Protein 8HWN (pdb70)

Radius of gyration: 41.07 Å; Cα contacts (8 Å, |Δi|>4): 2409; chains: 4; bounding box: 64×104×111 Å

Structure (mmCIF, N/CA/C/O backbone):
data_8HWN
#
_entry.id   8HWN
#
_cell.length_a   83.200
_cell.length_b   98.288
_cell.length_c   174.785
_cell.angle_alpha   90.00
_cell.angle_beta   90.00
_cell.angle_gamma   90.00
#
_symmetry.space_group_name_H-M   'P 21 2 21'
#
loop_
_entity.id
_entity.type
_entity.pdbx_description
1 polymer DepB
2 non-polymer 'SODIUM ION'
3 non-polymer 'CHLORIDE ION'
4 water water
#
loop_
_atom_site.group_PDB
_atom_site.id
_atom_site.type_symbol
_atom_site.label_atom_id
_atom_site.label_alt_id
_atom_site.label_comp_id
_atom_site.label_asym_id
_atom_site.label_entity_id
_atom_site.label_seq_id
_atom_site.pdbx_PDB_ins_code
_atom_site.Cartn_x
_atom_site.Cartn_y
_atom_site.Cartn_z
_atom_site.occupancy
_atom_site.B_iso_or_equiv
_atom_site.auth_seq_id
_atom_site.auth_comp_id
_atom_site.auth_asym_id
_atom_site.auth_atom_id
_atom_site.pdbx_PDB_model_num
ATOM 1 N N . TYR A 1 3 ? 18.527 8.129 -2.209 1.00 31.70 3 TYR B N 1
ATOM 2 C CA . TYR A 1 3 ? 17.465 7.320 -1.605 1.00 47.88 3 TYR B CA 1
ATOM 3 C C . TYR A 1 3 ? 17.690 5.781 -1.772 1.00 54.25 3 TYR B C 1
ATOM 4 O O . TYR A 1 3 ? 18.107 5.294 -2.833 1.00 46.19 3 TYR B O 1
ATOM 13 N N . ARG A 1 4 ? 17.422 5.037 -0.693 1.00 52.60 4 ARG B N 1
ATOM 14 C CA . ARG A 1 4 ? 17.526 3.586 -0.649 1.00 46.04 4 ARG B CA 1
ATOM 15 C C . ARG A 1 4 ? 16.143 2.943 -0.691 1.00 44.95 4 ARG B C 1
ATOM 16 O O . ARG A 1 4 ? 15.200 3.425 -0.060 1.00 42.81 4 ARG B O 1
ATOM 24 N N . LYS A 1 5 ? 16.025 1.868 -1.473 1.00 41.89 5 LYS B N 1
ATOM 25 C CA . LYS A 1 5 ? 14.812 1.074 -1.602 1.00 34.15 5 LYS B CA 1
ATOM 26 C C . LYS A 1 5 ? 15.216 -0.398 -1.510 1.00 41.69 5 LYS B C 1
ATOM 27 O O . LYS A 1 5 ? 16.387 -0.756 -1.668 1.00 40.62 5 LYS B O 1
ATOM 33 N N . LEU A 1 6 ? 14.239 -1.262 -1.270 1.00 39.41 6 LEU B N 1
ATOM 34 C CA . LEU A 1 6 ? 14.439 -2.693 -1.411 1.00 34.16 6 LEU B CA 1
ATOM 35 C C . LEU A 1 6 ? 14.153 -3.121 -2.850 1.00 41.92 6 LEU B C 1
ATOM 36 O O . LEU A 1 6 ? 13.400 -2.455 -3.575 1.00 40.33 6 LEU B O 1
ATOM 41 N N . GLY A 1 7 ? 14.807 -4.212 -3.287 1.00 43.62 7 GLY B N 1
ATOM 42 C CA . GLY A 1 7 ? 14.333 -4.944 -4.459 1.00 27.94 7 GLY B CA 1
ATOM 43 C C . GLY A 1 7 ? 13.418 -6.120 -4.134 1.00 42.47 7 GLY B C 1
ATOM 44 O O . GLY A 1 7 ? 13.861 -7.248 -4.312 1.00 50.04 7 GLY B O 1
ATOM 45 N N . ASN A 1 8 ? 12.172 -5.907 -3.653 1.00 44.28 8 ASN B N 1
ATOM 46 C CA . ASN A 1 8 ? 11.268 -6.971 -3.122 1.00 31.84 8 ASN B CA 1
ATOM 47 C C . ASN A 1 8 ? 11.949 -7.977 -2.171 1.00 42.00 8 ASN B C 1
ATOM 48 O O . ASN A 1 8 ? 11.591 -9.155 -2.082 1.00 29.15 8 ASN B O 1
ATOM 53 N N . SER A 1 9 ? 12.921 -7.540 -1.392 1.00 44.96 9 SER B N 1
ATOM 54 C CA . SER A 1 9 ? 13.534 -8.472 -0.469 1.00 39.30 9 SER B CA 1
ATOM 55 C C . SER A 1 9 ? 14.054 -7.637 0.687 1.00 40.08 9 SER B C 1
ATOM 56 O O . SER A 1 9 ? 13.605 -6.504 0.885 1.00 46.21 9 SER B O 1
ATOM 59 N N . GLY A 1 10 ? 14.964 -8.190 1.473 1.00 36.84 10 GLY B N 1
ATOM 60 C CA . GLY A 1 10 ? 15.521 -7.410 2.562 1.00 40.38 10 GLY B CA 1
ATOM 61 C C . GLY A 1 10 ? 16.702 -6.562 2.154 1.00 34.12 10 GLY B C 1
ATOM 62 O O . GLY A 1 10 ? 17.048 -5.609 2.849 1.00 38.91 10 GLY B O 1
ATOM 63 N N . THR A 1 11 ? 17.336 -6.902 1.035 1.00 38.30 11 THR B N 1
ATOM 64 C CA . THR A 1 11 ? 18.517 -6.171 0.590 1.00 36.26 11 THR B CA 1
ATOM 65 C C . THR A 1 11 ? 18.112 -4.809 0.057 1.00 37.24 11 THR B C 1
ATOM 66 O O . THR A 1 11 ? 17.207 -4.700 -0.776 1.00 42.17 11 THR B O 1
ATOM 70 N N . VAL A 1 12 ? 18.753 -3.762 0.556 1.00 40.58 12 VAL B N 1
ATOM 71 C CA . VAL A 1 12 ? 18.458 -2.421 0.079 1.00 45.49 12 VAL B CA 1
ATOM 72 C C . VAL A 1 12 ? 19.489 -2.024 -0.962 1.00 42.68 12 VAL B C 1
ATOM 73 O O . VAL A 1 12 ? 20.623 -2.518 -1.013 1.00 38.15 12 VAL B O 1
ATOM 77 N N . VAL A 1 13 ? 19.078 -1.090 -1.802 1.00 39.25 13 VAL B N 1
ATOM 78 C CA . VAL A 1 13 ? 19.831 -0.769 -2.988 1.00 34.93 13 VAL B CA 1
ATOM 79 C C . VAL A 1 13 ? 19.569 0.688 -3.314 1.00 42.18 13 VAL B C 1
ATOM 80 O O . VAL A 1 13 ? 18.497 1.224 -3.011 1.00 41.34 13 VAL B O 1
ATOM 84 N N . THR A 1 14 ? 20.579 1.351 -3.872 1.00 44.12 14 THR B N 1
ATOM 85 C CA . THR A 1 14 ? 20.450 2.780 -4.105 1.00 48.76 14 THR B CA 1
ATOM 86 C C . THR A 1 14 ? 19.562 3.045 -5.310 1.00 42.79 14 THR B C 1
ATOM 87 O O . THR A 1 14 ? 19.403 2.206 -6.191 1.00 37.39 14 THR B O 1
ATOM 91 N N . SER A 1 15 ? 18.986 4.251 -5.331 1.00 53.82 15 SER B N 1
ATOM 92 C CA . SER A 1 15 ? 17.930 4.595 -6.280 1.00 49.59 15 SER B CA 1
ATOM 93 C C . SER A 1 15 ? 18.418 4.587 -7.729 1.00 47.94 15 SER B C 1
ATOM 94 O O . SER A 1 15 ? 17.607 4.421 -8.651 1.00 48.47 15 SER B O 1
ATOM 97 N N . TYR A 1 16 ? 19.724 4.720 -7.946 1.00 43.92 16 TYR B N 1
ATOM 98 C CA . TYR A 1 16 ? 20.326 4.625 -9.268 1.00 45.26 16 TYR B CA 1
ATOM 99 C C . TYR A 1 16 ? 21.229 3.403 -9.337 1.00 41.85 16 TYR B C 1
ATOM 100 O O . TYR A 1 16 ? 21.937 3.086 -8.378 1.00 48.42 16 TYR B O 1
ATOM 109 N N . CYS A 1 17 ? 21.186 2.708 -10.468 1.00 46.03 17 CYS B N 1
ATOM 110 C CA . CYS A 1 17 ? 22.021 1.540 -10.718 1.00 48.75 17 CYS B CA 1
ATOM 111 C C . CYS A 1 17 ? 22.966 1.806 -11.879 1.00 48.21 17 CYS B C 1
ATOM 112 O O . CYS A 1 17 ? 22.580 2.425 -12.880 1.00 44.86 17 CYS B O 1
ATOM 115 N N . LEU A 1 18 ? 24.195 1.301 -11.747 1.00 44.52 18 LEU B N 1
ATOM 116 C CA . LEU A 1 18 ? 25.224 1.459 -12.766 1.00 42.84 18 LEU B CA 1
ATOM 117 C C . LEU A 1 18 ? 25.118 0.338 -13.791 1.00 38.60 18 LEU B C 1
ATOM 118 O O . LEU A 1 18 ? 25.442 -0.809 -13.500 1.00 40.75 18 LEU B O 1
ATOM 123 N N . GLY A 1 19 ? 24.693 0.680 -14.999 1.00 50.17 19 GLY B N 1
ATOM 124 C CA . GLY A 1 19 ? 24.805 -0.243 -16.100 1.00 51.44 19 GLY B CA 1
ATOM 125 C C . GLY A 1 19 ? 26.252 -0.461 -16.476 1.00 52.33 19 GLY B C 1
ATOM 126 O O . GLY A 1 19 ? 27.127 0.343 -16.169 1.00 57.06 19 GLY B O 1
ATOM 127 N N . THR A 1 20 ? 26.516 -1.610 -17.090 1.00 49.77 20 THR B N 1
ATOM 128 C CA . THR A 1 20 ? 27.868 -1.913 -17.532 1.00 51.59 20 THR B CA 1
ATOM 129 C C . THR A 1 20 ? 27.858 -2.508 -18.939 1.00 56.14 20 THR B C 1
ATOM 130 O O . THR A 1 20 ? 28.820 -3.176 -19.329 1.00 56.49 20 THR B O 1
ATOM 134 N N . MET A 1 21 ? 26.786 -2.286 -19.700 1.00 49.61 21 MET B N 1
ATOM 135 C CA . MET A 1 21 ? 26.738 -2.731 -21.087 1.00 57.96 21 MET B CA 1
ATOM 136 C C . MET A 1 21 ? 27.913 -2.183 -21.885 1.00 66.25 21 MET B C 1
ATOM 137 O O . MET A 1 21 ? 28.494 -2.881 -22.728 1.00 62.28 21 MET B O 1
ATOM 142 N N . THR A 1 22 ? 28.278 -0.931 -21.613 1.00 71.37 22 THR B N 1
ATOM 143 C CA . THR A 1 22 ? 29.276 -0.208 -22.385 1.00 68.48 22 THR B CA 1
ATOM 144 C C . THR A 1 22 ? 30.697 -0.678 -22.107 1.00 70.89 22 THR B C 1
ATOM 145 O O . THR A 1 22 ? 31.588 -0.427 -22.923 1.00 71.72 22 THR B O 1
ATOM 149 N N . PHE A 1 23 ? 30.922 -1.374 -20.991 1.00 64.37 23 PHE B N 1
ATOM 150 C CA . PHE A 1 23 ? 32.268 -1.576 -20.468 1.00 68.86 23 PHE B CA 1
ATOM 151 C C . PHE A 1 23 ? 33.176 -2.406 -21.372 1.00 82.03 23 PHE B C 1
ATOM 152 O O . PHE A 1 23 ? 34.386 -2.433 -21.129 1.00 88.86 23 PHE B O 1
ATOM 160 N N . GLY A 1 24 ? 32.655 -3.095 -22.378 1.00 80.75 24 GLY B N 1
ATOM 161 C CA . GLY A 1 24 ? 33.556 -3.709 -23.339 1.00 84.73 24 GLY B CA 1
ATOM 162 C C . GLY A 1 24 ? 33.525 -3.072 -24.716 1.00 79.98 24 GLY B C 1
ATOM 163 O O . GLY A 1 24 ? 34.549 -2.929 -25.382 1.00 75.98 24 GLY B O 1
ATOM 164 N N . GLN A 1 25 ? 32.325 -2.679 -25.141 1.00 88.28 25 GLN B N 1
ATOM 165 C CA . GLN A 1 25 ? 32.073 -2.263 -26.513 1.00 87.26 25 GLN B CA 1
ATOM 166 C C . GLN A 1 25 ? 32.738 -0.929 -26.816 1.00 91.67 25 GLN B C 1
ATOM 167 O O . GLN A 1 25 ? 33.422 -0.776 -27.836 1.00 97.30 25 GLN B O 1
ATOM 173 N N . GLU A 1 26 ? 32.490 0.052 -25.950 1.00 87.46 26 GLU B N 1
ATOM 174 C CA . GLU A 1 26 ? 32.870 1.438 -26.160 1.00 86.45 26 GLU B CA 1
ATOM 175 C C . GLU A 1 26 ? 33.890 1.890 -25.125 1.00 82.16 26 GLU B C 1
ATOM 176 O O . GLU A 1 26 ? 34.982 2.351 -25.469 1.00 89.64 26 GLU B O 1
ATOM 182 N N . THR A 1 27 ? 33.543 1.758 -23.855 1.00 79.10 27 THR B N 1
ATOM 183 C CA . THR A 1 27 ? 34.423 2.119 -22.759 1.00 77.67 27 THR B CA 1
ATOM 184 C C . THR A 1 27 ? 35.484 1.045 -22.562 1.00 76.74 27 THR B C 1
ATOM 185 O O . THR A 1 27 ? 35.204 -0.151 -22.672 1.00 76.72 27 THR B O 1
ATOM 189 N N . ASP A 1 28 ? 36.706 1.482 -22.274 1.00 77.24 28 ASP B N 1
ATOM 190 C CA . ASP A 1 28 ? 37.817 0.607 -21.939 1.00 74.68 28 ASP B CA 1
ATOM 191 C C . ASP A 1 28 ? 37.846 0.328 -20.433 1.00 71.84 28 ASP B C 1
ATOM 192 O O . ASP A 1 28 ? 37.172 0.986 -19.638 1.00 71.28 28 ASP B O 1
ATOM 197 N N . GLU A 1 29 ? 38.674 -0.647 -20.041 1.00 69.57 29 GLU B N 1
ATOM 198 C CA . GLU A 1 29 ? 38.643 -1.144 -18.668 1.00 64.91 29 GLU B CA 1
ATOM 199 C C . GLU A 1 29 ? 39.101 -0.099 -17.660 1.00 67.34 29 GLU B C 1
ATOM 200 O O . GLU A 1 29 ? 38.641 -0.106 -16.514 1.00 65.43 29 GLU B O 1
ATOM 206 N N . ALA A 1 30 ? 40.010 0.794 -18.046 1.00 73.77 30 ALA B N 1
ATOM 207 C CA . ALA A 1 30 ? 40.456 1.813 -17.102 1.00 72.97 30 ALA B CA 1
ATOM 208 C C . ALA A 1 30 ? 39.370 2.867 -16.880 1.00 77.30 30 ALA B C 1
ATOM 209 O O . ALA A 1 30 ? 39.076 3.228 -15.731 1.00 67.28 30 ALA B O 1
ATOM 211 N N . THR A 1 31 ? 38.755 3.366 -17.975 1.00 68.28 31 THR B N 1
ATOM 212 C CA . THR A 1 31 ? 37.619 4.282 -17.860 1.00 67.18 31 THR B CA 1
ATOM 213 C C . THR A 1 31 ? 36.435 3.609 -17.186 1.00 72.09 31 THR B C 1
ATOM 214 O O . THR A 1 31 ? 35.642 4.276 -16.511 1.00 71.26 31 THR B O 1
ATOM 218 N N . SER A 1 32 ? 36.294 2.295 -17.369 1.00 73.64 32 SER B N 1
ATOM 219 C CA . SER A 1 32 ? 35.281 1.547 -16.635 1.00 70.34 32 SER B CA 1
ATOM 220 C C . SER A 1 32 ? 35.561 1.582 -15.133 1.00 66.43 32 SER B C 1
ATOM 221 O O . SER A 1 32 ? 34.665 1.866 -14.328 1.00 67.36 32 SER B O 1
ATOM 224 N N . HIS A 1 33 ? 36.806 1.311 -14.732 1.00 63.06 33 HIS B N 1
ATOM 225 C CA . HIS A 1 33 ? 37.111 1.310 -13.307 1.00 66.59 33 HIS B CA 1
ATOM 226 C C . HIS A 1 33 ? 36.851 2.673 -12.692 1.00 66.98 33 HIS B C 1
ATOM 227 O O . HIS A 1 33 ? 36.426 2.766 -11.536 1.00 66.06 33 HIS B O 1
ATOM 234 N N . LEU A 1 34 ? 37.089 3.744 -13.452 1.00 63.77 34 LEU B N 1
ATOM 235 C CA . LEU A 1 34 ? 36.905 5.075 -12.890 1.00 64.41 34 LEU B CA 1
ATOM 236 C C . LEU A 1 34 ? 35.447 5.501 -12.895 1.00 58.31 34 LEU B C 1
ATOM 237 O O . LEU A 1 34 ? 35.018 6.204 -11.977 1.00 59.00 34 LEU B O 1
ATOM 242 N N . ILE A 1 35 ? 34.670 5.093 -13.898 1.00 59.75 35 ILE B N 1
ATOM 243 C CA . ILE A 1 35 ? 33.229 5.321 -13.832 1.00 61.96 35 ILE B CA 1
ATOM 244 C C . ILE A 1 35 ? 32.656 4.639 -12.606 1.00 61.80 35 ILE B C 1
ATOM 245 O O . ILE A 1 35 ? 31.838 5.211 -11.877 1.00 56.94 35 ILE B O 1
ATOM 250 N N . MET A 1 36 ? 33.090 3.406 -12.354 1.00 62.24 36 MET B N 1
ATOM 251 C CA . MET A 1 36 ? 32.654 2.711 -11.156 1.00 59.74 36 MET B CA 1
ATOM 252 C C . MET A 1 36 ? 33.132 3.433 -9.908 1.00 58.28 36 MET B C 1
ATOM 253 O O . MET A 1 36 ? 32.362 3.608 -8.962 1.00 65.96 36 MET B O 1
ATOM 258 N N . ASP A 1 37 ? 34.391 3.874 -9.889 1.00 61.28 37 ASP B N 1
ATOM 259 C CA . ASP A 1 37 ? 34.888 4.610 -8.732 1.00 62.31 37 ASP B CA 1
ATOM 260 C C . ASP A 1 37 ? 34.043 5.850 -8.480 1.00 62.08 37 ASP B C 1
ATOM 261 O O . ASP A 1 37 ? 33.728 6.178 -7.323 1.00 59.94 37 ASP B O 1
ATOM 266 N N . ASP A 1 38 ? 33.639 6.534 -9.554 1.00 52.74 38 ASP B N 1
ATOM 267 C CA . ASP A 1 38 ? 32.759 7.686 -9.405 1.00 58.77 38 ASP B CA 1
ATOM 268 C C . ASP A 1 38 ? 31.424 7.269 -8.812 1.00 63.41 38 ASP B C 1
ATOM 269 O O . ASP A 1 38 ? 30.968 7.835 -7.809 1.00 66.71 38 ASP B O 1
ATOM 274 N N . TYR A 1 39 ? 30.797 6.254 -9.413 1.00 65.56 39 TYR B N 1
ATOM 275 C CA . TYR A 1 39 ? 29.507 5.763 -8.944 1.00 60.04 39 TYR B CA 1
ATOM 276 C C . TYR A 1 39 ? 29.531 5.513 -7.437 1.00 56.95 39 TYR B C 1
ATOM 277 O O . TYR A 1 39 ? 28.687 6.035 -6.698 1.00 56.80 39 TYR B O 1
ATOM 286 N N . ILE A 1 40 ? 30.513 4.743 -6.962 1.00 54.61 40 ILE B N 1
ATOM 287 C CA . ILE A 1 40 ? 30.653 4.521 -5.526 1.00 60.09 40 ILE B CA 1
ATOM 288 C C . ILE A 1 40 ? 30.772 5.844 -4.797 1.00 65.15 40 ILE B C 1
ATOM 289 O O . ILE A 1 40 ? 30.097 6.078 -3.787 1.00 61.75 40 ILE B O 1
ATOM 294 N N . LYS A 1 41 ? 31.651 6.727 -5.296 1.00 63.58 41 LYS B N 1
ATOM 295 C CA . LYS A 1 41 ? 31.913 7.963 -4.576 1.00 67.15 41 LYS B CA 1
ATOM 296 C C . LYS A 1 41 ? 30.675 8.848 -4.525 1.00 70.14 41 LYS B C 1
ATOM 297 O O . LYS A 1 41 ? 30.504 9.599 -3.553 1.00 64.96 41 LYS B O 1
ATOM 303 N N . ALA A 1 42 ? 29.775 8.718 -5.506 1.00 62.88 42 ALA B N 1
ATOM 304 C CA . ALA A 1 42 ? 28.448 9.317 -5.410 1.00 60.39 42 ALA B CA 1
ATOM 305 C C . ALA A 1 42 ? 27.512 8.548 -4.479 1.00 56.79 42 ALA B C 1
ATOM 306 O O . ALA A 1 42 ? 26.369 8.975 -4.291 1.00 51.86 42 ALA B O 1
ATOM 308 N N . GLY A 1 43 ? 27.951 7.429 -3.910 1.00 54.21 43 GLY B N 1
ATOM 309 C CA . GLY A 1 43 ? 27.156 6.727 -2.928 1.00 60.04 43 GLY B CA 1
ATOM 310 C C . GLY A 1 43 ? 26.243 5.642 -3.453 1.00 59.26 43 GLY B C 1
ATOM 311 O O . GLY A 1 43 ? 25.271 5.287 -2.774 1.00 66.74 43 GLY B O 1
ATOM 312 N N . GLY A 1 44 ? 26.511 5.108 -4.627 1.00 55.68 44 GLY B N 1
ATOM 313 C CA . GLY A 1 44 ? 25.730 3.999 -5.120 1.00 54.48 44 GLY B CA 1
ATOM 314 C C . GLY A 1 44 ? 26.228 2.675 -4.581 1.00 53.30 44 GLY B C 1
ATOM 315 O O . GLY A 1 44 ? 27.348 2.570 -4.074 1.00 56.44 44 GLY B O 1
ATOM 316 N N . ASN A 1 45 ? 25.368 1.653 -4.662 1.00 46.69 45 ASN B N 1
ATOM 317 C CA . ASN A 1 45 ? 25.807 0.315 -4.281 1.00 52.81 45 ASN B CA 1
ATOM 318 C C . ASN A 1 45 ? 25.257 -0.762 -5.213 1.00 48.01 45 ASN B C 1
ATOM 319 O O . ASN A 1 45 ? 25.155 -1.920 -4.808 1.00 49.67 45 ASN B O 1
ATOM 324 N N . PHE A 1 46 ? 24.953 -0.424 -6.473 1.00 49.14 46 PHE B N 1
ATOM 325 C CA . PHE A 1 46 ? 24.217 -1.325 -7.370 1.00 50.14 46 PHE B CA 1
ATOM 326 C C . PHE A 1 46 ? 24.848 -1.364 -8.767 1.00 48.72 46 PHE B C 1
ATOM 327 O O . PHE A 1 46 ? 24.763 -0.387 -9.525 1.00 48.41 46 PHE B O 1
ATOM 335 N N . ILE A 1 47 ? 25.418 -2.514 -9.132 1.00 49.99 47 ILE B N 1
ATOM 336 C CA . ILE A 1 47 ? 25.985 -2.761 -10.461 1.00 48.74 47 ILE B CA 1
ATOM 337 C C . ILE A 1 47 ? 25.148 -3.810 -11.187 1.00 43.61 47 ILE B C 1
ATOM 338 O O . ILE A 1 47 ? 24.921 -4.905 -10.660 1.00 44.67 47 ILE B O 1
ATOM 343 N N . ASP A 1 48 ? 24.723 -3.493 -12.404 1.00 46.42 48 ASP B N 1
ATOM 344 C CA . ASP A 1 48 ? 24.031 -4.437 -13.273 1.00 49.85 48 ASP B CA 1
ATOM 345 C C . ASP A 1 48 ? 24.911 -4.754 -14.470 1.00 48.03 48 ASP B C 1
ATOM 346 O O . ASP A 1 48 ? 25.286 -3.848 -15.225 1.00 41.78 48 ASP B O 1
ATOM 351 N N . THR A 1 49 ? 25.185 -6.039 -14.671 1.00 49.17 49 THR B N 1
ATOM 352 C CA . THR A 1 49 ? 25.873 -6.475 -15.879 1.00 54.57 49 THR B CA 1
ATOM 353 C C . THR A 1 49 ? 25.144 -7.645 -16.539 1.00 56.57 49 THR B C 1
ATOM 354 O O . THR A 1 49 ? 24.038 -8.020 -16.122 1.00 52.63 49 THR B O 1
ATOM 358 N N . ALA A 1 50 ? 25.746 -8.205 -17.591 1.00 53.64 50 ALA B N 1
ATOM 359 C CA . ALA A 1 50 ? 25.245 -9.420 -18.219 1.00 52.52 50 ALA B CA 1
ATOM 360 C C . ALA A 1 50 ? 26.437 -10.212 -18.722 1.00 54.66 50 ALA B C 1
ATOM 361 O O . ALA A 1 50 ? 27.518 -9.658 -18.967 1.00 57.16 50 ALA B O 1
ATOM 363 N N . ASN A 1 51 ? 26.235 -11.529 -18.855 1.00 51.50 51 ASN B N 1
ATOM 364 C CA . ASN A 1 51 ? 27.260 -12.350 -19.487 1.00 53.07 51 ASN B CA 1
ATOM 365 C C . ASN A 1 51 ? 27.459 -11.938 -20.946 1.00 56.52 51 ASN B C 1
ATOM 366 O O . ASN A 1 51 ? 28.595 -11.824 -21.412 1.00 58.24 51 ASN B O 1
ATOM 371 N N . VAL A 1 52 ? 26.365 -11.665 -21.672 1.00 53.88 52 VAL B N 1
ATOM 372 C CA . VAL A 1 52 ? 26.476 -11.328 -23.092 1.00 53.47 52 VAL B CA 1
ATOM 373 C C . VAL A 1 52 ? 26.966 -9.907 -23.335 1.00 61.63 52 VAL B C 1
ATOM 374 O O . VAL A 1 52 ? 27.307 -9.563 -24.480 1.00 67.12 52 VAL B O 1
ATOM 378 N N . TYR A 1 53 ? 27.031 -9.072 -22.302 1.00 51.48 53 TYR B N 1
ATOM 379 C CA . TYR A 1 53 ? 27.623 -7.760 -22.488 1.00 56.00 53 TYR B CA 1
ATOM 380 C C . TYR A 1 53 ? 29.085 -7.954 -22.873 1.00 59.61 53 TYR B C 1
ATOM 381 O O . TYR A 1 53 ? 29.907 -8.355 -22.036 1.00 53.79 53 TYR B O 1
ATOM 390 N N . SER A 1 54 ? 29.404 -7.692 -24.148 1.00 63.99 54 SER B N 1
ATOM 391 C CA . SER A 1 54 ? 30.775 -7.775 -24.668 1.00 63.43 54 SER B CA 1
ATOM 392 C C . SER A 1 54 ? 31.381 -9.160 -24.425 1.00 57.87 54 SER B C 1
ATOM 393 O O . SER A 1 54 ? 32.566 -9.296 -24.115 1.00 52.13 54 SER B O 1
ATOM 396 N N . ALA A 1 55 ? 30.559 -10.198 -24.548 1.00 59.50 55 ALA B N 1
ATOM 397 C CA . ALA A 1 55 ? 31.029 -11.574 -24.403 1.00 60.83 55 ALA B CA 1
ATOM 398 C C . ALA A 1 55 ? 31.629 -11.841 -23.021 1.00 61.61 55 ALA B C 1
ATOM 399 O O . ALA A 1 55 ? 32.616 -12.567 -22.888 1.00 66.33 55 ALA B O 1
ATOM 401 N N . GLY A 1 56 ? 31.038 -11.259 -21.978 1.00 54.89 56 GLY B N 1
ATOM 402 C CA . GLY A 1 56 ? 31.493 -11.496 -20.622 1.00 59.56 56 GLY B CA 1
ATOM 403 C C . GLY A 1 56 ? 32.667 -10.657 -20.175 1.00 64.52 56 GLY B C 1
ATOM 404 O O . GLY A 1 56 ? 33.030 -10.711 -18.987 1.00 65.42 56 GLY B O 1
ATOM 405 N N . VAL A 1 57 ? 33.297 -9.918 -21.096 1.00 62.64 57 VAL B N 1
ATOM 406 C CA . VAL A 1 57 ? 34.309 -8.922 -20.738 1.00 66.98 57 VAL B CA 1
ATOM 407 C C . VAL A 1 57 ? 33.738 -7.940 -19.722 1.00 64.98 57 VAL B C 1
ATOM 408 O O . VAL A 1 57 ? 34.388 -7.593 -18.726 1.00 58.50 57 VAL B O 1
ATOM 412 N N . SER A 1 58 ? 32.507 -7.477 -19.979 1.00 68.00 58 SER B N 1
ATOM 413 C CA . SER A 1 58 ? 31.801 -6.582 -19.068 1.00 62.52 58 SER B CA 1
ATOM 414 C C . SER A 1 58 ? 31.842 -7.107 -17.642 1.00 61.90 58 SER B C 1
ATOM 415 O O . SER A 1 58 ? 32.133 -6.360 -16.702 1.00 61.81 58 SER B O 1
ATOM 418 N N . GLU A 1 59 ? 31.574 -8.404 -17.466 1.00 63.23 59 GLU B N 1
ATOM 419 C CA . GLU A 1 59 ? 31.625 -8.992 -16.131 1.00 66.09 59 GLU B CA 1
ATOM 420 C C . GLU A 1 59 ? 33.051 -9.010 -15.587 1.00 61.83 59 GLU B C 1
ATOM 421 O O . GLU A 1 59 ? 33.267 -8.765 -14.397 1.00 57.53 59 GLU B O 1
ATOM 427 N N . GLU A 1 60 ? 34.034 -9.294 -16.443 1.00 63.25 60 GLU B N 1
ATOM 428 C CA . GLU A 1 60 ? 35.401 -9.465 -15.963 1.00 65.13 60 GLU B CA 1
ATOM 429 C C . GLU A 1 60 ? 35.983 -8.146 -15.469 1.00 65.10 60 GLU B C 1
ATOM 430 O O . GLU A 1 60 ? 36.715 -8.117 -14.463 1.00 56.29 60 GLU B O 1
ATOM 436 N N . ILE A 1 61 ? 35.646 -7.043 -16.146 1.00 59.59 61 ILE B N 1
ATOM 437 C CA . ILE A 1 61 ? 36.050 -5.724 -15.669 1.00 62.47 61 ILE B CA 1
ATOM 438 C C . ILE A 1 61 ? 35.435 -5.443 -14.302 1.00 67.66 61 ILE B C 1
ATOM 439 O O . ILE A 1 61 ? 36.127 -5.022 -13.364 1.00 65.32 61 ILE B O 1
ATOM 444 N N . VAL A 1 62 ? 34.125 -5.686 -14.162 1.00 65.54 62 VAL B N 1
ATOM 445 C CA . VAL A 1 62 ? 33.502 -5.572 -12.844 1.00 63.58 62 VAL B CA 1
ATOM 446 C C . VAL A 1 62 ? 34.205 -6.483 -11.850 1.00 60.40 62 VAL B C 1
ATOM 447 O O . VAL A 1 62 ? 34.457 -6.100 -10.700 1.00 58.13 62 VAL B O 1
ATOM 451 N N . GLY A 1 63 ? 34.532 -7.704 -12.283 1.00 60.89 63 GLY B N 1
ATOM 452 C CA . GLY A 1 63 ? 35.177 -8.651 -11.394 1.00 57.25 63 GLY B CA 1
ATOM 453 C C . GLY A 1 63 ? 36.551 -8.185 -10.963 1.00 60.57 63 GLY B C 1
ATOM 454 O O . GLY A 1 63 ? 36.903 -8.274 -9.786 1.00 62.70 63 GLY B O 1
ATOM 455 N N . ARG A 1 64 ? 37.342 -7.668 -11.908 1.00 64.13 64 ARG B N 1
ATOM 456 C CA . ARG A 1 64 ? 38.651 -7.141 -11.539 1.00 65.49 64 ARG B CA 1
ATOM 457 C C . ARG A 1 64 ? 38.518 -5.926 -10.622 1.00 69.54 64 ARG B C 1
ATOM 458 O O . ARG A 1 64 ? 39.267 -5.797 -9.646 1.00 75.58 64 ARG B O 1
ATOM 466 N N . TRP A 1 65 ? 37.546 -5.043 -10.891 1.00 63.71 65 TRP B N 1
ATOM 467 C CA . TRP A 1 65 ? 37.327 -3.887 -10.021 1.00 64.85 65 TRP B CA 1
ATOM 468 C C . TRP A 1 65 ? 36.913 -4.305 -8.612 1.00 69.72 65 TRP B C 1
ATOM 469 O O . TRP A 1 65 ? 37.261 -3.627 -7.640 1.00 69.27 65 TRP B O 1
ATOM 480 N N . LEU A 1 66 ? 36.148 -5.393 -8.484 1.00 66.47 66 LEU B N 1
ATOM 481 C CA . LEU A 1 66 ? 35.854 -5.926 -7.163 1.00 64.44 66 LEU B CA 1
ATOM 482 C C . LEU A 1 66 ? 37.113 -6.473 -6.505 1.00 73.78 66 LEU B C 1
ATOM 483 O O . LEU A 1 66 ? 37.220 -6.471 -5.272 1.00 74.46 66 LEU B O 1
ATOM 488 N N A LYS A 1 67 ? 38.079 -6.934 -7.304 0.16 72.88 67 LYS B N 1
ATOM 489 N N B LYS A 1 67 ? 38.071 -6.953 -7.300 0.84 73.42 67 LYS B N 1
ATOM 490 C CA A LYS A 1 67 ? 39.345 -7.401 -6.746 0.16 75.69 67 LYS B CA 1
ATOM 491 C CA B LYS A 1 67 ? 39.331 -7.401 -6.721 0.84 75.94 67 LYS B CA 1
ATOM 492 C C A LYS A 1 67 ? 40.196 -6.235 -6.260 0.16 78.76 67 LYS B C 1
ATOM 493 C C B LYS A 1 67 ? 40.147 -6.217 -6.220 0.84 76.66 67 LYS B C 1
ATOM 494 O O A LYS A 1 67 ? 40.886 -6.342 -5.240 0.16 75.95 67 LYS B O 1
ATOM 495 O O B LYS A 1 67 ? 40.744 -6.283 -5.138 0.84 75.75 67 LYS B O 1
ATOM 506 N N . ALA A 1 68 ? 40.162 -5.116 -6.984 1.00 82.12 68 ALA B N 1
ATOM 507 C CA . ALA A 1 68 ? 40.904 -3.928 -6.567 1.00 79.90 68 ALA B CA 1
ATOM 508 C C . ALA A 1 68 ? 40.305 -3.318 -5.310 1.00 80.27 68 ALA B C 1
ATOM 509 O O . ALA A 1 68 ? 41.035 -2.946 -4.386 1.00 87.29 68 ALA B O 1
ATOM 511 N N . ARG A 1 69 ? 38.985 -3.222 -5.256 1.00 82.07 69 ARG B N 1
ATOM 512 C CA . ARG A 1 69 ? 38.298 -2.560 -4.158 1.00 84.28 69 ARG B CA 1
ATOM 513 C C . ARG A 1 69 ? 38.031 -3.559 -3.038 1.00 86.49 69 ARG B C 1
ATOM 514 O O . ARG A 1 69 ? 37.477 -4.631 -3.295 1.00 91.47 69 ARG B O 1
ATOM 522 N N . PRO A 1 70 ? 38.450 -3.279 -1.799 1.00 91.22 70 PRO B N 1
ATOM 523 C CA . PRO A 1 70 ? 38.153 -4.229 -0.730 1.00 89.20 70 PRO B CA 1
ATOM 524 C C . PRO A 1 70 ? 37.603 -3.541 0.521 1.00 88.81 70 PRO B C 1
ATOM 525 O O . PRO A 1 70 ? 37.752 -4.046 1.638 1.00 79.97 70 PRO B O 1
ATOM 529 N N . GLN A 1 75 ? 29.957 -2.500 0.910 1.00 72.41 75 GLN B N 1
ATOM 530 C CA . GLN A 1 75 ? 29.737 -3.624 0.004 1.00 74.63 75 GLN B CA 1
ATOM 531 C C . GLN A 1 75 ? 28.746 -3.256 -1.090 1.00 70.99 75 GLN B C 1
ATOM 532 O O . GLN A 1 75 ? 27.808 -2.483 -0.888 1.00 69.02 75 GLN B O 1
ATOM 538 N N . VAL A 1 76 ? 28.991 -3.827 -2.252 1.00 67.96 76 VAL B N 1
ATOM 539 C CA . VAL A 1 76 ? 28.262 -3.541 -3.479 1.00 57.96 76 VAL B CA 1
ATOM 540 C C . VAL A 1 76 ? 27.299 -4.689 -3.762 1.00 55.82 76 VAL B C 1
ATOM 541 O O . VAL A 1 76 ? 27.635 -5.867 -3.562 1.00 55.54 76 VAL B O 1
ATOM 545 N N . VAL A 1 77 ? 26.099 -4.347 -4.226 1.00 52.40 77 VAL B N 1
ATOM 546 C CA . VAL A 1 77 ? 25.113 -5.322 -4.696 1.00 54.45 77 VAL B CA 1
ATOM 547 C C . VAL A 1 77 ? 25.339 -5.557 -6.187 1.00 47.75 77 VAL B C 1
ATOM 548 O O . VAL A 1 77 ? 25.295 -4.611 -6.982 1.00 52.51 77 VAL B O 1
ATOM 552 N N . VAL A 1 78 ? 25.586 -6.809 -6.574 1.00 47.43 78 VAL B N 1
ATOM 553 C CA . VAL A 1 78 ? 25.940 -7.150 -7.956 1.00 56.46 78 VAL B CA 1
ATOM 554 C C . VAL A 1 78 ? 24.847 -8.002 -8.593 1.00 51.87 78 VAL B C 1
ATOM 555 O O . VAL A 1 78 ? 24.369 -8.976 -7.994 1.00 46.93 78 VAL B O 1
ATOM 559 N N . ALA A 1 79 ? 24.488 -7.657 -9.827 1.00 46.31 79 ALA B N 1
ATOM 560 C CA . ALA A 1 79 ? 23.479 -8.359 -10.601 1.00 42.15 79 ALA B CA 1
ATOM 561 C C . ALA A 1 79 ? 24.055 -8.754 -11.957 1.00 49.18 79 ALA B C 1
ATOM 562 O O . ALA A 1 79 ? 24.789 -7.975 -12.578 1.00 54.12 79 ALA B O 1
ATOM 564 N N . THR A 1 80 ? 23.712 -9.955 -12.427 1.00 41.99 80 THR B N 1
ATOM 565 C CA . THR A 1 80 ? 24.071 -10.373 -13.778 1.00 40.89 80 THR B CA 1
ATOM 566 C C . THR A 1 80 ? 22.950 -11.227 -14.356 1.00 42.22 80 THR B C 1
ATOM 567 O O . THR A 1 80 ? 21.946 -11.509 -13.696 1.00 45.32 80 THR B O 1
ATOM 571 N N . LYS A 1 81 ? 23.109 -11.627 -15.611 1.00 48.83 81 LYS B N 1
ATOM 572 C CA . LYS A 1 81 ? 22.045 -12.281 -16.363 1.00 50.14 81 LYS B CA 1
ATOM 573 C C . LYS A 1 81 ? 22.588 -13.492 -17.116 1.00 52.85 81 LYS B C 1
ATOM 574 O O . LYS A 1 81 ? 23.802 -13.695 -17.230 1.00 52.00 81 LYS B O 1
ATOM 580 N N . GLY A 1 82 ? 21.641 -14.302 -17.623 1.00 50.84 82 GLY B N 1
ATOM 581 C CA . GLY A 1 82 ? 21.861 -15.451 -18.472 1.00 44.13 82 GLY B CA 1
ATOM 582 C C . GLY A 1 82 ? 20.976 -15.346 -19.699 1.00 59.29 82 GLY B C 1
ATOM 583 O O . GLY A 1 82 ? 20.675 -14.259 -20.170 1.00 74.78 82 GLY B O 1
ATOM 584 N N . ARG A 1 83 ? 20.602 -16.509 -20.238 1.00 53.54 83 ARG B N 1
ATOM 585 C CA . ARG A 1 83 ? 19.618 -16.690 -21.318 1.00 52.73 83 ARG B CA 1
ATOM 586 C C . ARG A 1 83 ? 20.051 -16.316 -22.740 1.00 49.89 83 ARG B C 1
ATOM 587 O O . ARG A 1 83 ? 19.515 -16.864 -23.709 1.00 49.88 83 ARG B O 1
ATOM 595 N N . PHE A 1 84 ? 21.094 -15.539 -22.912 1.00 50.66 84 PHE B N 1
ATOM 596 C CA . PHE A 1 84 ? 21.366 -15.128 -24.281 1.00 53.30 84 PHE B CA 1
ATOM 597 C C . PHE A 1 84 ? 22.638 -15.812 -24.808 1.00 58.80 84 PHE B C 1
ATOM 598 O O . PHE A 1 84 ? 23.477 -16.278 -24.022 1.00 55.27 84 PHE B O 1
ATOM 606 N N . PRO A 1 85 ? 22.783 -15.936 -26.138 1.00 59.89 85 PRO B N 1
ATOM 607 C CA . PRO A 1 85 ? 23.858 -16.775 -26.709 1.00 55.63 85 PRO B CA 1
ATOM 608 C C . PRO A 1 85 ? 25.243 -16.302 -26.312 1.00 55.24 85 PRO B C 1
ATOM 609 O O . PRO A 1 85 ? 25.651 -15.187 -26.636 1.00 62.57 85 PRO B O 1
ATOM 613 N N . MET A 1 86 ? 25.952 -17.158 -25.583 1.00 59.88 86 MET B N 1
ATOM 614 C CA . MET A 1 86 ? 27.372 -17.001 -25.294 1.00 58.66 86 MET B CA 1
ATOM 615 C C . MET A 1 86 ? 28.244 -17.726 -26.311 1.00 70.54 86 MET B C 1
ATOM 616 O O . MET A 1 86 ? 29.467 -17.546 -26.319 1.00 80.83 86 MET B O 1
ATOM 621 N N . GLY A 1 87 ? 27.641 -18.557 -27.148 1.00 66.22 87 GLY B N 1
ATOM 622 C CA . GLY A 1 87 ? 28.282 -19.104 -28.317 1.00 56.92 87 GLY B CA 1
ATOM 623 C C . GLY A 1 87 ? 27.173 -19.301 -29.318 1.00 68.35 87 GLY B C 1
ATOM 624 O O . GLY A 1 87 ? 26.011 -18.987 -29.043 1.00 71.72 87 GLY B O 1
ATOM 625 N N . ALA A 1 88 ? 27.530 -19.840 -30.484 1.00 70.83 88 ALA B N 1
ATOM 626 C CA . ALA A 1 88 ? 26.570 -20.056 -31.557 1.00 69.05 88 ALA B CA 1
ATOM 627 C C . ALA A 1 88 ? 26.011 -21.473 -31.577 1.00 63.22 88 ALA B C 1
ATOM 628 O O . ALA A 1 88 ? 25.369 -21.861 -32.559 1.00 63.77 88 ALA B O 1
ATOM 630 N N . GLY A 1 89 ? 26.209 -22.245 -30.515 1.00 63.37 89 GLY B N 1
ATOM 631 C CA . GLY A 1 89 ? 25.641 -23.570 -30.465 1.00 64.02 89 GLY B CA 1
ATOM 632 C C . GLY A 1 89 ? 24.210 -23.540 -29.983 1.00 54.63 89 GLY B C 1
ATOM 633 O O . GLY A 1 89 ? 23.719 -22.523 -29.492 1.00 59.42 89 GLY B O 1
ATOM 634 N N . PRO A 1 90 ? 23.522 -24.676 -30.098 1.00 54.55 90 PRO B N 1
ATOM 635 C CA . PRO A 1 90 ? 22.096 -24.723 -29.738 1.00 55.92 90 PRO B CA 1
ATOM 636 C C . PRO A 1 90 ? 21.824 -24.726 -28.234 1.00 49.81 90 PRO B C 1
ATOM 637 O O . PRO A 1 90 ? 20.708 -24.384 -27.825 1.00 42.54 90 PRO B O 1
ATOM 641 N N . ASN A 1 91 ? 22.799 -25.102 -27.404 1.00 48.54 91 ASN B N 1
ATOM 642 C CA . ASN A 1 91 ? 22.662 -25.046 -25.955 1.00 45.00 91 ASN B CA 1
ATOM 643 C C . ASN A 1 91 ? 23.624 -24.040 -25.344 1.00 49.94 91 ASN B C 1
ATOM 644 O O . ASN A 1 91 ? 23.987 -24.143 -24.165 1.00 49.22 91 ASN B O 1
ATOM 649 N N . ASP A 1 92 ? 24.069 -23.075 -26.133 1.00 50.14 92 ASP B N 1
ATOM 650 C CA . ASP A 1 92 ? 24.786 -21.939 -25.595 1.00 53.73 92 ASP B CA 1
ATOM 651 C C . ASP A 1 92 ? 23.849 -20.777 -25.380 1.00 50.57 92 ASP B C 1
ATOM 652 O O . ASP A 1 92 ? 24.297 -19.664 -25.103 1.00 55.86 92 ASP B O 1
ATOM 657 N N . LEU A 1 93 ? 22.551 -21.037 -25.469 1.00 46.67 93 LEU B N 1
ATOM 658 C CA . LEU A 1 93 ? 21.499 -20.089 -25.146 1.00 51.15 93 LEU B CA 1
ATOM 659 C C . LEU A 1 93 ? 20.322 -20.861 -24.559 1.00 54.75 93 LEU B C 1
ATOM 660 O O . LEU A 1 93 ? 20.157 -22.061 -24.812 1.00 56.94 93 LEU B O 1
ATOM 665 N N . GLY A 1 94 ? 19.529 -20.179 -23.736 1.00 53.37 94 GLY B N 1
ATOM 666 C CA . GLY A 1 94 ? 18.319 -20.800 -23.223 1.00 51.88 94 GLY B CA 1
ATOM 667 C C . GLY A 1 94 ? 18.221 -20.840 -21.712 1.00 45.00 94 GLY B C 1
ATOM 668 O O . GLY A 1 94 ? 19.218 -20.671 -21.008 1.00 46.01 94 GLY B O 1
ATOM 669 N N . LEU A 1 95 ? 17.017 -21.063 -21.197 1.00 42.02 95 LEU B N 1
ATOM 670 C CA . LEU A 1 95 ? 16.810 -21.170 -19.762 1.00 48.41 95 LEU B CA 1
ATOM 671 C C . LEU A 1 95 ? 16.851 -22.608 -19.296 1.00 45.62 95 LEU B C 1
ATOM 672 O O . LEU A 1 95 ? 16.394 -22.907 -18.183 1.00 42.46 95 LEU B O 1
ATOM 677 N N . SER A 1 96 ? 17.368 -23.497 -20.143 1.00 44.46 96 SER B N 1
ATOM 678 C CA . SER A 1 96 ? 17.640 -24.868 -19.754 1.00 45.24 96 SER B CA 1
ATOM 679 C C . SER A 1 96 ? 18.589 -24.885 -18.562 1.00 47.52 96 SER B C 1
ATOM 680 O O . SER A 1 96 ? 19.417 -23.988 -18.386 1.00 50.40 96 SER B O 1
ATOM 683 N N . ARG A 1 97 ? 18.458 -25.909 -17.722 1.00 43.07 97 ARG B N 1
ATOM 684 C CA . ARG A 1 97 ? 19.388 -26.005 -16.613 1.00 44.51 97 ARG B CA 1
ATOM 685 C C . ARG A 1 97 ? 20.764 -26.474 -17.067 1.00 46.52 97 ARG B C 1
ATOM 686 O O . ARG A 1 97 ? 21.734 -26.293 -16.326 1.00 49.08 97 ARG B O 1
ATOM 694 N N . THR A 1 98 ? 20.880 -27.075 -18.257 1.00 44.36 98 THR B N 1
ATOM 695 C CA . THR A 1 98 ? 22.207 -27.455 -18.735 1.00 46.07 98 THR B CA 1
ATOM 696 C C . THR A 1 98 ? 23.017 -26.210 -19.090 1.00 52.09 98 THR B C 1
ATOM 697 O O . THR A 1 98 ? 24.135 -26.027 -18.588 1.00 52.53 98 THR B O 1
ATOM 701 N N . ASN A 1 99 ? 22.446 -25.313 -19.912 1.00 48.46 99 ASN B N 1
ATOM 702 C CA . ASN A 1 99 ? 23.135 -24.072 -20.267 1.00 47.69 99 ASN B CA 1
ATOM 703 C C . ASN A 1 99 ? 23.269 -23.138 -19.065 1.00 50.18 99 ASN B C 1
ATOM 704 O O . ASN A 1 99 ? 24.350 -22.602 -18.804 1.00 54.01 99 ASN B O 1
ATOM 709 N N . LEU A 1 100 ? 22.179 -22.922 -18.323 1.00 47.21 100 LEU B N 1
ATOM 710 C CA . LEU A 1 100 ? 22.236 -22.040 -17.160 1.00 47.07 100 LEU B CA 1
ATOM 711 C C . LEU A 1 100 ? 23.254 -22.516 -16.129 1.00 46.46 100 LEU B C 1
ATOM 712 O O . LEU A 1 100 ? 23.806 -21.698 -15.381 1.00 41.51 100 LEU B O 1
ATOM 717 N N . ASN A 1 101 ? 23.476 -23.831 -16.037 1.00 46.61 101 ASN B N 1
ATOM 718 C CA . ASN A 1 101 ? 24.417 -24.354 -15.053 1.00 47.81 101 ASN B CA 1
ATOM 719 C C . ASN A 1 101 ? 25.831 -23.881 -15.358 1.00 53.16 101 ASN B C 1
ATOM 720 O O . ASN A 1 101 ? 26.554 -23.406 -14.470 1.00 48.89 101 ASN B O 1
ATOM 725 N N . ARG A 1 102 ? 26.248 -23.999 -16.621 1.00 52.38 102 ARG B N 1
ATOM 726 C CA . ARG A 1 102 ? 27.553 -23.466 -16.969 1.00 56.47 102 ARG B CA 1
ATOM 727 C C . ARG A 1 102 ? 27.495 -21.955 -17.111 1.00 49.00 102 ARG B C 1
ATOM 728 O O . ARG A 1 102 ? 28.494 -21.280 -16.835 1.00 51.56 102 ARG B O 1
ATOM 736 N N . ALA A 1 103 ? 26.323 -21.412 -17.468 1.00 41.50 103 ALA B N 1
ATOM 737 C CA . ALA A 1 103 ? 26.176 -19.963 -17.596 1.00 43.08 103 ALA B CA 1
ATOM 738 C C . ALA A 1 103 ? 26.363 -19.255 -16.255 1.00 49.79 103 ALA B C 1
ATOM 739 O O . ALA A 1 103 ? 26.921 -18.150 -16.195 1.00 46.82 103 ALA B O 1
ATOM 741 N N . LEU A 1 104 ? 25.883 -19.865 -15.171 1.00 49.91 104 LEU B N 1
ATOM 742 C CA . LEU A 1 104 ? 26.079 -19.299 -13.844 1.00 45.16 104 LEU B CA 1
ATOM 743 C C . LEU A 1 104 ? 27.499 -19.539 -13.357 1.00 48.41 104 LEU B C 1
ATOM 744 O O . LEU A 1 104 ? 28.102 -18.667 -12.717 1.00 48.21 104 LEU B O 1
ATOM 749 N N . ASN A 1 105 ? 28.057 -20.709 -13.658 1.00 52.23 105 ASN B N 1
ATOM 750 C CA . ASN A 1 105 ? 29.417 -20.976 -13.212 1.00 55.70 105 ASN B CA 1
ATOM 751 C C . ASN A 1 105 ? 30.402 -20.016 -13.869 1.00 55.13 105 ASN B C 1
ATOM 752 O O . ASN A 1 105 ? 31.341 -19.547 -13.218 1.00 56.79 105 ASN B O 1
ATOM 757 N N . ASP A 1 106 ? 30.156 -19.661 -15.137 1.00 55.21 106 ASP B N 1
ATOM 758 C CA . ASP A 1 106 ? 31.039 -18.756 -15.872 1.00 55.88 106 ASP B CA 1
ATOM 759 C C . ASP A 1 106 ? 30.847 -17.299 -15.449 1.00 57.15 106 ASP B C 1
ATOM 760 O O . ASP A 1 106 ? 31.814 -16.526 -15.435 1.00 59.53 106 ASP B O 1
ATOM 765 N N . SER A 1 107 ? 29.609 -16.882 -15.139 1.00 59.41 107 SER B N 1
ATOM 766 C CA . SER A 1 107 ? 29.448 -15.552 -14.552 1.00 53.16 107 SER B CA 1
ATOM 767 C C . SER A 1 107 ? 30.117 -15.479 -13.191 1.00 52.24 107 SER B C 1
ATOM 768 O O . SER A 1 107 ? 30.696 -14.445 -12.838 1.00 50.87 107 SER B O 1
ATOM 771 N N . LEU A 1 108 ? 30.089 -16.582 -12.439 1.00 51.96 108 LEU B N 1
ATOM 772 C CA . LEU A 1 108 ? 30.723 -16.612 -11.126 1.00 53.57 108 LEU B CA 1
ATOM 773 C C . LEU A 1 108 ? 32.238 -16.477 -11.228 1.00 58.95 108 LEU B C 1
ATOM 774 O O . LEU A 1 108 ? 32.842 -15.679 -10.498 1.00 62.61 108 LEU B O 1
ATOM 779 N N . ARG A 1 109 ? 32.876 -17.282 -12.097 1.00 57.55 109 ARG B N 1
ATOM 780 C CA . ARG A 1 109 ? 34.335 -17.230 -12.225 1.00 59.65 109 ARG B CA 1
ATOM 781 C C . ARG A 1 109 ? 34.779 -15.916 -12.850 1.00 58.00 109 ARG B C 1
ATOM 782 O O . ARG A 1 109 ? 35.860 -15.407 -12.535 1.00 59.94 109 ARG B O 1
ATOM 790 N N . ARG A 1 110 ? 33.960 -15.348 -13.739 1.00 57.09 110 ARG B N 1
ATOM 791 C CA . ARG A 1 110 ? 34.325 -14.080 -14.359 1.00 58.45 110 ARG B CA 1
ATOM 792 C C . ARG A 1 110 ? 34.145 -12.898 -13.407 1.00 60.89 110 ARG B C 1
ATOM 793 O O . ARG A 1 110 ? 34.852 -11.891 -13.540 1.00 61.19 110 ARG B O 1
ATOM 801 N N . LEU A 1 111 ? 33.203 -12.983 -12.462 1.00 60.72 111 LEU B N 1
ATOM 802 C CA . LEU A 1 111 ? 33.047 -11.937 -11.453 1.00 61.74 111 LEU B CA 1
ATOM 803 C C . LEU A 1 111 ? 33.871 -12.201 -10.200 1.00 59.87 111 LEU B C 1
ATOM 804 O O . LEU A 1 111 ? 33.958 -11.316 -9.342 1.00 63.06 111 LEU B O 1
ATOM 809 N N . GLY A 1 112 ? 34.461 -13.392 -10.072 1.00 53.23 112 GLY B N 1
ATOM 810 C CA . GLY A 1 112 ? 35.300 -13.702 -8.932 1.00 54.33 112 GLY B CA 1
ATOM 811 C C . GLY A 1 112 ? 34.604 -13.587 -7.601 1.00 54.99 112 GLY B C 1
ATOM 812 O O . GLY A 1 112 ? 35.261 -13.337 -6.590 1.00 55.23 112 GLY B O 1
ATOM 813 N N . VAL A 1 113 ? 33.280 -13.724 -7.582 1.00 59.75 113 VAL B N 1
ATOM 814 C CA . VAL A 1 113 ? 32.499 -13.738 -6.353 1.00 64.68 113 VAL B CA 1
ATOM 815 C C . VAL A 1 113 ? 32.140 -15.180 -6.030 1.00 56.24 113 VAL B C 1
ATOM 816 O O . VAL A 1 113 ? 32.215 -16.070 -6.878 1.00 55.18 113 VAL B O 1
ATOM 820 N N . GLU A 1 114 ? 31.724 -15.423 -4.790 1.00 57.75 114 GLU B N 1
ATOM 821 C CA . GLU A 1 114 ? 31.163 -16.723 -4.452 1.00 69.85 114 GLU B CA 1
ATOM 822 C C . GLU A 1 114 ? 29.637 -16.697 -4.418 1.00 68.52 114 GLU B C 1
ATOM 823 O O . GLU A 1 114 ? 29.007 -17.757 -4.537 1.00 70.64 114 GLU B O 1
ATOM 829 N N . GLN A 1 115 ? 29.018 -15.518 -4.349 1.00 60.10 115 GLN B N 1
ATOM 830 C CA . GLN A 1 115 ? 27.566 -15.478 -4.464 1.00 53.13 115 GLN B CA 1
ATOM 831 C C . GLN A 1 115 ? 27.164 -14.253 -5.274 1.00 51.89 115 GLN B C 1
ATOM 832 O O . GLN A 1 115 ? 27.589 -13.133 -4.971 1.00 50.74 115 GLN B O 1
ATOM 838 N N . ILE A 1 116 ? 26.397 -14.477 -6.338 1.00 49.33 116 ILE B N 1
ATOM 839 C CA . ILE A 1 116 ? 25.776 -13.377 -7.064 1.00 46.30 116 ILE B CA 1
ATOM 840 C C . ILE A 1 116 ? 24.568 -12.914 -6.267 1.00 42.82 116 ILE B C 1
ATOM 841 O O . ILE A 1 116 ? 23.801 -13.731 -5.745 1.00 48.59 116 ILE B O 1
ATOM 846 N N . ASP A 1 117 ? 24.406 -11.609 -6.115 1.00 34.77 117 ASP B N 1
ATOM 847 C CA . ASP A 1 117 ? 23.292 -11.162 -5.295 1.00 37.57 117 ASP B CA 1
ATOM 848 C C . ASP A 1 117 ? 21.988 -11.324 -6.062 1.00 42.50 117 ASP B C 1
ATOM 849 O O . ASP A 1 117 ? 21.023 -11.913 -5.561 1.00 37.79 117 ASP B O 1
ATOM 854 N N . LEU A 1 118 ? 21.961 -10.856 -7.303 1.00 40.06 118 LEU B N 1
ATOM 855 C CA . LEU A 1 118 ? 20.774 -10.921 -8.136 1.00 38.47 118 LEU B CA 1
ATOM 856 C C . LEU A 1 118 ? 21.151 -11.621 -9.431 1.00 42.34 118 LEU B C 1
ATOM 857 O O . LEU A 1 118 ? 22.050 -11.172 -10.147 1.00 42.62 118 LEU B O 1
ATOM 862 N N . TYR A 1 119 ? 20.497 -12.736 -9.714 1.00 39.72 119 TYR B N 1
ATOM 863 C CA . TYR A 1 119 ? 20.652 -13.414 -10.988 1.00 43.15 119 TYR B CA 1
ATOM 864 C C . TYR A 1 119 ? 19.366 -13.190 -11.768 1.00 45.61 119 TYR B C 1
ATOM 865 O O . TYR A 1 119 ? 18.276 -13.328 -11.205 1.00 41.08 119 TYR B O 1
ATOM 874 N N . GLN A 1 120 ? 19.475 -12.784 -13.033 1.00 38.68 120 GLN B N 1
ATOM 875 C CA . GLN A 1 120 ? 18.285 -12.443 -13.796 1.00 40.00 120 GLN B CA 1
ATOM 876 C C . GLN A 1 120 ? 18.204 -13.273 -15.061 1.00 40.66 120 GLN B C 1
ATOM 877 O O . GLN A 1 120 ? 19.215 -13.505 -15.714 1.00 42.19 120 GLN B O 1
ATOM 883 N N . MET A 1 121 ? 16.994 -13.708 -15.405 1.00 38.87 121 MET B N 1
ATOM 884 C CA . MET A 1 121 ? 16.752 -14.294 -16.717 1.00 40.60 121 MET B CA 1
ATOM 885 C C . MET A 1 121 ? 16.658 -13.157 -17.722 1.00 42.18 121 MET B C 1
ATOM 886 O O . MET A 1 121 ? 15.794 -12.288 -17.586 1.00 39.10 121 MET B O 1
ATOM 891 N N . HIS A 1 122 ? 17.545 -13.140 -18.720 1.00 46.53 122 HIS B N 1
ATOM 892 C CA . HIS A 1 122 ? 17.569 -11.987 -19.612 1.00 40.02 122 HIS B CA 1
ATOM 893 C C . HIS A 1 122 ? 16.333 -11.929 -20.492 1.00 36.15 122 HIS B C 1
ATOM 894 O O . HIS A 1 122 ? 15.893 -10.836 -20.875 1.00 35.63 122 HIS B O 1
ATOM 901 N N . ALA A 1 123 ? 15.758 -13.081 -20.817 1.00 36.44 123 ALA B N 1
ATOM 902 C CA . ALA A 1 123 ? 14.497 -13.109 -21.547 1.00 45.01 123 ALA B CA 1
ATOM 903 C C . ALA A 1 123 ? 13.730 -14.381 -21.213 1.00 43.33 123 ALA B C 1
ATOM 904 O O . ALA A 1 123 ? 14.285 -15.372 -20.726 1.00 36.15 123 ALA B O 1
ATOM 906 N N . TRP A 1 124 ? 12.430 -14.317 -21.470 1.00 40.95 124 TRP B N 1
ATOM 907 C CA . TRP A 1 124 ? 11.594 -15.504 -21.479 1.00 39.62 124 TRP B CA 1
ATOM 908 C C . TRP A 1 124 ? 12.193 -16.550 -22.411 1.00 43.54 124 TRP B C 1
ATOM 909 O O . TRP A 1 124 ? 12.930 -16.228 -23.344 1.00 47.98 124 TRP B O 1
ATOM 920 N N . ASP A 1 125 ? 11.900 -17.820 -22.149 1.00 45.36 125 ASP B N 1
ATOM 921 C CA . ASP A 1 125 ? 12.369 -18.892 -23.028 1.00 38.42 125 ASP B CA 1
ATOM 922 C C . ASP A 1 125 ? 11.239 -19.907 -23.148 1.00 35.16 125 ASP B C 1
ATOM 923 O O . ASP A 1 125 ? 11.033 -20.727 -22.249 1.00 34.68 125 ASP B O 1
ATOM 928 N N . ALA A 1 126 ? 10.527 -19.851 -24.279 1.00 37.12 126 ALA B N 1
ATOM 929 C CA . ALA A 1 126 ? 9.387 -20.730 -24.512 1.00 37.81 126 ALA B CA 1
ATOM 930 C C . ALA A 1 126 ? 9.789 -22.188 -24.668 1.00 35.78 126 ALA B C 1
ATOM 931 O O . ALA A 1 126 ? 8.929 -23.069 -24.550 1.00 30.30 126 ALA B O 1
ATOM 933 N N . VAL A 1 127 ? 11.063 -22.466 -24.943 1.00 41.01 127 VAL B N 1
ATOM 934 C CA . VAL A 1 127 ? 11.485 -23.852 -25.149 1.00 45.84 127 VAL B CA 1
ATOM 935 C C . VAL A 1 127 ? 11.702 -24.562 -23.819 1.00 39.30 127 VAL B C 1
ATOM 936 O O . VAL A 1 127 ? 11.404 -25.757 -23.688 1.00 42.58 127 VAL B O 1
ATOM 940 N N . THR A 1 128 ? 12.236 -23.850 -22.829 1.00 39.82 128 THR B N 1
ATOM 941 C CA . THR A 1 128 ? 12.365 -24.402 -21.485 1.00 45.37 128 THR B CA 1
ATOM 942 C C . THR A 1 128 ? 11.046 -24.249 -20.739 1.00 37.84 128 THR B C 1
ATOM 943 O O . THR A 1 128 ? 10.527 -23.130 -20.642 1.00 39.44 128 THR B O 1
ATOM 947 N N . PRO A 1 129 ? 10.463 -25.328 -20.240 1.00 30.20 129 PRO B N 1
ATOM 948 C CA . PRO A 1 129 ? 9.389 -25.202 -19.241 1.00 42.08 129 PRO B CA 1
ATOM 949 C C . PRO A 1 129 ? 9.843 -24.343 -18.068 1.00 37.10 129 PRO B C 1
ATOM 950 O O . PRO A 1 129 ? 10.982 -24.452 -17.601 1.00 35.88 129 PRO B O 1
ATOM 954 N N . ILE A 1 130 ? 8.942 -23.482 -17.584 1.00 36.96 130 ILE B N 1
ATOM 955 C CA . ILE A 1 130 ? 9.328 -22.572 -16.502 1.00 37.01 130 ILE B CA 1
ATOM 956 C C . ILE A 1 130 ? 9.741 -23.352 -15.261 1.00 31.22 130 ILE B C 1
ATOM 957 O O . ILE A 1 130 ? 10.645 -22.928 -14.536 1.00 29.77 130 ILE B O 1
ATOM 962 N N . GLU A 1 131 ? 9.125 -24.524 -15.032 1.00 32.16 131 GLU B N 1
ATOM 963 C CA . GLU A 1 131 ? 9.431 -25.362 -13.868 1.00 28.88 131 GLU B CA 1
ATOM 964 C C . GLU A 1 131 ? 10.895 -25.764 -13.831 1.00 31.06 131 GLU B C 1
ATOM 965 O O . GLU A 1 131 ? 11.517 -25.781 -12.766 1.00 28.86 131 GLU B O 1
ATOM 971 N N . GLU A 1 132 ? 11.447 -26.156 -14.973 1.00 35.28 132 GLU B N 1
ATOM 972 C CA . GLU A 1 132 ? 12.855 -26.501 -14.992 1.00 33.88 132 GLU B CA 1
ATOM 973 C C . GLU A 1 132 ? 13.706 -25.307 -14.590 1.00 35.99 132 GLU B C 1
ATOM 974 O O . GLU A 1 132 ? 14.598 -25.426 -13.737 1.00 37.26 132 GLU B O 1
ATOM 980 N N . THR A 1 133 ? 13.416 -24.135 -15.163 1.00 32.86 133 THR B N 1
ATOM 981 C CA . THR A 1 133 ? 14.188 -22.941 -14.836 1.00 34.90 133 THR B CA 1
ATOM 982 C C . THR A 1 133 ? 14.094 -22.617 -13.338 1.00 30.59 133 THR B C 1
ATOM 983 O O . THR A 1 133 ? 15.119 -22.528 -12.648 1.00 32.30 133 THR B O 1
ATOM 987 N N . LEU A 1 134 ? 12.872 -22.475 -12.804 1.00 30.03 134 LEU B N 1
ATOM 988 C CA . LEU A 1 134 ? 12.720 -22.102 -11.390 1.00 30.23 134 LEU B CA 1
ATOM 989 C C . LEU A 1 134 ? 13.362 -23.122 -10.458 1.00 28.88 134 LEU B C 1
ATOM 990 O O . LEU A 1 134 ? 14.001 -22.744 -9.470 1.00 33.17 134 LEU B O 1
ATOM 995 N N . ARG A 1 135 ? 13.217 -24.421 -10.758 1.00 33.92 135 ARG B N 1
ATOM 996 C CA . ARG A 1 135 ? 13.931 -25.447 -9.991 1.00 31.81 135 ARG B CA 1
ATOM 997 C C . ARG A 1 135 ? 15.445 -25.253 -10.067 1.00 35.46 135 ARG B C 1
ATOM 998 O O . ARG A 1 135 ? 16.154 -25.497 -9.084 1.00 35.48 135 ARG B O 1
ATOM 1006 N N . PHE A 1 136 ? 15.974 -24.845 -11.227 1.00 31.29 136 PHE B N 1
ATOM 1007 C CA . PHE A 1 136 ? 17.410 -24.621 -11.265 1.00 32.10 136 PHE B CA 1
ATOM 1008 C C . PHE A 1 136 ? 17.790 -23.437 -10.382 1.00 34.31 136 PHE B C 1
ATOM 1009 O O . PHE A 1 136 ? 18.839 -23.465 -9.717 1.00 28.69 136 PHE B O 1
ATOM 1017 N N . LEU A 1 137 ? 16.949 -22.389 -10.355 1.00 28.05 137 LEU B N 1
ATOM 1018 C CA . LEU A 1 137 ? 17.286 -21.204 -9.567 1.00 30.01 137 LEU B CA 1
ATOM 1019 C C . LEU A 1 137 ? 17.145 -21.460 -8.068 1.00 38.82 137 LEU B C 1
ATOM 1020 O O . LEU A 1 137 ? 17.877 -20.868 -7.258 1.00 35.63 137 LEU B O 1
ATOM 1025 N N . ASP A 1 138 ? 16.208 -22.327 -7.682 1.00 31.67 138 ASP B N 1
ATOM 1026 C CA . ASP A 1 138 ? 16.081 -22.667 -6.280 1.00 33.57 138 ASP B CA 1
ATOM 1027 C C . ASP A 1 138 ? 17.280 -23.494 -5.810 1.00 37.69 138 ASP B C 1
ATOM 1028 O O . ASP A 1 138 ? 17.793 -23.284 -4.702 1.00 38.06 138 ASP B O 1
ATOM 1033 N N . ASP A 1 139 ? 17.726 -24.444 -6.636 1.00 33.30 139 ASP B N 1
ATOM 1034 C CA . ASP A 1 139 ? 18.930 -25.222 -6.343 1.00 40.28 139 ASP B CA 1
ATOM 1035 C C . ASP A 1 139 ? 20.150 -24.310 -6.214 1.00 45.30 139 ASP B C 1
ATOM 1036 O O . ASP A 1 139 ? 21.019 -24.526 -5.353 1.00 47.37 139 ASP B O 1
ATOM 1041 N N . ALA A 1 140 ? 20.221 -23.272 -7.059 1.00 38.24 140 ALA B N 1
ATOM 1042 C CA . ALA A 1 140 ? 21.295 -22.296 -6.961 1.00 34.94 140 ALA B CA 1
ATOM 1043 C C . ALA A 1 140 ? 21.221 -21.509 -5.659 1.00 46.39 140 ALA B C 1
ATOM 1044 O O . ALA A 1 140 ? 22.261 -21.206 -5.063 1.00 46.83 140 ALA B O 1
ATOM 1046 N N . VAL A 1 141 ? 20.005 -21.165 -5.202 1.00 46.47 141 VAL B N 1
ATOM 1047 C CA . VAL A 1 141 ? 19.849 -20.471 -3.924 1.00 40.73 141 VAL B CA 1
ATOM 1048 C C . VAL A 1 141 ? 20.293 -21.365 -2.775 1.00 43.52 141 VAL B C 1
ATOM 1049 O O . VAL A 1 141 ? 20.968 -20.916 -1.837 1.00 45.86 141 VAL B O 1
ATOM 1053 N N . SER A 1 142 ? 19.925 -22.647 -2.829 1.00 40.69 142 SER B N 1
ATOM 1054 C CA . SER A 1 142 ? 20.346 -23.572 -1.782 1.00 43.55 142 SER B CA 1
ATOM 1055 C C . SER A 1 142 ? 21.862 -23.723 -1.766 1.00 47.59 142 SER B C 1
ATOM 1056 O O . SER A 1 142 ? 22.483 -23.766 -0.698 1.00 45.25 142 SER B O 1
ATOM 1059 N N . ALA A 1 143 ? 22.477 -23.779 -2.948 1.00 47.08 143 ALA B N 1
ATOM 1060 C CA . ALA A 1 143 ? 23.913 -23.976 -3.070 1.00 47.14 143 ALA B CA 1
ATOM 1061 C C . ALA A 1 143 ? 24.743 -22.756 -2.662 1.00 49.29 143 ALA B C 1
ATOM 1062 O O . ALA A 1 143 ? 25.966 -22.885 -2.531 1.00 48.05 143 ALA B O 1
ATOM 1064 N N . GLY A 1 144 ? 24.125 -21.593 -2.440 1.00 52.80 144 GLY B N 1
ATOM 1065 C CA . GLY A 1 144 ? 24.873 -20.381 -2.154 1.00 51.10 144 GLY B CA 1
ATOM 1066 C C . GLY A 1 144 ? 25.550 -19.743 -3.346 1.00 45.13 144 GLY B C 1
ATOM 1067 O O . GLY A 1 144 ? 26.355 -18.827 -3.155 1.00 46.70 144 GLY B O 1
ATOM 1068 N N . LYS A 1 145 ? 25.241 -20.200 -4.570 1.00 45.14 145 LYS B N 1
ATOM 1069 C CA . LYS A 1 145 ? 25.771 -19.582 -5.791 1.00 44.81 145 LYS B CA 1
ATOM 1070 C C . LYS A 1 145 ? 25.114 -18.233 -6.089 1.00 47.26 145 LYS B C 1
ATOM 1071 O O . LYS A 1 145 ? 25.746 -17.360 -6.706 1.00 44.12 145 LYS B O 1
ATOM 1077 N N . ILE A 1 146 ? 23.846 -18.056 -5.695 1.00 42.02 146 ILE B N 1
ATOM 1078 C CA . ILE A 1 146 ? 23.093 -16.831 -5.939 1.00 40.88 146 ILE B CA 1
ATOM 1079 C C . ILE A 1 146 ? 22.289 -16.536 -4.690 1.00 41.67 146 ILE B C 1
ATOM 1080 O O . ILE A 1 146 ? 22.023 -17.417 -3.869 1.00 45.68 146 ILE B O 1
ATOM 1085 N N . ALA A 1 147 ? 21.905 -15.274 -4.545 1.00 38.20 147 ALA B N 1
ATOM 1086 C CA . ALA A 1 147 ? 20.994 -14.902 -3.477 1.00 40.89 147 ALA B CA 1
ATOM 1087 C C . ALA A 1 147 ? 19.553 -14.847 -3.974 1.00 35.77 147 ALA B C 1
ATOM 1088 O O . ALA A 1 147 ? 18.694 -15.609 -3.531 1.00 43.17 147 ALA B O 1
ATOM 1090 N N . TYR A 1 148 ? 19.273 -13.966 -4.902 1.00 31.17 148 TYR B N 1
ATOM 1091 C CA . TYR A 1 148 ? 17.931 -13.818 -5.404 1.00 38.34 148 TYR B CA 1
ATOM 1092 C C . TYR A 1 148 ? 17.960 -13.985 -6.912 1.00 38.92 148 TYR B C 1
ATOM 1093 O O . TYR A 1 148 ? 19.016 -13.941 -7.550 1.00 39.60 148 TYR B O 1
ATOM 1102 N N . TYR A 1 149 ? 16.772 -14.143 -7.477 1.00 34.36 149 TYR B N 1
ATOM 1103 C CA . TYR A 1 149 ? 16.609 -14.193 -8.911 1.00 33.21 149 TYR B CA 1
ATOM 1104 C C . TYR A 1 149 ? 15.506 -13.227 -9.307 1.00 34.12 149 TYR B C 1
ATOM 1105 O O . TYR A 1 149 ? 14.669 -12.853 -8.479 1.00 32.15 149 TYR B O 1
ATOM 1114 N N . GLY A 1 150 ? 15.581 -12.762 -10.561 1.00 32.79 150 GLY B N 1
ATOM 1115 C CA . GLY A 1 150 ? 14.542 -11.985 -11.190 1.00 28.66 150 GLY B CA 1
ATOM 1116 C C . GLY A 1 150 ? 14.499 -12.197 -12.689 1.00 38.41 150 GLY B C 1
ATOM 1117 O O . GLY A 1 150 ? 15.196 -13.078 -13.223 1.00 35.54 150 GLY B O 1
ATOM 1118 N N . PHE A 1 151 ? 13.703 -11.376 -13.385 1.00 34.01 151 PHE B N 1
ATOM 1119 C CA . PHE A 1 151 ? 13.538 -11.489 -14.824 1.00 39.20 151 PHE B CA 1
ATOM 1120 C C . PHE A 1 151 ? 13.820 -10.157 -15.499 1.00 44.03 151 PHE B C 1
ATOM 1121 O O . PHE A 1 151 ? 13.796 -9.088 -14.882 1.00 50.68 151 PHE B O 1
ATOM 1129 N N . SER A 1 152 ? 14.124 -10.265 -16.785 1.00 41.14 152 SER B N 1
ATOM 1130 C CA . SER A 1 152 ? 14.191 -9.158 -17.715 1.00 41.26 152 SER B CA 1
ATOM 1131 C C . SER A 1 152 ? 13.491 -9.650 -18.968 1.00 46.48 152 SER B C 1
ATOM 1132 O O . SER A 1 152 ? 13.675 -10.806 -19.361 1.00 50.26 152 SER B O 1
ATOM 1135 N N . ASN A 1 153 ? 12.643 -8.820 -19.565 1.00 43.34 153 ASN B N 1
ATOM 1136 C CA . ASN A 1 153 ? 12.004 -9.202 -20.826 1.00 43.18 153 ASN B CA 1
ATOM 1137 C C . ASN A 1 153 ? 11.167 -10.472 -20.641 1.00 38.04 153 ASN B C 1
ATOM 1138 O O . ASN A 1 153 ? 11.325 -11.479 -21.343 1.00 35.69 153 ASN B O 1
ATOM 1143 N N . TYR A 1 154 ? 10.309 -10.427 -19.631 1.00 35.42 154 TYR B N 1
ATOM 1144 C CA . TYR A 1 154 ? 9.208 -11.355 -19.437 1.00 33.25 154 TYR B CA 1
ATOM 1145 C C . TYR A 1 154 ? 7.921 -10.577 -19.643 1.00 31.73 154 TYR B C 1
ATOM 1146 O O . TYR A 1 154 ? 7.827 -9.410 -19.248 1.00 29.65 154 TYR B O 1
ATOM 1155 N N . LEU A 1 155 ? 6.929 -11.218 -20.251 1.00 36.05 155 LEU B N 1
ATOM 1156 C CA . LEU A 1 155 ? 5.606 -10.617 -20.346 1.00 36.37 155 LEU B CA 1
ATOM 1157 C C . LEU A 1 155 ? 4.866 -10.730 -19.006 1.00 35.83 155 LEU B C 1
ATOM 1158 O O . LEU A 1 155 ? 5.271 -11.450 -18.083 1.00 30.93 155 LEU B O 1
ATOM 1163 N N . GLY A 1 156 ? 3.759 -10.002 -18.911 1.00 40.50 156 GLY B N 1
ATOM 1164 C CA . GLY A 1 156 ? 2.950 -9.989 -17.710 1.00 34.85 156 GLY B CA 1
ATOM 1165 C C . GLY A 1 156 ? 2.490 -11.364 -17.292 1.00 33.69 156 GLY B C 1
ATOM 1166 O O . GLY A 1 156 ? 2.801 -11.820 -16.189 1.00 43.05 156 GLY B O 1
ATOM 1167 N N . TRP A 1 157 ? 1.766 -12.055 -18.159 1.00 29.07 157 TRP B N 1
ATOM 1168 C CA . TRP A 1 157 ? 1.286 -13.373 -17.767 1.00 36.58 157 TRP B CA 1
ATOM 1169 C C . TRP A 1 157 ? 2.429 -14.315 -17.411 1.00 33.14 157 TRP B C 1
ATOM 1170 O O . TRP A 1 157 ? 2.207 -15.290 -16.675 1.00 25.93 157 TRP B O 1
ATOM 1181 N N . GLN A 1 158 ? 3.637 -14.046 -17.933 1.00 34.69 158 GLN B N 1
ATOM 1182 C CA . GLN A 1 158 ? 4.780 -14.930 -17.725 1.00 32.95 158 GLN B CA 1
ATOM 1183 C C . GLN A 1 158 ? 5.376 -14.720 -16.347 1.00 32.76 158 GLN B C 1
ATOM 1184 O O . GLN A 1 158 ? 5.792 -15.684 -15.688 1.00 28.22 158 GLN B O 1
ATOM 1190 N N . VAL A 1 159 ? 5.423 -13.458 -15.917 1.00 27.25 159 VAL B N 1
ATOM 1191 C CA . VAL A 1 159 ? 5.761 -13.140 -14.536 1.00 29.72 159 VAL B CA 1
ATOM 1192 C C . VAL A 1 159 ? 4.770 -13.806 -13.590 1.00 32.86 159 VAL B C 1
ATOM 1193 O O . VAL A 1 159 ? 5.161 -14.467 -12.618 1.00 33.49 159 VAL B O 1
ATOM 1197 N N . THR A 1 160 ? 3.470 -13.661 -13.883 1.00 27.86 160 THR B N 1
ATOM 1198 C CA . THR A 1 160 ? 2.439 -14.221 -13.024 1.00 27.42 160 THR B CA 1
ATOM 1199 C C . THR A 1 160 ? 2.530 -15.745 -12.945 1.00 32.37 160 THR B C 1
ATOM 1200 O O . THR A 1 160 ? 2.360 -16.326 -11.859 1.00 35.71 160 THR B O 1
ATOM 1204 N N . LYS A 1 161 ? 2.816 -16.420 -14.066 1.00 31.02 161 LYS B N 1
ATOM 1205 C CA . LYS A 1 161 ? 2.926 -17.876 -13.991 1.00 33.24 161 LYS B CA 1
ATOM 1206 C C . LYS A 1 161 ? 4.154 -18.299 -13.189 1.00 33.63 161 LYS B C 1
ATOM 1207 O O . LYS A 1 161 ? 4.117 -19.300 -12.471 1.00 35.30 161 LYS B O 1
ATOM 1213 N N . ALA A 1 162 ? 5.230 -17.528 -13.260 1.00 29.17 162 ALA B N 1
ATOM 1214 C CA . ALA A 1 162 ? 6.439 -17.907 -12.549 1.00 32.09 162 ALA B CA 1
ATOM 1215 C C . ALA A 1 162 ? 6.237 -17.759 -11.056 1.00 35.87 162 ALA B C 1
ATOM 1216 O O . ALA A 1 162 ? 6.551 -18.673 -10.281 1.00 34.36 162 ALA B O 1
ATOM 1218 N N . VAL A 1 163 ? 5.707 -16.602 -10.648 1.00 30.96 163 VAL B N 1
ATOM 1219 C CA . VAL A 1 163 ? 5.488 -16.302 -9.242 1.00 29.29 163 VAL B CA 1
ATOM 1220 C C . VAL A 1 163 ? 4.685 -17.422 -8.588 1.00 31.97 163 VAL B C 1
ATOM 1221 O O . VAL A 1 163 ? 5.124 -18.056 -7.616 1.00 30.88 163 VAL B O 1
ATOM 1225 N N . HIS A 1 164 ? 3.518 -17.712 -9.150 1.00 24.83 164 HIS B N 1
ATOM 1226 C CA . HIS A 1 164 ? 2.675 -18.734 -8.566 1.00 33.19 164 HIS B CA 1
ATOM 1227 C C . HIS A 1 164 ? 3.282 -20.130 -8.677 1.00 37.27 164 HIS B C 1
ATOM 1228 O O . HIS A 1 164 ? 3.122 -20.947 -7.756 1.00 37.75 164 HIS B O 1
ATOM 1235 N N . VAL A 1 165 ? 3.991 -20.435 -9.762 1.00 31.05 165 VAL B N 1
ATOM 1236 C CA . VAL A 1 165 ? 4.643 -21.739 -9.807 1.00 33.61 165 VAL B CA 1
ATOM 1237 C C . VAL A 1 165 ? 5.732 -21.825 -8.728 1.00 34.64 165 VAL B C 1
ATOM 1238 O O . VAL A 1 165 ? 5.859 -22.846 -8.037 1.00 38.11 165 VAL B O 1
ATOM 1242 N N . ALA A 1 166 ? 6.479 -20.743 -8.503 1.00 32.59 166 ALA B N 1
ATOM 1243 C CA . ALA A 1 166 ? 7.405 -20.742 -7.368 1.00 35.45 166 ALA B CA 1
ATOM 1244 C C . ALA A 1 166 ? 6.664 -20.915 -6.037 1.00 35.24 166 ALA B C 1
ATOM 1245 O O . ALA A 1 166 ? 7.098 -21.689 -5.178 1.00 34.90 166 ALA B O 1
ATOM 1247 N N . ARG A 1 167 ? 5.545 -20.200 -5.843 1.00 36.44 167 ARG B N 1
ATOM 1248 C CA . ARG A 1 167 ? 4.785 -20.346 -4.597 1.00 35.21 167 ARG B CA 1
ATOM 1249 C C . ARG A 1 167 ? 4.287 -21.778 -4.420 1.00 31.53 167 ARG B C 1
ATOM 1250 O O . ARG A 1 167 ? 4.277 -22.295 -3.310 1.00 34.37 167 ARG B O 1
ATOM 1258 N N . ALA A 1 168 ? 3.953 -22.458 -5.514 1.00 37.39 168 ALA B N 1
ATOM 1259 C CA . ALA A 1 168 ? 3.409 -23.811 -5.426 1.00 34.93 168 ALA B CA 1
ATOM 1260 C C . ALA A 1 168 ? 4.457 -24.832 -4.985 1.00 36.37 168 ALA B C 1
ATOM 1261 O O . ALA A 1 168 ? 4.104 -25.872 -4.427 1.00 43.31 168 ALA B O 1
ATOM 1263 N N . ASN A 1 169 ? 5.737 -24.580 -5.244 1.00 35.72 169 ASN B N 1
ATOM 1264 C CA . ASN A 1 169 ? 6.787 -25.539 -4.936 1.00 36.19 169 ASN B CA 1
ATOM 1265 C C . ASN A 1 169 ? 7.650 -25.092 -3.767 1.00 34.79 169 ASN B C 1
ATOM 1266 O O . ASN A 1 169 ? 8.742 -25.625 -3.570 1.00 34.15 169 ASN B O 1
ATOM 1271 N N . HIS A 1 170 ? 7.199 -24.108 -3.006 1.00 29.85 170 HIS B N 1
ATOM 1272 C CA . HIS A 1 170 ? 7.969 -23.640 -1.863 1.00 38.50 170 HIS B CA 1
ATOM 1273 C C . HIS A 1 170 ? 9.337 -23.122 -2.283 1.00 32.91 170 HIS B C 1
ATOM 1274 O O . HIS A 1 170 ? 10.304 -23.239 -1.534 1.00 48.03 170 HIS B O 1
ATOM 1281 N N . TRP A 1 171 ? 9.452 -22.546 -3.469 1.00 28.81 171 TRP B N 1
ATOM 1282 C CA . TRP A 1 171 ? 10.699 -21.893 -3.846 1.00 33.90 171 TRP B CA 1
ATOM 1283 C C . TRP A 1 171 ? 10.659 -20.385 -3.542 1.00 30.77 171 TRP B C 1
ATOM 1284 O O . TRP A 1 171 ? 9.609 -19.800 -3.255 1.00 27.76 171 TRP B O 1
ATOM 1295 N N . THR A 1 172 ? 11.828 -19.753 -3.603 1.00 27.61 172 THR B N 1
ATOM 1296 C CA . THR A 1 172 ? 11.901 -18.326 -3.298 1.00 29.04 172 THR B CA 1
ATOM 1297 C C . THR A 1 172 ? 11.184 -17.503 -4.376 1.00 31.89 172 THR B C 1
ATOM 1298 O O . THR A 1 172 ? 10.905 -17.962 -5.496 1.00 28.68 172 THR B O 1
ATOM 1302 N N . ALA A 1 173 ? 10.884 -16.362 -4.038 1.00 33.32 173 ALA B N 1
ATOM 1303 C CA . ALA A 1 173 ? 10.090 -15.584 -4.974 1.00 25.27 173 ALA B CA 1
ATOM 1304 C C . ALA A 1 173 ? 11.003 -14.729 -5.835 1.00 26.65 173 ALA B C 1
ATOM 1305 O O . ALA A 1 173 ? 12.105 -14.372 -5.411 1.00 32.87 173 ALA B O 1
ATOM 1307 N N . PRO A 1 174 ? 10.586 -14.384 -7.047 1.00 25.02 174 PRO B N 1
ATOM 1308 C CA . PRO A 1 174 ? 11.374 -13.444 -7.828 1.00 27.85 174 PRO B CA 1
ATOM 1309 C C . PRO A 1 174 ? 11.300 -12.094 -7.168 1.00 29.64 174 PRO B C 1
ATOM 1310 O O . PRO A 1 174 ? 10.264 -11.713 -6.612 1.00 31.30 174 PRO B O 1
ATOM 1314 N N . VAL A 1 175 ? 12.396 -11.350 -7.253 1.00 24.41 175 VAL B N 1
ATOM 1315 C CA . VAL A 1 175 ? 12.454 -10.060 -6.598 1.00 32.34 175 VAL B CA 1
ATOM 1316 C C . VAL A 1 175 ? 12.157 -8.916 -7.554 1.00 29.98 175 VAL B C 1
ATOM 1317 O O . VAL A 1 175 ? 11.407 -8.007 -7.207 1.00 35.60 175 VAL B O 1
ATOM 1321 N N . THR A 1 176 ? 12.701 -8.946 -8.766 1.00 37.53 176 THR B N 1
ATOM 1322 C CA . THR A 1 176 ? 12.703 -7.774 -9.633 1.00 34.36 176 THR B CA 1
ATOM 1323 C C . THR A 1 176 ? 12.296 -8.167 -11.030 1.00 33.73 176 THR B C 1
ATOM 1324 O O . THR A 1 176 ? 12.323 -9.336 -11.405 1.00 36.47 176 THR B O 1
ATOM 1328 N N . LEU A 1 177 ? 11.949 -7.153 -11.806 1.00 41.52 177 LEU B N 1
ATOM 1329 C CA . LEU A 1 177 ? 11.852 -7.243 -13.252 1.00 36.16 177 LEU B CA 1
ATOM 1330 C C . LEU A 1 177 ? 12.676 -6.098 -13.830 1.00 42.45 177 LEU B C 1
ATOM 1331 O O . LEU A 1 177 ? 12.580 -4.967 -13.334 1.00 33.88 177 LEU B O 1
ATOM 1336 N N . GLN A 1 178 ? 13.512 -6.396 -14.847 1.00 41.67 178 GLN B N 1
ATOM 1337 C CA . GLN A 1 178 ? 14.326 -5.387 -15.532 1.00 40.54 178 GLN B CA 1
ATOM 1338 C C . GLN A 1 178 ? 13.730 -5.112 -16.904 1.00 40.11 178 GLN B C 1
ATOM 1339 O O . GLN A 1 178 ? 14.106 -5.760 -17.893 1.00 43.81 178 GLN B O 1
ATOM 1345 N N . PRO A 1 179 ? 12.787 -4.191 -17.027 1.00 39.20 179 PRO B N 1
ATOM 1346 C CA . PRO A 1 179 ? 12.245 -3.891 -18.352 1.00 44.32 179 PRO B CA 1
ATOM 1347 C C . PRO A 1 179 ? 12.895 -2.659 -18.971 1.00 44.77 179 PRO B C 1
ATOM 1348 O O . PRO A 1 179 ? 13.680 -1.936 -18.340 1.00 42.09 179 PRO B O 1
ATOM 1352 N N . GLN A 1 180 ? 12.560 -2.413 -20.223 1.00 44.29 180 GLN B N 1
ATOM 1353 C CA . GLN A 1 180 ? 12.869 -1.148 -20.864 1.00 47.93 180 GLN B CA 1
ATOM 1354 C C . GLN A 1 180 ? 11.734 -0.187 -20.522 1.00 45.80 180 GLN B C 1
ATOM 1355 O O . GLN A 1 180 ? 10.564 -0.518 -20.720 1.00 44.85 180 GLN B O 1
ATOM 1361 N N . TYR A 1 181 ? 12.059 0.968 -19.945 1.00 44.43 181 TYR B N 1
ATOM 1362 C CA . TYR A 1 181 ? 11.003 1.834 -19.422 1.00 36.60 181 TYR B CA 1
ATOM 1363 C C . TYR A 1 181 ? 11.546 3.237 -19.341 1.00 44.18 181 TYR B C 1
ATOM 1364 O O . TYR A 1 181 ? 12.515 3.485 -18.608 1.00 45.51 181 TYR B O 1
ATOM 1373 N N . ASN A 1 182 ? 10.907 4.144 -20.072 1.00 45.77 182 ASN B N 1
ATOM 1374 C CA . ASN A 1 182 ? 11.209 5.567 -20.047 1.00 42.82 182 ASN B CA 1
ATOM 1375 C C . ASN A 1 182 ? 9.971 6.275 -20.580 1.00 44.73 182 ASN B C 1
ATOM 1376 O O . ASN A 1 182 ? 9.002 5.629 -20.999 1.00 40.05 182 ASN B O 1
ATOM 1381 N N . LEU A 1 183 ? 10.010 7.615 -20.562 1.00 45.16 183 LEU B N 1
ATOM 1382 C CA . LEU A 1 183 ? 8.868 8.403 -21.020 1.00 45.10 183 LEU B CA 1
ATOM 1383 C C . LEU A 1 183 ? 8.396 8.019 -22.425 1.00 47.25 183 LEU B C 1
ATOM 1384 O O . LEU A 1 183 ? 7.234 8.262 -22.771 1.00 49.61 183 LEU B O 1
ATOM 1389 N N . LEU A 1 184 ? 9.272 7.431 -23.251 1.00 50.14 184 LEU B N 1
ATOM 1390 C CA . LEU A 1 184 ? 8.883 6.990 -24.592 1.00 53.32 184 LEU B CA 1
ATOM 1391 C C . LEU A 1 184 ? 8.445 5.525 -24.650 1.00 49.95 184 LEU B C 1
ATOM 1392 O O . LEU A 1 184 ? 7.629 5.161 -25.499 1.00 54.37 184 LEU B O 1
ATOM 1397 N N . VAL A 1 185 ? 8.941 4.677 -23.768 1.00 42.03 185 VAL B N 1
ATOM 1398 C CA . VAL A 1 185 ? 8.631 3.252 -23.804 1.00 49.46 185 VAL B CA 1
ATOM 1399 C C . VAL A 1 185 ? 7.846 2.939 -22.530 1.00 41.05 185 VAL B C 1
ATOM 1400 O O . VAL A 1 185 ? 8.421 2.645 -21.479 1.00 43.67 185 VAL B O 1
ATOM 1404 N N . ARG A 1 186 ? 6.507 2.996 -22.616 1.00 42.65 186 ARG B N 1
ATOM 1405 C CA . ARG A 1 186 ? 5.645 2.829 -21.446 1.00 43.36 186 ARG B CA 1
ATOM 1406 C C . ARG A 1 186 ? 4.602 1.716 -21.627 1.00 45.33 186 ARG B C 1
ATOM 1407 O O . ARG A 1 186 ? 3.583 1.718 -20.932 1.00 46.34 186 ARG B O 1
ATOM 1415 N N . ASP A 1 187 ? 4.821 0.751 -22.530 1.00 49.08 187 ASP B N 1
ATOM 1416 C CA . ASP A 1 187 ? 3.803 -0.273 -22.754 1.00 45.66 187 ASP B CA 1
ATOM 1417 C C . ASP A 1 187 ? 3.832 -1.371 -21.705 1.00 44.52 187 ASP B C 1
ATOM 1418 O O . ASP A 1 187 ? 2.926 -2.220 -21.690 1.00 45.26 187 ASP B O 1
ATOM 1423 N N . ILE A 1 188 ? 4.847 -1.394 -20.839 1.00 47.38 188 ILE B N 1
ATOM 1424 C CA . ILE A 1 188 ? 4.828 -2.331 -19.722 1.00 45.43 188 ILE B CA 1
ATOM 1425 C C . ILE A 1 188 ? 3.738 -2.006 -18.719 1.00 40.47 188 ILE B C 1
ATOM 1426 O O . ILE A 1 188 ? 3.454 -2.822 -17.844 1.00 41.15 188 ILE B O 1
ATOM 1431 N N . GLU A 1 189 ? 3.095 -0.858 -18.845 1.00 37.63 189 GLU B N 1
ATOM 1432 C CA . GLU A 1 189 ? 2.059 -0.491 -17.899 1.00 40.20 189 GLU B CA 1
ATOM 1433 C C . GLU A 1 189 ? 0.741 -1.223 -18.111 1.00 39.10 189 GLU B C 1
ATOM 1434 O O . GLU A 1 189 ? -0.113 -1.152 -17.222 1.00 43.97 189 GLU B O 1
ATOM 1440 N N . HIS A 1 190 ? 0.553 -1.934 -19.230 1.00 37.40 190 HIS B N 1
ATOM 1441 C CA . HIS A 1 190 ? -0.720 -2.622 -19.461 1.00 38.31 190 HIS B CA 1
ATOM 1442 C C . HIS A 1 190 ? -0.815 -3.945 -18.706 1.00 42.53 190 HIS B C 1
ATOM 1443 O O . HIS A 1 190 ? -1.854 -4.250 -18.116 1.00 42.62 190 HIS B O 1
ATOM 1450 N N . GLU A 1 191 ? 0.232 -4.767 -18.749 1.00 43.69 191 GLU B N 1
ATOM 1451 C CA . GLU A 1 191 ? 0.136 -6.087 -18.135 1.00 40.52 191 GLU B CA 1
ATOM 1452 C C . GLU A 1 191 ? 1.321 -6.387 -17.229 1.00 38.02 191 GLU B C 1
ATOM 1453 O O . GLU A 1 191 ? 1.178 -7.091 -16.227 1.00 36.77 191 GLU B O 1
ATOM 1459 N N . ILE A 1 192 ? 2.494 -5.858 -17.576 1.00 38.89 192 ILE B N 1
ATOM 1460 C CA . ILE A 1 192 ? 3.723 -6.220 -16.882 1.00 32.15 192 ILE B CA 1
ATOM 1461 C C . ILE A 1 192 ? 3.818 -5.535 -15.513 1.00 35.44 192 ILE B C 1
ATOM 1462 O O . ILE A 1 192 ? 4.133 -6.175 -14.504 1.00 28.74 192 ILE B O 1
ATOM 1467 N N . VAL A 1 193 ? 3.576 -4.223 -15.444 1.00 34.73 193 VAL B N 1
ATOM 1468 C CA . VAL A 1 193 ? 3.566 -3.555 -14.142 1.00 38.09 193 VAL B CA 1
ATOM 1469 C C . VAL A 1 193 ? 2.459 -4.088 -13.240 1.00 40.25 193 VAL B C 1
ATOM 1470 O O . VAL A 1 193 ? 2.755 -4.443 -12.088 1.00 34.20 193 VAL B O 1
ATOM 1474 N N . PRO A 1 194 ? 1.187 -4.187 -13.689 1.00 39.39 194 PRO B N 1
ATOM 1475 C CA . PRO A 1 194 ? 0.185 -4.777 -12.793 1.00 33.47 194 PRO B CA 1
ATOM 1476 C C . PRO A 1 194 ? 0.625 -6.130 -12.289 1.00 36.08 194 PRO B C 1
ATOM 1477 O O . PRO A 1 194 ? 0.455 -6.428 -11.096 1.00 44.22 194 PRO B O 1
ATOM 1481 N N . ALA A 1 195 ? 1.268 -6.928 -13.136 1.00 29.08 195 ALA B N 1
ATOM 1482 C CA . ALA A 1 195 ? 1.673 -8.256 -12.687 1.00 38.10 195 ALA B CA 1
ATOM 1483 C C . ALA A 1 195 ? 2.760 -8.184 -11.598 1.00 38.79 195 ALA B C 1
ATOM 1484 O O . ALA A 1 195 ? 2.747 -8.984 -10.646 1.00 35.05 195 ALA B O 1
ATOM 1486 N N . CYS A 1 196 ? 3.704 -7.234 -11.702 1.00 34.87 196 CYS B N 1
ATOM 1487 C CA . CYS A 1 196 ? 4.736 -7.133 -10.669 1.00 38.13 196 CYS B CA 1
ATOM 1488 C C . CYS A 1 196 ? 4.192 -6.545 -9.384 1.00 41.37 196 CYS B C 1
ATOM 1489 O O . CYS A 1 196 ? 4.586 -6.951 -8.280 1.00 36.77 196 CYS B O 1
ATOM 1492 N N . GLN A 1 197 ? 3.307 -5.576 -9.506 1.00 39.28 197 GLN B N 1
ATOM 1493 C CA . GLN A 1 197 ? 2.754 -5.001 -8.304 1.00 36.96 197 GLN B CA 1
ATOM 1494 C C . GLN A 1 197 ? 1.945 -6.038 -7.552 1.00 32.32 197 GLN B C 1
ATOM 1495 O O . GLN A 1 197 ? 2.034 -6.132 -6.322 1.00 40.19 197 GLN B O 1
ATOM 1501 N N . ASP A 1 198 ? 1.218 -6.877 -8.278 1.00 34.83 198 ASP B N 1
ATOM 1502 C CA . ASP A 1 198 ? 0.486 -7.941 -7.606 1.00 36.28 198 ASP B CA 1
ATOM 1503 C C . ASP A 1 198 ? 1.426 -8.882 -6.850 1.00 35.36 198 ASP B C 1
ATOM 1504 O O . ASP A 1 198 ? 1.057 -9.400 -5.797 1.00 33.42 198 ASP B O 1
ATOM 1509 N N . ALA A 1 199 ? 2.653 -9.080 -7.325 1.00 29.99 199 ALA B N 1
ATOM 1510 C CA . ALA A 1 199 ? 3.588 -9.941 -6.620 1.00 26.67 199 ALA B CA 1
ATOM 1511 C C . ALA A 1 199 ? 4.605 -9.157 -5.783 1.00 31.98 199 ALA B C 1
ATOM 1512 O O . ALA A 1 199 ? 5.680 -9.687 -5.465 1.00 30.21 199 ALA B O 1
ATOM 1514 N N . ALA A 1 200 ? 4.294 -7.909 -5.431 1.00 28.07 200 ALA B N 1
ATOM 1515 C CA . ALA A 1 200 ? 5.164 -7.044 -4.641 1.00 33.01 200 ALA B CA 1
ATOM 1516 C C . ALA A 1 200 ? 6.549 -6.839 -5.257 1.00 33.89 200 ALA B C 1
ATOM 1517 O O . ALA A 1 200 ? 7.479 -6.426 -4.549 1.00 32.34 200 ALA B O 1
ATOM 1519 N N . MET A 1 201 ? 6.734 -7.152 -6.536 1.00 34.95 201 MET B N 1
ATOM 1520 C CA . MET A 1 201 ? 8.053 -7.092 -7.151 1.00 31.72 201 MET B CA 1
ATOM 1521 C C . MET A 1 201 ? 8.440 -5.661 -7.477 1.00 39.15 201 MET B C 1
ATOM 1522 O O . MET A 1 201 ? 7.593 -4.766 -7.578 1.00 41.15 201 MET B O 1
ATOM 1527 N N . GLY A 1 202 ? 9.739 -5.448 -7.650 1.00 33.24 202 GLY B N 1
ATOM 1528 C CA . GLY A 1 202 ? 10.263 -4.146 -8.009 1.00 31.52 202 GLY B CA 1
ATOM 1529 C C . GLY A 1 202 ? 10.745 -4.118 -9.448 1.00 39.09 202 GLY B C 1
ATOM 1530 O O . GLY A 1 202 ? 11.283 -5.107 -9.955 1.00 40.54 202 GLY B O 1
ATOM 1531 N N . LEU A 1 203 ? 10.533 -2.977 -10.109 1.00 38.14 203 LEU B N 1
ATOM 1532 C CA . LEU A 1 203 ? 11.074 -2.734 -11.438 1.00 34.49 203 LEU B CA 1
ATOM 1533 C C . LEU A 1 203 ? 12.530 -2.268 -11.365 1.00 33.64 203 LEU B C 1
ATOM 1534 O O . LEU A 1 203 ? 12.919 -1.526 -10.462 1.00 33.70 203 LEU B O 1
ATOM 1539 N N . LEU A 1 204 ? 13.343 -2.715 -12.323 1.00 36.49 204 LEU B N 1
ATOM 1540 C CA . LEU A 1 204 ? 14.672 -2.162 -12.576 1.00 31.34 204 LEU B CA 1
ATOM 1541 C C . LEU A 1 204 ? 14.678 -1.656 -14.013 1.00 36.90 204 LEU B C 1
ATOM 1542 O O . LEU A 1 204 ? 15.063 -2.387 -14.933 1.00 39.36 204 LEU B O 1
ATOM 1547 N N . PRO A 1 205 ? 14.219 -0.433 -14.254 1.00 40.82 205 PRO B N 1
ATOM 1548 C CA . PRO A 1 205 ? 14.151 0.062 -15.641 1.00 44.23 205 PRO B CA 1
ATOM 1549 C C . PRO A 1 205 ? 15.529 0.374 -16.205 1.00 44.13 205 PRO B C 1
ATOM 1550 O O . PRO A 1 205 ? 16.369 0.995 -15.545 1.00 39.47 205 PRO B O 1
ATOM 1554 N N . TRP A 1 206 ? 15.744 -0.039 -17.452 1.00 47.03 206 TRP B N 1
ATOM 1555 C CA . TRP A 1 206 ? 16.911 0.371 -18.219 1.00 40.97 206 TRP B CA 1
ATOM 1556 C C . TRP A 1 206 ? 16.441 1.184 -19.419 1.00 43.22 206 TRP B C 1
ATOM 1557 O O . TRP A 1 206 ? 15.235 1.327 -19.664 1.00 39.63 206 TRP B O 1
ATOM 1568 N N . SER A 1 207 ? 17.413 1.770 -20.131 1.00 47.79 207 SER B N 1
ATOM 1569 C CA . SER A 1 207 ? 17.189 2.719 -21.200 1.00 46.73 207 SER B CA 1
ATOM 1570 C C . SER A 1 207 ? 16.236 3.875 -20.806 1.00 47.61 207 SER B C 1
ATOM 1571 O O . SER A 1 207 ? 15.256 4.120 -21.414 1.00 42.58 207 SER B O 1
ATOM 1574 N N . PRO A 1 208 ? 16.619 4.601 -19.703 1.00 45.00 208 PRO B N 1
ATOM 1575 C CA . PRO A 1 208 ? 15.741 5.684 -19.215 1.00 45.84 208 PRO B CA 1
ATOM 1576 C C . PRO A 1 208 ? 15.830 6.978 -20.004 1.00 48.83 208 PRO B C 1
ATOM 1577 O O . PRO A 1 208 ? 14.900 7.798 -19.938 1.00 50.06 208 PRO B O 1
ATOM 1581 N N . LEU A 1 209 ? 16.931 7.218 -20.698 1.00 39.92 209 LEU B N 1
ATOM 1582 C CA . LEU A 1 209 ? 16.973 8.287 -21.670 1.00 44.39 209 LEU B CA 1
ATOM 1583 C C . LEU A 1 209 ? 16.464 7.840 -23.055 1.00 54.00 209 LEU B C 1
ATOM 1584 O O . LEU A 1 209 ? 16.715 8.530 -24.052 1.00 52.30 209 LEU B O 1
ATOM 1589 N N . GLY A 1 210 ? 15.741 6.718 -23.136 1.00 46.07 210 GLY B N 1
ATOM 1590 C CA . GLY A 1 210 ? 15.275 6.205 -24.412 1.00 44.48 210 GLY B CA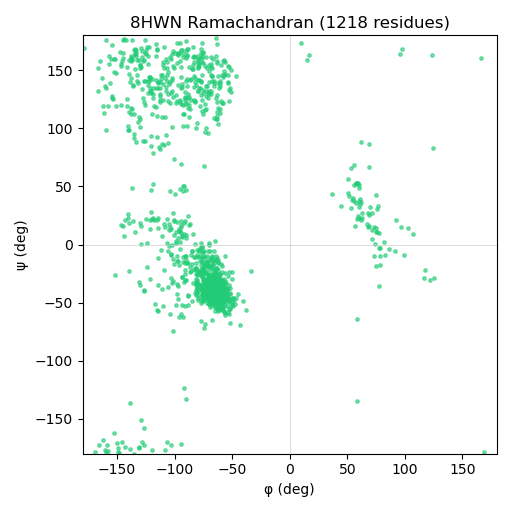 1
ATOM 1591 C C . GLY A 1 210 ? 16.382 6.025 -25.441 1.00 59.90 210 GLY B C 1
ATOM 1592 O O . GLY A 1 210 ? 16.150 6.178 -26.645 1.00 59.00 210 GLY B O 1
ATOM 1593 N N . GLY A 1 211 ? 17.593 5.714 -24.981 1.00 59.86 211 GLY B N 1
ATOM 1594 C CA . GLY A 1 211 ? 18.720 5.583 -25.876 1.00 55.80 211 GLY B CA 1
ATOM 1595 C C . GLY A 1 211 ? 19.285 6.883 -26.395 1.00 64.17 211 GLY B C 1
ATOM 1596 O O . GLY A 1 211 ? 20.112 6.851 -27.314 1.00 75.33 211 GLY B O 1
ATOM 1597 N N . GLY A 1 212 ? 18.869 8.029 -25.847 1.00 62.03 212 GLY B N 1
ATOM 1598 C CA . GLY A 1 212 ? 19.371 9.337 -26.243 1.00 49.85 212 GLY B CA 1
ATOM 1599 C C . GLY A 1 212 ? 18.278 10.304 -26.653 1.00 53.72 212 GLY B C 1
ATOM 1600 O O . GLY A 1 212 ? 18.434 11.519 -26.486 1.00 58.26 212 GLY B O 1
ATOM 1601 N N . TRP A 1 213 ? 17.162 9.778 -27.167 1.00 57.56 213 TRP B N 1
ATOM 1602 C CA . TRP A 1 213 ? 16.072 10.616 -27.663 1.00 52.68 213 TRP B CA 1
ATOM 1603 C C . TRP A 1 213 ? 15.589 11.628 -26.633 1.00 55.77 213 TRP B C 1
ATOM 1604 O O . TRP A 1 213 ? 15.026 12.665 -27.008 1.00 53.31 213 TRP B O 1
ATOM 1615 N N . LEU A 1 214 ? 15.745 11.324 -25.336 1.00 56.32 214 LEU B N 1
ATOM 1616 C CA . LEU A 1 214 ? 15.253 12.193 -24.275 1.00 57.03 214 LEU B CA 1
ATOM 1617 C C . LEU A 1 214 ? 16.325 13.117 -23.731 1.00 54.26 214 LEU B C 1
ATOM 1618 O O . LEU A 1 214 ? 15.986 14.129 -23.116 1.00 50.71 214 LEU B O 1
ATOM 1623 N N . ALA A 1 215 ? 17.594 12.816 -23.973 1.00 53.13 215 ALA B N 1
ATOM 1624 C CA . ALA A 1 215 ? 18.679 13.629 -23.452 1.00 50.20 215 ALA B CA 1
ATOM 1625 C C . ALA A 1 215 ? 18.964 14.857 -24.301 1.00 61.33 215 ALA B C 1
ATOM 1626 O O . ALA A 1 215 ? 19.858 15.629 -23.946 1.00 66.01 215 ALA B O 1
ATOM 1628 N N . GLY A 1 216 ? 18.228 15.072 -25.392 1.00 63.00 216 GLY B N 1
ATOM 1629 C CA . GLY A 1 216 ? 18.718 16.012 -26.388 1.00 63.01 216 GLY B CA 1
ATOM 1630 C C . GLY A 1 216 ? 20.080 15.531 -26.853 1.00 72.53 216 GLY B C 1
ATOM 1631 O O . GLY A 1 216 ? 20.289 14.325 -27.065 1.00 71.08 216 GLY B O 1
ATOM 1632 N N . LYS A 1 217 ? 21.035 16.468 -26.944 1.00 70.88 217 LYS B N 1
ATOM 1633 C CA . LYS A 1 217 ? 22.397 16.335 -27.466 1.00 73.85 217 LYS B CA 1
ATOM 1634 C C . LYS A 1 217 ? 22.403 16.338 -29.007 1.00 77.40 217 LYS B C 1
ATOM 1635 O O . LYS A 1 217 ? 23.469 16.524 -29.612 1.00 79.42 217 LYS B O 1
ATOM 1641 N N . TYR A 1 218 ? 21.246 16.247 -29.657 1.00 72.43 218 TYR B N 1
ATOM 1642 C CA . TYR A 1 218 ? 21.141 16.393 -31.094 1.00 68.07 218 TYR B CA 1
ATOM 1643 C C . TYR A 1 218 ? 20.590 17.785 -31.425 1.00 72.76 218 TYR B C 1
ATOM 1644 O O . TYR A 1 218 ? 20.420 18.647 -30.549 1.00 63.46 218 TYR B O 1
ATOM 1653 N N . GLN A 1 219 ? 20.299 18.006 -32.708 1.00 74.66 219 GLN B N 1
ATOM 1654 C CA . GLN A 1 219 ? 20.101 19.349 -33.230 1.00 70.48 219 GLN B CA 1
ATOM 1655 C C . GLN A 1 219 ? 18.715 19.527 -33.823 1.00 71.98 219 GLN B C 1
ATOM 1656 O O . GLN A 1 219 ? 18.606 20.057 -34.933 1.00 89.65 219 GLN B O 1
ATOM 1662 N N . ARG A 1 220 ? 17.659 19.105 -33.129 1.00 63.37 220 ARG B N 1
ATOM 1663 C CA . ARG A 1 220 ? 16.365 18.921 -33.787 1.00 76.68 220 ARG B CA 1
ATOM 1664 C C . ARG A 1 220 ? 16.552 18.009 -35.017 1.00 91.21 220 ARG B C 1
ATOM 1665 O O . ARG A 1 220 ? 16.440 18.400 -36.190 1.00 97.15 220 ARG B O 1
ATOM 1673 N N . ASP A 1 221 ? 16.917 16.767 -34.685 1.00 82.14 221 ASP B N 1
ATOM 1674 C CA . ASP A 1 221 ? 17.265 15.690 -35.607 1.00 70.57 221 ASP B CA 1
ATOM 1675 C C . ASP A 1 221 ? 16.094 15.271 -36.494 1.00 71.97 221 ASP B C 1
ATOM 1676 O O . ASP A 1 221 ? 14.983 15.799 -36.371 1.00 71.99 221 ASP B O 1
ATOM 1681 N N . VAL A 1 222 ? 16.342 14.318 -37.391 1.00 67.85 222 VAL B N 1
ATOM 1682 C CA . VAL A 1 222 ? 15.296 13.678 -38.183 1.00 71.69 222 VAL B CA 1
ATOM 1683 C C . VAL A 1 222 ? 14.659 12.554 -37.374 1.00 67.89 222 VAL B C 1
ATOM 1684 O O . VAL A 1 222 ? 15.349 11.844 -36.630 1.00 61.80 222 VAL B O 1
ATOM 1688 N N . MET A 1 223 ? 13.343 12.352 -37.542 1.00 66.61 223 MET B N 1
ATOM 1689 C CA . MET A 1 223 ? 12.677 11.388 -36.666 1.00 65.83 223 MET B CA 1
ATOM 1690 C C . MET A 1 223 ? 13.028 9.921 -36.964 1.00 69.64 223 MET B C 1
ATOM 1691 O O . MET A 1 223 ? 13.113 9.138 -36.013 1.00 71.22 223 MET B O 1
ATOM 1696 N N . PRO A 1 224 ? 13.246 9.461 -38.245 1.00 76.30 224 PRO B N 1
ATOM 1697 C CA . PRO A 1 224 ? 13.711 8.082 -38.475 1.00 72.81 224 PRO B CA 1
ATOM 1698 C C . PRO A 1 224 ? 15.232 7.906 -38.515 1.00 70.45 224 PRO B C 1
ATOM 1699 O O . PRO A 1 224 ? 15.772 7.196 -39.373 1.00 69.44 224 PRO B O 1
ATOM 1703 N N . SER A 1 225 ? 15.932 8.494 -37.547 1.00 68.08 225 SER B N 1
ATOM 1704 C CA . SER A 1 225 ? 17.382 8.352 -37.442 1.00 65.00 225 SER B CA 1
ATOM 1705 C C . SER A 1 225 ? 17.707 7.165 -36.530 1.00 63.87 225 SER B C 1
ATOM 1706 O O . SER A 1 225 ? 17.456 7.217 -35.324 1.00 66.27 225 SER B O 1
ATOM 1709 N N . GLY A 1 226 ? 18.268 6.095 -37.100 1.00 66.10 226 GLY B N 1
ATOM 1710 C CA . GLY A 1 226 ? 18.448 4.824 -36.402 1.00 65.91 226 GLY B CA 1
ATOM 1711 C C . GLY A 1 226 ? 19.485 4.822 -35.286 1.00 66.72 226 GLY B C 1
ATOM 1712 O O . GLY A 1 226 ? 19.533 3.850 -34.517 1.00 62.97 226 GLY B O 1
ATOM 1713 N N . ALA A 1 227 ? 20.305 5.876 -35.172 1.00 62.70 227 ALA B N 1
ATOM 1714 C CA . ALA A 1 227 ? 21.390 5.878 -34.188 1.00 62.85 227 ALA B CA 1
ATOM 1715 C C . ALA A 1 227 ? 20.851 5.979 -32.757 1.00 71.08 227 ALA B C 1
ATOM 1716 O O . ALA A 1 227 ? 21.320 5.273 -31.850 1.00 55.41 227 ALA B O 1
ATOM 1718 N N . THR A 1 228 ? 19.868 6.851 -32.537 1.00 68.27 228 THR B N 1
ATOM 1719 C CA . THR A 1 228 ? 19.280 7.063 -31.221 1.00 72.68 228 THR B CA 1
ATOM 1720 C C . THR A 1 228 ? 18.066 6.151 -31.098 1.00 71.83 228 THR B C 1
ATOM 1721 O O . THR A 1 228 ? 17.075 6.343 -31.809 1.00 77.81 228 THR B O 1
ATOM 1723 N N . ARG A 1 229 ? 18.164 5.148 -30.218 1.00 65.31 229 ARG B N 1
ATOM 1724 C CA . ARG A 1 229 ? 17.049 4.291 -29.795 1.00 67.52 229 ARG B CA 1
ATOM 1725 C C . ARG A 1 229 ? 17.572 3.106 -29.004 1.00 62.70 229 ARG B C 1
ATOM 1726 O O . ARG A 1 229 ? 18.781 2.962 -28.789 1.00 53.31 229 ARG B O 1
ATOM 1728 N N . LEU A 1 230 ? 16.641 2.248 -28.602 1.00 64.12 230 LEU B N 1
ATOM 1729 C C . LEU A 1 230 ? 17.597 -0.302 -29.880 1.00 63.94 230 LEU B C 1
ATOM 1730 O O . LEU A 1 230 ? 17.941 -1.436 -30.198 1.00 68.13 230 LEU B O 1
ATOM 1732 N N . GLY A 1 231 ? 17.144 0.576 -30.765 1.00 70.14 231 GLY B N 1
ATOM 1733 C CA . GLY A 1 231 ? 16.549 0.185 -32.035 1.00 73.18 231 GLY B CA 1
ATOM 1734 C C . GLY A 1 231 ? 17.287 0.825 -33.213 1.00 73.80 231 GLY B C 1
ATOM 1735 O O . GLY A 1 231 ? 17.632 2.018 -33.171 1.00 70.40 231 GLY B O 1
ATOM 1736 N N . GLU A 1 232 ? 17.522 0.031 -34.263 1.00 71.91 232 GLU B N 1
ATOM 1737 C CA . GLU A 1 232 ? 17.889 0.552 -35.594 1.00 80.09 232 GLU B CA 1
ATOM 1738 C C . GLU A 1 232 ? 16.667 0.766 -36.503 1.00 72.38 232 GLU B C 1
ATOM 1739 O O . GLU A 1 232 ? 16.603 0.268 -37.631 1.00 56.64 232 GLU B O 1
ATOM 1740 N N . ASN A 1 233 ? 15.656 1.469 -35.969 1.00 77.71 233 ASN B N 1
ATOM 1741 C CA . ASN A 1 233 ? 14.498 1.951 -36.727 1.00 76.20 233 ASN B CA 1
ATOM 1742 C C . ASN A 1 233 ? 14.034 3.357 -36.346 1.00 72.87 233 ASN B C 1
ATOM 1743 O O . ASN A 1 233 ? 13.312 3.976 -37.139 1.00 78.34 233 ASN B O 1
ATOM 1745 N N . PRO A 1 234 ? 14.347 3.846 -35.140 1.00 76.92 234 PRO B N 1
ATOM 1746 C CA . PRO A 1 234 ? 14.164 5.231 -34.690 1.00 81.79 234 PRO B CA 1
ATOM 1747 C C . PRO A 1 234 ? 12.743 5.720 -34.384 1.00 76.55 234 PRO B C 1
ATOM 1748 O O . PRO A 1 234 ? 12.578 6.826 -33.857 1.00 72.94 234 PRO B O 1
ATOM 1750 N N . ASN A 1 235 ? 11.704 4.955 -34.719 1.00 87.18 235 ASN B N 1
ATOM 1751 C CA . ASN A 1 235 ? 10.361 5.308 -34.252 1.00 78.79 235 ASN B CA 1
ATOM 1752 C C . ASN A 1 235 ? 9.470 4.066 -34.329 1.00 81.29 235 ASN B C 1
ATOM 1753 O O . ASN A 1 235 ? 8.964 3.728 -35.405 1.00 73.41 235 ASN B O 1
ATOM 1755 N N . ARG A 1 236 ? 9.308 3.401 -33.186 1.00 77.90 236 ARG B N 1
ATOM 1756 C CA . ARG A 1 236 ? 8.144 2.585 -32.859 1.00 77.36 236 ARG B CA 1
ATOM 1757 C C . ARG A 1 236 ? 7.413 3.169 -31.660 1.00 72.26 236 ARG B C 1
ATOM 1758 O O . ARG A 1 236 ? 6.183 3.356 -31.676 1.00 59.50 236 ARG B O 1
ATOM 1760 N N . GLY A 1 237 ? 8.160 3.422 -30.602 1.00 76.02 237 GLY B N 1
ATOM 1761 C CA . GLY A 1 237 ? 7.907 4.470 -29.632 1.00 68.00 237 GLY B CA 1
ATOM 1762 C C . GLY A 1 237 ? 9.240 5.099 -29.230 1.00 68.96 237 GLY B C 1
ATOM 1763 O O . GLY A 1 237 ? 9.354 5.685 -28.152 1.00 75.38 237 GLY B O 1
ATOM 1764 N N . MET A 1 238 ? 10.255 4.965 -30.090 1.00 77.96 238 MET B N 1
ATOM 1765 C CA . MET A 1 238 ? 11.623 5.453 -29.869 1.00 68.34 238 MET B CA 1
ATOM 1766 C C . MET A 1 238 ? 12.261 4.865 -28.610 1.00 63.71 238 MET B C 1
ATOM 1767 O O . MET A 1 238 ? 13.419 4.425 -28.626 1.00 68.94 238 MET B O 1
ATOM 1769 N N . ARG A 1 249 ? 2.810 11.982 -29.327 1.00 61.29 249 ARG B N 1
ATOM 1770 C CA . ARG A 1 249 ? 3.919 11.941 -30.273 1.00 54.94 249 ARG B CA 1
ATOM 1771 C C . ARG A 1 249 ? 5.253 12.051 -29.569 1.00 53.63 249 ARG B C 1
ATOM 1772 O O . ARG A 1 249 ? 5.380 12.717 -28.537 1.00 47.09 249 ARG B O 1
ATOM 1780 N N . THR A 1 250 ? 6.264 11.433 -30.180 1.00 56.71 250 THR B N 1
ATOM 1781 C CA . THR A 1 250 ? 7.601 11.457 -29.602 1.00 50.20 250 THR B CA 1
ATOM 1782 C C . THR A 1 250 ? 8.097 12.882 -29.428 1.00 52.56 250 THR B C 1
ATOM 1783 O O . THR A 1 250 ? 8.611 13.243 -28.364 1.00 56.97 250 THR B O 1
ATOM 1787 N N . TRP A 1 251 ? 7.936 13.717 -30.454 1.00 56.94 251 TRP B N 1
ATOM 1788 C CA . TRP A 1 251 ? 8.516 15.053 -30.381 1.00 56.25 251 TRP B CA 1
ATOM 1789 C C . TRP A 1 251 ? 7.878 15.878 -29.268 1.00 49.40 251 TRP B C 1
ATOM 1790 O O . TRP A 1 251 ? 8.572 16.633 -28.578 1.00 48.67 251 TRP B O 1
ATOM 1801 N N . GLN A 1 252 ? 6.566 15.732 -29.062 1.00 52.32 252 GLN B N 1
ATOM 1802 C CA . GLN A 1 252 ? 5.913 16.435 -27.960 1.00 51.63 252 GLN B CA 1
ATOM 1803 C C . GLN A 1 252 ? 6.512 16.040 -26.616 1.00 50.50 252 GLN B C 1
ATOM 1804 O O . GLN A 1 252 ? 6.772 16.897 -25.760 1.00 50.23 252 GLN B O 1
ATOM 1810 N N . ILE A 1 253 ? 6.744 14.743 -26.414 1.00 51.26 253 ILE B N 1
ATOM 1811 C CA . ILE A 1 253 ? 7.295 14.289 -25.143 1.00 51.44 253 ILE B CA 1
ATOM 1812 C C . ILE A 1 253 ? 8.685 14.872 -24.929 1.00 49.12 253 ILE B C 1
ATOM 1813 O O . ILE A 1 253 ? 8.973 15.455 -23.879 1.00 58.49 253 ILE B O 1
ATOM 1818 N N . ILE A 1 254 ? 9.566 14.728 -25.922 1.00 49.65 254 ILE B N 1
ATOM 1819 C CA . ILE A 1 254 ? 10.917 15.274 -25.802 1.00 53.63 254 ILE B CA 1
ATOM 1820 C C . ILE A 1 254 ? 10.856 16.755 -25.504 1.00 46.83 254 ILE B C 1
ATOM 1821 O O . ILE A 1 254 ? 11.653 17.278 -24.718 1.00 43.48 254 ILE B O 1
ATOM 1826 N N . ASP A 1 255 ? 9.904 17.450 -26.134 1.00 47.13 255 ASP B N 1
ATOM 1827 C CA . ASP A 1 255 ? 9.780 18.890 -25.962 1.00 53.55 255 ASP B CA 1
ATOM 1828 C C . ASP A 1 255 ? 9.347 19.247 -24.550 1.00 53.79 255 ASP B C 1
ATOM 1829 O O . ASP A 1 255 ? 9.968 20.101 -23.903 1.00 60.46 255 ASP B O 1
ATOM 1834 N N . MET A 1 256 ? 8.277 18.613 -24.055 1.00 56.80 256 MET B N 1
ATOM 1835 C CA . MET A 1 256 ? 7.844 18.869 -22.681 1.00 58.81 256 MET B CA 1
ATOM 1836 C C . MET A 1 256 ? 8.969 18.622 -21.693 1.00 51.15 256 MET B C 1
ATOM 1837 O O . MET A 1 256 ? 9.207 19.435 -20.793 1.00 53.55 256 MET B O 1
ATOM 1842 N N . VAL A 1 257 ? 9.687 17.512 -21.861 1.00 44.74 257 VAL B N 1
ATOM 1843 C CA . VAL A 1 257 ? 10.814 17.205 -20.990 1.00 48.12 257 VAL B CA 1
ATOM 1844 C C . VAL A 1 257 ? 11.826 18.340 -21.014 1.00 51.76 257 VAL B C 1
ATOM 1845 O O . VAL A 1 257 ? 12.374 18.732 -19.978 1.00 50.59 257 VAL B O 1
ATOM 1849 N N . ALA A 1 258 ? 12.073 18.894 -22.201 1.00 53.24 258 ALA B N 1
ATOM 1850 C CA . ALA A 1 258 ? 13.052 19.960 -22.343 1.00 52.91 258 ALA B CA 1
ATOM 1851 C C . ALA A 1 258 ? 12.597 21.236 -21.631 1.00 52.25 258 ALA B C 1
ATOM 1852 O O . ALA A 1 258 ? 13.391 21.876 -20.928 1.00 53.90 258 ALA B O 1
ATOM 1854 N N . GLU A 1 259 ? 11.327 21.617 -21.793 1.00 48.12 259 GLU B N 1
ATOM 1855 C CA . GLU A 1 259 ? 10.825 22.838 -21.162 1.00 59.20 259 GLU B CA 1
ATOM 1856 C C . GLU A 1 259 ? 10.956 22.773 -19.643 1.00 60.16 259 GLU B C 1
ATOM 1857 O O . GLU A 1 259 ? 11.558 23.660 -19.015 1.00 54.35 259 GLU B O 1
ATOM 1863 N N . ILE A 1 260 ? 10.401 21.711 -19.045 1.00 55.58 260 ILE B N 1
ATOM 1864 C CA . ILE A 1 260 ? 10.571 21.429 -17.628 1.00 54.72 260 ILE B CA 1
ATOM 1865 C C . ILE A 1 260 ? 12.048 21.416 -17.270 1.00 61.48 260 ILE B C 1
ATOM 1866 O O . ILE A 1 260 ? 12.437 21.862 -16.183 1.00 56.49 260 ILE B O 1
ATOM 1871 N N . ALA A 1 261 ? 12.899 20.948 -18.190 1.00 61.59 261 ALA B N 1
ATOM 1872 C CA . ALA A 1 261 ? 14.326 20.862 -17.903 1.00 59.42 261 ALA B CA 1
ATOM 1873 C C . ALA A 1 261 ? 14.909 22.237 -17.634 1.00 61.01 261 ALA B C 1
ATOM 1874 O O . ALA A 1 261 ? 15.478 22.476 -16.567 1.00 63.31 261 ALA B O 1
ATOM 1876 N N . LYS A 1 262 ? 14.774 23.169 -18.580 1.00 65.64 262 LYS B N 1
ATOM 1877 C CA . LYS A 1 262 ? 15.539 24.395 -18.392 1.00 72.08 262 LYS B CA 1
ATOM 1878 C C . LYS A 1 262 ? 14.839 25.389 -17.470 1.00 73.13 262 LYS B C 1
ATOM 1879 O O . LYS A 1 262 ? 15.527 26.219 -16.870 1.00 78.01 262 LYS B O 1
ATOM 1885 N N . GLU A 1 263 ? 13.517 25.308 -17.268 1.00 71.33 263 GLU B N 1
ATOM 1886 C CA . GLU A 1 263 ? 12.939 26.152 -16.218 1.00 69.11 263 GLU B CA 1
ATOM 1887 C C . GLU A 1 263 ? 13.464 25.745 -14.839 1.00 66.50 263 GLU B C 1
ATOM 1888 O O . GLU A 1 263 ? 13.759 26.603 -13.998 1.00 79.43 263 GLU B O 1
ATOM 1894 N N . ARG A 1 264 ? 13.627 24.454 -14.595 1.00 63.70 264 ARG B N 1
ATOM 1895 C CA . ARG A 1 264 ? 14.274 24.035 -13.359 1.00 60.29 264 ARG B CA 1
ATOM 1896 C C . ARG A 1 264 ? 15.789 24.203 -13.386 1.00 57.62 264 ARG B C 1
ATOM 1897 O O . ARG A 1 264 ? 16.443 23.851 -12.399 1.00 69.35 264 ARG B O 1
ATOM 1905 N N . GLY A 1 265 ? 16.366 24.716 -14.468 1.00 50.25 265 GLY B N 1
ATOM 1906 C CA . GLY A 1 265 ? 17.804 24.902 -14.505 1.00 59.23 265 GLY B CA 1
ATOM 1907 C C . GLY A 1 265 ? 18.596 23.619 -14.559 1.00 61.47 265 GLY B C 1
ATOM 1908 O O . GLY A 1 265 ? 19.711 23.564 -14.030 1.00 60.23 265 GLY B O 1
ATOM 1909 N N . VAL A 1 266 ? 18.046 22.586 -15.212 1.00 67.16 266 VAL B N 1
ATOM 1910 C CA . VAL A 1 266 ? 18.596 21.236 -15.219 1.00 61.45 266 VAL B CA 1
ATOM 1911 C C . VAL A 1 266 ? 18.507 20.648 -16.629 1.00 57.48 266 VAL B C 1
ATOM 1912 O O . VAL A 1 266 ? 17.757 21.124 -17.486 1.00 53.87 266 VAL B O 1
ATOM 1916 N N . SER A 1 267 ? 19.289 19.591 -16.853 1.00 53.80 267 SER B N 1
ATOM 1917 C CA . SER A 1 267 ? 19.355 18.927 -18.149 1.00 47.79 267 SER B CA 1
ATOM 1918 C C . SER A 1 267 ? 18.053 18.201 -18.488 1.00 49.03 267 SER B C 1
ATOM 1919 O O . SER A 1 267 ? 17.300 17.775 -17.613 1.00 48.37 267 SER B O 1
ATOM 1922 N N . ALA A 1 268 ? 17.792 18.064 -19.791 1.00 48.47 268 ALA B N 1
ATOM 1923 C CA . ALA A 1 268 ? 16.629 17.303 -20.221 1.00 47.09 268 ALA B CA 1
ATOM 1924 C C . ALA A 1 268 ? 16.769 15.837 -19.837 1.00 50.51 268 ALA B C 1
ATOM 1925 O O . ALA A 1 268 ? 15.786 15.192 -19.440 1.00 50.18 268 ALA B O 1
ATOM 1927 N N . ALA A 1 269 ? 17.985 15.293 -19.945 1.00 48.36 269 ALA B N 1
ATOM 1928 C CA . ALA A 1 269 ? 18.253 13.964 -19.409 1.00 47.31 269 ALA B CA 1
ATOM 1929 C C . ALA A 1 269 ? 17.818 13.869 -17.951 1.00 51.36 269 ALA B C 1
ATOM 1930 O O . ALA A 1 269 ? 17.172 12.892 -17.546 1.00 47.95 269 ALA B O 1
ATOM 1932 N N . GLN A 1 270 ? 18.110 14.917 -17.168 1.00 54.16 270 GLN B N 1
ATOM 1933 C CA . GLN A 1 270 ? 17.967 14.848 -15.719 1.00 51.08 270 GLN B CA 1
ATOM 1934 C C . GLN A 1 270 ? 16.504 14.791 -15.290 1.00 49.04 270 GLN B C 1
ATOM 1935 O O . GLN A 1 270 ? 16.168 14.104 -14.320 1.00 44.88 270 GLN B O 1
ATOM 1941 N N . VAL A 1 271 ? 15.603 15.472 -15.996 1.00 44.75 271 VAL B N 1
ATOM 1942 C CA . VAL A 1 271 ? 14.220 15.295 -15.575 1.00 48.87 271 VAL B CA 1
ATOM 1943 C C . VAL A 1 271 ? 13.619 14.010 -16.140 1.00 51.33 271 VAL B C 1
ATOM 1944 O O . VAL A 1 271 ? 12.705 13.455 -15.520 1.00 55.62 271 VAL B O 1
ATOM 1948 N N . ALA A 1 272 ? 14.116 13.490 -17.275 1.00 49.87 272 ALA B N 1
ATOM 1949 C CA . ALA A 1 272 ? 13.664 12.167 -17.718 1.00 48.78 272 ALA B CA 1
ATOM 1950 C C . ALA A 1 272 ? 14.098 11.082 -16.734 1.00 45.89 272 ALA B C 1
ATOM 1951 O O . ALA A 1 272 ? 13.306 10.213 -16.351 1.00 40.71 272 ALA B O 1
ATOM 1953 N N . LEU A 1 273 ? 15.347 11.131 -16.302 1.00 44.30 273 LEU B N 1
ATOM 1954 C CA . LEU A 1 273 ? 15.808 10.228 -15.257 1.00 52.53 273 LEU B CA 1
ATOM 1955 C C . LEU A 1 273 ? 14.976 10.389 -13.974 1.00 52.61 273 LEU B C 1
ATOM 1956 O O . LEU A 1 273 ? 14.492 9.403 -13.400 1.00 48.04 273 LEU B O 1
ATOM 1961 N N . ALA A 1 274 ? 14.780 11.623 -13.513 1.00 45.02 274 ALA B N 1
ATOM 1962 C CA . ALA A 1 274 ? 13.975 11.789 -12.313 1.00 44.47 274 ALA B CA 1
ATOM 1963 C C . ALA A 1 274 ? 12.530 11.381 -12.548 1.00 46.75 274 ALA B C 1
ATOM 1964 O O . ALA A 1 274 ? 11.792 11.165 -11.583 1.00 47.09 274 ALA B O 1
ATOM 1966 N N . TRP A 1 275 ? 12.105 11.262 -13.806 1.00 49.97 275 TRP B N 1
ATOM 1967 C CA . TRP A 1 275 ? 10.750 10.788 -14.060 1.00 51.36 275 TRP B CA 1
ATOM 1968 C C . TRP A 1 275 ? 10.646 9.278 -13.850 1.00 50.89 275 TRP B C 1
ATOM 1969 O O . TRP A 1 275 ? 9.672 8.789 -13.254 1.00 44.42 275 TRP B O 1
ATOM 1980 N N . VAL A 1 276 ? 11.637 8.523 -14.330 1.00 42.55 276 VAL B N 1
ATOM 1981 C CA . VAL A 1 276 ? 11.590 7.075 -14.183 1.00 42.64 276 VAL B CA 1
ATOM 1982 C C . VAL A 1 276 ? 11.717 6.677 -12.714 1.00 42.86 276 VAL B C 1
ATOM 1983 O O . VAL A 1 276 ? 10.971 5.818 -12.226 1.00 39.33 276 VAL B O 1
ATOM 1987 N N . VAL A 1 277 ? 12.617 7.338 -11.974 1.00 47.82 277 VAL B N 1
ATOM 1988 C CA . VAL A 1 277 ? 12.885 7.001 -10.572 1.00 41.81 277 VAL B CA 1
ATOM 1989 C C . VAL A 1 277 ? 11.646 7.176 -9.696 1.00 39.34 277 VAL B C 1
ATOM 1990 O O . VAL A 1 277 ? 11.477 6.460 -8.699 1.00 44.51 277 VAL B O 1
ATOM 1994 N N . ALA A 1 278 ? 10.741 8.084 -10.058 1.00 40.90 278 ALA B N 1
ATOM 1995 C CA . ALA A 1 278 ? 9.546 8.332 -9.258 1.00 38.99 278 ALA B CA 1
ATOM 1996 C C . ALA A 1 278 ? 8.296 7.583 -9.738 1.00 35.44 278 ALA B C 1
ATOM 1997 O O . ALA A 1 278 ? 7.219 7.824 -9.198 1.00 39.86 278 ALA B O 1
ATOM 1999 N N . ARG A 1 279 ? 8.381 6.706 -10.740 1.00 39.73 279 ARG B N 1
ATOM 2000 C CA . ARG A 1 279 ? 7.139 6.075 -11.199 1.00 37.96 279 ARG B CA 1
ATOM 2001 C C . ARG A 1 279 ? 6.784 4.869 -10.313 1.00 42.42 279 ARG B C 1
ATOM 2002 O O . ARG A 1 279 ? 7.656 4.303 -9.639 1.00 43.83 279 ARG B O 1
ATOM 2010 N N . PRO A 1 280 ? 5.507 4.474 -10.264 1.00 35.29 280 PRO B N 1
ATOM 2011 C CA . PRO A 1 280 ? 5.124 3.359 -9.392 1.00 27.27 280 PRO B CA 1
ATOM 2012 C C . PRO A 1 280 ? 5.968 2.121 -9.653 1.00 35.70 280 PRO B C 1
ATOM 2013 O O . PRO A 1 280 ? 6.304 1.807 -10.799 1.00 36.84 280 PRO B O 1
ATOM 2017 N N . ALA A 1 281 ? 6.332 1.443 -8.556 1.00 31.20 281 ALA B N 1
ATOM 2018 C CA . ALA A 1 281 ? 6.940 0.108 -8.473 1.00 31.36 281 ALA B CA 1
ATOM 2019 C C . ALA A 1 281 ? 8.431 0.096 -8.795 1.00 36.00 281 ALA B C 1
ATOM 2020 O O . ALA A 1 281 ? 9.035 -1.002 -8.918 1.00 35.83 281 ALA B O 1
ATOM 2022 N N . VAL A 1 282 ? 9.068 1.250 -8.911 1.00 31.60 282 VAL B N 1
ATOM 2023 C CA . VAL A 1 282 ? 10.431 1.307 -9.426 1.00 38.23 282 VAL B CA 1
ATOM 2024 C C . VAL A 1 282 ? 11.402 1.283 -8.252 1.00 32.76 282 VAL B C 1
ATOM 2025 O O . VAL A 1 282 ? 11.397 2.186 -7.407 1.00 33.10 282 VAL B O 1
ATOM 2029 N N . THR A 1 283 ? 12.276 0.277 -8.229 1.00 30.82 283 THR B N 1
ATOM 2030 C CA . THR A 1 283 ? 13.324 0.270 -7.221 1.00 32.82 283 THR B CA 1
ATOM 2031 C C . THR A 1 283 ? 14.588 1.008 -7.657 1.00 35.68 283 THR B C 1
ATOM 2032 O O . THR A 1 283 ? 15.129 1.788 -6.867 1.00 39.21 283 THR B O 1
ATOM 2036 N N . ALA A 1 284 ? 15.072 0.818 -8.891 1.00 37.26 284 ALA B N 1
ATOM 2037 C CA . ALA A 1 284 ? 16.335 1.445 -9.269 1.00 37.15 284 ALA B CA 1
ATOM 2038 C C . ALA A 1 284 ? 16.459 1.508 -10.777 1.00 37.81 284 ALA B C 1
ATOM 2039 O O . ALA A 1 284 ? 16.190 0.522 -11.456 1.00 41.36 284 ALA B O 1
ATOM 2041 N N . VAL A 1 285 ? 16.908 2.656 -11.290 1.00 45.53 285 VAL B N 1
ATOM 2042 C CA . VAL A 1 285 ? 17.091 2.877 -12.727 1.00 38.96 285 VAL B CA 1
ATOM 2043 C C . VAL A 1 285 ? 18.524 2.557 -13.106 1.00 38.60 285 VAL B C 1
ATOM 2044 O O . VAL A 1 285 ? 19.466 2.944 -12.410 1.00 44.35 285 VAL B O 1
ATOM 2048 N N . ILE A 1 286 ? 18.693 1.883 -14.227 1.00 45.45 286 ILE B N 1
ATOM 2049 C CA . ILE A 1 286 ? 20.018 1.520 -14.711 1.00 51.54 286 ILE B CA 1
ATOM 2050 C C . ILE A 1 286 ? 20.562 2.666 -15.550 1.00 46.97 286 ILE B C 1
ATOM 2051 O O . ILE A 1 286 ? 19.885 3.147 -16.472 1.00 42.28 286 ILE B O 1
ATOM 2056 N N . LEU A 1 287 ? 21.768 3.126 -15.201 1.00 47.12 287 LEU B N 1
ATOM 2057 C CA . LEU A 1 287 ? 22.429 4.244 -15.867 1.00 56.49 287 LEU B CA 1
ATOM 2058 C C . LEU A 1 287 ? 23.438 3.717 -16.874 1.00 61.10 287 LEU B C 1
ATOM 2059 O O . LEU A 1 287 ? 24.290 2.892 -16.528 1.00 56.08 287 LEU B O 1
ATOM 2064 N N . GLY A 1 288 ? 23.353 4.215 -18.107 1.00 63.22 288 GLY B N 1
ATOM 2065 C CA . GLY A 1 288 ? 24.221 3.761 -19.173 1.00 74.89 288 GLY B CA 1
ATOM 2066 C C . GLY A 1 288 ? 25.392 4.682 -19.446 1.00 78.41 288 GLY B C 1
ATOM 2067 O O . GLY A 1 288 ? 25.709 4.975 -20.604 1.00 86.68 288 GLY B O 1
ATOM 2068 N N . ALA A 1 289 ? 26.033 5.154 -18.389 1.00 69.31 289 ALA B N 1
ATOM 2069 C CA . ALA A 1 289 ? 27.127 6.100 -18.546 1.00 75.67 289 ALA B CA 1
ATOM 2070 C C . ALA A 1 289 ? 28.280 5.469 -19.318 1.00 79.12 289 ALA B C 1
ATOM 2071 O O . ALA A 1 289 ? 28.810 4.428 -18.917 1.00 80.32 289 ALA B O 1
ATOM 2073 N N . ARG A 1 290 ? 28.663 6.097 -20.435 1.00 82.76 290 ARG B N 1
ATOM 2074 C CA . ARG A 1 290 ? 29.863 5.699 -21.165 1.00 79.09 290 ARG B CA 1
ATOM 2075 C C . ARG A 1 290 ? 31.116 6.459 -20.717 1.00 81.68 290 ARG B C 1
ATOM 2076 O O . ARG A 1 290 ? 32.228 5.953 -20.923 1.00 77.64 290 ARG B O 1
ATOM 2084 N N . THR A 1 291 ? 30.963 7.641 -20.096 1.00 78.19 291 THR B N 1
ATOM 2085 C CA . THR A 1 291 ? 32.067 8.521 -19.708 1.00 71.67 291 THR B CA 1
ATOM 2086 C C . THR A 1 291 ? 31.967 8.831 -18.217 1.00 73.12 291 THR B C 1
ATOM 2087 O O . THR A 1 291 ? 30.929 8.605 -17.588 1.00 74.11 291 THR B O 1
ATOM 2091 N N . ARG A 1 292 ? 33.051 9.357 -17.635 1.00 67.41 292 ARG B N 1
ATOM 2092 C CA . ARG A 1 292 ? 32.923 9.903 -16.285 1.00 66.61 292 ARG B CA 1
ATOM 2093 C C . ARG A 1 292 ? 31.990 11.100 -16.277 1.00 70.48 292 ARG B C 1
ATOM 2094 O O . ARG A 1 292 ? 31.192 11.266 -15.347 1.00 72.85 292 ARG B O 1
ATOM 2102 N N . GLU A 1 293 ? 32.094 11.960 -17.296 1.00 70.30 293 GLU B N 1
ATOM 2103 C CA . GLU A 1 293 ? 31.259 13.154 -17.349 1.00 71.86 293 GLU B CA 1
ATOM 2104 C C . GLU A 1 293 ? 29.794 12.791 -17.565 1.00 74.58 293 GLU B C 1
ATOM 2105 O O . GLU A 1 293 ? 28.901 13.417 -16.979 1.00 76.00 293 GLU B O 1
ATOM 2111 N N . GLN A 1 294 ? 29.523 11.772 -18.390 1.00 75.86 294 GLN B N 1
ATOM 2112 C CA . GLN A 1 294 ? 28.144 11.334 -18.590 1.00 72.70 294 GLN B CA 1
ATOM 2113 C C . GLN A 1 294 ? 27.549 10.761 -17.310 1.00 70.17 294 GLN B C 1
ATOM 2114 O O . GLN A 1 294 ? 26.351 10.936 -17.049 1.00 63.43 294 GLN B O 1
ATOM 2120 N N . LEU A 1 295 ? 28.370 10.070 -16.514 1.00 63.34 295 LEU B N 1
ATOM 2121 C CA . LEU A 1 295 ? 27.931 9.614 -15.205 1.00 58.06 295 LEU B CA 1
ATOM 2122 C C . LEU A 1 295 ? 27.591 10.795 -14.304 1.00 65.22 295 LEU B C 1
ATOM 2123 O O . LEU A 1 295 ? 26.577 10.776 -13.596 1.00 61.91 295 LEU B O 1
ATOM 2128 N N . ALA A 1 296 ? 28.427 11.840 -14.327 1.00 65.81 296 ALA B N 1
ATOM 2129 C CA . ALA A 1 296 ? 28.120 13.062 -13.591 1.00 58.26 296 ALA B CA 1
ATOM 2130 C C . ALA A 1 296 ? 26.854 13.718 -14.120 1.00 62.94 296 ALA B C 1
ATOM 2131 O O . ALA A 1 296 ? 26.019 14.197 -13.345 1.00 67.80 296 ALA B O 1
ATOM 2133 N N . ASP A 1 297 ? 26.688 13.741 -15.439 1.00 66.49 297 ASP B N 1
ATOM 2134 C CA . ASP A 1 297 ? 25.478 14.321 -16.004 1.00 70.73 297 ASP B CA 1
ATOM 2135 C C . ASP A 1 297 ? 24.241 13.510 -15.654 1.00 70.79 297 ASP B C 1
ATOM 2136 O O . ASP A 1 297 ? 23.171 14.090 -15.438 1.00 74.02 297 ASP B O 1
ATOM 2141 N N . ASN A 1 298 ? 24.354 12.183 -15.590 1.00 62.28 298 ASN B N 1
ATOM 2142 C CA . ASN A 1 298 ? 23.186 11.406 -15.205 1.00 58.96 298 ASN B CA 1
ATOM 2143 C C . ASN A 1 298 ? 22.905 11.545 -13.713 1.00 63.50 298 ASN B C 1
ATOM 2144 O O . ASN A 1 298 ? 21.753 11.772 -13.320 1.00 58.74 298 ASN B O 1
ATOM 2149 N N . LEU A 1 299 ? 23.948 11.478 -12.875 1.00 60.65 299 LEU B N 1
ATOM 2150 C CA . LEU A 1 299 ? 23.775 11.561 -11.428 1.00 53.97 299 LEU B CA 1
ATOM 2151 C C . LEU A 1 299 ? 23.384 12.947 -10.951 1.00 58.73 299 LEU B C 1
ATOM 2152 O O . LEU A 1 299 ? 23.128 13.117 -9.757 1.00 64.36 299 LEU B O 1
ATOM 2157 N N . GLY A 1 300 ? 23.348 13.944 -11.827 1.00 59.84 300 GLY B N 1
ATOM 2158 C CA . GLY A 1 300 ? 22.748 15.202 -11.436 1.00 55.51 300 GLY B CA 1
ATOM 2159 C C . GLY A 1 300 ? 21.263 15.074 -11.157 1.00 52.55 300 GLY B C 1
ATOM 2160 O O . GLY A 1 300 ? 20.695 15.876 -10.414 1.00 58.38 300 GLY B O 1
ATOM 2161 N N . ALA A 1 301 ? 20.613 14.067 -11.744 1.00 56.13 301 ALA B N 1
ATOM 2162 C CA . ALA A 1 301 ? 19.175 13.861 -11.560 1.00 58.37 301 ALA B CA 1
ATOM 2163 C C . ALA A 1 301 ? 18.790 13.432 -10.134 1.00 53.35 301 ALA B C 1
ATOM 2164 O O . ALA A 1 301 ? 17.599 13.466 -9.795 1.00 47.15 301 ALA B O 1
ATOM 2166 N N . VAL A 1 302 ? 19.760 13.030 -9.303 1.00 52.30 302 VAL B N 1
ATOM 2167 C CA . VAL A 1 302 ? 19.486 12.718 -7.899 1.00 49.12 302 VAL B CA 1
ATOM 2168 C C . VAL A 1 302 ? 18.947 13.948 -7.176 1.00 52.46 302 VAL B C 1
ATOM 2169 O O . VAL A 1 302 ? 17.975 13.868 -6.414 1.00 53.46 302 VAL B O 1
ATOM 2173 N N . ALA A 1 303 ? 19.568 15.108 -7.417 1.00 53.38 303 ALA B N 1
ATOM 2174 C CA . ALA A 1 303 ? 19.107 16.364 -6.834 1.00 50.78 303 ALA B CA 1
ATOM 2175 C C . ALA A 1 303 ? 17.714 16.759 -7.321 1.00 54.90 303 ALA B C 1
ATOM 2176 O O . ALA A 1 303 ? 16.973 17.437 -6.596 1.00 57.64 303 ALA B O 1
ATOM 2178 N N . VAL A 1 304 ? 17.342 16.383 -8.542 1.00 52.05 304 VAL B N 1
ATOM 2179 C CA . VAL A 1 304 ? 16.044 16.785 -9.071 1.00 50.70 304 VAL B CA 1
ATOM 2180 C C . VAL A 1 304 ? 14.963 15.884 -8.488 1.00 51.33 304 VAL B C 1
ATOM 2181 O O . VAL A 1 304 ? 15.110 14.655 -8.445 1.00 53.81 304 VAL B O 1
ATOM 2185 N N . THR A 1 305 ? 13.887 16.501 -8.005 1.00 51.98 305 THR B N 1
ATOM 2186 C CA . THR A 1 305 ? 12.692 15.789 -7.563 1.00 55.88 305 THR B CA 1
ATOM 2187 C C . THR A 1 305 ? 11.518 16.504 -8.206 1.00 51.94 305 THR B C 1
ATOM 2188 O O . THR A 1 305 ? 11.150 17.606 -7.788 1.00 55.50 305 THR B O 1
ATOM 2192 N N . LEU A 1 306 ? 10.937 15.888 -9.219 1.00 44.71 306 LEU B N 1
ATOM 2193 C CA . LEU A 1 306 ? 9.845 16.533 -9.922 1.00 55.60 306 LEU B CA 1
ATOM 2194 C C . LEU A 1 306 ? 8.629 16.692 -9.012 1.00 55.22 306 LEU B C 1
ATOM 2195 O O . LEU A 1 306 ? 8.303 15.807 -8.220 1.00 53.27 306 LEU B O 1
ATOM 2200 N N . SER A 1 307 ? 7.962 17.835 -9.134 1.00 56.28 307 SER B N 1
ATOM 2201 C CA . SER A 1 307 ? 6.749 18.105 -8.388 1.00 56.24 307 SER B CA 1
ATOM 2202 C C . SER A 1 307 ? 5.584 17.326 -8.977 1.00 59.20 307 SER B C 1
ATOM 2203 O O . SER A 1 307 ? 5.576 16.989 -10.160 1.00 63.09 307 SER B O 1
ATOM 2206 N N . THR A 1 308 ? 4.569 17.084 -8.136 1.00 67.70 308 THR B N 1
ATOM 2207 C CA . THR A 1 308 ? 3.443 16.223 -8.509 1.00 64.99 308 THR B CA 1
ATOM 2208 C C . THR A 1 308 ? 2.863 16.614 -9.855 1.00 66.84 308 THR B C 1
ATOM 2209 O O . THR A 1 308 ? 2.264 15.788 -10.558 1.00 66.60 308 THR B O 1
ATOM 2213 N N . GLU A 1 309 ? 3.082 17.864 -10.238 1.00 66.01 309 GLU B N 1
ATOM 2214 C CA . GLU A 1 309 ? 2.488 18.431 -11.436 1.00 69.04 309 GLU B CA 1
ATOM 2215 C C . GLU A 1 309 ? 3.286 18.240 -12.709 1.00 63.58 309 GLU B C 1
ATOM 2216 O O . GLU A 1 309 ? 2.725 17.896 -13.759 1.00 62.13 309 GLU B O 1
ATOM 2222 N N . GLU A 1 310 ? 4.552 18.613 -12.662 1.00 60.05 310 GLU B N 1
ATOM 2223 C CA . GLU A 1 310 ? 5.477 18.184 -13.686 1.00 58.23 310 GLU B CA 1
ATOM 2224 C C . GLU A 1 310 ? 5.211 16.725 -14.044 1.00 56.84 310 GLU B C 1
ATOM 2225 O O . GLU A 1 310 ? 5.001 16.379 -15.216 1.00 54.19 310 GLU B O 1
ATOM 2231 N N . MET A 1 311 ? 5.093 15.869 -13.032 1.00 55.54 311 MET B N 1
ATOM 2232 C CA . MET A 1 311 ? 4.993 14.450 -13.338 1.00 57.01 311 MET B CA 1
ATOM 2233 C C . MET A 1 311 ? 3.658 14.099 -13.956 1.00 52.66 311 MET B C 1
ATOM 2234 O O . MET A 1 311 ? 3.613 13.366 -14.949 1.00 51.81 311 MET B O 1
ATOM 2239 N N . GLU A 1 312 ? 2.564 14.631 -13.425 1.00 53.81 312 GLU B N 1
ATOM 2240 C CA . GLU A 1 312 ? 1.291 14.295 -14.044 1.00 59.90 312 GLU B CA 1
ATOM 2241 C C . GLU A 1 312 ? 1.165 14.942 -15.416 1.00 63.43 312 GLU B C 1
ATOM 2242 O O . GLU A 1 312 ? 0.548 14.376 -16.333 1.00 61.81 312 GLU B O 1
ATOM 2248 N N . ARG A 1 313 ? 1.836 16.070 -15.607 1.00 60.00 313 ARG B N 1
ATOM 2249 C CA . ARG A 1 313 ? 2.097 16.542 -16.958 1.00 61.51 313 ARG B CA 1
ATOM 2250 C C . ARG A 1 313 ? 2.728 15.479 -17.823 1.00 59.53 313 ARG B C 1
ATOM 2251 O O . ARG A 1 313 ? 2.196 15.114 -18.880 1.00 60.55 313 ARG B O 1
ATOM 2259 N N . LEU A 1 314 ? 3.968 15.150 -17.461 1.00 46.05 314 LEU B N 1
ATOM 2260 C CA . LEU A 1 314 ? 4.747 14.203 -18.225 1.00 45.44 314 LEU B CA 1
ATOM 2261 C C . LEU A 1 314 ? 3.967 12.932 -18.441 1.00 55.59 314 LEU B C 1
ATOM 2262 O O . LEU A 1 314 ? 4.030 12.332 -19.525 1.00 52.83 314 LEU B O 1
ATOM 2267 N N . ASN A 1 315 ? 3.195 12.518 -17.432 1.00 55.22 315 ASN B N 1
ATOM 2268 C CA . ASN A 1 315 ? 2.474 11.254 -17.529 1.00 52.95 315 ASN B CA 1
ATOM 2269 C C . ASN A 1 315 ? 1.503 11.259 -18.706 1.00 56.97 315 ASN B C 1
ATOM 2270 O O . ASN A 1 315 ? 1.559 10.376 -19.576 1.00 55.99 315 ASN B O 1
ATOM 2275 N N . ARG A 1 316 ? 0.594 12.249 -18.736 1.00 57.58 316 ARG B N 1
ATOM 2276 C CA . ARG A 1 316 ? -0.475 12.308 -19.730 1.00 61.23 316 ARG B CA 1
ATOM 2277 C C . ARG A 1 316 ? 0.039 12.594 -21.136 1.00 64.25 316 ARG B C 1
ATOM 2278 O O . ARG A 1 316 ? -0.592 12.153 -22.110 1.00 56.53 316 ARG B O 1
ATOM 2286 N N . VAL A 1 317 ? 1.181 13.278 -21.269 1.00 55.57 317 VAL B N 1
ATOM 2287 C CA . VAL A 1 317 ? 1.695 13.536 -22.607 1.00 53.59 317 VAL B CA 1
ATOM 2288 C C . VAL A 1 317 ? 2.379 12.305 -23.166 1.00 55.46 317 VAL B C 1
ATOM 2289 O O . VAL A 1 317 ? 2.488 12.169 -24.396 1.00 52.87 317 VAL B O 1
ATOM 2293 N N . SER A 1 318 ? 2.833 11.399 -22.294 1.00 52.98 318 SER B N 1
ATOM 2294 C CA . SER A 1 318 ? 3.392 10.129 -22.723 1.00 49.20 318 SER B CA 1
ATOM 2295 C C . SER A 1 318 ? 2.414 8.980 -22.522 1.00 48.91 318 SER B C 1
ATOM 2296 O O . SER A 1 318 ? 2.797 7.813 -22.659 1.00 46.54 318 SER B O 1
ATOM 2299 N N . ALA A 1 319 ? 1.152 9.287 -22.266 1.00 47.35 319 ALA B N 1
ATOM 2300 C CA . ALA A 1 319 ? 0.164 8.245 -22.013 1.00 55.42 319 ALA B CA 1
ATOM 2301 C C . ALA A 1 319 ? 0.003 7.351 -23.237 1.00 56.46 319 ALA B C 1
ATOM 2302 O O . ALA A 1 319 ? -0.430 7.835 -24.290 1.00 52.00 319 ALA B O 1
ATOM 2304 N N . PRO A 1 320 ? 0.320 6.044 -23.142 1.00 62.51 320 PRO B N 1
ATOM 2305 C CA . PRO A 1 320 ? 0.270 5.184 -24.338 1.00 58.52 320 PRO B CA 1
ATOM 2306 C C . PRO A 1 320 ? -1.147 4.870 -24.785 1.00 61.65 320 PRO B C 1
ATOM 2307 O O . PRO A 1 320 ? -1.770 3.935 -24.268 1.00 68.76 320 PRO B O 1
ATOM 2311 N N . ALA A 1 321 ? -1.630 5.582 -25.799 1.00 52.91 321 ALA B N 1
ATOM 2312 C CA . ALA A 1 321 ? -2.968 5.335 -26.317 1.00 62.42 321 ALA B CA 1
ATOM 2313 C C . ALA A 1 321 ? -3.001 4.002 -27.051 1.00 62.46 321 ALA B C 1
ATOM 2314 O O . ALA A 1 321 ? -2.061 3.643 -27.767 1.00 64.23 321 ALA B O 1
ATOM 2316 N N . MET A 1 322 ? -4.089 3.263 -26.867 1.00 57.14 322 MET B N 1
ATOM 2317 C CA . MET A 1 322 ? -4.191 1.914 -27.389 1.00 55.13 322 MET B CA 1
ATOM 2318 C C . MET A 1 322 ? -5.562 1.681 -28.015 1.00 52.40 322 MET B C 1
ATOM 2319 O O . MET A 1 322 ? -6.538 2.378 -27.722 1.00 55.11 322 MET B O 1
ATOM 2324 N N . ALA A 1 323 ? -5.620 0.685 -28.896 1.00 52.29 323 ALA B N 1
ATOM 2325 C CA . ALA A 1 323 ? -6.892 0.253 -29.454 1.00 50.62 323 ALA B CA 1
ATOM 2326 C C . ALA A 1 323 ? -7.861 -0.044 -28.327 1.00 58.11 323 ALA B C 1
ATOM 2327 O O . ALA A 1 323 ? -7.523 -0.737 -27.364 1.00 70.34 323 ALA B O 1
ATOM 2329 N N . ASP A 1 324 ? -9.077 0.469 -28.469 1.00 57.93 324 ASP B N 1
ATOM 2330 C CA . ASP A 1 324 ? -9.944 0.669 -27.316 1.00 64.42 324 ASP B CA 1
ATOM 2331 C C . ASP A 1 324 ? -10.080 -0.561 -26.425 1.00 61.58 324 ASP B C 1
ATOM 2332 O O . ASP A 1 324 ? -10.313 -0.419 -25.216 1.00 41.80 324 ASP B O 1
ATOM 2337 N N . TYR A 1 325 ? -9.966 -1.777 -27.001 1.00 64.27 325 TYR B N 1
ATOM 2338 C CA . TYR A 1 325 ? -10.548 -2.897 -26.274 1.00 58.67 325 TYR B CA 1
ATOM 2339 C C . TYR A 1 325 ? -9.755 -3.354 -25.047 1.00 69.60 325 TYR B C 1
ATOM 2340 O O . TYR A 1 325 ? -10.211 -3.107 -23.921 1.00 77.89 325 TYR B O 1
ATOM 2349 N N . PRO A 1 326 ? -8.593 -4.010 -25.159 1.00 61.40 326 PRO B N 1
ATOM 2350 C CA . PRO A 1 326 ? -8.050 -4.575 -23.921 1.00 53.23 326 PRO B CA 1
ATOM 2351 C C . PRO A 1 326 ? -7.338 -3.520 -23.096 1.00 51.54 326 PRO B C 1
ATOM 2352 O O . PRO A 1 326 ? -7.488 -3.530 -21.876 1.00 64.37 326 PRO B O 1
ATOM 2356 N N . TYR A 1 327 ? -6.619 -2.573 -23.697 1.00 49.70 327 TYR B N 1
ATOM 2357 C CA . TYR A 1 327 ? -5.765 -1.731 -22.867 1.00 47.67 327 TYR B CA 1
ATOM 2358 C C . TYR A 1 327 ? -5.948 -0.233 -23.123 1.00 53.29 327 TYR B C 1
ATOM 2359 O O . TYR A 1 327 ? -5.089 0.559 -22.717 1.00 56.67 327 TYR B O 1
ATOM 2368 N N . GLY A 1 328 ? -7.054 0.189 -23.748 1.00 52.13 328 GLY B N 1
ATOM 2369 C CA . GLY A 1 328 ? -7.376 1.590 -23.895 1.00 54.07 328 GLY B CA 1
ATOM 2370 C C . GLY A 1 328 ? -8.547 2.015 -23.022 1.00 50.24 328 GLY B C 1
ATOM 2371 O O . GLY A 1 328 ? -9.110 1.211 -22.277 1.00 54.61 328 GLY B O 1
ATOM 2372 N N . GLU A 1 329 ? -8.939 3.295 -23.167 1.00 49.92 329 GLU B N 1
ATOM 2373 C CA . GLU A 1 329 ? -9.963 3.910 -22.312 1.00 46.71 329 GLU B CA 1
ATOM 2374 C C . GLU A 1 329 ? -11.090 2.940 -21.991 1.00 47.61 329 GLU B C 1
ATOM 2375 O O . GLU A 1 329 ? -11.429 2.709 -20.830 1.00 51.15 329 GLU B O 1
ATOM 2381 N N . ARG A 1 330 ? -11.718 2.397 -23.023 1.00 51.15 330 ARG B N 1
ATOM 2382 C CA . ARG A 1 330 ? -13.015 1.789 -22.802 1.00 48.69 330 ARG B CA 1
ATOM 2383 C C . ARG A 1 330 ? -12.882 0.468 -22.062 1.00 48.91 330 ARG B C 1
ATOM 2384 O O . ARG A 1 330 ? -13.676 0.178 -21.162 1.00 53.13 330 ARG B O 1
ATOM 2392 N N . GLY A 1 331 ? -11.881 -0.336 -22.405 1.00 46.79 331 GLY B N 1
ATOM 2393 C CA . GLY A 1 331 ? -11.717 -1.595 -21.707 1.00 51.21 331 GLY B CA 1
ATOM 2394 C C . GLY A 1 331 ? -11.308 -1.361 -20.270 1.00 54.07 331 GLY B C 1
ATOM 2395 O O . GLY A 1 331 ? -11.845 -1.979 -19.340 1.00 47.69 331 GLY B O 1
ATOM 2396 N N . VAL A 1 332 ? -10.342 -0.459 -20.082 1.00 48.25 332 VAL B N 1
ATOM 2397 C CA . VAL A 1 332 ? -9.974 0.012 -18.753 1.00 45.65 332 VAL B CA 1
ATOM 2398 C C . VAL A 1 332 ? -11.218 0.436 -17.981 1.00 47.67 332 VAL B C 1
ATOM 2399 O O . VAL A 1 332 ? -11.447 0.003 -16.846 1.00 51.45 332 VAL B O 1
ATOM 2403 N N . SER A 1 333 ? -12.064 1.261 -18.606 1.00 49.82 333 SER B N 1
ATOM 2404 C CA . SER A 1 333 ? -13.208 1.819 -17.896 1.00 50.44 333 SER B CA 1
ATOM 2405 C C . SER A 1 333 ? -14.214 0.742 -17.509 1.00 44.05 333 SER B C 1
ATOM 2406 O O . SER A 1 333 ? -14.826 0.809 -16.438 1.00 45.08 333 SER B O 1
ATOM 2409 N N . GLN A 1 334 ? -14.387 -0.266 -18.332 1.00 48.72 334 GLN B N 1
ATOM 2410 C CA . GLN A 1 334 ? -15.350 -1.269 -17.925 1.00 58.24 334 GLN B CA 1
ATOM 2411 C C . GLN A 1 334 ? -14.766 -2.291 -16.949 1.00 49.39 334 GLN B C 1
ATOM 2412 O O . GLN A 1 334 ? -15.538 -2.872 -16.182 1.00 49.86 334 GLN B O 1
ATOM 2418 N N . ARG A 1 335 ? -13.429 -2.470 -16.901 1.00 52.70 335 ARG B N 1
ATOM 2419 C CA . ARG A 1 335 ? -12.806 -3.288 -15.846 1.00 49.67 335 ARG B CA 1
ATOM 2420 C C . ARG A 1 335 ? -12.855 -2.597 -14.492 1.00 49.46 335 ARG B C 1
ATOM 2421 O O . ARG A 1 335 ? -12.869 -3.266 -13.452 1.00 54.02 335 ARG B O 1
ATOM 2429 N N . HIS A 1 336 ? -12.854 -1.269 -14.491 1.00 48.71 336 HIS B N 1
ATOM 2430 C CA . HIS A 1 336 ? -12.945 -0.502 -13.262 1.00 43.53 336 HIS B CA 1
ATOM 2431 C C . HIS A 1 336 ? -14.259 -0.780 -12.553 1.00 42.11 336 HIS B C 1
ATOM 2432 O O . HIS A 1 336 ? -15.291 -0.988 -13.187 1.00 43.50 336 HIS B O 1
ATOM 2439 N N . ARG A 1 337 ? -14.209 -0.788 -11.223 1.00 54.86 337 ARG B N 1
ATOM 2440 C CA . ARG A 1 337 ? -15.382 -0.925 -10.360 1.00 53.15 337 ARG B CA 1
ATOM 2441 C C . ARG A 1 337 ? -15.535 0.368 -9.564 1.00 58.48 337 ARG B C 1
ATOM 2442 O O . ARG A 1 337 ? -14.710 0.669 -8.689 1.00 55.53 337 ARG B O 1
ATOM 2450 N N . LYS A 1 338 ? -16.576 1.138 -9.875 1.00 54.12 338 LYS B N 1
ATOM 2451 C CA . LYS A 1 338 ? -16.871 2.317 -9.079 1.00 54.32 338 LYS B CA 1
ATOM 2452 C C . LYS A 1 338 ? -17.342 1.863 -7.706 1.00 57.88 338 LYS B C 1
ATOM 2453 O O . LYS A 1 338 ? -18.171 0.955 -7.597 1.00 52.87 338 LYS B O 1
ATOM 2459 N N . MET A 1 339 ? -16.784 2.467 -6.651 1.00 61.03 339 MET B N 1
ATOM 2460 C CA . MET A 1 339 ? -17.220 2.123 -5.302 1.00 53.23 339 MET B CA 1
ATOM 2461 C C . MET A 1 339 ? -18.662 2.542 -5.025 1.00 57.28 339 MET B C 1
ATOM 2462 O O . MET A 1 339 ? -19.273 2.010 -4.093 1.00 59.98 339 MET B O 1
ATOM 2467 N N . ASP A 1 340 ? -19.223 3.458 -5.817 1.00 59.84 340 ASP B N 1
ATOM 2468 C CA . ASP A 1 340 ? -20.551 4.027 -5.572 1.00 61.31 340 ASP B CA 1
ATOM 2469 C C . ASP A 1 340 ? -21.670 3.177 -6.186 1.00 61.12 340 ASP B C 1
ATOM 2470 O O . ASP A 1 340 ? -21.717 2.962 -7.402 1.00 62.83 340 ASP B O 1
ATOM 2475 N N . GLU B 1 2 ? 21.954 29.989 2.548 1.00 74.31 2 GLU A N 1
ATOM 2476 C CA . GLU B 1 2 ? 20.966 29.892 1.480 1.00 75.75 2 GLU A CA 1
ATOM 2477 C C . GLU B 1 2 ? 19.769 30.817 1.782 1.00 68.94 2 GLU A C 1
ATOM 2478 O O . GLU B 1 2 ? 19.615 31.267 2.922 1.00 66.41 2 GLU A O 1
ATOM 2480 N N . TYR B 1 3 ? 18.900 31.036 0.783 1.00 59.16 3 TYR A N 1
ATOM 2481 C CA . TYR B 1 3 ? 17.645 31.795 0.919 1.00 56.34 3 TYR A CA 1
ATOM 2482 C C . TYR B 1 3 ? 17.755 33.305 1.158 1.00 53.72 3 TYR A C 1
ATOM 2483 O 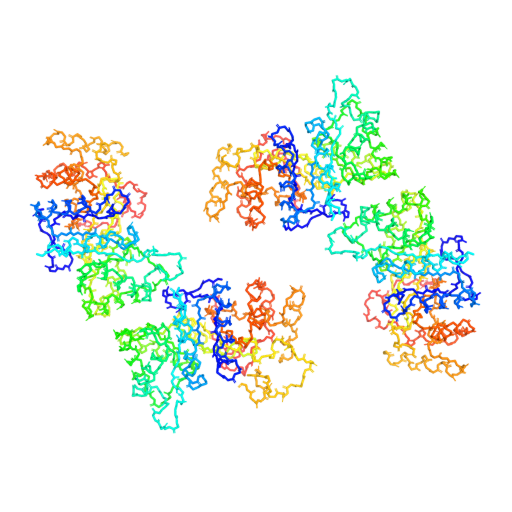O . TYR B 1 3 ? 17.842 33.775 2.298 1.00 51.28 3 TYR A O 1
ATOM 2492 N N . ARG B 1 4 ? 17.854 34.052 0.062 1.00 48.57 4 ARG A N 1
ATOM 2493 C CA . ARG B 1 4 ? 17.768 35.503 0.081 1.00 48.86 4 ARG A CA 1
ATOM 2494 C C . ARG B 1 4 ? 16.338 36.035 0.182 1.00 44.52 4 ARG A C 1
ATOM 2495 O O . ARG B 1 4 ? 15.407 35.502 -0.430 1.00 40.34 4 ARG A O 1
ATOM 2503 N N . LYS B 1 5 ? 16.188 37.118 0.954 1.00 45.80 5 LYS A N 1
ATOM 2504 C CA . LYS B 1 5 ? 14.944 37.852 1.171 1.00 39.51 5 LYS A CA 1
ATOM 2505 C C . LYS B 1 5 ? 15.224 39.350 1.029 1.00 39.46 5 LYS A C 1
ATOM 2506 O O . LYS B 1 5 ? 16.372 39.797 1.004 1.00 41.24 5 LYS A O 1
ATOM 2512 N N . LEU B 1 6 ? 14.170 40.146 0.945 1.00 46.11 6 LEU A N 1
ATOM 2513 C CA . LEU B 1 6 ? 14.295 41.597 1.002 1.00 42.91 6 LEU A CA 1
ATOM 2514 C C . LEU B 1 6 ? 13.922 42.107 2.402 1.00 46.65 6 LEU A C 1
ATOM 2515 O O . LEU B 1 6 ? 13.382 41.378 3.243 1.00 48.87 6 LEU A O 1
ATOM 2520 N N . GLY B 1 7 ? 14.257 43.370 2.662 1.00 53.06 7 GLY A N 1
ATOM 2521 C CA . GLY B 1 7 ? 13.827 44.077 3.865 1.00 38.31 7 GLY A CA 1
ATOM 2522 C C . GLY B 1 7 ? 12.979 45.310 3.610 1.00 44.16 7 GLY A C 1
ATOM 2523 O O . GLY B 1 7 ? 13.417 46.376 4.023 1.00 54.28 7 GLY A O 1
ATOM 2524 N N . ASN B 1 8 ? 11.883 45.244 2.828 1.00 38.75 8 ASN A N 1
ATOM 2525 C CA . ASN B 1 8 ? 11.101 46.432 2.414 1.00 35.18 8 ASN A CA 1
ATOM 2526 C C . ASN B 1 8 ? 11.929 47.408 1.567 1.00 37.31 8 ASN A C 1
ATOM 2527 O O . ASN B 1 8 ? 11.788 48.628 1.641 1.00 39.26 8 ASN A O 1
ATOM 2532 N N . SER B 1 9 ? 12.788 46.873 0.734 1.00 35.65 9 SER A N 1
ATOM 2533 C CA . SER B 1 9 ? 13.607 47.710 -0.117 1.00 38.41 9 SER A CA 1
ATOM 2534 C C . SER B 1 9 ? 14.082 46.830 -1.263 1.00 42.03 9 SER A C 1
ATOM 2535 O O . SER B 1 9 ? 13.704 45.657 -1.363 1.00 42.37 9 SER A O 1
ATOM 2538 N N . GLY B 1 10 ? 14.886 47.408 -2.147 1.00 35.85 10 GLY A N 1
ATOM 2539 C CA . GLY B 1 10 ? 15.393 46.604 -3.233 1.00 39.98 10 GLY A CA 1
ATOM 2540 C C . GLY B 1 10 ? 16.599 45.779 -2.890 1.00 37.39 10 GLY A C 1
ATOM 2541 O O . GLY B 1 10 ? 16.995 44.917 -3.686 1.00 32.40 10 GLY A O 1
ATOM 2542 N N . THR B 1 11 ? 17.202 46.032 -1.728 1.00 35.00 11 THR A N 1
ATOM 2543 C CA . THR B 1 11 ? 18.391 45.295 -1.318 1.00 37.16 11 THR A CA 1
ATOM 2544 C C . THR B 1 11 ? 17.981 43.962 -0.723 1.00 39.35 11 THR A C 1
ATOM 2545 O O . THR B 1 11 ? 17.012 43.889 0.038 1.00 44.82 11 THR A O 1
ATOM 2549 N N . VAL B 1 12 ? 18.708 42.898 -1.083 1.00 39.57 12 VAL A N 1
ATOM 2550 C CA . VAL B 1 12 ? 18.412 41.561 -0.576 1.00 39.45 12 VAL A CA 1
ATOM 2551 C C . VAL B 1 12 ? 19.511 41.105 0.374 1.00 39.90 12 VAL A C 1
ATOM 2552 O O . VAL B 1 12 ? 20.701 41.418 0.221 1.00 39.19 12 VAL A O 1
ATOM 2556 N N . VAL B 1 13 ? 19.082 40.348 1.377 1.00 38.83 13 VAL A N 1
ATOM 2557 C CA . VAL B 1 13 ? 19.942 39.860 2.437 1.00 35.96 13 VAL A CA 1
ATOM 2558 C C . VAL B 1 13 ? 19.670 38.373 2.577 1.00 40.30 13 VAL A C 1
ATOM 2559 O O . VAL B 1 13 ? 18.631 37.866 2.148 1.00 41.98 13 VAL A O 1
ATOM 2563 N N . THR B 1 14 ? 20.629 37.671 3.166 1.00 40.23 14 THR A N 1
ATOM 2564 C CA . THR B 1 14 ? 20.437 36.257 3.444 1.00 44.44 14 THR A CA 1
ATOM 2565 C C . THR B 1 14 ? 19.590 36.081 4.701 1.00 42.02 14 THR A C 1
ATOM 2566 O O . THR B 1 14 ? 19.525 36.966 5.555 1.00 39.41 14 THR A O 1
ATOM 2570 N N . SER B 1 15 ? 18.919 34.923 4.802 1.00 43.15 15 SER A N 1
ATOM 2571 C CA . SER B 1 15 ? 17.935 34.743 5.871 1.00 43.34 15 SER A CA 1
ATOM 2572 C C . SER B 1 15 ? 18.593 34.698 7.246 1.00 46.21 15 SER A C 1
ATOM 2573 O O . SER B 1 15 ? 17.912 34.859 8.263 1.00 45.00 15 SER A O 1
ATOM 2576 N N . TYR B 1 16 ? 19.899 34.492 7.301 1.00 47.01 16 TYR A N 1
ATOM 2577 C CA . TYR B 1 16 ? 20.638 34.509 8.549 1.00 44.85 16 TYR A CA 1
ATOM 2578 C C . TYR B 1 16 ? 21.619 35.664 8.486 1.00 45.14 16 TYR A C 1
ATOM 2579 O O . TYR B 1 16 ? 22.287 35.868 7.463 1.00 45.13 16 TYR A O 1
ATOM 2588 N N . CYS B 1 17 ? 21.683 36.425 9.563 1.00 42.55 17 CYS A N 1
ATOM 2589 C CA . CYS B 1 17 ? 22.558 37.577 9.662 1.00 43.84 17 CYS A CA 1
ATOM 2590 C C . CYS B 1 17 ? 23.438 37.441 10.904 1.00 51.25 17 CYS A C 1
ATOM 2591 O O . CYS B 1 17 ? 22.980 36.975 11.956 1.00 47.42 17 CYS A O 1
ATOM 2594 N N . LEU B 1 18 ? 24.707 37.833 10.782 1.00 53.63 18 LEU A N 1
ATOM 2595 C CA . LEU B 1 18 ? 25.681 37.633 11.853 1.00 49.13 18 LEU A CA 1
ATOM 2596 C C . LEU B 1 18 ? 25.656 38.817 12.814 1.00 44.52 18 LEU A C 1
ATOM 2597 O O . LEU B 1 18 ? 25.943 39.952 12.421 1.00 46.61 18 LEU A O 1
ATOM 2602 N N . GLY B 1 19 ? 25.294 38.551 14.068 1.00 56.19 19 GLY A N 1
ATOM 2603 C CA . GLY B 1 19 ? 25.396 39.561 15.103 1.00 53.67 19 GLY A CA 1
ATOM 2604 C C . GLY B 1 19 ? 26.817 39.707 15.598 1.00 46.65 19 GLY A C 1
ATOM 2605 O O . GLY B 1 19 ? 27.627 38.790 15.514 1.00 50.76 19 GLY A O 1
ATOM 2606 N N . THR B 1 20 ? 27.137 40.891 16.101 1.00 48.10 20 THR A N 1
ATOM 2607 C CA . THR B 1 20 ? 28.489 41.122 16.588 1.00 54.15 20 THR A CA 1
ATOM 2608 C C . THR B 1 20 ? 28.521 41.707 17.992 1.00 54.12 20 THR A C 1
ATOM 2609 O O . THR B 1 20 ? 29.554 42.253 18.389 1.00 54.57 20 THR A O 1
ATOM 2613 N N . MET B 1 21 ? 27.409 41.641 18.732 1.00 52.05 21 MET A N 1
ATOM 2614 C CA . MET B 1 21 ? 27.394 42.033 20.136 1.00 51.94 21 MET A CA 1
ATOM 2615 C C . MET B 1 21 ? 28.583 41.407 20.852 1.00 62.73 21 MET A C 1
ATOM 2616 O O . MET B 1 21 ? 29.368 42.079 21.532 1.00 55.56 21 MET A O 1
ATOM 2621 N N . THR B 1 22 ? 28.779 40.124 20.596 1.00 69.22 22 THR A N 1
ATOM 2622 C CA . THR B 1 22 ? 29.688 39.222 21.264 1.00 64.24 22 THR A CA 1
ATOM 2623 C C . THR B 1 22 ? 31.146 39.511 20.977 1.00 72.61 22 THR A C 1
ATOM 2624 O O . THR B 1 22 ? 31.996 38.766 21.473 1.00 84.11 22 THR A O 1
ATOM 2628 N N . PHE B 1 23 ? 31.481 40.536 20.196 1.00 63.28 23 PHE A N 1
ATOM 2629 C CA . PHE B 1 23 ? 32.798 40.494 19.575 1.00 65.57 23 PHE A CA 1
ATOM 2630 C C . PHE B 1 23 ? 33.920 40.852 20.541 1.00 84.80 23 PHE A C 1
ATOM 2631 O O . PHE B 1 23 ? 34.704 39.980 20.911 1.00 93.23 23 PHE A O 1
ATOM 2639 N N . GLY B 1 24 ? 33.992 42.083 21.029 1.00 85.97 24 GLY A N 1
ATOM 2640 C CA . GLY B 1 24 ? 35.148 42.395 21.866 1.00 84.36 24 GLY A CA 1
ATOM 2641 C C . GLY B 1 24 ? 34.854 42.418 23.370 1.00 87.40 24 GLY A C 1
ATOM 2642 O O . GLY B 1 24 ? 35.773 42.661 24.159 1.00 89.43 24 GLY A O 1
ATOM 2643 N N . GLN B 1 25 ? 33.608 42.174 23.793 1.00 89.00 25 GLN A N 1
ATOM 2644 C CA . GLN B 1 25 ? 33.355 41.901 25.207 1.00 91.25 25 GLN A CA 1
ATOM 2645 C C . GLN B 1 25 ? 33.772 40.477 25.557 1.00 104.35 25 GLN A C 1
ATOM 2646 O O . GLN B 1 25 ? 34.524 40.253 26.515 1.00 105.68 25 GLN A O 1
ATOM 2648 N N . GLU B 1 26 ? 33.310 39.502 24.767 1.00 103.56 26 GLU A N 1
ATOM 2649 C CA . GLU B 1 26 ? 33.528 38.078 25.010 1.00 91.92 26 GLU A CA 1
ATOM 2650 C C . GLU B 1 26 ? 34.699 37.504 24.221 1.00 89.83 26 GLU A C 1
ATOM 2651 O O . GLU B 1 26 ? 35.531 36.794 24.791 1.00 97.93 26 GLU A O 1
ATOM 2653 N N . THR B 1 27 ? 34.791 37.793 22.925 1.00 89.07 27 THR A N 1
ATOM 2654 C CA . THR B 1 27 ? 35.743 37.135 22.034 1.00 91.52 27 THR A CA 1
ATOM 2655 C C . THR B 1 27 ? 36.856 38.092 21.607 1.00 91.27 27 THR A C 1
ATOM 2656 O O . THR B 1 27 ? 36.828 39.294 21.878 1.00 94.30 27 THR A O 1
ATOM 2660 N N . ASP B 1 28 ? 37.882 37.542 20.976 1.00 88.44 28 ASP A N 1
ATOM 2661 C CA . ASP B 1 28 ? 38.965 38.385 20.498 1.00 87.68 28 ASP A CA 1
ATOM 2662 C C . ASP B 1 28 ? 38.787 38.658 19.011 1.00 77.68 28 ASP A C 1
ATOM 2663 O O . ASP B 1 28 ? 38.006 38.003 18.318 1.00 75.56 28 ASP A O 1
ATOM 2668 N N . GLU B 1 29 ? 39.528 39.659 18.529 1.00 75.56 29 GLU A N 1
ATOM 2669 C CA . GLU B 1 29 ? 39.373 40.108 17.151 1.00 70.85 29 GLU A CA 1
ATOM 2670 C C . GLU B 1 29 ? 39.735 39.021 16.154 1.00 71.58 29 GLU A C 1
ATOM 2671 O O . GLU B 1 29 ? 39.125 38.936 15.080 1.00 72.12 29 GLU A O 1
ATOM 2677 N N . ALA B 1 30 ? 40.731 38.199 16.479 1.00 67.37 30 ALA A N 1
ATOM 2678 C CA . ALA B 1 30 ? 41.117 37.127 15.576 1.00 68.84 30 ALA A CA 1
ATOM 2679 C C . ALA B 1 30 ? 39.963 36.153 15.369 1.00 69.82 30 ALA A C 1
ATOM 2680 O O . ALA B 1 30 ? 39.583 35.864 14.229 1.00 67.73 30 ALA A O 1
ATOM 2682 N N . THR B 1 31 ? 39.379 35.645 16.463 1.00 70.58 31 THR A N 1
ATOM 2683 C CA . THR B 1 31 ? 38.211 34.776 16.328 1.00 70.62 31 THR A CA 1
ATOM 2684 C C . THR B 1 31 ? 37.058 35.497 15.639 1.00 74.50 31 THR A C 1
ATOM 2685 O O . THR B 1 31 ? 36.292 34.874 14.894 1.00 74.31 31 THR A O 1
ATOM 2689 N N . SER B 1 32 ? 36.924 36.806 15.872 1.00 70.55 32 SER A N 1
ATOM 2690 C CA . SER B 1 32 ? 35.896 37.583 15.191 1.00 66.12 32 SER A CA 1
ATOM 2691 C C . SER B 1 32 ? 36.080 37.526 13.678 1.00 70.30 32 SER A C 1
ATOM 2692 O O . SER B 1 32 ? 35.153 37.163 12.943 1.00 72.08 32 SER A O 1
ATOM 2695 N N . HIS B 1 33 ? 37.272 37.880 13.188 1.00 64.15 33 HIS A N 1
ATOM 2696 C CA . HIS B 1 33 ? 37.512 37.799 11.753 1.00 64.20 33 HIS A CA 1
ATOM 2697 C C . HIS B 1 33 ? 37.313 36.386 11.235 1.00 70.46 33 HIS A C 1
ATOM 2698 O O . HIS B 1 33 ? 36.868 36.194 10.097 1.00 69.70 33 HIS A O 1
ATOM 2705 N N . LEU B 1 34 ? 37.632 35.383 12.053 1.00 72.34 34 LEU A N 1
ATOM 2706 C CA . LEU B 1 34 ? 37.491 34.010 11.594 1.00 72.26 34 LEU A CA 1
ATOM 2707 C C . LEU B 1 34 ? 36.023 33.592 11.561 1.00 67.78 34 LEU A C 1
ATOM 2708 O O . LEU B 1 34 ? 35.576 32.997 10.572 1.00 62.94 34 LEU A O 1
ATOM 2713 N N . ILE B 1 35 ? 35.259 33.925 12.612 1.00 63.00 35 ILE A N 1
ATOM 2714 C CA . ILE B 1 35 ? 33.805 33.755 12.563 1.00 64.57 35 ILE A CA 1
ATOM 2715 C C . ILE B 1 35 ? 33.250 34.389 11.298 1.00 67.69 35 ILE A C 1
ATOM 2716 O O . ILE B 1 35 ? 32.533 33.752 10.519 1.00 66.63 35 ILE A O 1
ATOM 2721 N N . MET B 1 36 ? 33.619 35.645 11.055 1.00 66.66 36 MET A N 1
ATOM 2722 C CA . MET B 1 36 ? 33.080 36.361 9.906 1.00 70.60 36 MET A CA 1
ATOM 2723 C C . MET B 1 36 ? 33.473 35.693 8.598 1.00 67.56 36 MET A C 1
ATOM 2724 O O . MET B 1 36 ? 32.661 35.624 7.669 1.00 72.56 36 MET A O 1
ATOM 2729 N N . ASP B 1 37 ? 34.709 35.200 8.497 1.00 68.20 37 ASP A N 1
ATOM 2730 C CA . ASP B 1 37 ? 35.137 34.572 7.248 1.00 71.03 37 ASP A CA 1
ATOM 2731 C C . ASP B 1 37 ? 34.312 33.327 6.947 1.00 64.76 37 ASP A C 1
ATOM 2732 O O . ASP B 1 37 ? 33.981 33.049 5.785 1.00 58.46 37 ASP A O 1
ATOM 2737 N N . ASP B 1 38 ? 33.970 32.564 7.981 1.00 60.95 38 ASP A N 1
ATOM 2738 C CA . ASP B 1 38 ? 33.192 31.352 7.768 1.00 68.67 38 ASP A CA 1
ATOM 2739 C C . ASP B 1 38 ? 31.781 31.697 7.329 1.00 64.64 38 ASP A C 1
ATOM 2740 O O . ASP B 1 38 ? 31.237 31.084 6.398 1.00 62.18 38 ASP A O 1
ATOM 2745 N N . TYR B 1 39 ? 31.184 32.687 7.994 1.00 65.76 39 TYR A N 1
ATOM 2746 C CA . TYR B 1 39 ? 29.869 33.176 7.605 1.00 59.12 39 TYR A CA 1
ATOM 2747 C C . TYR B 1 39 ? 29.804 33.420 6.105 1.00 54.98 39 TYR A C 1
ATOM 2748 O O . TYR B 1 39 ? 28.927 32.888 5.418 1.00 55.81 39 TYR A O 1
ATOM 2757 N N . ILE B 1 40 ? 30.765 34.172 5.569 1.00 56.85 40 ILE A N 1
ATOM 2758 C CA . ILE B 1 40 ? 30.786 34.455 4.132 1.00 57.69 40 ILE A CA 1
ATOM 2759 C C . ILE B 1 40 ? 30.938 33.169 3.333 1.00 61.68 40 ILE A C 1
ATOM 2760 O O . ILE B 1 40 ? 30.289 32.981 2.293 1.00 61.36 40 ILE A O 1
ATOM 2765 N N . LYS B 1 41 ? 31.831 32.282 3.780 1.00 62.27 41 LYS A N 1
ATOM 2766 C CA . LYS B 1 41 ? 31.994 31.010 3.091 1.00 62.21 41 LYS A CA 1
ATOM 2767 C C . LYS B 1 41 ? 30.728 30.172 3.176 1.00 56.69 41 LYS A C 1
ATOM 2768 O O . LYS B 1 41 ? 30.467 29.364 2.282 1.00 52.06 41 LYS A O 1
ATOM 2774 N N . ALA B 1 42 ? 29.921 30.371 4.212 1.00 60.30 42 ALA A N 1
ATOM 2775 C CA . ALA B 1 42 ? 28.590 29.789 4.244 1.00 53.07 42 ALA A CA 1
ATOM 2776 C C . ALA B 1 42 ? 27.593 30.556 3.388 1.00 47.64 42 ALA A C 1
ATOM 2777 O O . ALA B 1 42 ? 26.440 30.132 3.292 1.00 49.94 42 ALA A O 1
ATOM 2779 N N . GLY B 1 43 ? 27.992 31.664 2.773 1.00 45.18 43 GLY A N 1
ATOM 2780 C CA . GLY B 1 43 ? 27.140 32.356 1.827 1.00 58.26 43 GLY A CA 1
ATOM 2781 C C . GLY B 1 43 ? 26.332 33.527 2.353 1.00 58.77 43 GLY A C 1
ATOM 2782 O O . GLY B 1 43 ? 25.396 33.963 1.666 1.00 61.38 43 GLY A O 1
ATOM 2783 N N . GLY B 1 44 ? 26.660 34.055 3.540 1.00 49.25 44 GLY A N 1
ATOM 2784 C CA . GLY B 1 44 ? 25.945 35.197 4.058 1.00 47.16 44 GLY A CA 1
ATOM 2785 C C . GLY B 1 44 ? 26.365 36.491 3.389 1.00 47.29 44 GLY A C 1
ATOM 2786 O O . GLY B 1 44 ? 27.375 36.555 2.689 1.00 53.36 44 GLY A O 1
ATOM 2787 N N . ASN B 1 45 ? 25.539 37.529 3.576 1.00 43.43 45 ASN A N 1
ATOM 2788 C CA . ASN B 1 45 ? 25.924 38.875 3.165 1.00 45.17 45 ASN A CA 1
ATOM 2789 C C . ASN B 1 45 ? 25.441 39.956 4.123 1.00 46.26 45 ASN A C 1
ATOM 2790 O O . ASN B 1 45 ? 25.367 41.120 3.729 1.00 49.69 45 ASN A O 1
ATOM 2795 N N . PHE B 1 46 ? 25.129 39.634 5.372 1.00 47.48 46 PHE A N 1
ATOM 2796 C CA . PHE B 1 46 ? 24.435 40.592 6.226 1.00 48.47 46 PHE A CA 1
ATOM 2797 C C . PHE B 1 46 ? 25.012 40.541 7.640 1.00 51.18 46 PHE A C 1
ATOM 2798 O O . PHE B 1 46 ? 24.863 39.530 8.336 1.00 54.81 46 PHE A O 1
ATOM 2806 N N . ILE B 1 47 ? 25.652 41.632 8.075 1.00 48.99 47 ILE A N 1
ATOM 2807 C CA . ILE B 1 47 ? 26.270 41.725 9.402 1.00 49.34 47 ILE A CA 1
ATOM 2808 C C . ILE B 1 47 ? 25.639 42.875 10.180 1.00 47.59 47 ILE A C 1
ATOM 2809 O O . ILE B 1 47 ? 25.579 44.006 9.682 1.00 51.10 47 ILE A O 1
ATOM 2814 N N . ASP B 1 48 ? 25.219 42.601 11.417 1.00 46.43 48 ASP A N 1
ATOM 2815 C CA . ASP B 1 48 ? 24.575 43.593 12.277 1.00 48.97 48 ASP A CA 1
ATOM 2816 C C . ASP B 1 48 ? 25.504 43.964 13.428 1.00 48.20 48 ASP A C 1
ATOM 2817 O O . ASP B 1 48 ? 25.940 43.089 14.180 1.00 52.69 48 ASP A O 1
ATOM 2822 N N . THR B 1 49 ? 25.788 45.255 13.582 1.00 44.89 49 THR A N 1
ATOM 2823 C CA . THR B 1 49 ? 26.591 45.705 14.714 1.00 48.93 49 THR A CA 1
ATOM 2824 C C . THR B 1 49 ? 25.877 46.846 15.435 1.00 46.03 49 THR A C 1
ATOM 2825 O O . THR B 1 49 ? 24.698 47.102 15.181 1.00 41.88 49 THR A O 1
ATOM 2829 N N . ALA B 1 50 ? 26.568 47.502 16.366 1.00 54.30 50 ALA A N 1
ATOM 2830 C CA . ALA B 1 50 ? 26.012 48.604 17.140 1.00 55.23 50 ALA A CA 1
ATOM 2831 C C . ALA B 1 50 ? 27.157 49.363 17.782 1.00 55.10 50 ALA A C 1
ATOM 2832 O O . ALA B 1 50 ? 28.147 48.755 18.198 1.00 55.95 50 ALA A O 1
ATOM 2834 N N . ASN B 1 51 ? 27.010 50.692 17.860 1.00 59.39 51 ASN A N 1
ATOM 2835 C CA . ASN B 1 51 ? 28.062 51.520 18.440 1.00 52.40 51 ASN A CA 1
ATOM 2836 C C . ASN B 1 51 ? 28.276 51.181 19.907 1.00 54.19 51 ASN A C 1
ATOM 2837 O O . ASN B 1 51 ? 29.415 51.133 20.377 1.00 57.62 51 ASN A O 1
ATOM 2842 N N . VAL B 1 52 ? 27.196 50.911 20.646 1.00 57.13 52 VAL A N 1
ATOM 2843 C CA . VAL B 1 52 ? 27.341 50.586 22.064 1.00 54.94 52 VAL A CA 1
ATOM 2844 C C . VAL B 1 52 ? 27.866 49.176 22.309 1.00 64.51 52 VAL A C 1
ATOM 2845 O O . VAL B 1 52 ? 28.160 48.832 23.467 1.00 70.76 52 VAL A O 1
ATOM 2849 N N . TYR B 1 53 ? 28.019 48.354 21.261 1.00 60.15 53 TYR A N 1
ATOM 2850 C CA . TYR B 1 53 ? 28.558 47.002 21.425 1.00 58.74 53 TYR A CA 1
ATOM 2851 C C . TYR B 1 53 ? 30.037 47.135 21.747 1.00 66.13 53 TYR A C 1
ATOM 2852 O O . TYR B 1 53 ? 30.876 47.276 20.849 1.00 52.98 53 TYR A O 1
ATOM 2861 N N . SER B 1 54 ? 30.342 47.104 23.052 1.00 75.51 54 SER A N 1
ATOM 2862 C CA . SER B 1 54 ? 31.698 47.279 23.572 1.00 75.09 54 SER A CA 1
ATOM 2863 C C . SER B 1 54 ? 32.294 48.614 23.115 1.00 72.50 54 SER A C 1
ATOM 2864 O O . SER B 1 54 ? 33.389 48.673 22.550 1.00 67.51 54 SER A O 1
ATOM 2867 N N . ALA B 1 55 ? 31.546 49.695 23.351 1.00 73.58 55 ALA A N 1
ATOM 2868 C CA . ALA B 1 55 ? 32.026 51.060 23.099 1.00 76.69 55 ALA A CA 1
ATOM 2869 C C . ALA B 1 55 ? 32.611 51.212 21.697 1.00 67.78 55 ALA A C 1
ATOM 2870 O O . ALA B 1 55 ? 33.681 51.794 21.509 1.00 75.80 55 ALA A O 1
ATOM 2872 N N . GLY B 1 56 ? 31.911 50.667 20.705 1.00 63.41 56 GLY A N 1
ATOM 2873 C CA . GLY B 1 56 ? 32.250 50.904 19.318 1.00 66.28 56 GLY A CA 1
ATOM 2874 C C . GLY B 1 56 ? 33.409 50.103 18.788 1.00 63.04 56 GLY A C 1
ATOM 2875 O O . GLY B 1 56 ? 33.734 50.220 17.600 1.00 57.15 56 GLY A O 1
ATOM 2876 N N . VAL B 1 57 ? 34.064 49.305 19.626 1.00 66.91 57 VAL A N 1
ATOM 2877 C CA . VAL B 1 57 ? 35.195 48.555 19.108 1.00 69.72 57 VAL A CA 1
ATOM 2878 C C . VAL B 1 57 ? 34.713 47.431 18.202 1.00 62.63 57 VAL A C 1
ATOM 2879 O O . VAL B 1 57 ? 35.411 47.057 17.254 1.00 60.10 57 VAL A O 1
ATOM 2883 N N . SER B 1 58 ? 33.510 46.897 18.447 1.00 60.82 58 SER A N 1
ATOM 2884 C CA . SER B 1 58 ? 32.951 45.898 17.538 1.00 57.29 58 SER A CA 1
ATOM 2885 C C . SER B 1 58 ? 32.786 46.454 16.135 1.00 56.19 58 SER A C 1
ATOM 2886 O O . SER B 1 58 ? 33.048 45.757 15.151 1.00 60.89 58 SER A O 1
ATOM 2889 N N . GLU B 1 59 ? 32.359 47.711 16.025 1.00 53.65 59 GLU A N 1
ATOM 2890 C CA . GLU B 1 59 ? 32.304 48.360 14.720 1.00 53.77 59 GLU A CA 1
ATOM 2891 C C . GLU B 1 59 ? 33.690 48.478 14.066 1.00 61.21 59 GLU A C 1
ATOM 2892 O O . GLU B 1 59 ? 33.818 48.330 12.839 1.00 56.82 59 GLU A O 1
ATOM 2898 N N . GLU B 1 60 ? 34.748 48.764 14.838 1.00 61.90 60 GLU A N 1
ATOM 2899 C CA . GLU B 1 60 ? 36.042 48.822 14.152 1.00 61.20 60 GLU A CA 1
ATOM 2900 C C . GLU B 1 60 ? 36.616 47.433 13.870 1.00 62.27 60 GLU A C 1
ATOM 2901 O O . GLU B 1 60 ? 37.411 47.294 12.932 1.00 53.01 60 GLU A O 1
ATOM 2907 N N . ILE B 1 61 ? 36.216 46.411 14.642 1.00 60.89 61 ILE A N 1
ATOM 2908 C CA . ILE B 1 61 ? 36.519 45.023 14.295 1.00 58.28 61 ILE A CA 1
ATOM 2909 C C . ILE B 1 61 ? 35.928 44.685 12.933 1.00 63.43 61 ILE A C 1
ATOM 2910 O O . ILE B 1 61 ? 36.611 44.152 12.046 1.00 64.63 61 ILE A O 1
ATOM 2915 N N . VAL B 1 62 ? 34.632 44.959 12.758 1.00 61.68 62 VAL A N 1
ATOM 2916 C CA . VAL B 1 62 ? 34.030 44.814 11.437 1.00 58.93 62 VAL A CA 1
ATOM 2917 C C . VAL B 1 62 ? 34.701 45.763 10.464 1.00 55.63 62 VAL A C 1
ATOM 2918 O O . VAL B 1 62 ? 34.897 45.440 9.286 1.00 58.70 62 VAL A O 1
ATOM 2922 N N . GLY B 1 63 ? 35.076 46.945 10.953 1.00 59.18 63 GLY A N 1
ATOM 2923 C CA . GLY B 1 63 ? 35.711 47.922 10.092 1.00 60.67 63 GLY A CA 1
ATOM 2924 C C . GLY B 1 63 ? 37.029 47.435 9.533 1.00 60.38 63 GLY A C 1
ATOM 2925 O O . GLY B 1 63 ? 37.280 47.553 8.333 1.00 62.23 63 GLY A O 1
ATOM 2926 N N . ARG B 1 64 ? 37.888 46.866 10.384 1.00 61.84 64 ARG A N 1
ATOM 2927 C CA . ARG B 1 64 ? 39.150 46.387 9.833 1.00 64.97 64 ARG A CA 1
ATOM 2928 C C . ARG B 1 64 ? 38.947 45.115 9.020 1.00 64.15 64 ARG A C 1
ATOM 2929 O O . ARG B 1 64 ? 39.629 44.925 8.001 1.00 63.89 64 ARG A O 1
ATOM 2937 N N . TRP B 1 65 ? 37.973 44.277 9.399 1.00 62.52 65 TRP A N 1
ATOM 2938 C CA . TRP B 1 65 ? 37.642 43.127 8.562 1.00 61.16 65 TRP A CA 1
ATOM 2939 C C . TRP B 1 65 ? 37.227 43.549 7.163 1.00 65.17 65 TRP A C 1
ATOM 2940 O O . TRP B 1 65 ? 37.516 42.841 6.195 1.00 69.38 65 TRP A O 1
ATOM 2951 N N . LEU B 1 66 ? 36.556 44.694 7.029 1.00 61.61 66 LEU A N 1
ATOM 2952 C CA . LEU B 1 66 ? 36.145 45.161 5.713 1.00 63.52 66 LEU A CA 1
ATOM 2953 C C . LEU B 1 66 ? 37.274 45.832 4.931 1.00 69.43 66 LEU A C 1
ATOM 2954 O O . LEU B 1 66 ? 37.227 45.826 3.693 1.00 65.19 66 LEU A O 1
ATOM 2959 N N . LYS B 1 67 ? 38.288 46.399 5.614 1.00 71.23 67 LYS A N 1
ATOM 2960 C CA . LYS B 1 67 ? 39.372 47.104 4.918 1.00 70.65 67 LYS A CA 1
ATOM 2961 C C . LYS B 1 67 ? 40.341 46.113 4.280 1.00 76.16 67 LYS A C 1
ATOM 2962 O O . LYS B 1 67 ? 40.729 46.272 3.112 1.00 71.80 67 LYS A O 1
ATOM 2968 N N . ALA B 1 68 ? 40.754 45.095 5.039 1.00 76.65 68 ALA A N 1
ATOM 2969 C CA . ALA B 1 68 ? 41.113 43.818 4.445 1.00 76.22 68 ALA A CA 1
ATOM 2970 C C . ALA B 1 68 ? 39.866 43.221 3.793 1.00 77.16 68 ALA A C 1
ATOM 2971 O O . ALA B 1 68 ? 38.744 43.621 4.090 1.00 81.93 68 ALA A O 1
ATOM 2973 N N . ARG B 1 69 ? 40.060 42.254 2.899 1.00 71.92 69 ARG A N 1
ATOM 2974 C CA . ARG B 1 69 ? 38.908 41.654 2.227 1.00 73.83 69 ARG A CA 1
ATOM 2975 C C . ARG B 1 69 ? 38.039 42.690 1.516 1.00 74.10 69 ARG A C 1
ATOM 2976 O O . ARG B 1 69 ? 36.900 42.929 1.941 1.00 70.67 69 ARG A O 1
ATOM 2984 N N . PRO B 1 70 ? 38.526 43.322 0.429 1.00 74.94 70 PRO A N 1
ATOM 2985 C CA . PRO B 1 70 ? 37.726 44.267 -0.360 1.00 75.64 70 PRO A CA 1
ATOM 2986 C C . PRO B 1 70 ? 37.020 43.596 -1.538 1.00 67.31 70 PRO A C 1
ATOM 2987 O O . PRO B 1 70 ? 35.946 44.057 -1.903 1.00 62.27 70 PRO A O 1
ATOM 2991 N N . GLN B 1 75 ? 29.601 41.561 -2.076 1.00 54.04 75 GLN A N 1
ATOM 2992 C CA . GLN B 1 75 ? 29.520 42.735 -1.213 1.00 56.00 75 GLN A CA 1
ATOM 2993 C C . GLN B 1 75 ? 28.529 42.430 -0.095 1.00 57.16 75 GLN A C 1
ATOM 2994 O O . GLN B 1 75 ? 27.530 41.752 -0.332 1.00 56.46 75 GLN A O 1
ATOM 3000 N N . VAL B 1 76 ? 28.799 42.922 1.118 1.00 53.66 76 VAL A N 1
ATOM 3001 C CA . VAL B 1 76 ? 27.983 42.596 2.283 1.00 54.33 76 VAL A CA 1
ATOM 3002 C C . VAL B 1 76 ? 27.180 43.813 2.728 1.00 48.16 76 VAL A C 1
ATOM 3003 O O . VAL B 1 76 ? 27.583 44.966 2.542 1.00 48.58 76 VAL A O 1
ATOM 3007 N N . VAL B 1 77 ? 26.032 43.531 3.337 1.00 49.19 77 VAL A N 1
ATOM 3008 C CA . VAL B 1 77 ? 25.108 44.538 3.855 1.00 54.00 77 VAL A CA 1
ATOM 3009 C C . VAL B 1 77 ? 25.401 44.741 5.343 1.00 49.47 77 VAL A C 1
ATOM 3010 O O . VAL B 1 77 ? 25.361 43.787 6.135 1.00 48.10 77 VAL A O 1
ATOM 3014 N N . VAL B 1 78 ? 25.702 45.983 5.715 1.00 42.88 78 VAL A N 1
ATOM 3015 C CA . VAL B 1 78 ? 26.194 46.330 7.044 1.00 46.87 78 VAL A CA 1
ATOM 3016 C C . VAL B 1 78 ? 25.142 47.165 7.763 1.00 47.20 78 VAL A C 1
ATOM 3017 O O . VAL B 1 78 ? 24.660 48.171 7.226 1.00 45.89 78 VAL A O 1
ATOM 3021 N N . ALA B 1 79 ? 24.817 46.767 8.984 1.00 40.80 79 ALA A N 1
ATOM 3022 C CA . ALA B 1 79 ? 23.846 47.455 9.811 1.00 37.99 79 ALA A CA 1
ATOM 3023 C C . ALA B 1 79 ? 24.513 47.864 11.116 1.00 39.88 79 ALA A C 1
ATOM 3024 O O . ALA B 1 79 ? 25.320 47.105 11.666 1.00 41.65 79 ALA A O 1
ATOM 3026 N N . THR B 1 80 ? 24.191 49.063 11.608 1.00 39.08 80 THR A N 1
ATOM 3027 C CA . THR B 1 80 ? 24.580 49.471 12.962 1.00 42.88 80 THR A CA 1
ATOM 3028 C C . THR B 1 80 ? 23.488 50.347 13.578 1.00 42.92 80 THR A C 1
ATOM 3029 O O . THR B 1 80 ? 22.491 50.676 12.929 1.00 38.74 80 THR A O 1
ATOM 3033 N N . LYS B 1 81 ? 23.675 50.719 14.852 1.00 47.97 81 LYS A N 1
ATOM 3034 C CA . LYS B 1 81 ? 22.669 51.437 15.634 1.00 44.33 81 LYS A CA 1
ATOM 3035 C C . LYS B 1 81 ? 23.254 52.682 16.301 1.00 46.58 81 LYS A C 1
ATOM 3036 O O . LYS B 1 81 ? 24.469 52.906 16.303 1.00 44.97 81 LYS A O 1
ATOM 3042 N N . GLY B 1 82 ? 22.374 53.521 16.854 1.00 44.18 82 GLY A N 1
ATOM 3043 C CA . GLY B 1 82 ? 22.876 54.745 17.440 1.00 50.52 82 GLY A CA 1
ATOM 3044 C C . GLY B 1 82 ? 22.193 55.342 18.657 1.00 56.65 82 GLY A C 1
ATOM 3045 O O . GLY B 1 82 ? 22.440 56.504 18.993 1.00 68.91 82 GLY A O 1
ATOM 3046 N N . ARG B 1 83 ? 21.369 54.592 19.361 1.00 57.27 83 ARG A N 1
ATOM 3047 C CA . ARG B 1 83 ? 20.521 55.253 20.347 1.00 53.78 83 ARG A CA 1
ATOM 3048 C C . ARG B 1 83 ? 21.105 55.281 21.764 1.00 53.01 83 ARG A C 1
ATOM 3049 O O . ARG B 1 83 ? 20.814 56.202 22.525 1.00 46.62 83 ARG A O 1
ATOM 3057 N N . PHE B 1 84 ? 21.931 54.338 22.153 1.00 59.03 84 PHE A N 1
ATOM 3058 C CA . PHE B 1 84 ? 22.242 54.179 23.568 1.00 53.06 84 PHE A CA 1
ATOM 3059 C C . PHE B 1 84 ? 23.551 54.882 23.938 1.00 52.63 84 PHE A C 1
ATOM 3060 O O . PHE B 1 84 ? 24.336 55.268 23.063 1.00 53.90 84 PHE A O 1
ATOM 3068 N N . PRO B 1 85 ? 23.814 55.092 25.278 1.00 52.80 85 PRO A N 1
ATOM 3069 C CA . PRO B 1 85 ? 24.994 55.867 25.717 1.00 47.51 85 PRO A CA 1
ATOM 3070 C C . PRO B 1 85 ? 26.333 55.424 25.157 1.00 53.32 85 PRO A C 1
ATOM 3071 O O . PRO B 1 85 ? 26.744 54.268 25.299 1.00 56.51 85 PRO A O 1
ATOM 3075 N N . MET B 1 86 ? 27.022 56.360 24.515 1.00 52.94 86 MET A N 1
ATOM 3076 C CA . MET B 1 86 ? 28.428 56.211 24.187 1.00 56.47 86 MET A CA 1
ATOM 3077 C C . MET B 1 86 ? 29.324 56.888 25.216 1.00 64.32 86 MET A C 1
ATOM 3078 O O . MET B 1 86 ? 30.534 56.638 25.233 1.00 71.66 86 MET A O 1
ATOM 3083 N N . GLY B 1 87 ? 28.746 57.735 26.065 1.00 62.75 87 GLY A N 1
ATOM 3084 C CA . GLY B 1 87 ? 29.361 58.270 27.257 1.00 51.09 87 GLY A CA 1
ATOM 3085 C C . GLY B 1 87 ? 28.290 58.375 28.328 1.00 64.61 87 GLY A C 1
ATOM 3086 O O . GLY B 1 87 ? 27.153 57.934 28.145 1.00 62.01 87 GLY A O 1
ATOM 3087 N N . ALA B 1 88 ? 28.658 58.965 29.461 1.00 72.16 88 ALA A N 1
ATOM 3088 C CA . ALA B 1 88 ? 27.704 59.200 30.538 1.00 69.52 88 ALA A CA 1
ATOM 3089 C C . ALA B 1 88 ? 27.008 60.554 30.415 1.00 65.90 88 ALA A C 1
ATOM 3090 O O . ALA B 1 88 ? 26.255 60.943 31.321 1.00 60.11 88 ALA A O 1
ATOM 3092 N N . GLY B 1 89 ? 27.210 61.252 29.295 1.00 64.15 89 GLY A N 1
ATOM 3093 C CA . GLY B 1 89 ? 26.710 62.592 29.106 1.00 60.05 89 GLY A CA 1
ATOM 3094 C C . GLY B 1 89 ? 25.214 62.625 28.891 1.00 56.97 89 GLY A C 1
ATOM 3095 O O . GLY B 1 89 ? 24.589 61.613 28.569 1.00 59.30 89 GLY A O 1
ATOM 3096 N N . PRO B 1 90 ? 24.606 63.796 29.091 1.00 60.14 90 PRO A N 1
ATOM 3097 C CA . PRO B 1 90 ? 23.149 63.904 28.908 1.00 57.47 90 PRO A CA 1
ATOM 3098 C C . PRO B 1 90 ? 22.717 63.920 27.442 1.00 51.58 90 PRO A C 1
ATOM 3099 O O . PRO B 1 90 ? 21.544 63.633 27.162 1.00 43.55 90 PRO A O 1
ATOM 3103 N N . ASN B 1 91 ? 23.626 64.249 26.514 1.00 47.17 91 ASN A N 1
ATOM 3104 C CA . ASN B 1 91 ? 23.393 64.197 25.073 1.00 49.39 91 ASN A CA 1
ATOM 3105 C C . ASN B 1 91 ? 24.367 63.259 24.376 1.00 49.26 91 ASN A C 1
ATOM 3106 O O . ASN B 1 91 ? 24.737 63.479 23.223 1.00 50.23 91 ASN A O 1
ATOM 3111 N N . ASP B 1 92 ? 24.836 62.250 25.095 1.00 51.08 92 ASP A N 1
ATOM 3112 C CA . ASP B 1 92 ? 25.540 61.132 24.506 1.00 55.40 92 ASP A CA 1
ATOM 3113 C C . ASP B 1 92 ? 24.610 59.945 24.319 1.00 54.67 92 ASP A C 1
ATOM 3114 O O . ASP B 1 92 ? 25.076 58.841 24.023 1.00 52.74 92 ASP A O 1
ATOM 3119 N N . LEU B 1 93 ? 23.297 60.153 24.487 1.00 56.14 93 LEU A N 1
ATOM 3120 C CA . LEU B 1 93 ? 22.372 59.028 24.468 1.00 56.88 93 LEU A CA 1
ATOM 3121 C C . LEU B 1 93 ? 21.003 59.288 23.837 1.00 62.00 93 LEU A C 1
ATOM 3122 O O . LEU B 1 93 ? 20.139 58.409 23.924 1.00 72.61 93 LEU A O 1
ATOM 3127 N N . GLY B 1 94 ? 20.737 60.432 23.214 1.00 50.40 94 GLY A N 1
ATOM 3128 C CA . GLY B 1 94 ? 19.396 60.626 22.687 1.00 44.27 94 GLY A CA 1
ATOM 3129 C C . GLY B 1 94 ? 19.237 60.144 21.251 1.00 43.32 94 GLY A C 1
ATOM 3130 O O . GLY B 1 94 ? 20.181 59.729 20.581 1.00 48.05 94 GLY A O 1
ATOM 3131 N N . LEU B 1 95 ? 18.004 60.211 20.760 1.00 39.54 95 LEU A N 1
ATOM 3132 C CA . LEU B 1 95 ? 17.780 60.279 19.321 1.00 41.26 95 LEU A CA 1
ATOM 3133 C C . LEU B 1 95 ? 17.709 61.722 18.808 1.00 42.77 95 LEU A C 1
ATOM 3134 O O . LEU B 1 95 ? 17.131 61.952 17.739 1.00 38.22 95 LEU A O 1
ATOM 3139 N N . SER B 1 96 ? 18.254 62.689 19.561 1.00 41.62 96 SER A N 1
ATOM 3140 C CA . SER B 1 96 ? 18.427 64.050 19.077 1.00 35.11 96 SER A CA 1
ATOM 3141 C C . SER B 1 96 ? 19.238 64.043 17.791 1.00 43.80 96 SER A C 1
ATOM 3142 O O . SER B 1 96 ? 19.997 63.113 17.500 1.00 46.15 96 SER A O 1
ATOM 3145 N N . ARG B 1 97 ? 19.081 65.103 17.014 1.00 41.49 97 ARG A N 1
ATOM 3146 C CA . ARG B 1 97 ? 19.945 65.241 15.862 1.00 40.84 97 ARG A CA 1
ATOM 3147 C C . ARG B 1 97 ? 21.358 65.668 16.265 1.00 45.71 97 ARG A C 1
ATOM 3148 O O . ARG B 1 97 ? 22.323 65.296 15.591 1.00 43.96 97 ARG A O 1
ATOM 3156 N N . THR B 1 98 ? 21.519 66.413 17.367 1.00 44.73 98 THR A N 1
ATOM 3157 C CA . THR B 1 98 ? 22.876 66.719 17.823 1.00 46.24 98 THR A CA 1
ATOM 3158 C C . THR B 1 98 ? 23.647 65.447 18.156 1.00 49.43 98 THR A C 1
ATOM 3159 O O . THR B 1 98 ? 24.827 65.322 17.806 1.00 50.66 98 THR A O 1
ATOM 3163 N N . ASN B 1 99 ? 23.005 64.492 18.835 1.00 42.93 99 ASN A N 1
ATOM 3164 C CA . ASN B 1 99 ? 23.739 63.294 19.225 1.00 45.91 99 ASN A CA 1
ATOM 3165 C C . ASN B 1 99 ? 23.846 62.287 18.081 1.00 45.10 99 ASN A C 1
ATOM 3166 O O . ASN B 1 99 ? 24.911 61.698 17.874 1.00 46.09 99 ASN A O 1
ATOM 3171 N N . LEU B 1 100 ? 22.751 62.055 17.350 1.00 42.37 100 LEU A N 1
ATOM 3172 C CA . LEU B 1 100 ? 22.786 61.146 16.206 1.00 44.68 100 LEU A CA 1
ATOM 3173 C C . LEU B 1 100 ? 23.801 61.594 15.159 1.00 44.62 100 LEU A C 1
ATOM 3174 O O . LEU B 1 100 ? 24.427 60.757 14.494 1.00 38.99 100 LEU A O 1
ATOM 3179 N N . ASN B 1 101 ? 23.965 62.905 14.998 1.00 38.95 101 ASN A N 1
ATOM 3180 C CA . ASN B 1 101 ? 24.961 63.433 14.083 1.00 37.82 101 ASN A CA 1
ATOM 3181 C C . ASN B 1 101 ? 26.353 62.911 14.408 1.00 40.49 101 ASN A C 1
ATOM 3182 O O . ASN B 1 101 ? 27.017 62.280 13.575 1.00 39.77 101 ASN A O 1
ATOM 3187 N N . ARG B 1 102 ? 26.837 63.204 15.606 1.00 44.05 102 ARG A N 1
ATOM 3188 C CA . ARG B 1 102 ? 28.130 62.657 15.983 1.00 47.48 102 ARG A CA 1
ATOM 3189 C C . ARG B 1 102 ? 28.074 61.139 16.075 1.00 44.43 102 ARG A C 1
ATOM 3190 O O . ARG B 1 102 ? 29.067 60.470 15.788 1.00 44.46 102 ARG A O 1
ATOM 3198 N N . ALA B 1 103 ? 26.917 60.574 16.430 1.00 39.19 103 ALA A N 1
ATOM 3199 C CA . ALA B 1 103 ? 26.845 59.131 16.588 1.00 37.66 103 ALA A CA 1
ATOM 3200 C C . ALA B 1 103 ? 26.952 58.433 15.246 1.00 42.67 103 ALA A C 1
ATOM 3201 O O . ALA B 1 103 ? 27.652 57.419 15.122 1.00 45.24 103 ALA A O 1
ATOM 3203 N N . LEU B 1 104 ? 26.267 58.961 14.227 1.00 44.37 104 LEU A N 1
ATOM 3204 C CA . LEU B 1 104 ? 26.397 58.397 12.887 1.00 42.31 104 LEU A CA 1
ATOM 3205 C C . LEU B 1 104 ? 27.820 58.554 12.365 1.00 40.81 104 LEU A C 1
ATOM 3206 O O . LEU B 1 104 ? 28.370 57.629 11.755 1.00 41.43 104 LEU A O 1
ATOM 3211 N N . ASN B 1 105 ? 28.441 59.710 12.616 1.00 40.29 105 ASN A N 1
ATOM 3212 C CA . ASN B 1 105 ? 29.778 59.968 12.083 1.00 46.26 105 ASN A CA 1
ATOM 3213 C C . ASN B 1 105 ? 30.829 59.086 12.755 1.00 48.30 105 ASN A C 1
ATOM 3214 O O . ASN B 1 105 ? 31.774 58.627 12.105 1.00 50.87 105 ASN A O 1
ATOM 3219 N N . ASP B 1 106 ? 30.684 58.837 14.053 1.00 51.18 106 ASP A N 1
ATOM 3220 C CA . ASP B 1 106 ? 31.618 57.943 14.720 1.00 52.92 106 ASP A CA 1
ATOM 3221 C C . ASP B 1 106 ? 31.488 56.519 14.178 1.00 58.98 106 ASP A C 1
ATOM 3222 O O . ASP B 1 106 ? 32.501 55.847 13.942 1.00 67.94 106 ASP A O 1
ATOM 3227 N N . SER B 1 107 ? 30.256 56.057 13.924 1.00 55.38 107 SER A N 1
ATOM 3228 C CA . SER B 1 107 ? 30.075 54.723 13.355 1.00 52.10 107 SER A CA 1
ATOM 3229 C C . SER B 1 107 ? 30.721 54.616 11.976 1.00 56.85 107 SER A C 1
ATOM 3230 O O . SER B 1 107 ? 31.395 53.624 11.668 1.00 53.38 107 SER A O 1
ATOM 3233 N N . LEU B 1 108 ? 30.522 55.630 11.130 1.00 56.75 108 LEU A N 1
ATOM 3234 C CA . LEU B 1 108 ? 31.162 55.639 9.820 1.00 55.41 108 LEU A CA 1
ATOM 3235 C C . LEU B 1 108 ? 32.671 55.715 9.956 1.00 55.85 108 LEU A C 1
ATOM 3236 O O . LEU B 1 108 ? 33.408 55.115 9.161 1.00 53.96 108 LEU A O 1
ATOM 3241 N N . ARG B 1 109 ? 33.139 56.457 10.963 1.00 58.57 109 ARG A N 1
ATOM 3242 C CA . ARG B 1 109 ? 34.569 56.649 11.157 1.00 61.47 109 ARG A CA 1
ATOM 3243 C C . ARG B 1 109 ? 35.249 55.328 11.476 1.00 61.62 109 ARG A C 1
ATOM 3244 O O . ARG B 1 109 ? 36.253 54.963 10.851 1.00 57.61 109 ARG A O 1
ATOM 3252 N N . ARG B 1 110 ? 34.700 54.577 12.421 1.00 54.68 110 ARG A N 1
ATOM 3253 C CA . ARG B 1 110 ? 35.363 53.342 12.778 1.00 57.95 110 ARG A CA 1
ATOM 3254 C C . ARG B 1 110 ? 34.892 52.150 11.956 1.00 60.59 110 ARG A C 1
ATOM 3255 O O . ARG B 1 110 ? 35.555 51.106 11.969 1.00 65.38 110 ARG A O 1
ATOM 3263 N N . LEU B 1 111 ? 33.788 52.263 11.229 1.00 56.88 111 LEU A N 1
ATOM 3264 C CA . LEU B 1 111 ? 33.531 51.238 10.234 1.00 50.77 111 LEU A CA 1
ATOM 3265 C C . LEU B 1 111 ? 34.304 51.495 8.955 1.00 60.41 111 LEU A C 1
ATOM 3266 O O . LEU B 1 111 ? 34.501 50.561 8.174 1.00 64.78 111 LEU A O 1
ATOM 3271 N N . GLY B 1 112 ? 34.750 52.729 8.729 1.00 56.51 112 GLY A N 1
ATOM 3272 C CA . GLY B 1 112 ? 35.545 53.019 7.555 1.00 50.16 112 GLY A CA 1
ATOM 3273 C C . GLY B 1 112 ? 34.769 52.901 6.267 1.00 63.66 112 GLY A C 1
ATOM 3274 O O . GLY B 1 112 ? 35.355 52.593 5.219 1.00 64.66 112 GLY A O 1
ATOM 3275 N N . VAL B 1 113 ? 33.455 53.111 6.321 1.00 67.01 113 VAL A N 1
ATOM 3276 C CA . VAL B 1 113 ? 32.599 53.063 5.145 1.00 55.44 113 VAL A CA 1
ATOM 3277 C C . VAL B 1 113 ? 32.196 54.482 4.769 1.00 57.83 113 VAL A C 1
ATOM 3278 O O . VAL B 1 113 ? 32.198 55.408 5.591 1.00 48.40 113 VAL A O 1
ATOM 3282 N N . GLU B 1 114 ? 31.838 54.660 3.496 1.00 62.97 114 GLU A N 1
ATOM 3283 C CA . GLU B 1 114 ? 31.322 55.937 3.031 1.00 58.84 114 GLU A CA 1
ATOM 3284 C C . GLU B 1 114 ? 29.800 55.999 3.100 1.00 63.18 114 GLU A C 1
ATOM 3285 O O . GLU B 1 114 ? 29.233 57.101 3.066 1.00 54.72 114 GLU A O 1
ATOM 3291 N N . GLN B 1 115 ? 29.139 54.851 3.260 1.00 60.51 115 GLN A N 1
ATOM 3292 C CA . GLN B 1 115 ? 27.689 54.807 3.414 1.00 50.24 115 GLN A CA 1
ATOM 3293 C C . GLN B 1 115 ? 27.320 53.548 4.170 1.00 50.76 115 GLN A C 1
ATOM 3294 O O . GLN B 1 115 ? 27.727 52.450 3.780 1.00 52.45 115 GLN A O 1
ATOM 3300 N N . ILE B 1 116 ? 26.580 53.714 5.257 1.00 45.87 116 ILE A N 1
ATOM 3301 C CA . ILE B 1 116 ? 26.006 52.591 5.978 1.00 41.56 116 ILE A CA 1
ATOM 3302 C C . ILE B 1 116 ? 24.756 52.124 5.235 1.00 44.27 116 ILE A C 1
ATOM 3303 O O . ILE B 1 116 ? 23.908 52.928 4.824 1.00 44.94 116 ILE A O 1
ATOM 3308 N N . ASP B 1 117 ? 24.644 50.823 5.022 1.00 41.39 117 ASP A N 1
ATOM 3309 C CA . ASP B 1 117 ? 23.479 50.351 4.293 1.00 42.43 117 ASP A CA 1
ATOM 3310 C C . ASP B 1 117 ? 22.217 50.541 5.129 1.00 43.80 117 ASP A C 1
ATOM 3311 O O . ASP B 1 117 ? 21.257 51.174 4.675 1.00 42.73 117 ASP A O 1
ATOM 3316 N N . LEU B 1 118 ? 22.229 50.066 6.380 1.00 40.30 118 LEU A N 1
ATOM 3317 C CA . LEU B 1 118 ? 21.076 50.121 7.278 1.00 38.67 118 LEU A CA 1
ATOM 3318 C C . LEU B 1 118 ? 21.484 50.778 8.598 1.00 43.36 118 LEU A C 1
ATOM 3319 O O . LEU B 1 118 ? 22.402 50.302 9.282 1.00 44.25 118 LEU A O 1
ATOM 3324 N N . TYR B 1 119 ? 20.806 51.863 8.961 1.00 33.83 119 TYR A N 1
ATOM 3325 C CA . TYR B 1 119 ? 21.081 52.563 10.210 1.00 40.22 119 TYR A CA 1
ATOM 3326 C C . TYR B 1 119 ? 19.836 52.450 11.082 1.00 37.67 119 TYR A C 1
ATOM 3327 O O . TYR B 1 119 ? 18.767 52.924 10.697 1.00 35.57 119 TYR A O 1
ATOM 3336 N N . GLN B 1 120 ? 19.961 51.817 12.244 1.00 38.13 120 GLN A N 1
ATOM 3337 C CA . GLN B 1 120 ? 18.805 51.483 13.068 1.00 42.11 120 GLN A CA 1
ATOM 3338 C C . GLN B 1 120 ? 18.757 52.324 14.343 1.00 36.42 120 GLN A C 1
ATOM 3339 O O . GLN B 1 120 ? 19.783 52.555 14.978 1.00 36.79 120 GLN A O 1
ATOM 3345 N N . MET B 1 121 ? 17.554 52.793 14.698 1.00 39.67 121 MET A N 1
ATOM 3346 C CA . MET B 1 121 ? 17.308 53.444 15.988 1.00 41.75 121 MET A CA 1
ATOM 3347 C C . MET B 1 121 ? 17.242 52.369 17.062 1.00 41.95 121 MET A C 1
ATOM 3348 O O . MET B 1 121 ? 16.322 51.546 17.045 1.00 42.30 121 MET A O 1
ATOM 3353 N N . HIS B 1 122 ? 18.207 52.372 18.003 1.00 45.86 122 HIS A N 1
ATOM 3354 C CA . HIS B 1 122 ? 18.336 51.235 18.923 1.00 42.25 122 HIS A CA 1
ATOM 3355 C C . HIS B 1 122 ? 17.127 51.111 19.823 1.00 35.97 122 HIS A C 1
ATOM 3356 O O . HIS B 1 122 ? 16.784 50.006 20.243 1.00 42.49 122 HIS A O 1
ATOM 3363 N N . ALA B 1 123 ? 16.463 52.218 20.106 1.00 37.12 123 ALA A N 1
ATOM 3364 C CA . ALA B 1 123 ? 15.235 52.186 20.881 1.00 42.65 123 ALA A CA 1
ATOM 3365 C C . ALA B 1 123 ? 14.527 53.524 20.709 1.00 42.07 123 ALA A C 1
ATOM 3366 O O . ALA B 1 123 ? 15.140 54.534 20.347 1.00 37.68 123 ALA A O 1
ATOM 3368 N N . TRP B 1 124 ? 13.223 53.497 20.965 1.00 38.60 124 TRP A N 1
ATOM 3369 C CA . TRP B 1 124 ? 12.414 54.699 21.084 1.00 42.68 124 TRP A CA 1
ATOM 3370 C C . TRP B 1 124 ? 13.103 55.737 21.966 1.00 37.09 124 TRP A C 1
ATOM 3371 O O . TRP B 1 124 ? 13.806 55.397 22.916 1.00 44.11 124 TRP A O 1
ATOM 3382 N N . ASP B 1 125 ? 12.928 57.016 21.627 1.00 37.38 125 ASP A N 1
ATOM 3383 C CA . ASP B 1 125 ? 13.356 58.137 22.469 1.00 39.16 125 ASP A CA 1
ATOM 3384 C C . ASP B 1 125 ? 12.155 59.068 22.578 1.00 41.24 125 ASP A C 1
ATOM 3385 O O . ASP B 1 125 ? 11.883 59.821 21.638 1.00 47.49 125 ASP A O 1
ATOM 3390 N N . ALA B 1 126 ? 11.441 58.996 23.714 1.00 37.35 126 ALA A N 1
ATOM 3391 C CA . ALA B 1 126 ? 10.286 59.853 23.961 1.00 39.47 126 ALA A CA 1
ATOM 3392 C C . ALA B 1 126 ? 10.678 61.297 24.259 1.00 43.80 126 ALA A C 1
ATOM 3393 O O . ALA B 1 126 ? 9.822 62.184 24.199 1.00 48.53 126 ALA A O 1
ATOM 3395 N N . VAL B 1 127 ? 11.936 61.554 24.602 1.00 44.40 127 VAL A N 1
ATOM 3396 C CA . VAL B 1 127 ? 12.372 62.935 24.776 1.00 45.35 127 VAL A CA 1
ATOM 3397 C C . VAL B 1 127 ? 12.470 63.634 23.424 1.00 42.75 127 VAL A C 1
ATOM 3398 O O . VAL B 1 127 ? 12.057 64.790 23.270 1.00 41.32 127 VAL A O 1
ATOM 3402 N N . THR B 1 128 ? 13.039 62.954 22.434 1.00 38.96 128 THR A N 1
ATOM 3403 C CA . THR B 1 128 ? 13.221 63.552 21.119 1.00 43.13 128 THR A CA 1
ATOM 3404 C C . THR B 1 128 ? 11.933 63.415 20.320 1.00 41.52 128 THR A C 1
ATOM 3405 O O . THR B 1 128 ? 11.446 62.290 20.139 1.00 43.37 128 THR A O 1
ATOM 3409 N N . PRO B 1 129 ? 11.363 64.505 19.818 1.00 33.35 129 PRO A N 1
ATOM 3410 C CA . PRO B 1 129 ? 10.247 64.381 18.870 1.00 34.09 129 PRO A CA 1
ATOM 3411 C C . PRO B 1 129 ? 10.618 63.481 17.697 1.00 33.28 129 PRO A C 1
ATOM 3412 O O . PRO B 1 129 ? 11.769 63.432 17.257 1.00 33.47 129 PRO A O 1
ATOM 3416 N N . ILE B 1 130 ? 9.633 62.738 17.196 1.00 40.47 130 ILE A N 1
ATOM 3417 C CA . ILE B 1 130 ? 9.924 61.790 16.116 1.00 36.39 130 ILE A CA 1
ATOM 3418 C C . ILE B 1 130 ? 10.248 62.513 14.797 1.00 34.09 130 ILE A C 1
ATOM 3419 O O . ILE B 1 130 ? 11.097 62.043 14.017 1.00 30.54 130 ILE A O 1
ATOM 3424 N N . GLU B 1 131 ? 9.614 63.672 14.543 1.00 36.13 131 GLU A N 1
ATOM 3425 C CA . GLU B 1 131 ? 9.931 64.473 13.355 1.00 32.60 131 GLU A CA 1
ATOM 3426 C C . GLU B 1 131 ? 11.393 64.890 13.328 1.00 32.60 131 GLU A C 1
ATOM 3427 O O . GLU B 1 131 ? 11.978 65.048 12.249 1.00 31.01 131 GLU A O 1
ATOM 3433 N N . GLU B 1 132 ? 11.985 65.127 14.495 1.00 33.15 132 GLU A N 1
ATOM 3434 C CA . GLU B 1 132 ? 13.381 65.523 14.509 1.00 30.09 132 GLU A CA 1
ATOM 3435 C C . GLU B 1 132 ? 14.265 64.353 14.094 1.00 32.72 132 GLU A C 1
ATOM 3436 O O . GLU B 1 132 ? 15.190 64.521 13.290 1.00 30.01 132 GLU A O 1
ATOM 3442 N N . THR B 1 133 ? 13.964 63.146 14.581 1.00 32.34 133 THR A N 1
ATOM 3443 C CA . THR B 1 133 ? 14.762 61.993 14.179 1.00 27.76 133 THR A CA 1
ATOM 3444 C C . THR B 1 133 ? 14.591 61.718 12.691 1.00 29.86 133 THR A C 1
ATOM 3445 O O . THR B 1 133 ? 15.576 61.617 11.952 1.00 27.41 133 THR A O 1
ATOM 3449 N N . LEU B 1 134 ? 13.341 61.632 12.227 1.00 30.71 134 LEU A N 1
ATOM 3450 C CA . LEU B 1 134 ? 13.098 61.279 10.831 1.00 25.02 134 LEU A CA 1
ATOM 3451 C C . LEU B 1 134 ? 13.735 62.299 9.883 1.00 31.93 134 LEU A C 1
ATOM 3452 O O . LEU B 1 134 ? 14.361 61.924 8.881 1.00 30.86 134 LEU A O 1
ATOM 3457 N N . ARG B 1 135 ? 13.623 63.593 10.205 1.00 29.76 135 ARG A N 1
ATOM 3458 C CA . ARG B 1 135 ? 14.270 64.618 9.395 1.00 28.25 135 ARG A CA 1
ATOM 3459 C C . ARG B 1 135 ? 15.791 64.428 9.346 1.00 33.37 135 ARG A C 1
ATOM 3460 O O . ARG B 1 135 ? 16.417 64.657 8.304 1.00 38.16 135 ARG A O 1
ATOM 3468 N N . PHE B 1 136 ? 16.410 64.021 10.454 1.00 28.96 136 PHE A N 1
ATOM 3469 C CA . PHE B 1 136 ? 17.847 63.777 10.415 1.00 33.62 136 PHE A CA 1
ATOM 3470 C C . PHE B 1 136 ? 18.173 62.570 9.536 1.00 36.08 136 PHE A C 1
ATOM 3471 O O . PHE B 1 136 ? 19.133 62.605 8.743 1.00 30.59 136 PHE A O 1
ATOM 3479 N N . LEU B 1 137 ? 17.392 61.487 9.674 1.00 28.59 137 LEU A N 1
ATOM 3480 C CA . LEU B 1 137 ? 17.645 60.301 8.868 1.00 29.68 137 LEU A CA 1
ATOM 3481 C C . LEU B 1 137 ? 17.478 60.614 7.383 1.00 34.74 137 LEU A C 1
ATOM 3482 O O . LEU B 1 137 ? 18.222 60.090 6.541 1.00 29.89 137 LEU A O 1
ATOM 3487 N N . ASP B 1 138 ? 16.557 61.522 7.046 1.00 33.09 138 ASP A N 1
ATOM 3488 C CA . ASP B 1 138 ? 16.353 61.861 5.646 1.00 33.66 138 ASP A CA 1
ATOM 3489 C C . ASP B 1 138 ? 17.525 62.669 5.100 1.00 33.24 138 ASP A C 1
ATOM 3490 O O . ASP B 1 138 ? 18.041 62.368 4.020 1.00 37.83 138 ASP A O 1
ATOM 3495 N N . ASP B 1 139 ? 17.963 63.694 5.834 1.00 32.70 139 ASP A N 1
ATOM 3496 C CA . ASP B 1 139 ? 19.197 64.394 5.483 1.00 34.83 139 ASP A CA 1
ATOM 3497 C C . ASP B 1 139 ? 20.383 63.431 5.368 1.00 41.32 139 ASP A C 1
ATOM 3498 O O . ASP B 1 139 ? 21.255 63.593 4.499 1.00 39.18 139 ASP A O 1
ATOM 3503 N N . ALA B 1 140 ? 20.454 62.437 6.258 1.00 37.02 140 ALA A N 1
ATOM 3504 C CA . ALA B 1 140 ? 21.540 61.475 6.156 1.00 35.07 140 ALA A CA 1
ATOM 3505 C C . ALA B 1 140 ? 21.435 60.647 4.876 1.00 45.41 140 ALA A C 1
ATOM 3506 O O . ALA B 1 140 ? 22.470 60.290 4.295 1.00 49.81 140 ALA A O 1
ATOM 3508 N N . VAL B 1 141 ? 20.209 60.343 4.411 1.00 39.02 141 VAL A N 1
ATOM 3509 C CA . VAL B 1 141 ? 20.048 59.638 3.145 1.00 31.29 141 VAL A CA 1
ATOM 3510 C C . VAL B 1 141 ? 20.373 60.566 1.981 1.00 36.89 141 VAL A C 1
ATOM 3511 O O . VAL B 1 141 ? 21.085 60.192 1.039 1.00 38.29 141 VAL A O 1
ATOM 3515 N N . SER B 1 142 ? 19.873 61.795 2.034 1.00 37.10 142 SER A N 1
ATOM 3516 C CA . SER B 1 142 ? 20.142 62.746 0.966 1.00 41.32 142 SER A CA 1
ATOM 3517 C C . SER B 1 142 ? 21.639 63.005 0.820 1.00 45.49 142 SER A C 1
ATOM 3518 O O . SER B 1 142 ? 22.121 63.273 -0.291 1.00 45.95 142 SER A O 1
ATOM 3521 N N . ALA B 1 143 ? 22.399 62.900 1.909 1.00 41.01 143 ALA A N 1
ATOM 3522 C CA . ALA B 1 143 ? 23.834 63.110 1.810 1.00 42.55 143 ALA A CA 1
ATOM 3523 C C . ALA B 1 143 ? 24.613 61.852 1.404 1.00 51.51 143 ALA A C 1
ATOM 3524 O O . ALA B 1 143 ? 25.812 61.958 1.108 1.00 62.96 143 ALA A O 1
ATOM 3526 N N . GLY B 1 144 ? 23.981 60.675 1.358 1.00 32.96 144 GLY A N 1
ATOM 3527 C CA . GLY B 1 144 ? 24.727 59.462 1.104 1.00 38.88 144 GLY A CA 1
ATOM 3528 C C . GLY B 1 144 ? 25.440 58.844 2.300 1.00 44.28 144 GLY A C 1
ATOM 3529 O O . GLY B 1 144 ? 26.114 57.828 2.133 1.00 48.06 144 GLY A O 1
ATOM 3530 N N . LYS B 1 145 ? 25.313 59.402 3.505 1.00 41.56 145 LYS A N 1
ATOM 3531 C CA . LYS B 1 145 ? 25.824 58.708 4.687 1.00 41.05 145 LYS A CA 1
ATOM 3532 C C . LYS B 1 145 ? 25.065 57.410 4.962 1.00 47.31 145 LYS A C 1
ATOM 3533 O O . LYS B 1 145 ? 25.609 56.479 5.575 1.00 43.65 145 LYS A O 1
ATOM 3539 N N . ILE B 1 146 ? 23.800 57.351 4.554 1.00 45.65 146 ILE A N 1
ATOM 3540 C CA . ILE B 1 146 ? 22.852 56.320 4.957 1.00 43.33 146 ILE A CA 1
ATOM 3541 C C . ILE B 1 146 ? 22.172 55.840 3.696 1.00 45.38 146 ILE A C 1
ATOM 3542 O O . ILE B 1 146 ? 21.891 56.645 2.802 1.00 52.08 146 ILE A O 1
ATOM 3547 N N . ALA B 1 147 ? 21.925 54.538 3.598 1.00 41.74 147 ALA A N 1
ATOM 3548 C CA . ALA B 1 147 ? 20.979 54.092 2.584 1.00 41.54 147 ALA A CA 1
ATOM 3549 C C . ALA B 1 147 ? 19.572 53.963 3.151 1.00 39.51 147 ALA A C 1
ATOM 3550 O O . ALA B 1 147 ? 18.625 54.540 2.600 1.00 42.22 147 ALA A O 1
ATOM 3552 N N . TYR B 1 148 ? 19.425 53.242 4.259 1.00 29.27 148 TYR A N 1
ATOM 3553 C CA . TYR B 1 148 ? 18.121 52.957 4.824 1.00 34.06 148 TYR A CA 1
ATOM 3554 C C . TYR B 1 148 ? 18.152 53.133 6.334 1.00 36.87 148 TYR A C 1
ATOM 3555 O O . TYR B 1 148 ? 19.203 53.095 6.979 1.00 34.93 148 TYR A O 1
ATOM 3564 N N . TYR B 1 149 ? 16.970 53.289 6.904 1.00 39.34 149 TYR A N 1
ATOM 3565 C CA . TYR B 1 149 ? 16.850 53.339 8.344 1.00 31.92 149 TYR A CA 1
ATOM 3566 C C . TYR B 1 149 ? 15.785 52.352 8.797 1.00 27.51 149 TYR A C 1
ATOM 3567 O O . TYR B 1 149 ? 14.893 51.980 8.036 1.00 28.93 149 TYR A O 1
ATOM 3576 N N . GLY B 1 150 ? 15.944 51.869 10.022 1.00 27.61 150 GLY A N 1
ATOM 3577 C CA . GLY B 1 150 ? 14.973 51.010 10.652 1.00 30.55 150 GLY A CA 1
ATOM 3578 C C . GLY B 1 150 ? 14.983 51.233 12.148 1.00 37.03 150 GLY A C 1
ATOM 3579 O O . GLY B 1 150 ? 15.690 52.101 12.675 1.00 33.66 150 GLY A O 1
ATOM 3580 N N . PHE B 1 151 ? 14.200 50.422 12.838 1.00 35.43 151 PHE A N 1
ATOM 3581 C CA . PHE B 1 151 ? 14.085 50.555 14.274 1.00 40.93 151 PHE A CA 1
ATOM 3582 C C . PHE B 1 151 ? 14.451 49.252 14.973 1.00 44.45 151 PHE A C 1
ATOM 3583 O O . PHE B 1 151 ? 14.510 48.173 14.372 1.00 49.21 151 PHE A O 1
ATOM 3591 N N . SER B 1 152 ? 14.724 49.397 16.258 1.00 35.26 152 SER A N 1
ATOM 3592 C CA . SER B 1 152 ? 14.807 48.314 17.214 1.00 41.18 152 SER A CA 1
ATOM 3593 C C . SER B 1 152 ? 14.127 48.834 18.467 1.00 44.02 152 SER A C 1
ATOM 3594 O O . SER B 1 152 ? 14.272 50.014 18.809 1.00 46.03 152 SER A O 1
ATOM 3597 N N . ASN B 1 153 ? 13.359 47.980 19.129 1.00 38.18 153 ASN A N 1
ATOM 3598 C CA . ASN B 1 153 ? 12.714 48.348 20.392 1.00 47.05 153 ASN A CA 1
ATOM 3599 C C . ASN B 1 153 ? 11.796 49.567 20.224 1.00 42.53 153 ASN A C 1
ATOM 3600 O O . ASN B 1 153 ? 11.881 50.565 20.943 1.00 44.45 153 ASN A O 1
ATOM 3605 N N . TYR B 1 154 ? 10.901 49.455 19.254 1.00 37.12 154 TYR A N 1
ATOM 3606 C CA . TYR B 1 154 ? 9.809 50.393 19.071 1.00 39.71 154 TYR A CA 1
ATOM 3607 C C . TYR B 1 154 ? 8.522 49.654 19.389 1.00 37.83 154 TYR A C 1
ATOM 3608 O O . TYR B 1 154 ? 8.405 48.452 19.131 1.00 31.61 154 TYR A O 1
ATOM 3617 N N . LEU B 1 155 ? 7.567 50.376 19.963 1.00 39.70 155 LEU A N 1
ATOM 3618 C CA . LEU B 1 155 ? 6.229 49.844 20.146 1.00 33.70 155 LEU A CA 1
ATOM 3619 C C . LEU B 1 155 ? 5.436 49.934 18.836 1.00 37.40 155 LEU A C 1
ATOM 3620 O O . LEU B 1 155 ? 5.786 50.672 17.904 1.00 35.78 155 LEU A O 1
ATOM 3625 N N . GLY B 1 156 ? 4.350 49.156 18.781 1.00 42.43 156 GLY A N 1
ATOM 3626 C CA . GLY B 1 156 ? 3.528 49.110 17.584 1.00 34.34 156 GLY A CA 1
ATOM 3627 C C . GLY B 1 156 ? 3.031 50.477 17.165 1.00 32.12 156 GLY A C 1
ATOM 3628 O O . GLY B 1 156 ? 3.161 50.867 16.007 1.00 37.30 156 GLY A O 1
ATOM 3629 N N . TRP B 1 157 ? 2.482 51.238 18.102 1.00 29.68 157 TRP A N 1
ATOM 3630 C CA . TRP B 1 157 ? 1.978 52.553 17.724 1.00 34.74 157 TRP A CA 1
ATOM 3631 C C . TRP B 1 157 ? 3.114 53.482 17.324 1.00 30.69 157 TRP A C 1
ATOM 3632 O O . TRP B 1 157 ? 2.919 54.418 16.546 1.00 32.29 157 TRP A O 1
ATOM 3643 N N . GLN B 1 158 ? 4.303 53.242 17.851 1.00 32.85 158 GLN A N 1
ATOM 3644 C CA . GLN B 1 158 ? 5.417 54.125 17.552 1.00 34.69 158 GLN A CA 1
ATOM 3645 C C . GLN B 1 158 ? 5.926 53.895 16.142 1.00 36.65 158 GLN A C 1
ATOM 3646 O O . GLN B 1 158 ? 6.260 54.852 15.426 1.00 28.61 158 GLN A O 1
ATOM 3652 N N . VAL B 1 159 ? 6.013 52.615 15.755 1.00 36.86 159 VAL A N 1
ATOM 3653 C CA . VAL B 1 159 ? 6.294 52.230 14.378 1.00 26.45 159 VAL A CA 1
ATOM 3654 C C . VAL B 1 159 ? 5.296 52.876 13.455 1.00 26.51 159 VAL A C 1
ATOM 3655 O O . VAL B 1 159 ? 5.666 53.529 12.473 1.00 35.72 159 VAL A O 1
ATOM 3659 N N . THR B 1 160 ? 4.010 52.691 13.756 1.00 24.12 160 THR A N 1
ATOM 3660 C CA . THR B 1 160 ? 2.965 53.282 12.935 1.00 32.49 160 THR A CA 1
ATOM 3661 C C . THR B 1 160 ? 3.158 54.789 12.799 1.00 35.74 160 THR A C 1
ATOM 3662 O O . THR B 1 160 ? 3.090 55.334 11.682 1.00 36.97 160 THR A O 1
ATOM 3666 N N . LYS B 1 161 ? 3.469 55.472 13.908 1.00 29.26 161 LYS A N 1
ATOM 3667 C CA . LYS B 1 161 ? 3.544 56.927 13.854 1.00 35.13 161 LYS A CA 1
ATOM 3668 C C . LYS B 1 161 ? 4.738 57.388 13.034 1.00 36.26 161 LYS A C 1
ATOM 3669 O O . LYS B 1 161 ? 4.657 58.405 12.326 1.00 36.61 161 LYS A O 1
ATOM 3675 N N . ALA B 1 162 ? 5.849 56.652 13.101 1.00 30.31 162 ALA A N 1
ATOM 3676 C CA . ALA B 1 162 ? 6.989 57.008 12.261 1.00 31.04 162 ALA A CA 1
ATOM 3677 C C . ALA B 1 162 ? 6.643 56.834 10.792 1.00 33.11 162 ALA A C 1
ATOM 3678 O O . ALA B 1 162 ? 6.854 57.743 9.978 1.00 32.00 162 ALA A O 1
ATOM 3680 N N . VAL B 1 163 ? 6.080 55.675 10.443 1.00 31.73 163 VAL A N 1
ATOM 3681 C CA . VAL B 1 163 ? 5.770 55.388 9.050 1.00 29.01 163 VAL A CA 1
ATOM 3682 C C . VAL B 1 163 ? 4.916 56.500 8.447 1.00 31.42 163 VAL A C 1
ATOM 3683 O O . VAL B 1 163 ? 5.233 57.048 7.386 1.00 28.70 163 VAL A O 1
ATOM 3687 N N . HIS B 1 164 ? 3.855 56.900 9.148 1.00 33.06 164 HIS A N 1
ATOM 3688 C CA . HIS B 1 164 ? 2.969 57.898 8.560 1.00 33.87 164 HIS A CA 1
ATOM 3689 C C . HIS B 1 164 ? 3.536 59.308 8.608 1.00 33.97 164 HIS A C 1
ATOM 3690 O O . HIS B 1 164 ? 3.357 60.065 7.647 1.00 36.26 164 HIS A O 1
ATOM 3697 N N . VAL B 1 165 ? 4.250 59.670 9.671 1.00 31.35 165 VAL A N 1
ATOM 3698 C CA . VAL B 1 165 ? 4.950 60.951 9.665 1.00 30.73 165 VAL A CA 1
ATOM 3699 C C . VAL B 1 165 ? 5.991 60.981 8.549 1.00 31.74 165 VAL A C 1
ATOM 3700 O O . VAL B 1 165 ? 6.163 62.006 7.878 1.00 40.23 165 VAL A O 1
ATOM 3704 N N . ALA B 1 166 ? 6.664 59.855 8.286 1.00 28.06 166 ALA A N 1
ATOM 3705 C CA . ALA B 1 166 ? 7.636 59.863 7.192 1.00 34.93 166 ALA A CA 1
ATOM 3706 C C . ALA B 1 166 ? 6.952 60.041 5.825 1.00 37.50 166 ALA A C 1
ATOM 3707 O O . ALA B 1 166 ? 7.441 60.805 4.977 1.00 34.04 166 ALA A O 1
ATOM 3709 N N . ARG B 1 167 ? 5.813 59.362 5.597 1.00 33.58 167 ARG A N 1
ATOM 3710 C CA . ARG B 1 167 ? 5.085 59.511 4.337 1.00 27.35 167 ARG A CA 1
ATOM 3711 C C . ARG B 1 167 ? 4.482 60.907 4.204 1.00 33.61 167 ARG A C 1
ATOM 3712 O O . ARG B 1 167 ? 4.385 61.436 3.089 1.00 30.98 167 ARG A O 1
ATOM 3720 N N . ALA B 1 168 ? 4.112 61.539 5.330 1.00 33.97 168 ALA A N 1
ATOM 3721 C CA . ALA B 1 168 ? 3.559 62.896 5.284 1.00 29.45 168 ALA A CA 1
ATOM 3722 C C . ALA B 1 168 ? 4.610 63.947 4.925 1.00 33.35 168 ALA A C 1
ATOM 3723 O O . ALA B 1 168 ? 4.264 65.011 4.401 1.00 33.48 168 ALA A O 1
ATOM 3725 N N . ASN B 1 169 ? 5.886 63.701 5.206 1.00 35.32 169 ASN A N 1
ATOM 3726 C CA . ASN B 1 169 ? 6.906 64.673 4.842 1.00 37.38 169 ASN A CA 1
ATOM 3727 C C . ASN B 1 169 ? 7.717 64.257 3.623 1.00 31.44 169 ASN A C 1
ATOM 3728 O O . ASN B 1 169 ? 8.773 64.837 3.373 1.00 35.31 169 ASN A O 1
ATOM 3733 N N . HIS B 1 170 ? 7.250 63.271 2.865 1.00 28.19 170 HIS A N 1
ATOM 3734 C CA . HIS B 1 170 ? 7.959 62.794 1.671 1.00 39.01 170 HIS A CA 1
ATOM 3735 C C . HIS B 1 170 ? 9.327 62.207 2.004 1.00 37.08 170 HIS A C 1
ATOM 3736 O O . HIS B 1 170 ? 10.227 62.224 1.167 1.00 36.81 170 HIS A O 1
ATOM 3743 N N . TRP B 1 171 ? 9.512 61.684 3.218 1.00 34.22 171 TRP A N 1
ATOM 3744 C CA . TRP B 1 171 ? 10.766 61.019 3.558 1.00 33.95 171 TRP A CA 1
ATOM 3745 C C . TRP B 1 171 ? 10.719 59.520 3.216 1.00 36.96 171 TRP A C 1
ATOM 3746 O O . TRP B 1 171 ? 9.649 58.935 2.987 1.00 34.66 171 TRP A O 1
ATOM 3757 N N . THR B 1 172 ? 11.903 58.909 3.139 1.00 34.07 172 THR A N 1
ATOM 3758 C CA . THR B 1 172 ? 11.971 57.475 2.864 1.00 34.90 172 THR A CA 1
ATOM 3759 C C . THR B 1 172 ? 11.312 56.696 3.999 1.00 34.77 172 THR A C 1
ATOM 3760 O O . THR B 1 172 ? 11.184 57.178 5.131 1.00 27.31 172 THR A O 1
ATOM 3764 N N . ALA B 1 173 ? 10.875 55.485 3.676 1.00 42.65 173 ALA A N 1
ATOM 3765 C CA . ALA B 1 173 ? 10.158 54.635 4.623 1.00 40.47 173 ALA A CA 1
ATOM 3766 C C . ALA B 1 173 ? 11.126 53.836 5.504 1.00 32.44 173 ALA A C 1
ATOM 3767 O O . ALA B 1 173 ? 12.233 53.490 5.077 1.00 31.10 173 ALA A O 1
ATOM 3769 N N . PRO B 1 174 ? 10.725 53.501 6.728 1.00 37.23 174 PRO A N 1
ATOM 3770 C CA . PRO B 1 174 ? 11.504 52.516 7.488 1.00 34.40 174 PRO A CA 1
ATOM 3771 C C . PRO B 1 174 ? 11.533 51.190 6.738 1.00 36.35 174 PRO A C 1
ATOM 3772 O O . PRO B 1 174 ? 10.520 50.727 6.205 1.00 34.25 174 PRO A O 1
ATOM 3776 N N . VAL B 1 175 ? 12.699 50.568 6.685 1.00 28.57 175 VAL A N 1
ATOM 3777 C CA . VAL B 1 175 ? 12.706 49.266 6.050 1.00 33.87 175 VAL A CA 1
ATOM 3778 C C . VAL B 1 175 ? 12.440 48.149 7.053 1.00 33.07 175 VAL A C 1
ATOM 3779 O O . VAL B 1 175 ? 11.809 47.147 6.709 1.00 32.91 175 VAL A O 1
ATOM 3783 N N . THR B 1 176 ? 12.835 48.316 8.312 1.00 38.72 176 THR A N 1
ATOM 3784 C CA . THR B 1 176 ? 13.016 47.146 9.144 1.00 30.40 176 THR A CA 1
ATOM 3785 C C . THR B 1 176 ? 12.784 47.490 10.609 1.00 39.88 176 THR A C 1
ATOM 3786 O O . THR B 1 176 ? 12.829 48.648 11.027 1.00 43.25 176 THR A O 1
ATOM 3790 N N . LEU B 1 177 ? 12.506 46.469 11.386 1.00 39.02 177 LEU A N 1
ATOM 3791 C CA . LEU B 1 177 ? 12.503 46.596 12.826 1.00 36.99 177 LEU A CA 1
ATOM 3792 C C . LEU B 1 177 ? 13.228 45.380 13.380 1.00 46.66 177 LEU A C 1
ATOM 3793 O O . LEU B 1 177 ? 13.027 44.263 12.882 1.00 40.90 177 LEU A O 1
ATOM 3798 N N . GLN B 1 178 ? 14.095 45.598 14.383 1.00 41.57 178 GLN A N 1
ATOM 3799 C CA . GLN B 1 178 ? 14.847 44.511 15.010 1.00 39.79 178 GLN A CA 1
ATOM 3800 C C . GLN B 1 178 ? 14.299 44.226 16.402 1.00 40.74 178 GLN A C 1
ATOM 3801 O O . GLN B 1 178 ? 14.700 44.867 17.387 1.00 39.36 178 GLN A O 1
ATOM 3807 N N . PRO B 1 179 ? 13.390 43.277 16.539 1.00 42.38 179 PRO A N 1
ATOM 3808 C CA . PRO B 1 179 ? 12.846 42.933 17.852 1.00 45.20 179 PRO A CA 1
ATOM 3809 C C . PRO B 1 179 ? 13.557 41.755 18.512 1.00 42.68 179 PRO A C 1
ATOM 3810 O O . PRO B 1 179 ? 14.399 41.067 17.928 1.00 39.71 179 PRO A O 1
ATOM 3814 N N . GLN B 1 180 ? 13.173 41.520 19.751 1.00 50.06 180 GLN A N 1
ATOM 3815 C CA . GLN B 1 180 ? 13.551 40.302 20.439 1.00 50.77 180 GLN A CA 1
ATOM 3816 C C . GLN B 1 180 ? 12.457 39.281 20.184 1.00 49.45 180 GLN A C 1
ATOM 3817 O O . GLN B 1 180 ? 11.286 39.527 20.500 1.00 55.54 180 GLN A O 1
ATOM 3823 N N . TYR B 1 181 ? 12.828 38.154 19.591 1.00 44.19 181 TYR A N 1
ATOM 3824 C CA . TYR B 1 181 ? 11.825 37.248 19.055 1.00 44.35 181 TYR A CA 1
ATOM 3825 C C . TYR B 1 181 ? 12.392 35.840 19.026 1.00 49.43 181 TYR A C 1
ATOM 3826 O O . TYR B 1 181 ? 13.484 35.604 18.487 1.00 48.20 181 TYR A O 1
ATOM 3835 N N . ASN B 1 182 ? 11.628 34.922 19.612 1.00 45.97 182 ASN A N 1
ATOM 3836 C CA . ASN B 1 182 ? 11.946 33.513 19.792 1.00 47.91 182 ASN A CA 1
ATOM 3837 C C . ASN B 1 182 ? 10.733 32.895 20.483 1.00 53.54 182 ASN A C 1
ATOM 3838 O O . ASN B 1 182 ? 9.856 33.609 20.980 1.00 47.39 182 ASN A O 1
ATOM 3843 N N . LEU B 1 183 ? 10.714 31.558 20.553 1.00 56.05 183 LEU A N 1
ATOM 3844 C CA . LEU B 1 183 ? 9.545 30.849 21.069 1.00 48.20 183 LEU A CA 1
ATOM 3845 C C . LEU B 1 183 ? 9.152 31.281 22.482 1.00 51.82 183 LEU A C 1
ATOM 3846 O O . LEU B 1 183 ? 7.979 31.140 22.854 1.00 54.67 183 LEU A O 1
ATOM 3851 N N . LEU B 1 184 ? 10.091 31.817 23.270 1.00 49.71 184 LEU A N 1
ATOM 3852 C CA . LEU B 1 184 ? 9.796 32.255 24.633 1.00 56.22 184 LEU A CA 1
ATOM 3853 C C . LEU B 1 184 ? 9.373 33.715 24.719 1.00 53.29 184 LEU A C 1
ATOM 3854 O O . LEU B 1 184 ? 8.666 34.093 25.657 1.00 58.24 184 LEU A O 1
ATOM 3859 N N . VAL B 1 185 ? 9.784 34.538 23.778 1.00 46.91 185 VAL A N 1
ATOM 3860 C CA . VAL B 1 185 ? 9.426 35.945 23.770 1.00 51.73 185 VAL A CA 1
ATOM 3861 C C . VAL B 1 185 ? 8.677 36.194 22.468 1.00 47.08 185 VAL A C 1
ATOM 3862 O O . VAL B 1 185 ? 9.282 36.479 21.430 1.00 51.07 185 VAL A O 1
ATOM 3866 N N . ARG B 1 186 ? 7.349 36.109 22.518 1.00 40.70 186 ARG A N 1
ATOM 3867 C CA . ARG B 1 186 ? 6.521 36.248 21.326 1.00 34.85 186 ARG A CA 1
ATOM 3868 C C . ARG B 1 186 ? 5.532 37.397 21.451 1.00 40.15 186 ARG A C 1
ATOM 3869 O O . ARG B 1 186 ? 4.534 37.423 20.730 1.00 41.10 186 ARG A O 1
ATOM 3877 N N . ASP B 1 187 ? 5.786 38.362 22.340 1.00 48.64 187 ASP A N 1
ATOM 3878 C CA . ASP B 1 187 ? 4.755 39.351 22.645 1.00 50.40 187 ASP A CA 1
ATOM 3879 C C . ASP B 1 187 ? 4.653 40.450 21.602 1.00 44.75 187 ASP A C 1
ATOM 3880 O O . ASP B 1 187 ? 3.666 41.197 21.611 1.00 40.09 187 ASP A O 1
ATOM 3885 N N . ILE B 1 188 ? 5.616 40.531 20.681 1.00 43.16 188 ILE A N 1
ATOM 3886 C CA . ILE B 1 188 ? 5.522 41.468 19.570 1.00 41.55 188 ILE A CA 1
ATOM 3887 C C . ILE B 1 188 ? 4.362 41.180 18.637 1.00 41.90 188 ILE A C 1
ATOM 3888 O O . ILE B 1 188 ? 4.034 42.042 17.810 1.00 38.73 188 ILE A O 1
ATOM 3893 N N . GLU B 1 189 ? 3.734 40.003 18.742 1.00 39.52 189 GLU A N 1
ATOM 3894 C CA . GLU B 1 189 ? 2.669 39.664 17.805 1.00 40.70 189 GLU A CA 1
ATOM 3895 C C . GLU B 1 189 ? 1.389 40.452 18.040 1.00 39.12 189 GLU A C 1
ATOM 3896 O O . GLU B 1 189 ? 0.544 40.497 17.136 1.00 38.00 189 GLU A O 1
ATOM 3902 N N . HIS B 1 190 ? 1.231 41.089 19.204 1.00 39.80 190 HIS A N 1
ATOM 3903 C CA . HIS B 1 190 ? -0.026 41.782 19.495 1.00 43.26 190 HIS A CA 1
ATOM 3904 C C . HIS B 1 190 ? -0.094 43.145 18.819 1.00 40.42 190 HIS A C 1
ATOM 3905 O O . HIS B 1 190 ? -1.141 43.521 18.289 1.00 41.41 190 HIS A O 1
ATOM 3912 N N . GLU B 1 191 ? 0.980 43.914 18.854 1.00 41.08 191 GLU A N 1
ATOM 3913 C CA . GLU B 1 191 ? 0.929 45.215 18.207 1.00 42.16 191 GLU A CA 1
ATOM 3914 C C . GLU B 1 191 ? 2.061 45.410 17.219 1.00 40.33 191 GLU A C 1
ATOM 3915 O O . GLU B 1 191 ? 1.841 45.952 16.138 1.00 34.44 191 GLU A O 1
ATOM 3921 N N . ILE B 1 192 ? 3.258 44.935 17.554 1.00 39.44 192 ILE A N 1
ATOM 3922 C CA . ILE B 1 192 ? 4.438 45.272 16.771 1.00 34.66 192 ILE A CA 1
ATOM 3923 C C . ILE B 1 192 ? 4.331 44.695 15.358 1.00 37.38 192 ILE A C 1
ATOM 3924 O O . ILE B 1 192 ? 4.426 45.423 14.365 1.00 32.26 192 ILE A O 1
ATOM 3929 N N . VAL B 1 193 ? 4.153 43.374 15.251 1.00 34.53 193 VAL A N 1
ATOM 3930 C CA . VAL B 1 193 ? 4.151 42.731 13.939 1.00 34.15 193 VAL A CA 1
ATOM 3931 C C . VAL B 1 193 ? 3.000 43.215 13.067 1.00 38.77 193 VAL A C 1
ATOM 3932 O O . VAL B 1 193 ? 3.240 43.548 11.891 1.00 33.53 193 VAL A O 1
ATOM 3936 N N . PRO B 1 194 ? 1.750 43.281 13.543 1.00 41.70 194 PRO A N 1
ATOM 3937 C CA . PRO B 1 194 ? 0.717 43.849 12.675 1.00 34.90 194 PRO A CA 1
ATOM 3938 C C . PRO B 1 194 ? 1.073 45.250 12.229 1.00 37.35 194 PRO A C 1
ATOM 3939 O O . PRO B 1 194 ? 0.833 45.603 11.060 1.00 44.34 194 PRO A O 1
ATOM 3943 N N . ALA B 1 195 ? 1.666 46.062 13.108 1.00 28.22 195 ALA A N 1
ATOM 3944 C CA . ALA B 1 195 ? 2.058 47.398 12.666 1.00 37.27 195 ALA A CA 1
ATOM 3945 C C . ALA B 1 195 ? 3.148 47.311 11.591 1.00 38.66 195 ALA A C 1
ATOM 3946 O O . ALA B 1 195 ? 3.149 48.078 10.620 1.00 32.52 195 ALA A O 1
ATOM 3948 N N . CYS B 1 196 ? 4.055 46.343 11.728 1.00 35.07 196 CYS A N 1
ATOM 3949 C CA . CYS B 1 196 ? 5.134 46.208 10.768 1.00 33.42 196 CYS A CA 1
ATOM 3950 C C . CYS B 1 196 ? 4.617 45.689 9.428 1.00 41.23 196 CYS A C 1
ATOM 3951 O O . CYS B 1 196 ? 5.093 46.111 8.361 1.00 36.94 196 CYS A O 1
ATOM 3954 N N . GLN B 1 197 ? 3.627 44.794 9.455 1.00 38.59 197 GLN A N 1
ATOM 3955 C CA . GLN B 1 197 ? 3.134 44.225 8.206 1.00 34.37 197 GLN A CA 1
ATOM 3956 C C . GLN B 1 197 ? 2.312 45.239 7.432 1.00 31.95 197 GLN A C 1
ATOM 3957 O O . GLN B 1 197 ? 2.414 45.315 6.202 1.00 35.93 197 GLN A O 1
ATOM 3963 N N . ASP B 1 198 ? 1.526 46.052 8.140 1.00 37.09 198 ASP A N 1
ATOM 3964 C CA . ASP B 1 198 ? 0.787 47.126 7.481 1.00 34.59 198 ASP A CA 1
ATOM 3965 C C . ASP B 1 198 ? 1.723 48.053 6.711 1.00 33.03 198 ASP A C 1
ATOM 3966 O O . ASP B 1 198 ? 1.388 48.488 5.608 1.00 31.48 198 ASP A O 1
ATOM 3971 N N . ALA B 1 199 ? 2.919 48.304 7.238 1.00 34.18 199 ALA A N 1
ATOM 3972 C CA . ALA B 1 199 ? 3.915 49.154 6.604 1.00 32.58 199 ALA A CA 1
ATOM 3973 C C . ALA B 1 199 ? 4.891 48.388 5.703 1.00 34.83 199 ALA A C 1
ATOM 3974 O O . ALA B 1 199 ? 5.892 48.977 5.263 1.00 35.37 199 ALA A O 1
ATOM 3976 N N . ALA B 1 200 ? 4.638 47.100 5.428 1.00 32.05 200 ALA A N 1
ATOM 3977 C CA . ALA B 1 200 ? 5.501 46.278 4.571 1.00 34.54 200 ALA A CA 1
ATOM 3978 C C . ALA B 1 200 ? 6.923 46.159 5.111 1.00 34.24 200 ALA A C 1
ATOM 3979 O O . ALA B 1 200 ? 7.862 45.931 4.351 1.00 35.09 200 ALA A O 1
ATOM 3981 N N . MET B 1 201 ? 7.123 46.357 6.404 1.00 36.86 201 MET A N 1
ATOM 3982 C CA . MET B 1 201 ? 8.461 46.230 6.955 1.00 35.85 201 MET A CA 1
ATOM 3983 C C . MET B 1 201 ? 8.769 44.768 7.277 1.00 40.92 201 MET A C 1
ATOM 3984 O O . MET B 1 201 ? 7.881 43.951 7.532 1.00 46.20 201 MET A O 1
ATOM 3989 N N . GLY B 1 202 ? 10.048 44.439 7.277 1.00 38.12 202 GLY A N 1
ATOM 3990 C CA . GLY B 1 202 ? 10.411 43.119 7.730 1.00 35.82 202 GLY A CA 1
ATOM 3991 C C . GLY B 1 202 ? 10.985 43.125 9.128 1.00 35.08 202 GLY A C 1
ATOM 3992 O O . GLY B 1 202 ? 11.420 44.164 9.629 1.00 36.83 202 GLY A O 1
ATOM 3993 N N . LEU B 1 203 ? 10.958 41.973 9.779 1.00 41.01 203 LEU A N 1
ATOM 3994 C CA . LEU B 1 203 ? 11.495 41.803 11.122 1.00 37.92 203 LEU A CA 1
ATOM 3995 C C . LEU B 1 203 ? 12.908 41.226 11.062 1.00 43.85 203 LEU A C 1
ATOM 3996 O O . LEU B 1 203 ? 13.191 40.303 10.280 1.00 42.54 203 LEU A O 1
ATOM 4001 N N . LEU B 1 204 ? 13.797 41.775 11.895 1.00 36.51 204 LEU A N 1
ATOM 4002 C CA . LEU B 1 204 ? 15.117 41.195 12.114 1.00 35.43 204 LEU A CA 1
ATOM 4003 C C . LEU B 1 204 ? 15.145 40.649 13.536 1.00 39.55 204 LEU A C 1
ATOM 4004 O O . LEU B 1 204 ? 15.555 41.355 14.467 1.00 40.95 204 LEU A O 1
ATOM 4009 N N . PRO B 1 205 ? 14.707 39.409 13.764 1.00 37.16 205 PRO A N 1
ATOM 4010 C CA . PRO B 1 205 ? 14.739 38.863 15.127 1.00 38.34 205 PRO A CA 1
ATOM 4011 C C . PRO B 1 205 ? 16.166 38.644 15.602 1.00 40.42 205 PRO A C 1
ATOM 4012 O O . PRO B 1 205 ? 16.994 38.046 14.907 1.00 34.75 205 PRO A O 1
ATOM 4016 N N . TRP B 1 206 ? 16.449 39.154 16.794 1.00 41.84 206 TRP A N 1
ATOM 4017 C CA . TRP B 1 206 ? 17.637 38.756 17.514 1.00 43.85 206 TRP A CA 1
ATOM 4018 C C . TRP B 1 206 ? 17.193 38.048 18.790 1.00 45.87 206 TRP A C 1
ATOM 4019 O O . TRP B 1 206 ? 16.008 38.049 19.146 1.00 41.42 206 TRP A O 1
ATOM 4030 N N . SER B 1 207 ? 18.168 37.394 19.454 1.00 50.16 207 SER A N 1
ATOM 4031 C CA . SER B 1 207 ? 17.970 36.457 20.564 1.00 53.12 207 SER A CA 1
ATOM 4032 C C . SER B 1 207 ? 17.058 35.293 20.167 1.00 54.63 207 SER A C 1
ATOM 4033 O O . SER B 1 207 ? 16.089 34.994 20.879 1.00 52.81 207 SER A O 1
ATOM 4036 N N . PRO B 1 208 ? 17.349 34.586 19.066 1.00 54.67 208 PRO A N 1
ATOM 4037 C CA . PRO B 1 208 ? 16.417 33.551 18.600 1.00 53.11 208 PRO A CA 1
ATOM 4038 C C . PRO B 1 208 ? 16.428 32.276 19.422 1.00 50.90 208 PRO A C 1
ATOM 4039 O O . PRO B 1 208 ? 15.452 31.512 19.360 1.00 55.07 208 PRO A O 1
ATOM 4043 N N . LEU B 1 209 ? 17.504 31.989 20.152 1.00 52.31 209 LEU A N 1
ATOM 4044 C CA . LEU B 1 209 ? 17.519 30.869 21.084 1.00 58.83 209 LEU A CA 1
ATOM 4045 C C . LEU B 1 209 ? 17.253 31.310 22.518 1.00 64.74 209 LEU A C 1
ATOM 4046 O O . LEU B 1 209 ? 17.547 30.560 23.456 1.00 65.25 209 LEU A O 1
ATOM 4051 N N . GLY B 1 210 ? 16.666 32.493 22.702 1.00 63.87 210 GLY A N 1
ATOM 4052 C CA . GLY B 1 210 ? 16.355 32.990 24.032 1.00 58.79 210 GLY A CA 1
ATOM 4053 C C . GLY B 1 210 ? 17.563 33.184 24.921 1.00 64.99 210 GLY A C 1
ATOM 4054 O O . GLY B 1 210 ? 17.470 32.957 26.131 1.00 67.29 210 GLY A O 1
ATOM 4055 N N . GLY B 1 211 ? 18.699 33.597 24.356 1.00 63.63 211 GLY A N 1
ATOM 4056 C CA . GLY B 1 211 ? 19.904 33.749 25.146 1.00 60.44 211 GLY A CA 1
ATOM 4057 C C . GLY B 1 211 ? 20.491 32.454 25.659 1.00 71.89 211 GLY A C 1
ATOM 4058 O O . GLY B 1 211 ? 21.322 32.482 26.573 1.00 78.87 211 GLY A O 1
ATOM 4059 N N . GLY B 1 212 ? 20.074 31.311 25.112 1.00 66.52 212 GLY A N 1
ATOM 4060 C CA . GLY B 1 212 ? 20.595 30.010 25.490 1.00 65.91 212 GLY A CA 1
ATOM 4061 C C . GLY B 1 212 ? 19.535 29.048 25.993 1.00 66.12 212 GLY A C 1
ATOM 4062 O O . GLY B 1 212 ? 19.660 27.835 25.791 1.00 66.50 212 GLY A O 1
ATOM 4063 N N . TRP B 1 213 ? 18.479 29.570 26.617 1.00 62.85 213 TRP A N 1
ATOM 4064 C CA . TRP B 1 213 ? 17.497 28.696 27.246 1.00 68.99 213 TRP A CA 1
ATOM 4065 C C . TRP B 1 213 ? 16.781 27.770 26.255 1.00 70.56 213 TRP A C 1
ATOM 4066 O O . TRP B 1 213 ? 16.169 26.794 26.696 1.00 75.19 213 TRP A O 1
ATOM 4077 N N . LEU B 1 214 ? 16.861 28.018 24.942 1.00 66.53 214 LEU A N 1
ATOM 4078 C CA . LEU B 1 214 ? 16.268 27.134 23.939 1.00 64.89 214 LEU A CA 1
ATOM 4079 C C . LEU B 1 214 ? 17.301 26.321 23.182 1.00 67.81 214 LEU A C 1
ATOM 4080 O O . LEU B 1 214 ? 16.935 25.582 22.262 1.00 58.94 214 LEU A O 1
ATOM 4085 N N . ALA B 1 215 ? 18.581 26.475 23.514 1.00 75.76 215 ALA A N 1
ATOM 4086 C CA . ALA B 1 215 ? 19.653 25.655 22.975 1.00 69.90 215 ALA A CA 1
ATOM 4087 C C . ALA B 1 215 ? 20.182 24.661 24.005 1.00 76.50 215 ALA A C 1
ATOM 4088 O O . ALA B 1 215 ? 21.326 24.211 23.892 1.00 89.16 215 ALA A O 1
ATOM 4090 N N . GLY B 1 216 ? 19.385 24.329 25.018 1.00 70.29 216 GLY A N 1
ATOM 4091 C CA . GLY B 1 216 ? 19.794 23.372 26.034 1.00 69.02 216 GLY A CA 1
ATOM 4092 C C . GLY B 1 216 ? 21.012 23.805 26.827 1.00 77.63 216 GLY A C 1
ATOM 4093 O O . GLY B 1 216 ? 21.339 24.995 26.879 1.00 76.82 216 GLY A O 1
ATOM 4094 N N . ARG B 1 249 ? 3.817 27.064 29.873 1.00 80.18 249 ARG A N 1
ATOM 4095 C CA . ARG B 1 249 ? 5.043 27.088 30.665 1.00 78.40 249 ARG A CA 1
ATOM 4096 C C . ARG B 1 249 ? 6.235 27.069 29.744 1.00 74.22 249 ARG A C 1
ATOM 4097 O O . ARG B 1 249 ? 6.132 26.647 28.594 1.00 68.47 249 ARG A O 1
ATOM 4105 N N . THR B 1 250 ? 7.384 27.511 30.242 1.00 71.19 250 THR A N 1
ATOM 4106 C CA . THR B 1 250 ? 8.538 27.559 29.360 1.00 65.53 250 THR A CA 1
ATOM 4107 C C . THR B 1 250 ? 9.131 26.171 29.138 1.00 67.40 250 THR A C 1
ATOM 4108 O O . THR B 1 250 ? 9.517 25.841 28.012 1.00 70.27 250 THR A O 1
ATOM 4112 N N . TRP B 1 251 ? 9.184 25.324 30.175 1.00 77.54 251 TRP A N 1
ATOM 4113 C CA . TRP B 1 251 ? 9.785 24.001 29.981 1.00 76.34 251 TRP A CA 1
ATOM 4114 C C . TRP B 1 251 ? 8.956 23.132 29.033 1.00 67.70 251 TRP A C 1
ATOM 4115 O O . TRP B 1 251 ? 9.504 22.239 28.374 1.00 68.92 251 TRP A O 1
ATOM 4126 N N . GLN B 1 252 ? 7.646 23.373 28.940 1.00 62.12 252 GLN A N 1
ATOM 4127 C CA . GLN B 1 252 ? 6.869 22.718 27.891 1.00 67.69 252 GLN A CA 1
ATOM 4128 C C . GLN B 1 252 ? 7.425 23.056 26.504 1.00 67.03 252 GLN A C 1
ATOM 4129 O O . GLN B 1 252 ? 7.569 22.174 25.649 1.00 63.14 252 GLN A O 1
ATOM 4135 N N . ILE B 1 253 ? 7.759 24.331 26.276 1.00 64.20 253 ILE A N 1
ATOM 4136 C CA . ILE B 1 253 ? 8.313 24.764 25.000 1.00 63.30 253 ILE A CA 1
ATOM 4137 C C . ILE B 1 253 ? 9.693 24.160 24.779 1.00 64.89 253 ILE A C 1
ATOM 4138 O O . ILE B 1 253 ? 10.036 23.754 23.660 1.00 64.89 253 ILE A O 1
ATOM 4143 N N . ILE B 1 254 ? 10.507 24.104 25.836 1.00 66.49 254 ILE A N 1
ATOM 4144 C CA . ILE B 1 254 ? 11.834 23.494 25.748 1.00 67.10 254 ILE A CA 1
ATOM 4145 C C . ILE B 1 254 ? 11.724 22.037 25.314 1.00 66.94 254 ILE A C 1
ATOM 4146 O O . ILE B 1 254 ? 12.363 21.604 24.344 1.00 61.97 254 ILE A O 1
ATOM 4151 N N . ASP B 1 255 ? 10.897 21.264 26.024 1.00 65.19 255 ASP A N 1
ATOM 4152 C CA . ASP B 1 255 ? 10.708 19.857 25.690 1.00 70.54 255 ASP A CA 1
ATOM 4153 C C . ASP B 1 255 ? 10.244 19.679 24.252 1.00 68.34 255 ASP A C 1
ATOM 4154 O O . ASP B 1 255 ? 10.753 18.810 23.535 1.00 68.87 255 ASP A O 1
ATOM 4159 N N . MET B 1 256 ? 9.273 20.485 23.815 1.00 70.98 256 MET A N 1
ATOM 4160 C CA . MET B 1 256 ? 8.733 20.319 22.470 1.00 69.96 256 MET A CA 1
ATOM 4161 C C . MET B 1 256 ? 9.799 20.561 21.410 1.00 61.94 256 MET A C 1
ATOM 4162 O O . MET B 1 256 ? 9.893 19.810 20.433 1.00 61.24 256 MET A O 1
ATOM 4167 N N . VAL B 1 257 ? 10.622 21.594 21.590 1.00 61.22 257 VAL A N 1
ATOM 4168 C CA . VAL B 1 257 ? 11.681 21.867 20.626 1.00 57.15 257 VAL A CA 1
ATOM 4169 C C . VAL B 1 257 ? 12.681 20.723 20.597 1.00 60.79 257 VAL A C 1
ATOM 4170 O O . VAL B 1 257 ? 13.133 20.296 19.525 1.00 58.92 257 VAL A O 1
ATOM 4174 N N . ALA B 1 258 ? 13.044 20.208 21.773 1.00 64.48 258 ALA A N 1
ATOM 4175 C CA . ALA B 1 258 ? 13.933 19.051 21.826 1.00 69.34 258 ALA A CA 1
ATOM 4176 C C . ALA B 1 258 ? 13.312 17.831 21.141 1.00 67.39 258 ALA A C 1
ATOM 4177 O O . ALA B 1 258 ? 13.994 17.132 20.382 1.00 64.58 258 ALA A O 1
ATOM 4179 N N . GLU B 1 259 ? 12.018 17.567 21.389 1.00 61.57 259 GLU A N 1
ATOM 4180 C CA . GLU B 1 259 ? 11.341 16.419 20.780 1.00 62.61 259 GLU A CA 1
ATOM 4181 C C . GLU B 1 259 ? 11.445 16.462 19.259 1.00 63.22 259 GLU A C 1
ATOM 4182 O O . GLU B 1 259 ? 11.739 15.445 18.617 1.00 57.12 259 GLU A O 1
ATOM 4188 N N . ILE B 1 260 ? 11.188 17.634 18.663 1.00 62.13 260 ILE A N 1
ATOM 4189 C CA . ILE B 1 260 ? 11.321 17.780 17.216 1.00 62.82 260 ILE A CA 1
ATOM 4190 C C . ILE B 1 260 ? 12.766 17.626 16.804 1.00 61.75 260 ILE A C 1
ATOM 4191 O O . ILE B 1 260 ? 13.059 17.096 15.725 1.00 59.44 260 ILE A O 1
ATOM 4196 N N . ALA B 1 261 ? 13.690 18.094 17.643 1.00 57.74 261 ALA A N 1
ATOM 4197 C CA . ALA B 1 261 ? 15.103 17.949 17.338 1.00 55.90 261 ALA A CA 1
ATOM 4198 C C . ALA B 1 261 ? 15.493 16.476 17.265 1.00 65.46 261 ALA A C 1
ATOM 4199 O O . ALA B 1 261 ? 16.145 16.043 16.305 1.00 69.04 261 ALA A O 1
ATOM 4201 N N . LYS B 1 262 ? 15.070 15.676 18.255 1.00 67.18 262 LYS A N 1
ATOM 4202 C CA . LYS B 1 262 ? 15.508 14.280 18.305 1.00 68.61 262 LYS A CA 1
ATOM 4203 C C . LYS B 1 262 ? 14.825 13.425 17.237 1.00 63.58 262 LYS A C 1
ATOM 4204 O O . LYS B 1 262 ? 15.446 12.499 16.701 1.00 63.07 262 LYS A O 1
ATOM 4210 N N . GLU B 1 263 ? 13.561 13.713 16.910 1.00 62.85 263 GLU A N 1
ATOM 4211 C CA . GLU B 1 263 ? 12.892 12.963 15.852 1.00 65.09 263 GLU A CA 1
ATOM 4212 C C . GLU B 1 263 ? 13.408 13.343 14.474 1.00 68.85 263 GLU A C 1
ATOM 4213 O O . GLU B 1 263 ? 13.177 12.604 13.512 1.00 75.03 263 GLU A O 1
ATOM 4219 N N . ARG B 1 264 ? 14.093 14.477 14.357 1.00 69.49 264 ARG A N 1
ATOM 4220 C CA . ARG B 1 264 ? 14.690 14.892 13.102 1.00 63.61 264 ARG A CA 1
ATOM 4221 C C . ARG B 1 264 ? 16.185 14.634 13.049 1.00 61.07 264 ARG A C 1
ATOM 4222 O O . ARG B 1 264 ? 16.767 14.710 11.963 1.00 60.34 264 ARG A O 1
ATOM 4230 N N . GLY B 1 265 ? 16.818 14.321 14.177 1.00 54.89 265 GLY A N 1
ATOM 4231 C CA . GLY B 1 265 ? 18.255 14.128 14.155 1.00 60.18 265 GLY A CA 1
ATOM 4232 C C . GLY B 1 265 ? 19.020 15.423 14.077 1.00 62.75 265 GLY A C 1
ATOM 4233 O O . GLY B 1 265 ? 20.122 15.457 13.515 1.00 62.98 265 GLY A O 1
ATOM 4234 N N . VAL B 1 266 ? 18.454 16.492 14.641 1.00 62.31 266 VAL A N 1
ATOM 4235 C CA . VAL B 1 266 ? 19.013 17.835 14.616 1.00 58.14 266 VAL A CA 1
ATOM 4236 C C . VAL B 1 266 ? 19.202 18.317 16.055 1.00 59.86 266 VAL A C 1
ATOM 4237 O O . VAL B 1 266 ? 18.739 17.697 17.013 1.00 62.49 266 VAL A O 1
ATOM 4241 N N . SER B 1 267 ? 19.891 19.445 16.192 1.00 56.67 267 SER A N 1
ATOM 4242 C CA . SER B 1 267 ? 20.041 20.096 17.485 1.00 56.09 267 SER A CA 1
ATOM 4243 C C . SER B 1 267 ? 18.786 20.895 17.829 1.00 58.08 267 SER A C 1
ATOM 4244 O O . SER B 1 267 ? 18.051 21.344 16.944 1.00 59.11 267 SER A O 1
ATOM 4247 N N . ALA B 1 268 ? 18.541 21.064 19.134 1.00 50.56 268 ALA A N 1
ATOM 4248 C CA . ALA B 1 268 ? 17.429 21.903 19.576 1.00 55.16 268 ALA A CA 1
ATOM 4249 C C . ALA B 1 268 ? 17.652 23.359 19.194 1.00 57.62 268 ALA A C 1
ATOM 4250 O O . ALA B 1 268 ? 16.693 24.086 18.908 1.00 54.94 268 ALA A O 1
ATOM 4252 N N . ALA B 1 269 ? 18.910 23.814 19.227 1.00 54.68 269 ALA A N 1
ATOM 4253 C CA . ALA B 1 269 ? 19.231 25.137 18.704 1.00 54.00 269 ALA A CA 1
ATOM 4254 C C . ALA B 1 269 ? 18.796 25.266 17.253 1.00 57.38 269 ALA A C 1
ATOM 4255 O O . ALA B 1 269 ? 18.197 26.273 16.867 1.00 61.73 269 ALA A O 1
ATOM 4257 N N . GLN B 1 270 ? 19.069 24.239 16.441 1.00 56.55 270 GLN A N 1
ATOM 4258 C CA . GLN B 1 270 ? 18.745 24.301 15.020 1.00 59.31 270 GLN A CA 1
ATOM 4259 C C . GLN B 1 270 ? 17.241 24.342 14.784 1.00 52.52 270 GLN A C 1
ATOM 4260 O O . GLN B 1 270 ? 16.776 25.044 13.882 1.00 52.91 270 GLN A O 1
ATOM 4266 N N . VAL B 1 271 ? 16.460 23.614 15.581 1.00 48.71 271 VAL A N 1
ATOM 4267 C CA . VAL B 1 271 ? 15.011 23.650 15.399 1.00 50.57 271 VAL A CA 1
ATOM 4268 C C . VAL B 1 271 ? 14.455 25.026 15.771 1.00 50.95 271 VAL A C 1
ATOM 4269 O O . VAL B 1 271 ? 13.665 25.612 15.022 1.00 51.70 271 VAL A O 1
ATOM 4273 N N . ALA B 1 272 ? 14.892 25.580 16.908 1.00 53.82 272 ALA A N 1
ATOM 4274 C CA . ALA B 1 272 ? 14.420 26.893 17.340 1.00 49.66 272 ALA A CA 1
ATOM 4275 C C . ALA B 1 272 ? 14.752 27.972 16.312 1.00 52.72 272 ALA A C 1
ATOM 4276 O O . ALA B 1 272 ? 13.915 28.829 16.007 1.00 46.52 272 ALA A O 1
ATOM 4278 N N . LEU B 1 273 ? 15.969 27.937 15.763 1.00 54.10 273 LEU A N 1
ATOM 4279 C CA . LEU B 1 273 ? 16.348 28.866 14.701 1.00 51.04 273 LEU A CA 1
ATOM 4280 C C . LEU B 1 273 ? 15.462 28.698 13.471 1.00 53.00 273 LEU A C 1
ATOM 4281 O O . LEU B 1 273 ? 14.991 29.684 12.889 1.00 47.34 273 LEU A O 1
ATOM 4286 N N . ALA B 1 274 ? 15.234 27.457 13.046 1.00 50.57 274 ALA A N 1
ATOM 4287 C CA . ALA B 1 274 ? 14.381 27.277 11.882 1.00 56.71 274 ALA A CA 1
ATOM 4288 C C . ALA B 1 274 ? 12.964 27.752 12.163 1.00 51.94 274 ALA A C 1
ATOM 4289 O O . ALA B 1 274 ? 12.226 28.059 11.222 1.00 49.97 274 ALA A O 1
ATOM 4291 N N . TRP B 1 275 ? 12.583 27.859 13.435 1.00 48.92 275 TRP A N 1
ATOM 4292 C CA . TRP B 1 275 ? 11.245 28.342 13.746 1.00 48.71 275 TRP A CA 1
ATOM 4293 C C . TRP B 1 275 ? 11.142 29.847 13.534 1.00 47.13 275 TRP A C 1
ATOM 4294 O O . TRP B 1 275 ? 10.165 30.334 12.955 1.00 42.71 275 TRP A O 1
ATOM 4305 N N . VAL B 1 276 ? 12.138 30.597 14.012 1.00 45.38 276 VAL A N 1
ATOM 4306 C CA . VAL B 1 276 ? 12.135 32.050 13.868 1.00 41.91 276 VAL A CA 1
ATOM 4307 C C . VAL B 1 276 ? 12.246 32.444 12.394 1.00 45.70 276 VAL A C 1
ATOM 4308 O O . VAL B 1 276 ? 11.465 33.261 11.894 1.00 45.78 276 VAL A O 1
ATOM 4312 N N . VAL B 1 277 ? 13.178 31.826 11.661 1.00 44.54 277 VAL A N 1
ATOM 4313 C CA . VAL B 1 277 ? 13.419 32.182 10.262 1.00 46.66 277 VAL A CA 1
ATOM 4314 C C . VAL B 1 277 ? 12.202 31.924 9.377 1.00 44.13 277 VAL A C 1
ATOM 4315 O O . VAL B 1 277 ? 12.137 32.436 8.254 1.00 43.84 277 VAL A O 1
ATOM 4319 N N . ALA B 1 278 ? 11.231 31.143 9.840 1.00 40.61 278 ALA A N 1
ATOM 4320 C CA . ALA B 1 278 ? 10.058 30.842 9.027 1.00 37.87 278 ALA A CA 1
ATOM 4321 C C . ALA B 1 278 ? 8.800 31.585 9.460 1.00 38.53 278 ALA A C 1
ATOM 4322 O O . ALA B 1 278 ? 7.758 31.410 8.828 1.00 38.74 278 ALA A O 1
ATOM 4324 N N . ARG B 1 279 ? 8.857 32.398 10.518 1.00 34.39 279 ARG A N 1
ATOM 4325 C CA . ARG B 1 279 ? 7.658 33.072 11.009 1.00 39.92 279 ARG A CA 1
ATOM 4326 C C . ARG B 1 279 ? 7.330 34.311 10.163 1.00 40.47 279 ARG A C 1
ATOM 4327 O O . ARG B 1 279 ? 8.211 34.883 9.507 1.00 34.90 279 ARG A O 1
ATOM 4335 N N . PRO B 1 280 ? 6.068 34.760 10.181 1.00 35.53 280 PRO A N 1
ATOM 4336 C CA . PRO B 1 280 ? 5.666 35.862 9.297 1.00 31.73 280 PRO A CA 1
ATOM 4337 C C . PRO B 1 280 ? 6.470 37.138 9.527 1.00 37.39 280 PRO A C 1
ATOM 4338 O O . PRO B 1 280 ? 6.876 37.454 10.653 1.00 41.79 280 PRO A O 1
ATOM 4342 N N . ALA B 1 281 ? 6.699 37.868 8.421 1.00 30.12 281 ALA A N 1
ATOM 4343 C CA . ALA B 1 281 ? 7.315 39.201 8.350 1.00 34.76 281 ALA A CA 1
ATOM 4344 C C . ALA B 1 281 ? 8.803 39.201 8.698 1.00 37.13 281 ALA A C 1
ATOM 4345 O O . ALA B 1 281 ? 9.382 40.275 8.949 1.00 35.50 281 ALA A O 1
ATOM 4347 N N . VAL B 1 282 ? 9.441 38.041 8.705 1.00 29.48 282 VAL A N 1
ATOM 4348 C CA . VAL B 1 282 ? 10.829 37.913 9.117 1.00 38.03 282 VAL A CA 1
ATOM 4349 C C . VAL B 1 282 ? 11.709 37.957 7.882 1.00 41.28 282 VAL A C 1
ATOM 4350 O O . VAL B 1 282 ? 11.527 37.161 6.953 1.00 41.27 282 VAL A O 1
ATOM 4354 N N . THR B 1 283 ? 12.674 38.878 7.865 1.00 41.62 283 THR A N 1
ATOM 4355 C CA . THR B 1 283 ? 13.587 38.918 6.728 1.00 43.07 283 THR A CA 1
ATOM 4356 C C . THR B 1 283 ? 14.894 38.191 6.996 1.00 39.83 283 THR A C 1
ATOM 4357 O O . THR B 1 283 ? 15.431 37.552 6.085 1.00 40.50 283 THR A O 1
ATOM 4361 N N . ALA B 1 284 ? 15.399 38.248 8.231 1.00 39.76 284 ALA A N 1
ATOM 4362 C CA . ALA B 1 284 ? 16.674 37.631 8.580 1.00 40.04 284 ALA A CA 1
ATOM 4363 C C . ALA B 1 284 ? 16.852 37.553 10.090 1.00 45.25 284 ALA A C 1
ATOM 4364 O O . ALA B 1 284 ? 16.646 38.551 10.790 1.00 44.61 284 ALA A O 1
ATOM 4366 N N . VAL B 1 285 ? 17.248 36.386 10.606 1.00 44.86 285 VAL A N 1
ATOM 4367 C CA . VAL B 1 285 ? 17.465 36.225 12.041 1.00 46.22 285 VAL A CA 1
ATOM 4368 C C . VAL B 1 285 ? 18.930 36.486 12.349 1.00 46.22 285 VAL A C 1
ATOM 4369 O O . VAL B 1 285 ? 19.821 36.006 11.643 1.00 48.57 285 VAL A O 1
ATOM 4373 N N . ILE B 1 286 ? 19.180 37.240 13.408 1.00 47.15 286 ILE A N 1
ATOM 4374 C CA . ILE B 1 286 ? 20.538 37.580 13.813 1.00 50.73 286 ILE A CA 1
ATOM 4375 C C . ILE B 1 286 ? 21.081 36.504 14.739 1.00 49.75 286 ILE A C 1
ATOM 4376 O O . ILE B 1 286 ? 20.436 36.146 15.728 1.00 50.92 286 ILE A O 1
ATOM 4381 N N . LEU B 1 287 ? 22.278 36.004 14.425 1.00 51.94 287 LEU A N 1
ATOM 4382 C CA . LEU B 1 287 ? 22.945 34.957 15.191 1.00 54.86 287 LEU A CA 1
ATOM 4383 C C . LEU B 1 287 ? 24.057 35.555 16.040 1.00 61.37 287 LEU A C 1
ATOM 4384 O O . LEU B 1 287 ? 24.992 36.166 15.507 1.00 59.00 287 LEU A O 1
ATOM 4389 N N . GLY B 1 288 ? 23.972 35.353 17.352 1.00 64.43 288 GLY A N 1
ATOM 4390 C CA . GLY B 1 288 ? 25.017 35.819 18.242 1.00 72.30 288 GLY A CA 1
ATOM 4391 C C . GLY B 1 288 ? 26.085 34.770 18.484 1.00 79.34 288 GLY A C 1
ATOM 4392 O O . GLY B 1 288 ? 26.425 34.486 19.639 1.00 83.97 288 GLY A O 1
ATOM 4393 N N . ALA B 1 289 ? 26.608 34.185 17.401 1.00 68.96 289 ALA A N 1
ATOM 4394 C CA . ALA B 1 289 ? 27.642 33.160 17.497 1.00 75.86 289 ALA A CA 1
ATOM 4395 C C . ALA B 1 289 ? 28.870 33.692 18.233 1.00 76.54 289 ALA A C 1
ATOM 4396 O O . ALA B 1 289 ? 29.478 34.683 17.808 1.00 74.16 289 ALA A O 1
ATOM 4398 N N . ARG B 1 290 ? 29.237 33.030 19.338 1.00 73.17 290 ARG A N 1
ATOM 4399 C CA . ARG B 1 290 ? 30.390 33.450 20.130 1.00 76.61 290 ARG A CA 1
ATOM 4400 C C . ARG B 1 290 ? 31.685 32.769 19.685 1.00 77.17 290 ARG A C 1
ATOM 4401 O O . ARG B 1 290 ? 32.759 33.373 19.781 1.00 80.23 290 ARG A O 1
ATOM 4409 N N . THR B 1 291 ? 31.615 31.544 19.171 1.00 76.79 291 THR A N 1
ATOM 4410 C CA . THR B 1 291 ? 32.784 30.861 18.635 1.00 73.70 291 THR A CA 1
ATOM 4411 C C . THR B 1 291 ? 32.464 30.358 17.240 1.00 72.36 291 THR A C 1
ATOM 4412 O O . THR B 1 291 ? 31.296 30.219 16.864 1.00 71.84 291 THR A O 1
ATOM 4416 N N . ARG B 1 292 ? 33.528 30.065 16.486 1.00 70.78 292 ARG A N 1
ATOM 4417 C CA . ARG B 1 292 ? 33.369 29.464 15.165 1.00 65.17 292 ARG A CA 1
ATOM 4418 C C . ARG B 1 292 ? 32.481 28.232 15.229 1.00 70.41 292 ARG A C 1
ATOM 4419 O O . ARG B 1 292 ? 31.562 28.071 14.419 1.00 73.16 292 ARG A O 1
ATOM 4427 N N . GLU B 1 293 ? 32.738 27.357 16.204 1.00 72.13 293 GLU A N 1
ATOM 4428 C CA . GLU B 1 293 ? 31.975 26.119 16.336 1.00 77.52 293 GLU A CA 1
ATOM 4429 C C . GLU B 1 293 ? 30.489 26.400 16.532 1.00 77.97 293 GLU A C 1
ATOM 4430 O O . GLU B 1 293 ? 29.636 25.705 15.966 1.00 81.89 293 GLU A O 1
ATOM 4436 N N . GLN B 1 294 ? 30.160 27.419 17.329 1.00 75.11 294 GLN A N 1
ATOM 4437 C CA . GLN B 1 294 ? 28.763 27.804 17.496 1.00 78.76 294 GLN A CA 1
ATOM 4438 C C . GLN B 1 294 ? 28.182 28.391 16.212 1.00 73.84 294 GLN A C 1
ATOM 4439 O O . GLN B 1 294 ? 27.004 28.176 15.912 1.00 70.82 294 GLN A O 1
ATOM 4445 N N . LEU B 1 295 ? 28.987 29.128 15.444 1.00 72.83 295 LEU A N 1
ATOM 4446 C CA . LEU B 1 295 ? 28.517 29.585 14.144 1.00 74.40 295 LEU A CA 1
ATOM 4447 C C . LEU B 1 295 ? 28.090 28.402 13.282 1.00 72.42 295 LEU A C 1
ATOM 4448 O O . LEU B 1 295 ? 27.003 28.415 12.696 1.00 70.08 295 LEU A O 1
ATOM 4453 N N . ALA B 1 296 ? 28.905 27.344 13.242 1.00 76.80 296 ALA A N 1
ATOM 4454 C CA . ALA B 1 296 ? 28.516 26.141 12.508 1.00 77.65 296 ALA A CA 1
ATOM 4455 C C . ALA B 1 296 ? 27.347 25.424 13.181 1.00 73.36 296 ALA A C 1
ATOM 4456 O O . ALA B 1 296 ? 26.453 24.913 12.496 1.00 70.42 296 ALA A O 1
ATOM 4458 N N . ASP B 1 297 ? 27.319 25.387 14.517 1.00 72.61 297 ASP A N 1
ATOM 4459 C CA . ASP B 1 297 ? 26.156 24.808 15.183 1.00 78.84 297 ASP A CA 1
ATOM 4460 C C . ASP B 1 297 ? 24.868 25.483 14.729 1.00 82.20 297 ASP A C 1
ATOM 4461 O O . ASP B 1 297 ? 23.858 24.809 14.485 1.00 81.67 297 ASP A O 1
ATOM 4466 N N . ASN B 1 298 ? 24.888 26.812 14.586 1.00 79.75 298 ASN A N 1
ATOM 4467 C CA . ASN B 1 298 ? 23.656 27.519 14.261 1.00 74.97 298 ASN A CA 1
ATOM 4468 C C . ASN B 1 298 ? 23.336 27.439 12.771 1.00 66.97 298 ASN A C 1
ATOM 4469 O O . ASN B 1 298 ? 22.177 27.219 12.403 1.00 61.41 298 ASN A O 1
ATOM 4474 N N . LEU B 1 299 ? 24.344 27.571 11.896 1.00 66.02 299 LEU A N 1
ATOM 4475 C CA . LEU B 1 299 ? 24.080 27.476 10.458 1.00 62.96 299 LEU A CA 1
ATOM 4476 C C . LEU B 1 299 ? 23.694 26.072 10.029 1.00 61.58 299 LEU A C 1
ATOM 4477 O O . LEU B 1 299 ? 23.352 25.875 8.859 1.00 61.86 299 LEU A O 1
ATOM 4482 N N . GLY B 1 300 ? 23.740 25.099 10.939 1.00 66.19 300 GLY A N 1
ATOM 4483 C CA . GLY B 1 300 ? 23.146 23.811 10.650 1.00 60.88 300 GLY A CA 1
ATOM 4484 C C . GLY B 1 300 ? 21.653 23.902 10.413 1.00 60.44 300 GLY A C 1
ATOM 4485 O O . GLY B 1 300 ? 21.087 23.098 9.665 1.00 58.95 300 GLY A O 1
ATOM 4486 N N . ALA B 1 301 ? 20.995 24.882 11.039 1.00 62.70 301 ALA A N 1
ATOM 4487 C CA . ALA B 1 301 ? 19.568 25.130 10.836 1.00 63.14 301 ALA A CA 1
ATOM 4488 C C . ALA B 1 301 ? 19.233 25.641 9.431 1.00 61.41 301 ALA A C 1
ATOM 4489 O O . ALA B 1 301 ? 18.050 25.697 9.074 1.00 59.09 301 ALA A O 1
ATOM 4491 N N . VAL B 1 302 ? 20.233 26.020 8.631 1.00 59.56 302 VAL A N 1
ATOM 4492 C CA . VAL B 1 302 ? 19.976 26.441 7.258 1.00 55.75 302 VAL A CA 1
ATOM 4493 C C . VAL B 1 302 ? 19.343 25.308 6.460 1.00 59.31 302 VAL A C 1
ATOM 4494 O O . VAL B 1 302 ? 18.409 25.525 5.679 1.00 67.57 302 VAL A O 1
ATOM 4498 N N . ALA B 1 303 ? 19.832 24.080 6.649 1.00 59.26 303 ALA A N 1
ATOM 4499 C CA . ALA B 1 303 ? 19.329 22.938 5.893 1.00 61.10 303 ALA A CA 1
ATOM 4500 C C . ALA B 1 303 ? 17.995 22.433 6.431 1.00 62.82 303 ALA A C 1
ATOM 4501 O O . ALA B 1 303 ? 17.228 21.803 5.692 1.00 62.87 303 ALA A O 1
ATOM 4503 N N . VAL B 1 304 ? 17.707 22.695 7.701 1.00 62.53 304 VAL A N 1
ATOM 4504 C CA . VAL B 1 304 ? 16.439 22.305 8.305 1.00 60.17 304 VAL A CA 1
ATOM 4505 C C . VAL B 1 304 ? 15.357 23.272 7.851 1.00 65.72 304 VAL A C 1
ATOM 4506 O O . VAL B 1 304 ? 15.519 24.496 7.944 1.00 72.35 304 VAL A O 1
ATOM 4510 N N . THR B 1 305 ? 14.254 22.727 7.346 1.00 64.24 305 THR A N 1
ATOM 4511 C CA . THR B 1 305 ? 13.038 23.488 7.081 1.00 65.99 305 THR A CA 1
ATOM 4512 C C . THR B 1 305 ? 11.899 22.710 7.731 1.00 68.78 305 THR A C 1
ATOM 4513 O O . THR B 1 305 ? 11.536 21.626 7.260 1.00 64.19 305 THR A O 1
ATOM 4517 N N . LEU B 1 306 ? 11.366 23.244 8.831 1.00 69.21 306 LEU A N 1
ATOM 4518 C CA . LEU B 1 306 ? 10.341 22.545 9.592 1.00 62.68 306 LEU A CA 1
ATOM 4519 C C . LEU B 1 306 ? 9.069 22.415 8.784 1.00 63.00 306 LEU A C 1
ATOM 4520 O O . LEU B 1 306 ? 8.641 23.365 8.128 1.00 71.08 306 LEU A O 1
ATOM 4525 N N . SER B 1 307 ? 8.440 21.251 8.874 1.00 61.44 307 SER A N 1
ATOM 4526 C CA . SER B 1 307 ? 7.187 21.040 8.177 1.00 61.03 307 SER A CA 1
ATOM 4527 C C . SER B 1 307 ? 6.123 21.987 8.707 1.00 66.33 307 SER A C 1
ATOM 4528 O O . SER B 1 307 ? 6.189 22.443 9.858 1.00 66.07 307 SER A O 1
ATOM 4531 N N . THR B 1 308 ? 5.099 22.226 7.870 1.00 67.41 308 THR A N 1
ATOM 4532 C CA . THR B 1 308 ? 3.878 22.923 8.274 1.00 65.42 308 THR A CA 1
ATOM 4533 C C . THR B 1 308 ? 3.511 22.632 9.716 1.00 73.24 308 THR A C 1
ATOM 4534 O O . THR B 1 308 ? 2.801 23.413 10.354 1.00 75.83 308 THR A O 1
ATOM 4538 N N . GLU B 1 309 ? 4.003 21.508 10.225 1.00 72.76 309 GLU A N 1
ATOM 4539 C CA . GLU B 1 309 ? 3.316 20.774 11.258 1.00 68.84 309 GLU A CA 1
ATOM 4540 C C . GLU B 1 309 ? 4.047 20.870 12.566 1.00 72.45 309 GLU A C 1
ATOM 4541 O O . GLU B 1 309 ? 3.449 21.211 13.590 1.00 69.39 309 GLU A O 1
ATOM 4547 N N . GLU B 1 310 ? 5.331 20.541 12.544 1.00 73.09 310 GLU A N 1
ATOM 4548 C CA . GLU B 1 310 ? 6.238 21.043 13.564 1.00 70.60 310 GLU A CA 1
ATOM 4549 C C . GLU B 1 310 ? 6.029 22.544 13.825 1.00 63.05 310 GLU A C 1
ATOM 4550 O O . GLU B 1 310 ? 6.029 22.992 14.981 1.00 61.39 310 GLU A O 1
ATOM 4556 N N . MET B 1 311 ? 5.859 23.341 12.770 1.00 65.65 311 MET A N 1
ATOM 4557 C CA . MET B 1 311 ? 5.672 24.777 12.962 1.00 62.67 311 MET A CA 1
ATOM 4558 C C . MET B 1 311 ? 4.435 25.062 13.797 1.00 59.43 311 MET A C 1
ATOM 4559 O O . MET B 1 311 ? 4.513 25.751 14.823 1.00 53.65 311 MET A O 1
ATOM 4564 N N . GLU B 1 312 ? 3.281 24.534 13.375 1.00 59.31 312 GLU A N 1
ATOM 4565 C CA . GLU B 1 312 ? 2.045 24.851 14.076 1.00 61.86 312 GLU A CA 1
ATOM 4566 C C . GLU B 1 312 ? 2.104 24.318 15.490 1.00 64.66 312 GLU A C 1
ATOM 4567 O O . GLU B 1 312 ? 1.440 24.849 16.395 1.00 62.10 312 GLU A O 1
ATOM 4573 N N . ARG B 1 313 ? 2.933 23.285 15.690 1.00 64.55 313 ARG A N 1
ATOM 4574 C CA . ARG B 1 313 ? 3.069 22.693 17.007 1.00 65.04 313 ARG A CA 1
ATOM 4575 C C . ARG B 1 313 ? 3.816 23.626 17.917 1.00 65.44 313 ARG A C 1
ATOM 4576 O O . ARG B 1 313 ? 3.375 23.932 19.032 1.00 68.34 313 ARG A O 1
ATOM 4584 N N . LEU B 1 314 ? 4.949 24.096 17.431 1.00 61.90 314 LEU A N 1
ATOM 4585 C CA . LEU B 1 314 ? 5.717 25.092 18.139 1.00 59.35 314 LEU A CA 1
ATOM 4586 C C . LEU B 1 314 ? 4.891 26.351 18.376 1.00 56.71 314 LEU A C 1
ATOM 4587 O O . LEU B 1 314 ? 4.930 26.922 19.471 1.00 55.53 314 LEU A O 1
ATOM 4592 N N . ASN B 1 315 ? 4.115 26.787 17.372 1.00 58.35 315 ASN A N 1
ATOM 4593 C CA . ASN B 1 315 ? 3.287 27.980 17.555 1.00 56.59 315 ASN A CA 1
ATOM 4594 C C . ASN B 1 315 ? 2.314 27.792 18.702 1.00 59.69 315 ASN A C 1
ATOM 4595 O O . ASN B 1 315 ? 2.097 28.692 19.515 1.00 58.62 315 ASN A O 1
ATOM 4600 N N . ARG B 1 316 ? 1.731 26.627 18.798 1.00 66.71 316 ARG A N 1
ATOM 4601 C CA . ARG B 1 316 ? 0.679 26.423 19.777 1.00 67.27 316 ARG A CA 1
ATOM 4602 C C . ARG B 1 316 ? 1.197 26.389 21.200 1.00 60.18 316 ARG A C 1
ATOM 4603 O O . ARG B 1 316 ? 0.511 26.821 22.133 1.00 54.05 316 ARG A O 1
ATOM 4611 N N . VAL B 1 317 ? 2.302 25.681 21.403 1.00 59.59 317 VAL A N 1
ATOM 4612 C CA . VAL B 1 317 ? 2.804 25.517 22.750 1.00 59.79 317 VAL A CA 1
ATOM 4613 C C . VAL B 1 317 ? 3.501 26.781 23.213 1.00 64.51 317 VAL A C 1
ATOM 4614 O O . VAL B 1 317 ? 3.595 27.022 24.426 1.00 66.64 317 VAL A O 1
ATOM 4618 N N . SER B 1 318 ? 3.986 27.603 22.276 1.00 62.68 318 SER A N 1
ATOM 4619 C CA . SER B 1 318 ? 4.609 28.882 22.585 1.00 60.32 318 SER A CA 1
ATOM 4620 C C . SER B 1 318 ? 3.662 30.058 22.367 1.00 55.87 318 SER A C 1
ATOM 4621 O O . SER B 1 318 ? 4.119 31.197 22.249 1.00 59.62 318 SER A O 1
ATOM 4624 N N . ALA B 1 319 ? 2.360 29.812 22.338 1.00 52.33 319 ALA A N 1
ATOM 4625 C CA . ALA B 1 319 ? 1.402 30.864 22.024 1.00 57.87 319 ALA A CA 1
ATOM 4626 C C . ALA B 1 319 ? 1.268 31.836 23.195 1.00 64.13 319 ALA A C 1
ATOM 4627 O O . ALA B 1 319 ? 0.872 31.419 24.288 1.00 64.17 319 ALA A O 1
ATOM 4629 N N . PRO B 1 320 ? 1.541 33.140 23.004 1.00 69.31 320 PRO A N 1
ATOM 4630 C CA . PRO B 1 320 ? 1.506 34.081 24.142 1.00 63.93 320 PRO A CA 1
ATOM 4631 C C . PRO B 1 320 ? 0.126 34.217 24.767 1.00 61.32 320 PRO A C 1
ATOM 4632 O O . PRO B 1 320 ? -0.812 34.728 24.153 1.00 69.80 320 PRO A O 1
ATOM 4636 N N . ALA B 1 321 ? -0.002 33.765 26.004 1.00 63.05 321 ALA A N 1
ATOM 4637 C CA . ALA B 1 321 ? -1.283 33.787 26.707 1.00 69.42 321 ALA A CA 1
ATOM 4638 C C . ALA B 1 321 ? -1.511 35.184 27.271 1.00 70.51 321 ALA A C 1
ATOM 4639 O O . ALA B 1 321 ? -0.962 35.554 28.314 1.00 72.73 321 ALA A O 1
ATOM 4641 N N . MET B 1 322 ? -2.311 35.968 26.578 1.00 67.33 322 MET A N 1
ATOM 4642 C CA . MET B 1 322 ? -2.624 37.329 26.992 1.00 67.99 322 MET A CA 1
ATOM 4643 C C . MET B 1 322 ? -4.010 37.299 27.602 1.00 65.64 322 MET A C 1
ATOM 4644 O O . MET B 1 322 ? -5.017 37.277 26.891 1.00 71.21 322 MET A O 1
ATOM 4649 N N . ALA B 1 323 ? -4.068 37.307 28.919 1.00 65.84 323 ALA A N 1
ATOM 4650 C CA . ALA B 1 323 ? -5.364 37.086 29.538 1.00 83.39 323 ALA A CA 1
ATOM 4651 C C . ALA B 1 323 ? -6.353 38.190 29.161 1.00 77.09 323 ALA A C 1
ATOM 4652 O O . ALA B 1 323 ? -6.244 39.345 29.586 1.00 75.88 323 ALA A O 1
ATOM 4654 N N . ASP B 1 324 ? -7.241 37.806 28.254 1.00 71.68 324 ASP A N 1
ATOM 4655 C CA . ASP B 1 324 ? -8.653 38.135 28.078 1.00 75.30 324 ASP A CA 1
ATOM 4656 C C . ASP B 1 324 ? -9.114 39.464 27.486 1.00 76.37 324 ASP A C 1
ATOM 4657 O O . ASP B 1 324 ? -10.057 39.431 26.685 1.00 72.43 324 ASP A O 1
ATOM 4659 N N . TYR B 1 325 ? -8.470 40.616 27.723 1.00 75.73 325 TYR A N 1
ATOM 4660 C CA . TYR B 1 325 ? -9.228 41.632 26.989 1.00 68.56 325 TYR A CA 1
ATOM 4661 C C . TYR B 1 325 ? -8.618 42.065 25.664 1.00 75.56 325 TYR A C 1
ATOM 4662 O O . TYR B 1 325 ? -9.119 41.658 24.609 1.00 85.90 325 TYR A O 1
ATOM 4671 N N . PRO B 1 326 ? -7.524 42.866 25.650 1.00 69.66 326 PRO A N 1
ATOM 4672 C CA . PRO B 1 326 ? -7.244 43.595 24.408 1.00 53.74 326 PRO A CA 1
ATOM 4673 C C . PRO B 1 326 ? -6.559 42.697 23.404 1.00 52.51 326 PRO A C 1
ATOM 4674 O O . PRO B 1 326 ? -6.953 42.685 22.237 1.00 63.89 326 PRO A O 1
ATOM 4678 N N . TYR B 1 327 ? -5.621 41.863 23.858 1.00 49.00 327 TYR A N 1
ATOM 4679 C CA . TYR B 1 327 ? -4.812 41.033 22.973 1.00 47.38 327 TYR A CA 1
ATOM 4680 C C . TYR B 1 327 ? -5.083 39.547 23.153 1.00 54.10 327 TYR A C 1
ATOM 4681 O O . TYR B 1 327 ? -4.305 38.729 22.657 1.00 60.00 327 TYR A O 1
ATOM 4690 N N . GLY B 1 328 ? -6.167 39.177 23.834 1.00 56.50 328 GLY A N 1
ATOM 4691 C CA . GLY B 1 328 ? -6.486 37.799 24.106 1.00 56.29 328 GLY A CA 1
ATOM 4692 C C . GLY B 1 328 ? -7.639 37.286 23.265 1.00 58.97 328 GLY A C 1
ATOM 4693 O O . GLY B 1 328 ? -8.117 37.939 22.335 1.00 61.40 328 GLY A O 1
ATOM 4694 N N . GLU B 1 329 ? -8.102 36.094 23.630 1.00 56.54 329 GLU A N 1
ATOM 4695 C CA . GLU B 1 329 ? -8.953 35.347 22.715 1.00 65.56 329 GLU A CA 1
ATOM 4696 C C . GLU B 1 329 ? -10.278 36.073 22.478 1.00 61.37 329 GLU A C 1
ATOM 4697 O O . GLU B 1 329 ? -10.720 36.211 21.329 1.00 51.68 329 GLU A O 1
ATOM 4703 N N . ARG B 1 330 ? -10.908 36.599 23.537 1.00 63.03 330 ARG A N 1
ATOM 4704 C CA . ARG B 1 330 ? -12.188 37.255 23.305 1.00 66.91 330 ARG A CA 1
ATOM 4705 C C . ARG B 1 330 ? -11.993 38.562 22.560 1.00 64.35 330 ARG A C 1
ATOM 4706 O O . ARG B 1 330 ? -12.804 38.913 21.700 1.00 62.65 330 ARG A O 1
ATOM 4714 N N . GLY B 1 331 ? -10.921 39.296 22.878 1.00 63.01 331 GLY A N 1
ATOM 4715 C CA . GLY B 1 331 ? -10.659 40.535 22.167 1.00 60.16 331 GLY A CA 1
ATOM 4716 C C . GLY B 1 331 ? -10.352 40.300 20.703 1.00 58.30 331 GLY A C 1
ATOM 4717 O O . GLY B 1 331 ? -10.905 40.969 19.820 1.00 51.75 331 GLY A O 1
ATOM 4718 N N . VAL B 1 332 ? -9.470 39.338 20.425 1.00 52.26 332 VAL A N 1
ATOM 4719 C CA . VAL B 1 332 ? -9.158 39.015 19.038 1.00 54.12 332 VAL A CA 1
ATOM 4720 C C . VAL B 1 332 ? -10.443 38.732 18.278 1.00 52.02 332 VAL A C 1
ATOM 4721 O O . VAL B 1 332 ? -10.692 39.298 17.207 1.00 55.08 332 VAL A O 1
ATOM 4725 N N . SER B 1 333 ? -11.307 37.902 18.861 1.00 46.51 333 SER A N 1
ATOM 4726 C CA . SER B 1 333 ? -12.498 37.459 18.152 1.00 48.80 333 SER A CA 1
ATOM 4727 C C . SER B 1 333 ? -13.506 38.584 18.013 1.00 45.02 333 SER A C 1
ATOM 4728 O O . SER B 1 333 ? -14.236 38.655 17.012 1.00 50.62 333 SER A O 1
ATOM 4731 N N . GLN B 1 334 ? -13.536 39.486 18.983 1.00 46.88 334 GLN A N 1
ATOM 4732 C CA . GLN B 1 334 ? -14.406 40.650 18.884 1.00 56.27 334 GLN A CA 1
ATOM 4733 C C . GLN B 1 334 ? -14.033 41.499 17.676 1.00 48.02 334 GLN A C 1
ATOM 4734 O O . GLN B 1 334 ? -14.899 41.895 16.889 1.00 40.99 334 GLN A O 1
ATOM 4740 N N . ARG B 1 335 ? -12.737 41.765 17.501 1.00 47.25 335 ARG A N 1
ATOM 4741 C CA . ARG B 1 335 ? -12.292 42.554 16.365 1.00 48.13 335 ARG A CA 1
ATOM 4742 C C . ARG B 1 335 ? -12.312 41.766 15.068 1.00 46.41 335 ARG A C 1
ATOM 4743 O O . ARG B 1 335 ? -12.372 42.365 13.987 1.00 43.51 335 ARG A O 1
ATOM 4751 N N . HIS B 1 336 ? -12.278 40.443 15.151 1.00 51.13 336 HIS A N 1
ATOM 4752 C CA . HIS B 1 336 ? -12.410 39.631 13.956 1.00 49.17 336 HIS A CA 1
ATOM 4753 C C . HIS B 1 336 ? -13.798 39.807 13.365 1.00 49.16 336 HIS A C 1
ATOM 4754 O O . HIS B 1 336 ? -14.807 39.806 14.086 1.00 48.72 336 HIS A O 1
ATOM 4761 N N . ARG B 1 337 ? -13.837 39.953 12.044 1.00 45.47 337 ARG A N 1
ATOM 4762 C CA . ARG B 1 337 ? -15.075 39.974 11.273 1.00 55.40 337 ARG A CA 1
ATOM 4763 C C . ARG B 1 337 ? -15.191 38.667 10.478 1.00 54.28 337 ARG A C 1
ATOM 4764 O O . ARG B 1 337 ? -14.442 38.466 9.516 1.00 52.57 337 ARG A O 1
ATOM 4772 N N . LYS B 1 338 ? -16.122 37.783 10.859 1.00 61.02 338 LYS A N 1
ATOM 4773 C CA . LYS B 1 338 ? -16.469 36.636 10.015 1.00 67.26 338 LYS A CA 1
ATOM 4774 C C . LYS B 1 338 ? -16.784 37.115 8.611 1.00 59.07 338 LYS A C 1
ATOM 4775 O O . LYS B 1 338 ? -17.469 38.119 8.442 1.00 53.45 338 LYS A O 1
ATOM 4781 N N . MET B 1 339 ? -16.253 36.443 7.601 1.00 59.33 339 MET A N 1
ATOM 4782 C CA . MET B 1 339 ? -16.534 36.940 6.266 1.00 57.77 339 MET A CA 1
ATOM 4783 C C . MET B 1 339 ? -17.985 36.711 5.907 1.00 60.56 339 MET A C 1
ATOM 4784 O O . MET B 1 339 ? -18.409 37.121 4.825 1.00 54.94 339 MET A O 1
ATOM 4789 N N . ASP B 1 340 ? -18.774 36.111 6.811 1.00 64.32 340 ASP A N 1
ATOM 4790 C CA . ASP B 1 340 ? -20.088 35.709 6.369 1.00 63.20 340 ASP A CA 1
ATOM 4791 C C . ASP B 1 340 ? -21.235 36.173 7.252 1.00 61.61 340 ASP A C 1
ATOM 4792 O O . ASP B 1 340 ? -22.368 35.834 6.924 1.00 59.76 340 ASP A O 1
ATOM 4797 N N . GLY B 1 341 ? -21.018 36.905 8.358 1.00 64.38 341 GLY A N 1
ATOM 4798 C CA . GLY B 1 341 ? -22.151 37.337 9.201 1.00 59.93 341 GLY A CA 1
ATOM 4799 C C . GLY B 1 341 ? -23.224 36.349 9.696 1.00 64.36 341 GLY A C 1
ATOM 4800 O O . GLY B 1 341 ? -22.990 35.144 9.893 1.00 59.54 341 GLY A O 1
ATOM 4801 N N . GLU C 1 2 ? 21.436 -25.532 37.038 1.00 61.66 2 GLU C N 1
ATOM 4802 C CA . GLU C 1 2 ? 21.513 -26.916 37.500 1.00 66.26 2 GLU C CA 1
ATOM 4803 C C . GLU C 1 2 ? 20.283 -27.745 37.103 1.00 62.18 2 GLU C C 1
ATOM 4804 O O . GLU C 1 2 ? 20.395 -28.949 36.855 1.00 69.01 2 GLU C O 1
ATOM 4810 N N . TYR C 1 3 ? 19.116 -27.102 37.085 1.00 56.99 3 TYR C N 1
ATOM 4811 C CA . TYR C 1 3 ? 17.910 -27.679 36.486 1.00 54.55 3 TYR C CA 1
ATOM 4812 C C . TYR C 1 3 ? 18.063 -27.715 34.958 1.00 55.84 3 TYR C C 1
ATOM 4813 O O . TYR C 1 3 ? 18.463 -26.717 34.338 1.00 52.23 3 TYR C O 1
ATOM 4822 N N . ARG C 1 4 ? 17.785 -28.870 34.347 1.00 49.37 4 ARG C N 1
ATOM 4823 C CA . ARG C 1 4 ? 17.889 -29.025 32.896 1.00 53.91 4 ARG C CA 1
ATOM 4824 C C . ARG C 1 4 ? 16.503 -28.984 32.255 1.00 50.12 4 ARG C C 1
ATOM 4825 O O . ARG C 1 4 ? 15.568 -29.636 32.736 1.00 47.61 4 ARG C O 1
ATOM 4833 N N . LYS C 1 5 ? 16.366 -28.181 31.195 1.00 49.32 5 LYS C N 1
ATOM 4834 C CA . LYS C 1 5 ? 15.131 -28.039 30.425 1.00 47.81 5 LYS C CA 1
ATOM 4835 C C . LYS C 1 5 ? 15.485 -28.181 28.942 1.00 44.65 5 LYS C C 1
ATOM 4836 O O . LYS C 1 5 ? 16.630 -28.461 28.587 1.00 43.25 5 LYS C O 1
ATOM 4842 N N . LEU C 1 6 ? 14.517 -27.976 28.061 1.00 49.92 6 LEU C N 1
ATOM 4843 C CA . LEU C 1 6 ? 14.773 -27.954 26.621 1.00 45.00 6 LEU C CA 1
ATOM 4844 C C . LEU C 1 6 ? 14.393 -26.583 26.034 1.00 51.44 6 LEU C C 1
ATOM 4845 O O . LEU C 1 6 ? 14.027 -25.660 26.770 1.00 48.17 6 LEU C O 1
ATOM 4850 N N . GLY C 1 7 ? 14.513 -26.436 24.690 1.00 60.78 7 GLY C N 1
ATOM 4851 C CA . GLY C 1 7 ? 13.821 -25.396 23.909 1.00 40.66 7 GLY C CA 1
ATOM 4852 C C . GLY C 1 7 ? 12.475 -25.908 23.390 1.00 42.78 7 GLY C C 1
ATOM 4853 O O . GLY C 1 7 ? 11.650 -26.372 24.168 1.00 45.23 7 GLY C O 1
ATOM 4854 N N . ASN C 1 8 ? 12.239 -25.866 22.088 1.00 46.26 8 ASN C N 1
ATOM 4855 C CA . ASN C 1 8 ? 11.236 -26.709 21.420 1.00 38.73 8 ASN C CA 1
ATOM 4856 C C . ASN C 1 8 ? 11.978 -27.827 20.699 1.00 36.10 8 ASN C C 1
ATOM 4857 O O . ASN C 1 8 ? 11.834 -28.067 19.524 1.00 32.22 8 ASN C O 1
ATOM 4862 N N . SER C 1 9 ? 12.924 -28.435 21.395 1.00 41.05 9 SER C N 1
ATOM 4863 C CA . SER C 1 9 ? 13.882 -29.283 20.723 1.00 38.59 9 SER C CA 1
ATOM 4864 C C . SER C 1 9 ? 14.302 -30.407 21.655 1.00 42.66 9 SER C C 1
ATOM 4865 O O . SER C 1 9 ? 13.811 -30.532 22.784 1.00 38.51 9 SER C O 1
ATOM 4868 N N . GLY C 1 10 ? 15.199 -31.249 21.139 1.00 40.13 10 GLY C N 1
ATOM 4869 C CA . GLY C 1 10 ? 15.760 -32.360 21.870 1.00 41.32 10 GLY C CA 1
ATOM 4870 C C . GLY C 1 10 ? 16.995 -31.994 22.668 1.00 42.59 10 GLY C C 1
ATOM 4871 O O . GLY C 1 10 ? 17.411 -32.744 23.558 1.00 45.83 10 GLY C O 1
ATOM 4872 N N . THR C 1 11 ? 17.595 -30.851 22.360 1.00 41.56 11 THR C N 1
ATOM 4873 C CA . THR C 1 11 ? 18.753 -30.407 23.115 1.00 42.39 11 THR C CA 1
ATOM 4874 C C . THR C 1 11 ? 18.310 -29.875 24.472 1.00 47.09 11 THR C C 1
ATOM 4875 O O . THR C 1 11 ? 17.333 -29.121 24.565 1.00 48.31 11 THR C O 1
ATOM 4879 N N . VAL C 1 12 ? 19.001 -30.301 25.539 1.00 50.18 12 VAL C N 1
ATOM 4880 C CA . VAL C 1 12 ? 18.715 -29.799 26.885 1.00 52.47 12 VAL C CA 1
ATOM 4881 C C . VAL C 1 12 ? 19.758 -28.767 27.285 1.00 42.87 12 VAL C C 1
ATOM 4882 O O . VAL C 1 12 ? 20.946 -28.878 26.944 1.00 35.32 12 VAL C O 1
ATOM 4886 N N . VAL C 1 13 ? 19.301 -27.748 27.997 1.00 43.89 13 VAL C N 1
ATOM 4887 C CA . VAL C 1 13 ? 20.170 -26.705 28.518 1.00 48.65 13 VAL C CA 1
ATOM 4888 C C . VAL C 1 13 ? 19.869 -26.521 29.997 1.00 47.84 13 VAL C C 1
ATOM 4889 O O . VAL C 1 13 ? 18.757 -26.775 30.475 1.00 48.74 13 VAL C O 1
ATOM 4893 N N . THR C 1 14 ? 20.887 -26.093 30.722 1.00 45.49 14 THR C N 1
ATOM 4894 C CA . THR C 1 14 ? 20.729 -25.803 32.132 1.00 53.10 14 THR C CA 1
ATOM 4895 C C . THR C 1 14 ? 19.883 -24.548 32.315 1.00 50.28 14 THR C C 1
ATOM 4896 O O . THR C 1 14 ? 19.880 -23.655 31.467 1.00 49.47 14 THR C O 1
ATOM 4900 N N . SER C 1 15 ? 19.137 -24.490 33.425 1.00 49.50 15 SER C N 1
ATOM 4901 C CA . SER C 1 15 ? 18.177 -23.397 33.588 1.00 51.22 15 SER C CA 1
ATOM 4902 C C . SER C 1 15 ? 18.849 -22.039 33.713 1.00 49.18 15 SER C C 1
ATOM 4903 O O . SER C 1 15 ? 18.149 -21.023 33.771 1.00 46.28 15 SER C O 1
ATOM 4906 N N . TYR C 1 16 ? 20.176 -21.996 33.775 1.00 45.32 16 TYR C N 1
ATOM 4907 C CA . TYR C 1 16 ? 20.917 -20.748 33.829 1.00 47.99 16 TYR C CA 1
ATOM 4908 C C . TYR C 1 16 ? 21.885 -20.725 32.663 1.00 47.64 16 TYR C C 1
ATOM 4909 O O . TYR C 1 16 ? 22.626 -21.689 32.446 1.00 44.88 16 TYR C O 1
ATOM 4918 N N . CYS C 1 17 ? 21.879 -19.625 31.924 1.00 44.18 17 CYS C N 1
ATOM 4919 C CA . CYS C 1 17 ? 22.737 -19.464 30.770 1.00 46.87 17 CYS C CA 1
ATOM 4920 C C . CYS C 1 17 ? 23.648 -18.272 31.006 1.00 50.38 17 CYS C C 1
ATOM 4921 O O . CYS C 1 17 ? 23.228 -17.260 31.577 1.00 44.05 17 CYS C O 1
ATOM 4924 N N . LEU C 1 18 ? 24.887 -18.403 30.545 1.00 52.95 18 LEU C N 1
ATOM 4925 C CA . LEU C 1 18 ? 25.893 -17.361 30.677 1.00 52.18 18 LEU C CA 1
ATOM 4926 C C . LEU C 1 18 ? 25.787 -16.391 29.506 1.00 43.41 18 LEU C C 1
ATOM 4927 O O . LEU C 1 18 ? 26.016 -16.782 28.362 1.00 45.78 18 LEU C O 1
ATOM 4932 N N . GLY C 1 19 ? 25.453 -15.122 29.793 1.00 46.15 19 GLY C N 1
ATOM 4933 C CA . GLY C 1 19 ? 25.560 -14.077 28.793 1.00 46.40 19 GLY C CA 1
ATOM 4934 C C . GLY C 1 19 ? 26.997 -13.625 28.555 1.00 51.06 19 GLY C C 1
ATOM 4935 O O . GLY C 1 19 ? 27.900 -13.831 29.353 1.00 63.30 19 GLY C O 1
ATOM 4936 N N . THR C 1 20 ? 27.235 -12.995 27.418 1.00 49.05 20 THR C N 1
ATOM 4937 C CA . THR C 1 20 ? 28.592 -12.573 27.103 1.00 47.94 20 THR C CA 1
ATOM 4938 C C . THR C 1 20 ? 28.612 -11.151 26.578 1.00 54.47 20 THR C C 1
ATOM 4939 O O . THR C 1 20 ? 29.632 -10.734 26.013 1.00 48.83 20 THR C O 1
ATOM 4943 N N . MET C 1 21 ? 27.499 -10.422 26.676 1.00 51.64 21 MET C N 1
ATOM 4944 C CA . MET C 1 21 ? 27.451 -9.113 26.045 1.00 53.81 21 MET C CA 1
ATOM 4945 C C . MET C 1 21 ? 28.515 -8.201 26.616 1.00 60.94 21 MET C C 1
ATOM 4946 O O . MET C 1 21 ? 29.004 -7.296 25.932 1.00 54.44 21 MET C O 1
ATOM 4951 N N . THR C 1 22 ? 28.920 -8.466 27.848 1.00 63.99 22 THR C N 1
ATOM 4952 C CA . THR C 1 22 ? 29.929 -7.665 28.509 1.00 71.28 22 THR C CA 1
ATOM 4953 C C . THR C 1 22 ? 31.355 -7.972 28.040 1.00 72.68 22 THR C C 1
ATOM 4954 O O . THR C 1 22 ? 32.243 -7.135 28.233 1.00 76.02 22 THR C O 1
ATOM 4958 N N . PHE C 1 23 ? 31.593 -9.113 27.390 1.00 62.65 23 PHE C N 1
ATOM 4959 C CA . PHE C 1 23 ? 32.951 -9.622 27.216 1.00 64.31 23 PHE C CA 1
ATOM 4960 C C . PHE C 1 23 ? 33.854 -8.750 26.346 1.00 76.60 23 PHE C C 1
ATOM 4961 O O . PHE C 1 23 ? 34.993 -9.130 26.069 1.00 76.79 23 PHE C O 1
ATOM 4969 N N . GLY C 1 24 ? 33.380 -7.601 25.887 1.00 81.87 24 GLY C N 1
ATOM 4970 C CA . GLY C 1 24 ? 34.294 -6.703 25.201 1.00 89.26 24 GLY C CA 1
ATOM 4971 C C . GLY C 1 24 ? 34.455 -5.314 25.800 1.00 87.11 24 GLY C C 1
ATOM 4972 O O . GLY C 1 24 ? 35.518 -4.698 25.669 1.00 80.71 24 GLY C O 1
ATOM 4973 N N . GLN C 1 25 ? 33.404 -4.813 26.459 1.00 90.61 25 GLN C N 1
ATOM 4974 C CA . GLN C 1 25 ? 33.305 -3.409 26.850 1.00 92.37 25 GLN C CA 1
ATOM 4975 C C . GLN C 1 25 ? 33.635 -3.153 28.318 1.00 86.59 25 GLN C C 1
ATOM 4976 O O . GLN C 1 25 ? 34.138 -2.069 28.645 1.00 84.18 25 GLN C O 1
ATOM 4982 N N . GLU C 1 26 ? 33.360 -4.111 29.211 1.00 81.43 26 GLU C N 1
ATOM 4983 C CA . GLU C 1 26 ? 33.686 -3.984 30.627 1.00 74.31 26 GLU C CA 1
ATOM 4984 C C . GLU C 1 26 ? 34.561 -5.112 31.164 1.00 74.54 26 GLU C C 1
ATOM 4985 O O . GLU C 1 26 ? 35.197 -4.934 32.211 1.00 73.06 26 GLU C O 1
ATOM 4991 N N . THR C 1 27 ? 34.613 -6.254 30.483 1.00 72.20 27 THR C N 1
ATOM 4992 C CA . THR C 1 27 ? 35.357 -7.429 30.918 1.00 73.12 27 THR C CA 1
ATOM 4993 C C . THR C 1 27 ? 36.398 -7.774 29.868 1.00 72.95 27 THR C C 1
ATOM 4994 O O . THR C 1 27 ? 36.069 -7.851 28.680 1.00 79.55 27 THR C O 1
ATOM 4998 N N . ASP C 1 28 ? 37.640 -8.007 30.290 1.00 72.09 28 ASP C N 1
ATOM 4999 C CA . ASP C 1 28 ? 38.629 -8.436 29.312 1.00 73.16 28 ASP C CA 1
ATOM 5000 C C . ASP C 1 28 ? 38.630 -9.958 29.200 1.00 73.92 28 ASP C C 1
ATOM 5001 O O . ASP C 1 28 ? 38.054 -10.675 30.027 1.00 61.42 28 ASP C O 1
ATOM 5006 N N . GLU C 1 29 ? 39.316 -10.438 28.157 1.00 74.27 29 GLU C N 1
ATOM 5007 C CA . GLU C 1 29 ? 39.229 -11.839 27.762 1.00 72.97 29 GLU C CA 1
ATOM 5008 C C . GLU C 1 29 ? 39.684 -12.782 28.880 1.00 75.43 29 GLU C C 1
ATOM 5009 O O . GLU C 1 29 ? 39.121 -13.877 29.045 1.00 70.47 29 GLU C O 1
ATOM 5015 N N . ALA C 1 30 ? 40.679 -12.374 29.667 1.00 69.63 30 ALA C N 1
ATOM 5016 C CA . ALA C 1 30 ? 41.268 -13.296 30.630 1.00 74.47 30 ALA C CA 1
ATOM 5017 C C . ALA C 1 30 ? 40.285 -13.628 31.748 1.00 75.59 30 ALA C C 1
ATOM 5018 O O . ALA C 1 30 ? 40.044 -14.807 32.045 1.00 73.29 30 ALA C O 1
ATOM 5020 N N . THR C 1 31 ? 39.706 -12.603 32.390 1.00 69.19 31 THR C N 1
ATOM 5021 C CA . THR C 1 31 ? 38.672 -12.894 33.373 1.00 68.26 31 THR C CA 1
ATOM 5022 C C . THR C 1 31 ? 37.418 -13.437 32.694 1.00 70.87 31 THR C C 1
ATOM 5023 O O . THR C 1 31 ? 36.710 -14.262 33.283 1.00 66.06 31 THR C O 1
ATOM 5027 N N . SER C 1 32 ? 37.167 -13.041 31.438 1.00 73.46 32 SER C N 1
ATOM 5028 C CA . SER C 1 32 ? 36.130 -13.698 30.642 1.00 71.22 32 SER C CA 1
ATOM 5029 C C . SER C 1 32 ? 36.328 -15.207 30.647 1.00 65.90 32 SER C C 1
ATOM 5030 O O . SER C 1 32 ? 35.433 -15.964 31.042 1.00 64.97 32 SER C O 1
ATOM 5033 N N . HIS C 1 33 ? 37.519 -15.659 30.244 1.00 63.81 33 HIS C N 1
ATOM 5034 C CA . HIS C 1 33 ? 37.805 -17.090 30.245 1.00 64.33 33 HIS C CA 1
ATOM 5035 C C . HIS C 1 33 ? 37.612 -17.711 31.618 1.00 61.83 33 HIS C C 1
ATOM 5036 O O . HIS C 1 33 ? 37.222 -18.878 31.721 1.00 65.95 33 HIS C O 1
ATOM 5043 N N . LEU C 1 34 ? 37.874 -16.964 32.684 1.00 67.02 34 LEU C N 1
ATOM 5044 C CA . LEU C 1 34 ? 37.684 -17.556 34.002 1.00 70.07 34 LEU C CA 1
ATOM 5045 C C . LEU C 1 34 ? 36.218 -17.546 34.424 1.00 64.87 34 LEU C C 1
ATOM 5046 O O . LEU C 1 34 ? 35.776 -18.485 35.093 1.00 62.24 34 LEU C O 1
ATOM 5051 N N . ILE C 1 35 ? 35.448 -16.523 34.028 1.00 67.52 35 ILE C N 1
ATOM 5052 C CA . ILE C 1 35 ? 33.995 -16.566 34.215 1.00 64.40 35 ILE C CA 1
ATOM 5053 C C . ILE C 1 35 ? 33.417 -17.802 33.537 1.00 59.81 35 ILE C C 1
ATOM 5054 O O . ILE C 1 35 ? 32.594 -18.526 34.111 1.00 56.25 35 ILE C O 1
ATOM 5059 N N . MET C 1 36 ? 33.859 -18.072 32.309 1.00 61.04 36 MET C N 1
ATOM 5060 C CA . MET C 1 36 ? 33.374 -19.245 31.594 1.00 64.86 36 MET C CA 1
ATOM 5061 C C . MET C 1 36 ? 33.807 -20.524 32.303 1.00 63.94 36 MET C C 1
ATOM 5062 O O . MET C 1 36 ? 32.992 -21.426 32.539 1.00 58.83 36 MET C O 1
ATOM 5067 N N . ASP C 1 37 ? 35.086 -20.607 32.677 1.00 63.91 37 ASP C N 1
ATOM 5068 C CA . ASP C 1 37 ? 35.547 -21.758 33.445 1.00 65.86 37 ASP C CA 1
ATOM 5069 C C . ASP C 1 37 ? 34.758 -21.899 34.741 1.00 62.33 37 ASP C C 1
ATOM 5070 O O . ASP C 1 37 ? 34.453 -23.017 35.173 1.00 62.27 37 ASP C O 1
ATOM 5075 N N . ASP C 1 38 ? 34.387 -20.774 35.355 1.00 58.98 38 ASP C N 1
ATOM 5076 C CA . ASP C 1 38 ? 33.581 -20.830 36.568 1.00 60.37 38 ASP C CA 1
ATOM 5077 C C . ASP C 1 38 ? 32.184 -21.344 36.277 1.00 61.02 38 ASP C C 1
ATOM 5078 O O . ASP C 1 38 ? 31.674 -22.208 37.004 1.00 61.44 38 ASP C O 1
ATOM 5083 N N . TYR C 1 39 ? 31.556 -20.822 35.216 1.00 58.26 39 TYR C N 1
ATOM 5084 C CA . TYR C 1 39 ? 30.222 -21.273 34.830 1.00 57.41 39 TYR C CA 1
ATOM 5085 C C . TYR C 1 39 ? 30.211 -22.765 34.491 1.00 58.46 39 TYR C C 1
ATOM 5086 O O . TYR C 1 39 ? 29.316 -23.502 34.928 1.00 54.50 39 TYR C O 1
ATOM 5095 N N . ILE C 1 40 ? 31.206 -23.232 33.727 1.00 56.90 40 ILE C N 1
ATOM 5096 C CA . ILE C 1 40 ? 31.253 -24.647 33.354 1.00 59.20 40 ILE C CA 1
ATOM 5097 C C . ILE C 1 40 ? 31.409 -25.524 34.591 1.00 61.07 40 ILE C C 1
ATOM 5098 O O . ILE C 1 40 ? 30.700 -26.522 34.760 1.00 61.61 40 ILE C O 1
ATOM 5103 N N . LYS C 1 41 ? 32.334 -25.158 35.484 1.00 65.36 41 LYS C N 1
ATOM 5104 C CA . LYS C 1 41 ? 32.562 -25.958 36.683 1.00 66.54 41 LYS C CA 1
ATOM 5105 C C . LYS C 1 41 ? 31.403 -25.864 37.676 1.00 62.16 41 LYS C C 1
ATOM 5106 O O . LYS C 1 41 ? 31.278 -26.736 38.547 1.00 63.40 41 LYS C O 1
ATOM 5112 N N . ALA C 1 42 ? 30.546 -24.847 37.558 1.00 46.84 42 ALA C N 1
ATOM 5113 C CA . ALA C 1 42 ? 29.300 -24.831 38.315 1.00 51.89 42 ALA C CA 1
ATOM 5114 C C . ALA C 1 42 ? 28.213 -25.727 37.707 1.00 58.45 42 ALA C C 1
ATOM 5115 O O . ALA C 1 42 ? 27.138 -25.862 38.300 1.00 51.93 42 ALA C O 1
ATOM 5117 N N . GLY C 1 43 ? 28.449 -26.330 36.542 1.00 58.32 43 GLY C N 1
ATOM 5118 C CA . GLY C 1 43 ? 27.520 -27.288 35.968 1.00 65.99 43 GLY C CA 1
ATOM 5119 C C . GLY C 1 43 ? 26.719 -26.829 34.758 1.00 65.99 43 GLY C C 1
ATOM 5120 O O . GLY C 1 43 ? 25.812 -27.554 34.330 1.00 60.66 43 GLY C O 1
ATOM 5121 N N . GLY C 1 44 ? 27.032 -25.667 34.190 1.00 57.33 44 GLY C N 1
ATOM 5122 C CA . GLY C 1 44 ? 26.262 -25.141 33.091 1.00 57.76 44 GLY C CA 1
ATOM 5123 C C . GLY C 1 44 ? 26.802 -25.593 31.758 1.00 62.47 44 GLY C C 1
ATOM 5124 O O . GLY C 1 44 ? 27.905 -26.131 31.673 1.00 62.08 44 GLY C O 1
ATOM 5125 N N . ASN C 1 45 ? 25.984 -25.385 30.715 1.00 55.97 45 ASN C N 1
ATOM 5126 C CA . ASN C 1 45 ? 26.338 -25.871 29.389 1.00 57.28 45 ASN C CA 1
ATOM 5127 C C . ASN C 1 45 ? 25.872 -24.940 28.272 1.00 55.31 45 ASN C C 1
ATOM 5128 O O . ASN C 1 45 ? 25.839 -25.353 27.109 1.00 51.51 45 ASN C O 1
ATOM 5133 N N . PHE C 1 46 ? 25.507 -23.701 28.583 1.00 53.91 46 PHE C N 1
ATOM 5134 C CA . PHE C 1 46 ? 24.788 -22.852 27.638 1.00 46.18 46 PHE C CA 1
ATOM 5135 C C . PHE C 1 46 ? 25.366 -21.446 27.715 1.00 50.62 46 PHE C C 1
ATOM 5136 O O . PHE C 1 46 ? 25.204 -20.763 28.733 1.00 53.80 46 PHE C O 1
ATOM 5144 N N . ILE C 1 47 ? 26.027 -20.990 26.652 1.00 51.01 47 ILE C N 1
ATOM 5145 C CA . ILE C 1 47 ? 26.530 -19.619 26.603 1.00 50.90 47 ILE C CA 1
ATOM 5146 C C . ILE C 1 47 ? 25.867 -18.891 25.444 1.00 38.95 47 ILE C C 1
ATOM 5147 O O . ILE C 1 47 ? 25.884 -19.367 24.308 1.00 50.02 47 ILE C O 1
ATOM 5152 N N . ASP C 1 48 ? 25.262 -17.756 25.746 1.00 42.03 48 ASP C N 1
ATOM 5153 C CA . ASP C 1 48 ? 24.589 -16.903 24.781 1.00 47.15 48 ASP C CA 1
ATOM 5154 C C . ASP C 1 48 ? 25.459 -15.697 24.444 1.00 50.28 48 ASP C C 1
ATOM 5155 O O . ASP C 1 48 ? 25.919 -14.997 25.351 1.00 53.98 48 ASP C O 1
ATOM 5160 N N . THR C 1 49 ? 25.642 -15.426 23.150 1.00 53.84 49 THR C N 1
ATOM 5161 C CA . THR C 1 49 ? 26.479 -14.316 22.686 1.00 52.29 49 THR C CA 1
ATOM 5162 C C . THR C 1 49 ? 25.781 -13.638 21.510 1.00 47.10 49 THR C C 1
ATOM 5163 O O . THR C 1 49 ? 24.651 -13.979 21.154 1.00 51.79 49 THR C O 1
ATOM 5167 N N . ALA C 1 50 ? 26.447 -12.650 20.913 1.00 49.70 50 ALA C N 1
ATOM 5168 C CA . ALA C 1 50 ? 25.979 -12.031 19.678 1.00 50.03 50 ALA C CA 1
ATOM 5169 C C . ALA C 1 50 ? 27.154 -11.384 18.969 1.00 48.31 50 ALA C C 1
ATOM 5170 O O . ALA C 1 50 ? 28.152 -11.022 19.589 1.00 55.31 50 ALA C O 1
ATOM 5172 N N . ASN C 1 51 ? 27.020 -11.240 17.653 1.00 56.53 51 ASN C N 1
ATOM 5173 C CA . ASN C 1 51 ? 28.088 -10.632 16.862 1.00 54.47 51 ASN C CA 1
ATOM 5174 C C . ASN C 1 51 ? 28.230 -9.148 17.168 1.00 50.17 51 ASN C C 1
ATOM 5175 O O . ASN C 1 51 ? 29.345 -8.618 17.184 1.00 47.97 51 ASN C O 1
ATOM 5180 N N . VAL C 1 52 ? 27.105 -8.458 17.388 1.00 53.46 52 VAL C N 1
ATOM 5181 C CA . VAL C 1 52 ? 27.107 -7.011 17.591 1.00 54.27 52 VAL C CA 1
ATOM 5182 C C . VAL C 1 52 ? 27.631 -6.609 18.961 1.00 57.37 52 VAL C C 1
ATOM 5183 O O . VAL C 1 52 ? 27.794 -5.410 19.228 1.00 63.46 52 VAL C O 1
ATOM 5187 N N . TYR C 1 53 ? 27.911 -7.576 19.837 1.00 54.01 53 TYR C N 1
ATOM 5188 C CA . TYR C 1 53 ? 28.067 -7.244 21.247 1.00 58.19 53 TYR C CA 1
ATOM 5189 C C . TYR C 1 53 ? 29.247 -6.307 21.459 1.00 67.62 53 TYR C C 1
ATOM 5190 O O . TYR C 1 53 ? 29.106 -5.240 22.073 1.00 76.47 53 TYR C O 1
ATOM 5199 N N . SER C 1 54 ? 30.408 -6.662 20.927 1.00 57.16 54 SER C N 1
ATOM 5200 C CA . SER C 1 54 ? 31.535 -5.737 20.883 1.00 56.06 54 SER C CA 1
ATOM 5201 C C . SER C 1 54 ? 32.201 -5.829 19.515 1.00 58.50 54 SER C C 1
ATOM 5202 O O . SER C 1 54 ? 33.417 -5.986 19.397 1.00 58.88 54 SER C O 1
ATOM 5205 N N . ALA C 1 55 ? 31.375 -5.760 18.460 1.00 62.68 55 ALA C N 1
ATOM 5206 C CA . ALA C 1 55 ? 31.821 -5.799 17.058 1.00 56.64 55 ALA C CA 1
ATOM 5207 C C . ALA C 1 55 ? 32.550 -7.101 16.721 1.00 54.27 55 ALA C C 1
ATOM 5208 O O . ALA C 1 55 ? 33.521 -7.105 15.964 1.00 57.54 55 ALA C O 1
ATOM 5210 N N . GLY C 1 56 ? 32.050 -8.221 17.256 1.00 55.61 56 GLY C N 1
ATOM 5211 C CA . GLY C 1 56 ? 32.612 -9.532 17.010 1.00 54.42 56 GLY C CA 1
ATOM 5212 C C . GLY C 1 56 ? 33.659 -9.993 18.001 1.00 59.67 56 GLY C C 1
ATOM 5213 O O . GLY C 1 56 ? 34.111 -11.147 17.910 1.00 63.76 56 GLY C O 1
ATOM 5214 N N . VAL C 1 57 ? 34.064 -9.135 18.941 1.00 60.31 57 VAL C N 1
ATOM 5215 C CA . VAL C 1 57 ? 35.102 -9.509 19.898 1.00 64.96 57 VAL C CA 1
ATOM 5216 C C . VAL C 1 57 ? 34.579 -10.559 20.883 1.00 62.09 57 VAL C C 1
ATOM 5217 O O . VAL C 1 57 ? 35.237 -11.577 21.137 1.00 54.54 57 VAL C O 1
ATOM 5221 N N . SER C 1 58 ? 33.380 -10.344 21.433 1.00 55.64 58 SER C N 1
ATOM 5222 C CA . SER C 1 58 ? 32.825 -11.336 22.347 1.00 55.27 58 SER C CA 1
ATOM 5223 C C . SER C 1 58 ? 32.786 -12.725 21.711 1.00 57.46 58 SER C C 1
ATOM 5224 O O . SER C 1 58 ? 33.071 -13.727 22.379 1.00 53.54 58 SER C O 1
ATOM 5227 N N . GLU C 1 59 ? 32.462 -12.802 20.412 1.00 57.33 59 GLU C N 1
ATOM 5228 C CA . GLU C 1 59 ? 32.358 -14.100 19.739 1.00 63.64 59 GLU C CA 1
ATOM 5229 C C . GLU C 1 59 ? 33.722 -14.752 19.543 1.00 65.71 59 GLU C C 1
ATOM 5230 O O . GLU C 1 59 ? 33.848 -15.983 19.611 1.00 60.20 59 GLU C O 1
ATOM 5236 N N . GLU C 1 60 ? 34.752 -13.955 19.258 1.00 65.12 60 GLU C N 1
ATOM 5237 C CA . GLU C 1 60 ? 36.070 -14.557 19.162 1.00 64.96 60 GLU C CA 1
ATOM 5238 C C . GLU C 1 60 ? 36.643 -14.849 20.546 1.00 62.68 60 GLU C C 1
ATOM 5239 O O . GLU C 1 60 ? 37.498 -15.732 20.686 1.00 56.94 60 GLU C O 1
ATOM 5245 N N . ILE C 1 61 ? 36.139 -14.180 21.586 1.00 59.94 61 ILE C N 1
ATOM 5246 C CA . ILE C 1 61 ? 36.513 -14.568 22.942 1.00 57.43 61 ILE C CA 1
ATOM 5247 C C . ILE C 1 61 ? 35.994 -15.962 23.259 1.00 61.37 61 ILE C C 1
ATOM 5248 O O . ILE C 1 61 ? 36.755 -16.840 23.677 1.00 64.85 61 ILE C O 1
ATOM 5253 N N . VAL C 1 62 ? 34.695 -16.196 23.080 1.00 61.82 62 VAL C N 1
ATOM 5254 C CA . VAL C 1 62 ? 34.205 -17.548 23.324 1.00 60.42 62 VAL C CA 1
ATOM 5255 C C . VAL C 1 62 ? 34.800 -18.489 22.298 1.00 58.59 62 VAL C C 1
ATOM 5256 O O . VAL C 1 62 ? 34.977 -19.680 22.568 1.00 62.85 62 VAL C O 1
ATOM 5260 N N . GLY C 1 63 ? 35.148 -17.970 21.120 1.00 65.14 63 GLY C N 1
ATOM 5261 C CA . GLY C 1 63 ? 35.837 -18.789 20.135 1.00 66.95 63 GLY C CA 1
ATOM 5262 C C . GLY C 1 63 ? 37.161 -19.322 20.648 1.00 67.40 63 GLY C C 1
ATOM 5263 O O . GLY C 1 63 ? 37.468 -20.510 20.501 1.00 69.57 63 GLY C O 1
ATOM 5264 N N . ARG C 1 64 ? 37.959 -18.450 21.274 1.00 69.49 64 ARG C N 1
ATOM 5265 C CA . ARG C 1 64 ? 39.259 -18.864 21.794 1.00 69.69 64 ARG C CA 1
ATOM 5266 C C . ARG C 1 64 ? 39.121 -19.708 23.056 1.00 68.11 64 ARG C C 1
ATOM 5267 O O . ARG C 1 64 ? 39.911 -20.636 23.270 1.00 71.31 64 ARG C O 1
ATOM 5275 N N . TRP C 1 65 ? 38.113 -19.433 23.879 1.00 66.24 65 TRP C N 1
ATOM 5276 C CA . TRP C 1 65 ? 37.903 -20.242 25.072 1.00 65.87 65 TRP C CA 1
ATOM 5277 C C . TRP C 1 65 ? 37.494 -21.666 24.722 1.00 68.00 65 TRP C C 1
ATOM 5278 O O . TRP C 1 65 ? 37.885 -22.619 25.408 1.00 73.19 65 TRP C O 1
ATOM 5289 N N . LEU C 1 66 ? 36.685 -21.834 23.678 1.00 67.22 66 LEU C N 1
ATOM 5290 C CA . LEU C 1 66 ? 36.321 -23.182 23.259 1.00 69.62 66 LEU C CA 1
ATOM 5291 C C . LEU C 1 66 ? 37.521 -23.904 22.661 1.00 72.17 66 LEU C C 1
ATOM 5292 O O . LEU C 1 66 ? 37.689 -25.115 22.855 1.00 68.35 66 LEU C O 1
ATOM 5297 N N A LYS C 1 67 ? 38.362 -23.180 21.914 1.00 71.84 67 LYS C N 1
ATOM 5298 N N B LYS C 1 67 ? 38.371 -23.170 21.940 0.00 72.57 67 LYS C N 1
ATOM 5299 C CA A LYS C 1 67 ? 39.609 -23.755 21.418 1.00 75.88 67 LYS C CA 1
ATOM 5300 C CA B LYS C 1 67 ? 39.605 -23.753 21.430 0.00 73.91 67 LYS C CA 1
ATOM 5301 C C A LYS C 1 67 ? 40.515 -24.214 22.561 1.00 76.57 67 LYS C C 1
ATOM 5302 C C B LYS C 1 67 ? 40.509 -24.216 22.563 0.00 76.49 67 LYS C C 1
ATOM 5303 O O A LYS C 1 67 ? 41.365 -25.093 22.366 1.00 75.81 67 LYS C O 1
ATOM 5304 O O B LYS C 1 67 ? 41.347 -25.103 22.365 0.00 75.88 67 LYS C O 1
ATOM 5315 N N . ALA C 1 68 ? 40.363 -23.622 23.750 1.00 78.45 68 ALA C N 1
ATOM 5316 C CA . ALA C 1 68 ? 41.076 -24.113 24.923 1.00 74.25 68 ALA C CA 1
ATOM 5317 C C . ALA C 1 68 ? 40.654 -25.541 25.227 1.00 76.68 68 ALA C C 1
ATOM 5318 O O . ALA C 1 68 ? 41.473 -26.465 25.188 1.00 79.12 68 ALA C O 1
ATOM 5320 N N . ARG C 1 69 ? 39.367 -25.727 25.514 1.00 77.29 69 ARG C N 1
ATOM 5321 C CA . ARG C 1 69 ? 38.674 -27.017 25.579 1.00 77.00 69 ARG C CA 1
ATOM 5322 C C . ARG C 1 69 ? 37.342 -26.729 26.267 1.00 78.58 69 ARG C C 1
ATOM 5323 O O . ARG C 1 69 ? 37.215 -25.728 26.993 1.00 71.15 69 ARG C O 1
ATOM 5331 N N . GLN C 1 75 ? 29.695 -31.488 26.328 1.00 68.51 75 GLN C N 1
ATOM 5332 C CA . GLN C 1 75 ? 29.639 -30.473 25.280 1.00 68.63 75 GLN C CA 1
ATOM 5333 C C . GLN C 1 75 ? 28.697 -29.302 25.641 1.00 68.11 75 GLN C C 1
ATOM 5334 O O . GLN C 1 75 ? 27.602 -29.484 26.209 1.00 55.18 75 GLN C O 1
ATOM 5340 N N . VAL C 1 76 ? 29.150 -28.099 25.276 1.00 64.66 76 VAL C N 1
ATOM 5341 C CA . VAL C 1 76 ? 28.466 -26.839 25.552 1.00 60.00 76 VAL C CA 1
ATOM 5342 C C . VAL C 1 76 ? 27.604 -26.452 24.354 1.00 56.07 76 VAL C C 1
ATOM 5343 O O . VAL C 1 76 ? 27.974 -26.687 23.196 1.00 60.74 76 VAL C O 1
ATOM 5347 N N . VAL C 1 77 ? 26.448 -25.860 24.636 1.00 50.60 77 VAL C N 1
ATOM 5348 C CA . VAL C 1 77 ? 25.537 -25.334 23.625 1.00 51.57 77 VAL C CA 1
ATOM 5349 C C . VAL C 1 77 ? 25.773 -23.834 23.503 1.00 52.54 77 VAL C C 1
ATOM 5350 O O . VAL C 1 77 ? 25.657 -23.092 24.488 1.00 57.25 77 VAL C O 1
ATOM 5354 N N . VAL C 1 78 ? 26.083 -23.380 22.295 1.00 44.71 78 VAL C N 1
ATOM 5355 C CA . VAL C 1 78 ? 26.449 -21.993 22.046 1.00 50.37 78 VAL C CA 1
ATOM 5356 C C . VAL C 1 78 ? 25.358 -21.347 21.205 1.00 53.38 78 VAL C C 1
ATOM 5357 O O . VAL C 1 78 ? 24.905 -21.929 20.211 1.00 47.56 78 VAL C O 1
ATOM 5361 N N . ALA C 1 79 ? 24.946 -20.141 21.591 1.00 48.28 79 ALA C N 1
ATOM 5362 C CA . ALA C 1 79 ? 23.946 -19.383 20.854 1.00 41.72 79 ALA C CA 1
ATOM 5363 C C . ALA C 1 79 ? 24.523 -18.042 20.434 1.00 44.32 79 ALA C C 1
ATOM 5364 O O . ALA C 1 79 ? 25.303 -17.441 21.170 1.00 48.37 79 ALA C O 1
ATOM 5366 N N . THR C 1 80 ? 24.149 -17.569 19.250 1.00 47.71 80 THR C N 1
ATOM 5367 C CA . THR C 1 80 ? 24.593 -16.258 18.788 1.00 51.24 80 THR C CA 1
ATOM 5368 C C . THR C 1 80 ? 23.444 -15.609 18.034 1.00 39.38 80 THR C C 1
ATOM 5369 O O . THR C 1 80 ? 22.385 -16.213 17.857 1.00 35.27 80 THR C O 1
ATOM 5373 N N . LYS C 1 81 ? 23.645 -14.366 17.600 1.00 44.57 81 LYS C N 1
ATOM 5374 C CA . LYS C 1 81 ? 22.576 -13.580 16.991 1.00 49.66 81 LYS C CA 1
ATOM 5375 C C . LYS C 1 81 ? 23.029 -12.883 15.711 1.00 45.89 81 LYS C C 1
ATOM 5376 O O . LYS C 1 81 ? 24.223 -12.769 15.422 1.00 44.30 81 LYS C O 1
ATOM 5382 N N . GLY C 1 82 ? 22.037 -12.411 14.942 1.00 44.66 82 GLY C N 1
ATOM 5383 C CA . GLY C 1 82 ? 22.253 -11.618 13.739 1.00 42.04 82 GLY C CA 1
ATOM 5384 C C . GLY C 1 82 ? 21.479 -10.316 13.786 1.00 47.68 82 GLY C C 1
ATOM 5385 O O . GLY C 1 82 ? 21.191 -9.846 14.883 1.00 70.28 82 GLY C O 1
ATOM 5386 N N . ARG C 1 83 ? 21.189 -9.694 12.638 1.00 44.81 83 ARG C N 1
ATOM 5387 C CA . ARG C 1 83 ? 20.224 -8.596 12.485 1.00 48.61 83 ARG C CA 1
ATOM 5388 C C . ARG C 1 83 ? 20.654 -7.187 12.915 1.00 49.83 83 ARG C C 1
ATOM 5389 O O . ARG C 1 83 ? 20.104 -6.196 12.420 1.00 51.97 83 ARG C O 1
ATOM 5397 N N . PHE C 1 84 ? 21.689 -7.039 13.701 1.00 52.27 84 PHE C N 1
ATOM 5398 C CA . PHE C 1 84 ? 21.988 -5.666 14.073 1.00 49.97 84 PHE C CA 1
ATOM 5399 C C . PHE C 1 84 ? 23.247 -5.173 13.359 1.00 51.72 84 PHE C C 1
ATOM 5400 O O . PHE C 1 84 ? 24.035 -5.973 12.842 1.00 52.96 84 PHE C O 1
ATOM 5408 N N . PRO C 1 85 ? 23.432 -3.858 13.253 1.00 42.24 85 PRO C N 1
ATOM 5409 C CA . PRO C 1 85 ? 24.530 -3.320 12.436 1.00 37.28 85 PRO C CA 1
ATOM 5410 C C . PRO C 1 85 ? 25.889 -3.809 12.888 1.00 49.70 85 PRO C C 1
ATOM 5411 O O . PRO C 1 85 ? 26.282 -3.633 14.045 1.00 59.56 85 PRO C O 1
ATOM 5415 N N . MET C 1 86 ? 26.593 -4.453 11.964 1.00 51.17 86 MET C N 1
ATOM 5416 C CA . MET C 1 86 ? 28.011 -4.744 12.094 1.00 53.51 86 MET C CA 1
ATOM 5417 C C . MET C 1 86 ? 28.868 -3.690 11.411 1.00 61.28 86 MET C C 1
ATOM 5418 O O . MET C 1 86 ? 30.095 -3.815 11.391 1.00 71.34 86 MET C O 1
ATOM 5423 N N . GLY C 1 87 ? 28.240 -2.669 10.847 1.00 62.86 87 GLY C N 1
ATOM 5424 C CA . GLY C 1 87 ? 28.912 -1.545 10.248 1.00 61.69 87 GLY C CA 1
ATOM 5425 C C . GLY C 1 87 ? 27.894 -0.449 10.044 1.00 69.09 87 GLY C C 1
ATOM 5426 O O . GLY C 1 87 ? 26.750 -0.552 10.492 1.00 67.03 87 GLY C O 1
ATOM 5427 N N . ALA C 1 88 ? 28.315 0.610 9.355 1.00 72.72 88 ALA C N 1
ATOM 5428 C CA . ALA C 1 88 ? 27.428 1.728 9.055 1.00 73.13 88 ALA C CA 1
ATOM 5429 C C . ALA C 1 88 ? 26.911 1.684 7.614 1.00 80.83 88 ALA C C 1
ATOM 5430 O O . ALA C 1 88 ? 26.565 2.728 7.042 1.00 82.50 88 ALA C O 1
ATOM 5432 N N . GLY C 1 89 ? 26.835 0.483 7.025 1.00 74.74 89 GLY C N 1
ATOM 5433 C CA . GLY C 1 89 ? 26.397 0.305 5.658 1.00 68.47 89 GLY C CA 1
ATOM 5434 C C . GLY C 1 89 ? 24.931 -0.069 5.551 1.00 64.18 89 GLY C C 1
ATOM 5435 O O . GLY C 1 89 ? 24.301 -0.495 6.522 1.00 65.17 89 GLY C O 1
ATOM 5436 N N . PRO C 1 90 ? 24.358 0.073 4.354 1.00 59.58 90 PRO C N 1
ATOM 5437 C CA . PRO C 1 90 ? 22.918 -0.178 4.205 1.00 54.54 90 PRO C CA 1
ATOM 5438 C C . PRO C 1 90 ? 22.549 -1.653 4.238 1.00 51.36 90 PRO C C 1
ATOM 5439 O O . PRO C 1 90 ? 21.395 -1.984 4.559 1.00 46.76 90 PRO C O 1
ATOM 5443 N N . ASN C 1 91 ? 23.492 -2.545 3.925 1.00 47.73 91 ASN C N 1
ATOM 5444 C CA . ASN C 1 91 ? 23.266 -3.981 4.007 1.00 42.95 91 ASN C CA 1
ATOM 5445 C C . ASN C 1 91 ? 24.196 -4.666 5.008 1.00 48.89 91 ASN C C 1
ATOM 5446 O O . ASN C 1 91 ? 24.393 -5.879 4.932 1.00 50.10 91 ASN C O 1
ATOM 5451 N N . ASP C 1 92 ? 24.767 -3.928 5.957 1.00 53.88 92 ASP C N 1
ATOM 5452 C CA . ASP C 1 92 ? 25.426 -4.549 7.103 1.00 60.84 92 ASP C CA 1
ATOM 5453 C C . ASP C 1 92 ? 24.446 -4.811 8.245 1.00 54.08 92 ASP C C 1
ATOM 5454 O O . ASP C 1 92 ? 24.869 -5.038 9.384 1.00 46.40 92 ASP C O 1
ATOM 5459 N N . LEU C 1 93 ? 23.149 -4.785 7.948 1.00 53.40 93 LEU C N 1
ATOM 5460 C CA . LEU C 1 93 ? 22.108 -5.014 8.931 1.00 51.87 93 LEU C CA 1
ATOM 5461 C C . LEU C 1 93 ? 20.864 -5.538 8.219 1.00 48.80 93 LEU C C 1
ATOM 5462 O O . LEU C 1 93 ? 20.797 -5.582 6.985 1.00 45.27 93 LEU C O 1
ATOM 5467 N N . GLY C 1 94 ? 19.888 -5.960 9.015 1.00 46.23 94 GLY C N 1
ATOM 5468 C CA . GLY C 1 94 ? 18.676 -6.554 8.496 1.00 42.14 94 GLY C CA 1
ATOM 5469 C C . GLY C 1 94 ? 18.738 -8.074 8.472 1.00 34.80 94 GLY C C 1
ATOM 5470 O O . GLY C 1 94 ? 19.800 -8.690 8.565 1.00 35.50 94 GLY C O 1
ATOM 5471 N N . LEU C 1 95 ? 17.559 -8.684 8.331 1.00 31.78 95 LEU C N 1
ATOM 5472 C CA . LEU C 1 95 ? 17.412 -10.123 8.176 1.00 32.44 95 LEU C CA 1
ATOM 5473 C C . LEU C 1 95 ? 17.404 -10.570 6.707 1.00 37.45 95 LEU C C 1
ATOM 5474 O O . LEU C 1 95 ? 16.933 -11.672 6.415 1.00 35.91 95 LEU C O 1
ATOM 5479 N N . SER C 1 96 ? 17.889 -9.735 5.788 1.00 34.66 96 SER C N 1
ATOM 5480 C CA . SER C 1 96 ? 18.048 -10.117 4.395 1.00 38.63 96 SER C CA 1
ATOM 5481 C C . SER C 1 96 ? 18.932 -11.350 4.293 1.00 40.39 96 SER C C 1
ATOM 5482 O O . SER C 1 96 ? 19.711 -11.656 5.196 1.00 42.06 96 SER C O 1
ATOM 5485 N N . ARG C 1 97 ? 18.827 -12.064 3.178 1.00 36.81 97 ARG C N 1
ATOM 5486 C CA . ARG C 1 97 ? 19.702 -13.221 3.079 1.00 45.40 97 ARG C CA 1
ATOM 5487 C C . ARG C 1 97 ? 21.079 -12.851 2.548 1.00 50.45 97 ARG C C 1
ATOM 5488 O O . ARG C 1 97 ? 22.022 -13.629 2.732 1.00 54.06 97 ARG C O 1
ATOM 5496 N N . THR C 1 98 ? 21.231 -11.674 1.933 1.00 42.01 98 THR C N 1
ATOM 5497 C CA . THR C 1 98 ? 22.578 -11.223 1.611 1.00 42.31 98 THR C CA 1
ATOM 5498 C C . THR C 1 98 ? 23.331 -10.834 2.877 1.00 50.62 98 THR C C 1
ATOM 5499 O O . THR C 1 98 ? 24.504 -11.201 3.047 1.00 50.76 98 THR C O 1
ATOM 5503 N N . ASN C 1 99 ? 22.668 -10.120 3.799 1.00 47.96 99 ASN C N 1
ATOM 5504 C CA . ASN C 1 99 ? 23.357 -9.713 5.023 1.00 45.62 99 ASN C CA 1
ATOM 5505 C C . ASN C 1 99 ? 23.548 -10.879 5.986 1.00 45.67 99 ASN C C 1
ATOM 5506 O O . ASN C 1 99 ? 24.610 -10.993 6.601 1.00 50.35 99 ASN C O 1
ATOM 5511 N N . LEU C 1 100 ? 22.537 -11.741 6.151 1.00 43.01 100 LEU C N 1
ATOM 5512 C CA . LEU C 1 100 ? 22.662 -12.850 7.099 1.00 43.38 100 LEU C CA 1
ATOM 5513 C C . LEU C 1 100 ? 23.664 -13.892 6.629 1.00 47.23 100 LEU C C 1
ATOM 5514 O O . LEU C 1 100 ? 24.277 -14.570 7.460 1.00 45.64 100 LEU C O 1
ATOM 5519 N N . ASN C 1 101 ? 23.824 -14.055 5.310 1.00 48.52 101 ASN C N 1
ATOM 5520 C CA . ASN C 1 101 ? 24.761 -15.051 4.800 1.00 46.01 101 ASN C CA 1
ATOM 5521 C C . ASN C 1 101 ? 26.172 -14.757 5.282 1.00 48.66 101 ASN C C 1
ATOM 5522 O O . ASN C 1 101 ? 26.878 -15.654 5.763 1.00 45.28 101 ASN C O 1
ATOM 5527 N N . ARG C 1 102 ? 26.601 -13.494 5.180 1.00 48.16 102 ARG C N 1
ATOM 5528 C CA . ARG C 1 102 ? 27.932 -13.166 5.676 1.00 51.12 102 ARG C CA 1
ATOM 5529 C C . ARG C 1 102 ? 27.940 -12.950 7.188 1.00 48.74 102 ARG C C 1
ATOM 5530 O O . ARG C 1 102 ? 28.950 -13.243 7.835 1.00 45.02 102 ARG C O 1
ATOM 5538 N N . ALA C 1 103 ? 26.829 -12.483 7.769 1.00 45.27 103 ALA C N 1
ATOM 5539 C CA . ALA C 1 103 ? 26.752 -12.359 9.222 1.00 49.38 103 ALA C CA 1
ATOM 5540 C C . ALA C 1 103 ? 26.996 -13.697 9.898 1.00 54.02 103 ALA C C 1
ATOM 5541 O O . ALA C 1 103 ? 27.723 -13.777 10.900 1.00 57.56 103 ALA C O 1
ATOM 5543 N N . LEU C 1 104 ? 26.394 -14.764 9.366 1.00 49.10 104 LEU C N 1
ATOM 5544 C CA . LEU C 1 104 ? 26.577 -16.081 9.959 1.00 48.38 104 LEU C CA 1
ATOM 5545 C C . LEU C 1 104 ? 27.950 -16.641 9.628 1.00 48.70 104 LEU C C 1
ATOM 5546 O O . LEU C 1 104 ? 28.601 -17.238 10.493 1.00 49.06 104 LEU C O 1
ATOM 5551 N N . ASN C 1 105 ? 28.416 -16.444 8.391 1.00 48.13 105 ASN C N 1
ATOM 5552 C CA . ASN C 1 105 ? 29.756 -16.908 8.038 1.00 52.46 105 ASN C CA 1
ATOM 5553 C C . ASN C 1 105 ? 30.811 -16.321 8.980 1.00 54.97 105 ASN C C 1
ATOM 5554 O O . ASN C 1 105 ? 31.738 -17.024 9.413 1.00 49.28 105 ASN C O 1
ATOM 5559 N N . ASP C 1 106 ? 30.664 -15.040 9.334 1.00 54.02 106 ASP C N 1
ATOM 5560 C CA . ASP C 1 106 ? 31.611 -14.393 10.237 1.00 54.62 106 ASP C CA 1
ATOM 5561 C C . ASP C 1 106 ? 31.468 -14.912 11.664 1.00 58.43 106 ASP C C 1
ATOM 5562 O O . ASP C 1 106 ? 32.476 -15.134 12.344 1.00 64.44 106 ASP C O 1
ATOM 5567 N N . SER C 1 107 ? 30.230 -15.108 12.140 1.00 55.96 107 SER C N 1
ATOM 5568 C CA . SER C 1 107 ? 30.037 -15.715 13.456 1.00 53.61 107 SER C CA 1
ATOM 5569 C C . SER C 1 107 ? 30.684 -17.094 13.529 1.00 49.58 107 SER C C 1
ATOM 5570 O O . SER C 1 107 ? 31.287 -17.454 14.546 1.00 54.62 107 SER C O 1
ATOM 5573 N N . LEU C 1 108 ? 30.574 -17.881 12.462 1.00 51.37 108 LEU C N 1
ATOM 5574 C CA . LEU C 1 108 ? 31.187 -19.204 12.477 1.00 53.55 108 LEU C CA 1
ATOM 5575 C C . LEU C 1 108 ? 32.703 -19.106 12.497 1.00 58.17 108 LEU C C 1
ATOM 5576 O O . LEU C 1 108 ? 33.373 -19.902 13.162 1.00 63.22 108 LEU C O 1
ATOM 5581 N N . ARG C 1 109 ? 33.264 -18.144 11.769 1.00 60.22 109 ARG C N 1
ATOM 5582 C CA . ARG C 1 109 ? 34.710 -17.988 11.771 1.00 59.18 109 ARG C CA 1
ATOM 5583 C C . ARG C 1 109 ? 35.196 -17.529 13.136 1.00 64.07 109 ARG C C 1
ATOM 5584 O O . ARG C 1 109 ? 36.197 -18.040 13.654 1.00 71.00 109 ARG C O 1
ATOM 5592 N N . ARG C 1 110 ? 34.477 -16.597 13.756 1.00 59.80 110 ARG C N 1
ATOM 5593 C CA . ARG C 1 110 ? 34.949 -16.048 15.016 1.00 57.79 110 ARG C CA 1
ATOM 5594 C C . ARG C 1 110 ? 34.733 -17.031 16.157 1.00 62.84 110 ARG C C 1
ATOM 5595 O O . ARG C 1 110 ? 35.511 -17.056 17.117 1.00 64.12 110 ARG C O 1
ATOM 5603 N N . LEU C 1 111 ? 33.704 -17.863 16.065 1.00 59.41 111 LEU C N 1
ATOM 5604 C CA . LEU C 1 111 ? 33.529 -18.889 17.078 1.00 58.91 111 LEU C CA 1
ATOM 5605 C C . LEU C 1 111 ? 34.413 -20.094 16.812 1.00 59.89 111 LEU C C 1
ATOM 5606 O O . LEU C 1 111 ? 34.622 -20.912 17.715 1.00 60.30 111 LEU C O 1
ATOM 5611 N N . GLY C 1 112 ? 34.940 -20.208 15.596 1.00 58.24 112 GLY C N 1
ATOM 5612 C CA . GLY C 1 112 ? 35.744 -21.350 15.215 1.00 59.66 112 GLY C CA 1
ATOM 5613 C C . GLY C 1 112 ? 35.012 -22.667 15.254 1.00 55.58 112 GLY C C 1
ATOM 5614 O O . GLY C 1 112 ? 35.648 -23.711 15.380 1.00 63.39 112 GLY C O 1
ATOM 5615 N N . VAL C 1 113 ? 33.691 -22.649 15.153 1.00 60.90 113 VAL C N 1
ATOM 5616 C CA . VAL C 1 113 ? 32.892 -23.852 15.228 1.00 60.96 113 VAL C CA 1
ATOM 5617 C C . VAL C 1 113 ? 32.596 -24.335 13.814 1.00 62.85 113 VAL C C 1
ATOM 5618 O O . VAL C 1 113 ? 32.779 -23.617 12.832 1.00 58.11 113 VAL C O 1
ATOM 5622 N N . GLU C 1 114 ? 32.150 -25.582 13.705 1.00 63.65 114 GLU C N 1
ATOM 5623 C CA . GLU C 1 114 ? 31.604 -26.089 12.456 1.00 58.28 114 GLU C CA 1
ATOM 5624 C C . GLU C 1 114 ? 30.094 -25.880 12.371 1.00 60.17 114 GLU C C 1
ATOM 5625 O O . GLU C 1 114 ? 29.528 -25.951 11.270 1.00 58.83 114 GLU C O 1
ATOM 5631 N N . GLN C 1 115 ? 29.445 -25.594 13.506 1.00 55.87 115 GLN C N 1
ATOM 5632 C CA . GLN C 1 115 ? 27.990 -25.472 13.587 1.00 46.42 115 GLN C CA 1
ATOM 5633 C C . GLN C 1 115 ? 27.601 -24.724 14.858 1.00 44.40 115 GLN C C 1
ATOM 5634 O O . GLN C 1 115 ? 27.879 -25.200 15.964 1.00 48.54 115 GLN C O 1
ATOM 5640 N N . ILE C 1 116 ? 26.940 -23.575 14.693 1.00 39.67 116 ILE C N 1
ATOM 5641 C CA . ILE C 1 116 ? 26.306 -22.862 15.795 1.00 37.35 116 ILE C CA 1
ATOM 5642 C C . ILE C 1 116 ? 25.054 -23.611 16.227 1.00 42.05 116 ILE C C 1
ATOM 5643 O O . ILE C 1 116 ? 24.217 -23.978 15.398 1.00 51.31 116 ILE C O 1
ATOM 5648 N N . ASP C 1 117 ? 24.899 -23.824 17.528 1.00 42.66 117 ASP C N 1
ATOM 5649 C CA . ASP C 1 117 ? 23.797 -24.675 17.959 1.00 47.54 117 ASP C CA 1
ATOM 5650 C C . ASP C 1 117 ? 22.454 -23.946 17.885 1.00 42.50 117 ASP C C 1
ATOM 5651 O O . ASP C 1 117 ? 21.454 -24.539 17.466 1.00 42.75 117 ASP C O 1
ATOM 5656 N N . LEU C 1 118 ? 22.413 -22.667 18.269 1.00 36.44 118 LEU C N 1
ATOM 5657 C CA . LEU C 1 118 ? 21.187 -21.869 18.256 1.00 35.50 118 LEU C CA 1
ATOM 5658 C C . LEU C 1 118 ? 21.512 -20.481 17.718 1.00 39.82 118 LEU C C 1
ATOM 5659 O O . LEU C 1 118 ? 22.298 -19.740 18.315 1.00 39.87 118 LEU C O 1
ATOM 5664 N N . TYR C 1 119 ? 20.901 -20.127 16.595 1.00 41.09 119 TYR C N 1
ATOM 5665 C CA . TYR C 1 119 ? 21.146 -18.861 15.915 1.00 39.54 119 TYR C CA 1
ATOM 5666 C C . TYR C 1 119 ? 19.868 -18.044 16.018 1.00 37.49 119 TYR C C 1
ATOM 5667 O O . TYR C 1 119 ? 18.805 -18.519 15.613 1.00 40.78 119 TYR C O 1
ATOM 5676 N N . GLN C 1 120 ? 19.948 -16.849 16.592 1.00 36.03 120 GLN C N 1
ATOM 5677 C CA . GLN C 1 120 ? 18.748 -16.083 16.903 1.00 38.85 120 GLN C CA 1
ATOM 5678 C C . GLN C 1 120 ? 18.662 -14.807 16.081 1.00 40.61 120 GLN C C 1
ATOM 5679 O O . GLN C 1 120 ? 19.668 -14.123 15.877 1.00 45.01 120 GLN C O 1
ATOM 5685 N N . MET C 1 121 ? 17.451 -14.499 15.605 1.00 36.79 121 MET C N 1
ATOM 5686 C CA . MET C 1 121 ? 17.162 -13.203 14.996 1.00 41.64 121 MET C CA 1
ATOM 5687 C C . MET C 1 121 ? 17.055 -12.159 16.113 1.00 36.97 121 MET C C 1
ATOM 5688 O O . MET C 1 121 ? 16.103 -12.179 16.898 1.00 34.86 121 MET C O 1
ATOM 5693 N N . HIS C 1 122 ? 18.019 -11.228 16.160 1.00 39.51 122 HIS C N 1
ATOM 5694 C CA . HIS C 1 122 ? 18.148 -10.321 17.303 1.00 47.04 122 HIS C CA 1
ATOM 5695 C C . HIS C 1 122 ? 16.936 -9.417 17.472 1.00 45.68 122 HIS C C 1
ATOM 5696 O O . HIS C 1 122 ? 16.590 -9.053 18.606 1.00 43.96 122 HIS C O 1
ATOM 5703 N N . ALA C 1 123 ? 16.296 -9.048 16.362 1.00 38.12 123 ALA C N 1
ATOM 5704 C CA . ALA C 1 123 ? 15.072 -8.259 16.359 1.00 45.53 123 ALA C CA 1
ATOM 5705 C C . ALA C 1 123 ? 14.323 -8.494 15.048 1.00 42.57 123 ALA C C 1
ATOM 5706 O O . ALA C 1 123 ? 14.878 -8.993 14.069 1.00 34.99 123 ALA C O 1
ATOM 5708 N N . TRP C 1 124 ? 13.047 -8.136 15.058 1.00 41.23 124 TRP C N 1
ATOM 5709 C CA . TRP C 1 124 ? 12.235 -8.111 13.847 1.00 46.74 124 TRP C CA 1
ATOM 5710 C C . TRP C 1 124 ? 12.826 -7.193 12.772 1.00 39.44 124 TRP C C 1
ATOM 5711 O O . TRP C 1 124 ? 13.573 -6.260 13.046 1.00 44.19 124 TRP C O 1
ATOM 5722 N N . ASP C 1 125 ? 12.446 -7.452 11.530 1.00 40.47 125 ASP C N 1
ATOM 5723 C CA . ASP C 1 125 ? 12.877 -6.636 10.396 1.00 40.41 125 ASP C CA 1
ATOM 5724 C C . ASP C 1 125 ? 11.664 -6.502 9.483 1.00 31.84 125 ASP C C 1
ATOM 5725 O O . ASP C 1 125 ? 11.372 -7.412 8.715 1.00 41.48 125 ASP C O 1
ATOM 5730 N N . ALA C 1 126 ? 10.951 -5.386 9.575 1.00 30.76 126 ALA C N 1
ATOM 5731 C CA . ALA C 1 126 ? 9.815 -5.172 8.685 1.00 37.07 126 ALA C CA 1
ATOM 5732 C C . ALA C 1 126 ? 10.221 -5.057 7.218 1.00 37.81 126 ALA C C 1
ATOM 5733 O O . ALA C 1 126 ? 9.392 -5.301 6.340 1.00 42.67 126 ALA C O 1
ATOM 5735 N N . VAL C 1 127 ? 11.474 -4.707 6.943 1.00 44.54 127 VAL C N 1
ATOM 5736 C CA . VAL C 1 127 ? 11.960 -4.546 5.570 1.00 46.80 127 VAL C CA 1
ATOM 5737 C C . VAL C 1 127 ? 12.065 -5.893 4.857 1.00 43.75 127 VAL C C 1
ATOM 5738 O O . VAL C 1 127 ? 11.771 -6.003 3.665 1.00 42.70 127 VAL C O 1
ATOM 5742 N N . THR C 1 128 ? 12.535 -6.926 5.560 1.00 45.54 128 THR C N 1
ATOM 5743 C CA . THR C 1 128 ? 12.788 -8.227 4.952 1.00 42.39 128 THR C CA 1
ATOM 5744 C C . THR C 1 128 ? 11.545 -9.095 5.069 1.00 36.44 128 THR C C 1
ATOM 5745 O O . THR C 1 128 ? 11.062 -9.313 6.184 1.00 39.44 128 THR C O 1
ATOM 5749 N N . PRO C 1 129 ? 11.006 -9.618 3.976 1.00 38.72 129 PRO C N 1
ATOM 5750 C CA . PRO C 1 129 ? 9.854 -10.518 4.106 1.00 37.75 129 PRO C CA 1
ATOM 5751 C C . PRO C 1 129 ? 10.251 -11.752 4.896 1.00 33.42 129 PRO C C 1
ATOM 5752 O O . PRO C 1 129 ? 11.342 -12.303 4.731 1.00 34.67 129 PRO C O 1
ATOM 5756 N N . ILE C 1 130 ? 9.354 -12.172 5.781 1.00 35.97 130 ILE C N 1
ATOM 5757 C CA . ILE C 1 130 ? 9.709 -13.219 6.723 1.00 35.20 130 ILE C CA 1
ATOM 5758 C C . ILE C 1 130 ? 10.064 -14.505 5.993 1.00 35.63 130 ILE C C 1
ATOM 5759 O O . ILE C 1 130 ? 10.930 -15.269 6.449 1.00 35.56 130 ILE C O 1
ATOM 5764 N N . GLU C 1 131 ? 9.449 -14.731 4.824 1.00 37.21 131 GLU C N 1
ATOM 5765 C CA . GLU C 1 131 ? 9.722 -15.914 4.003 1.00 34.30 131 GLU C CA 1
ATOM 5766 C C . GLU C 1 131 ? 11.191 -16.018 3.654 1.00 32.19 131 GLU C C 1
ATOM 5767 O O . GLU C 1 131 ? 11.751 -17.120 3.607 1.00 33.55 131 GLU C O 1
ATOM 5773 N N . GLU C 1 132 ? 11.821 -14.879 3.369 1.00 33.39 132 GLU C N 1
ATOM 5774 C CA . GLU C 1 132 ? 13.206 -14.888 2.926 1.00 34.05 132 GLU C CA 1
ATOM 5775 C C . GLU C 1 132 ? 14.137 -15.221 4.083 1.00 34.57 132 GLU C C 1
ATOM 5776 O O . GLU C 1 132 ? 15.058 -16.027 3.933 1.00 38.52 132 GLU C O 1
ATOM 5782 N N . THR C 1 133 ? 13.886 -14.639 5.253 1.00 34.97 133 THR C N 1
ATOM 5783 C CA . THR C 1 133 ? 14.694 -14.946 6.423 1.00 34.31 133 THR C CA 1
ATOM 5784 C C . THR C 1 133 ? 14.622 -16.425 6.784 1.00 40.00 133 THR C C 1
ATOM 5785 O O . THR C 1 133 ? 15.656 -17.079 6.983 1.00 40.70 133 THR C O 1
ATOM 5789 N N . LEU C 1 134 ? 13.404 -16.973 6.895 1.00 40.35 134 LEU C N 1
ATOM 5790 C CA . LEU C 1 134 ? 13.290 -18.341 7.386 1.00 36.92 134 LEU C CA 1
ATOM 5791 C C . LEU C 1 134 ? 13.730 -19.339 6.333 1.00 39.60 134 LEU C C 1
ATOM 5792 O O . LEU C 1 134 ? 14.113 -20.470 6.666 1.00 38.78 134 LEU C O 1
ATOM 5797 N N . ARG C 1 135 ? 13.673 -18.951 5.059 1.00 35.37 135 ARG C N 1
ATOM 5798 C CA . ARG C 1 135 ? 14.161 -19.861 4.039 1.00 36.69 135 ARG C CA 1
ATOM 5799 C C . ARG C 1 135 ? 15.685 -19.916 4.069 1.00 33.57 135 ARG C C 1
ATOM 5800 O O . ARG C 1 135 ? 16.279 -20.994 3.956 1.00 36.72 135 ARG C O 1
ATOM 5808 N N . PHE C 1 136 ? 16.329 -18.767 4.253 1.00 31.69 136 PHE C N 1
ATOM 5809 C CA . PHE C 1 136 ? 17.763 -18.755 4.512 1.00 35.60 136 PHE C CA 1
ATOM 5810 C C . PHE C 1 136 ? 18.102 -19.601 5.742 1.00 45.27 136 PHE C C 1
ATOM 5811 O O . PHE C 1 136 ? 19.032 -20.422 5.713 1.00 41.47 136 PHE C O 1
ATOM 5819 N N . LEU C 1 137 ? 17.350 -19.414 6.838 1.00 35.21 137 LEU C N 1
ATOM 5820 C CA . LEU C 1 137 ? 17.611 -20.197 8.036 1.00 33.71 137 LEU C CA 1
ATOM 5821 C C . LEU C 1 137 ? 17.459 -21.687 7.766 1.00 39.63 137 LEU C C 1
ATOM 5822 O O . LEU C 1 137 ? 18.200 -22.500 8.331 1.00 41.23 137 LEU C O 1
ATOM 5827 N N . ASP C 1 138 ? 16.520 -22.071 6.892 1.00 36.27 138 ASP C N 1
ATOM 5828 C CA . ASP C 1 138 ? 16.362 -23.488 6.576 1.00 33.47 138 ASP C CA 1
ATOM 5829 C C . ASP C 1 138 ? 17.525 -24.005 5.742 1.00 37.10 138 ASP C C 1
ATOM 5830 O O . ASP C 1 138 ? 17.995 -25.130 5.951 1.00 37.33 138 ASP C O 1
ATOM 5835 N N . ASP C 1 139 ? 17.984 -23.205 4.775 1.00 35.74 139 ASP C N 1
ATOM 5836 C CA . ASP C 1 139 ? 19.154 -23.581 3.991 1.00 36.16 139 ASP C CA 1
ATOM 5837 C C . ASP C 1 139 ? 20.363 -23.789 4.891 1.00 40.38 139 ASP C C 1
ATOM 5838 O O . ASP C 1 139 ? 21.185 -24.686 4.652 1.00 39.72 139 ASP C O 1
ATOM 5843 N N . ALA C 1 140 ? 20.481 -22.964 5.940 1.00 40.88 140 ALA C N 1
ATOM 5844 C CA . ALA C 1 140 ? 21.591 -23.081 6.874 1.00 32.15 140 ALA C CA 1
ATOM 5845 C C . ALA C 1 140 ? 21.522 -24.389 7.643 1.00 40.03 140 ALA C C 1
ATOM 5846 O O . ALA C 1 140 ? 22.533 -25.090 7.775 1.00 44.40 140 ALA C O 1
ATOM 5848 N N . VAL C 1 141 ? 20.335 -24.741 8.159 1.00 38.31 141 VAL C N 1
ATOM 5849 C CA . VAL C 1 141 ? 20.162 -26.033 8.823 1.00 32.98 141 VAL C CA 1
ATOM 5850 C C . VAL C 1 141 ? 20.519 -27.177 7.873 1.00 34.46 141 VAL C C 1
ATOM 5851 O O . VAL C 1 141 ? 21.186 -28.141 8.260 1.00 28.33 141 VAL C O 1
ATOM 5855 N N . SER C 1 142 ? 20.108 -27.066 6.602 1.00 39.83 142 SER C N 1
ATOM 5856 C CA . SER C 1 142 ? 20.490 -28.046 5.582 1.00 36.89 142 SER C CA 1
ATOM 5857 C C . SER C 1 142 ? 21.989 -28.009 5.305 1.00 35.40 142 SER C C 1
ATOM 5858 O O . SER C 1 142 ? 22.605 -29.041 5.010 1.00 35.76 142 SER C O 1
ATOM 5861 N N . ALA C 1 143 ? 22.592 -26.830 5.351 1.00 34.94 143 ALA C N 1
ATOM 5862 C CA . ALA C 1 143 ? 24.031 -26.788 5.166 1.00 36.01 143 ALA C CA 1
ATOM 5863 C C . ALA C 1 143 ? 24.779 -27.308 6.383 1.00 40.53 143 ALA C C 1
ATOM 5864 O O . ALA C 1 143 ? 25.989 -27.532 6.296 1.00 51.02 143 ALA C O 1
ATOM 5866 N N . GLY C 1 144 ? 24.100 -27.515 7.505 1.00 34.97 144 GLY C N 1
ATOM 5867 C CA . GLY C 1 144 ? 24.822 -27.816 8.719 1.00 44.06 144 GLY C CA 1
ATOM 5868 C C . GLY C 1 144 ? 25.584 -26.654 9.326 1.00 43.45 144 GLY C C 1
ATOM 5869 O O . GLY C 1 144 ? 26.412 -26.880 10.216 1.00 47.34 144 GLY C O 1
ATOM 5870 N N . LYS C 1 145 ? 25.339 -25.417 8.874 1.00 35.06 145 LYS C N 1
ATOM 5871 C CA . LYS C 1 145 ? 25.911 -24.258 9.557 1.00 38.14 145 LYS C CA 1
ATOM 5872 C C . LYS C 1 145 ? 25.260 -24.017 10.926 1.00 44.72 145 LYS C C 1
ATOM 5873 O O . LYS C 1 145 ? 25.934 -23.574 11.863 1.00 44.47 145 LYS C O 1
ATOM 5879 N N . ILE C 1 146 ? 23.950 -24.263 11.065 1.00 43.86 146 ILE C N 1
ATOM 5880 C CA . ILE C 1 146 ? 23.254 -24.078 12.334 1.00 36.27 146 ILE C CA 1
ATOM 5881 C C . ILE C 1 146 ? 22.403 -25.309 12.591 1.00 42.03 146 ILE C C 1
ATOM 5882 O O . ILE C 1 146 ? 22.064 -26.058 11.672 1.00 48.09 146 ILE C O 1
ATOM 5887 N N . ALA C 1 147 ? 22.057 -25.505 13.866 1.00 43.93 147 ALA C N 1
ATOM 5888 C CA . ALA C 1 147 ? 21.177 -26.587 14.301 1.00 41.62 147 ALA C CA 1
ATOM 5889 C C . ALA C 1 147 ? 19.719 -26.126 14.395 1.00 37.47 147 ALA C C 1
ATOM 5890 O O . ALA C 1 147 ? 18.835 -26.670 13.723 1.00 33.15 147 ALA C O 1
ATOM 5892 N N . TYR C 1 148 ? 19.466 -25.129 15.230 1.00 30.87 148 TYR C N 1
ATOM 5893 C CA . TYR C 1 148 ? 18.159 -24.538 15.453 1.00 38.00 148 TYR C CA 1
ATOM 5894 C C . TYR C 1 148 ? 18.235 -23.037 15.191 1.00 35.57 148 TYR C C 1
ATOM 5895 O O . TYR C 1 148 ? 19.314 -22.460 15.059 1.00 33.93 148 TYR C O 1
ATOM 5904 N N . TYR C 1 149 ? 17.069 -22.400 15.161 1.00 27.88 149 TYR C N 1
ATOM 5905 C CA . TYR C 1 149 ? 16.987 -20.958 15.056 1.00 29.11 149 TYR C CA 1
ATOM 5906 C C . TYR C 1 149 ? 15.901 -20.481 16.008 1.00 31.75 149 TYR C C 1
ATOM 5907 O O . TYR C 1 149 ? 15.068 -21.262 16.462 1.00 34.80 149 TYR C O 1
ATOM 5916 N N . GLY C 1 150 ? 15.945 -19.201 16.346 1.00 34.02 150 GLY C N 1
ATOM 5917 C CA . GLY C 1 150 ? 14.951 -18.626 17.228 1.00 38.43 150 GLY C CA 1
ATOM 5918 C C . GLY C 1 150 ? 14.881 -17.120 17.068 1.00 41.73 150 GLY C C 1
ATOM 5919 O O . GLY C 1 150 ? 15.511 -16.538 16.178 1.00 38.45 150 GLY C O 1
ATOM 5920 N N . PHE C 1 151 ? 14.114 -16.481 17.951 1.00 43.60 151 PHE C N 1
ATOM 5921 C CA . PHE C 1 151 ? 13.994 -15.028 17.913 1.00 46.07 151 PHE C CA 1
ATOM 5922 C C . PHE C 1 151 ? 14.406 -14.406 19.242 1.00 47.04 151 PHE C C 1
ATOM 5923 O O . PHE C 1 151 ? 14.364 -15.062 20.289 1.00 43.82 151 PHE C O 1
ATOM 5931 N N . SER C 1 152 ? 14.833 -13.130 19.191 1.00 44.44 152 SER C N 1
ATOM 5932 C CA . SER C 1 152 ? 15.124 -12.400 20.426 1.00 54.23 152 SER C CA 1
ATOM 5933 C C . SER C 1 152 ? 14.030 -11.396 20.770 1.00 58.13 152 SER C C 1
ATOM 5934 O O . SER C 1 152 ? 13.421 -11.499 21.841 1.00 62.61 152 SER C O 1
ATOM 5937 N N . ASN C 1 153 ? 13.751 -10.423 19.904 1.00 48.99 153 ASN C N 1
ATOM 5938 C CA . ASN C 1 153 ? 12.558 -9.621 20.174 1.00 50.39 153 ASN C CA 1
ATOM 5939 C C . ASN C 1 153 ? 11.748 -9.416 18.894 1.00 50.84 153 ASN C C 1
ATOM 5940 O O . ASN C 1 153 ? 12.025 -8.573 18.027 1.00 48.07 153 ASN C O 1
ATOM 5945 N N . TYR C 1 154 ? 10.784 -10.322 18.790 1.00 44.39 154 TYR C N 1
ATOM 5946 C CA . TYR C 1 154 ? 9.672 -10.333 17.875 1.00 40.05 154 TYR C CA 1
ATOM 5947 C C . TYR C 1 154 ? 8.452 -9.985 18.709 1.00 41.74 154 TYR C C 1
ATOM 5948 O O . TYR C 1 154 ? 8.427 -10.234 19.916 1.00 35.81 154 TYR C O 1
ATOM 5957 N N . LEU C 1 155 ? 7.460 -9.375 18.074 1.00 41.60 155 LEU C N 1
ATOM 5958 C CA . LEU C 1 155 ? 6.181 -9.224 18.730 1.00 31.78 155 LEU C CA 1
ATOM 5959 C C . LEU C 1 155 ? 5.450 -10.563 18.698 1.00 36.89 155 LEU C C 1
ATOM 5960 O O . LEU C 1 155 ? 5.919 -11.542 18.105 1.00 33.74 155 LEU C O 1
ATOM 5965 N N . GLY C 1 156 ? 4.304 -10.612 19.382 1.00 42.87 156 GLY C N 1
ATOM 5966 C CA . GLY C 1 156 ? 3.564 -11.862 19.478 1.00 31.73 156 GLY C CA 1
ATOM 5967 C C . GLY C 1 156 ? 3.032 -12.318 18.137 1.00 26.65 156 GLY C C 1
ATOM 5968 O O . GLY C 1 156 ? 3.175 -13.478 17.761 1.00 34.40 156 GLY C O 1
ATOM 5969 N N . TRP C 1 157 ? 2.408 -11.418 17.393 1.00 30.76 157 TRP C N 1
ATOM 5970 C CA . TRP C 1 157 ? 1.897 -11.838 16.094 1.00 32.68 157 TRP C CA 1
ATOM 5971 C C . TRP C 1 157 ? 3.041 -12.209 15.160 1.00 35.08 157 TRP C C 1
ATOM 5972 O O . TRP C 1 157 ? 2.884 -13.088 14.302 1.00 29.89 157 TRP C O 1
ATOM 5983 N N . GLN C 1 158 ? 4.208 -11.582 15.347 1.00 34.71 158 GLN C N 1
ATOM 5984 C CA . GLN C 1 158 ? 5.364 -11.891 14.514 1.00 29.00 158 GLN C CA 1
ATOM 5985 C C . GLN C 1 158 ? 5.903 -13.277 14.815 1.00 31.44 158 GLN C C 1
ATOM 5986 O O . GLN C 1 158 ? 6.307 -13.999 13.896 1.00 32.13 158 GLN C O 1
ATOM 5992 N N . VAL C 1 159 ? 5.914 -13.666 16.094 1.00 30.83 159 VAL C N 1
ATOM 5993 C CA . VAL C 1 159 ? 6.248 -15.042 16.455 1.00 35.25 159 VAL C CA 1
ATOM 5994 C C . VAL C 1 159 ? 5.296 -16.003 15.765 1.00 32.87 159 VAL C C 1
ATOM 5995 O O . VAL C 1 159 ? 5.720 -16.963 15.113 1.00 35.87 159 VAL C O 1
ATOM 5999 N N . THR C 1 160 ? 3.993 -15.737 15.881 1.00 30.53 160 THR C N 1
ATOM 6000 C CA . THR C 1 160 ? 2.990 -16.629 15.312 1.00 34.76 160 THR C CA 1
ATOM 6001 C C . THR C 1 160 ? 3.102 -16.709 13.791 1.00 32.10 160 THR C C 1
ATOM 6002 O O . THR C 1 160 ? 3.006 -17.799 13.215 1.00 33.03 160 THR C O 1
ATOM 6006 N N . LYS C 1 161 ? 3.331 -15.578 13.123 1.00 28.82 161 LYS C N 1
ATOM 6007 C CA . LYS C 1 161 ? 3.492 -15.617 11.671 1.00 33.91 161 LYS C CA 1
ATOM 6008 C C . LYS C 1 161 ? 4.648 -16.522 11.273 1.00 30.54 161 LYS C C 1
ATOM 6009 O O . LYS C 1 161 ? 4.502 -17.400 10.406 1.00 29.12 161 LYS C O 1
ATOM 6015 N N . ALA C 1 162 ? 5.801 -16.331 11.909 1.00 24.83 162 ALA C N 1
ATOM 6016 C CA . ALA C 1 162 ? 6.961 -17.153 11.586 1.00 30.63 162 ALA C CA 1
ATOM 6017 C C . ALA C 1 162 ? 6.641 -18.633 11.765 1.00 36.34 162 ALA C C 1
ATOM 6018 O O . ALA C 1 162 ? 6.900 -19.454 10.870 1.00 31.91 162 ALA C O 1
ATOM 6020 N N . VAL C 1 163 ? 6.025 -18.978 12.902 1.00 31.11 163 VAL C N 1
ATOM 6021 C CA . VAL C 1 163 ? 5.668 -20.357 13.200 1.00 28.86 163 VAL C CA 1
ATOM 6022 C C . VAL C 1 163 ? 4.858 -20.956 12.063 1.00 29.95 163 VAL C C 1
ATOM 6023 O O . VAL C 1 163 ? 5.264 -21.941 11.433 1.00 30.59 163 VAL C O 1
ATOM 6027 N N . HIS C 1 164 ? 3.714 -20.346 11.763 1.00 29.69 164 HIS C N 1
ATOM 6028 C CA . HIS C 1 164 ? 2.820 -20.928 10.766 1.00 31.32 164 HIS C CA 1
ATOM 6029 C C . HIS C 1 164 ? 3.422 -20.848 9.359 1.00 34.57 164 HIS C C 1
ATOM 6030 O O . HIS C 1 164 ? 3.289 -21.793 8.572 1.00 31.98 164 HIS C O 1
ATOM 6037 N N . VAL C 1 165 ? 4.155 -19.776 9.048 1.00 28.28 165 VAL C N 1
ATOM 6038 C CA . VAL C 1 165 ? 4.868 -19.743 7.775 1.00 33.04 165 VAL C CA 1
ATOM 6039 C C . VAL C 1 165 ? 5.868 -20.900 7.700 1.00 33.09 165 VAL C C 1
ATOM 6040 O O . VAL C 1 165 ? 5.961 -21.605 6.687 1.00 29.04 165 VAL C O 1
ATOM 6044 N N . ALA C 1 166 ? 6.616 -21.134 8.783 1.00 36.39 166 ALA C N 1
ATOM 6045 C CA . ALA C 1 166 ? 7.606 -22.215 8.757 1.00 40.09 166 ALA C CA 1
ATOM 6046 C C . ALA C 1 166 ? 6.939 -23.585 8.611 1.00 38.66 166 ALA C C 1
ATOM 6047 O O . ALA C 1 166 ? 7.474 -24.478 7.932 1.00 31.48 166 ALA C O 1
ATOM 6049 N N . ARG C 1 167 ? 5.778 -23.773 9.258 1.00 30.18 167 ARG C N 1
ATOM 6050 C CA . ARG C 1 167 ? 5.053 -25.027 9.086 1.00 32.58 167 ARG C CA 1
ATOM 6051 C C . ARG C 1 167 ? 4.408 -25.127 7.700 1.00 25.68 167 ARG C C 1
ATOM 6052 O O . ARG C 1 167 ? 4.207 -26.227 7.199 1.00 27.99 167 ARG C O 1
ATOM 6060 N N . ALA C 1 168 ? 4.101 -24.008 7.050 1.00 29.18 168 ALA C N 1
ATOM 6061 C CA . ALA C 1 168 ? 3.524 -24.085 5.703 1.00 37.08 168 ALA C CA 1
ATOM 6062 C C . ALA C 1 168 ? 4.540 -24.540 4.653 1.00 36.59 168 ALA C C 1
ATOM 6063 O O . ALA C 1 168 ? 4.145 -25.091 3.624 1.00 36.42 168 ALA C O 1
ATOM 6065 N N . ASN C 1 169 ? 5.833 -24.347 4.899 1.00 37.55 169 ASN C N 1
ATOM 6066 C CA . ASN C 1 169 ? 6.869 -24.632 3.917 1.00 36.12 169 ASN C CA 1
ATOM 6067 C C . ASN C 1 169 ? 7.804 -25.764 4.340 1.00 31.68 169 ASN C C 1
ATOM 6068 O O . ASN C 1 169 ? 8.915 -25.870 3.811 1.00 33.73 169 ASN C O 1
ATOM 6073 N N . HIS C 1 170 ? 7.376 -26.618 5.264 1.00 25.85 170 HIS C N 1
ATOM 6074 C CA . HIS C 1 170 ? 8.191 -27.740 5.728 1.00 28.06 170 HIS C CA 1
ATOM 6075 C C . HIS C 1 170 ? 9.562 -27.268 6.209 1.00 28.69 170 HIS C C 1
ATOM 6076 O O . HIS C 1 170 ? 10.581 -27.913 5.974 1.00 33.01 170 HIS C O 1
ATOM 6083 N N . TRP C 1 171 ? 9.607 -26.119 6.871 1.00 29.83 171 TRP C N 1
ATOM 6084 C CA . TRP C 1 171 ? 10.848 -25.677 7.479 1.00 28.73 171 TRP C CA 1
ATOM 6085 C C . TRP C 1 171 ? 10.873 -26.055 8.961 1.00 33.46 171 TRP C C 1
ATOM 6086 O O . TRP C 1 171 ? 9.850 -26.428 9.554 1.00 33.35 171 TRP C O 1
ATOM 6097 N N . THR C 1 172 ? 12.068 -26.019 9.549 1.00 35.17 172 THR C N 1
ATOM 6098 C CA . THR C 1 172 ? 12.168 -26.416 10.958 1.00 40.18 172 THR C CA 1
ATOM 6099 C C . THR C 1 172 ? 11.503 -25.379 11.863 1.00 30.48 172 THR C C 1
ATOM 6100 O O . THR C 1 172 ? 11.378 -24.194 11.536 1.00 27.31 172 THR C O 1
ATOM 6104 N N . ALA C 1 173 ? 11.115 -25.808 12.920 1.00 32.74 173 ALA C N 1
ATOM 6105 C CA . ALA C 1 173 ? 10.417 -24.839 13.750 1.00 31.46 173 ALA C CA 1
ATOM 6106 C C . ALA C 1 173 ? 11.411 -24.007 14.557 1.00 37.56 173 ALA C C 1
ATOM 6107 O O . ALA C 1 173 ? 12.515 -24.478 14.875 1.00 38.62 173 ALA C O 1
ATOM 6109 N N . PRO C 1 174 ? 11.051 -22.766 14.890 1.00 34.81 174 PRO C N 1
ATOM 6110 C CA . PRO C 1 174 ? 11.836 -22.026 15.881 1.00 35.24 174 PRO C CA 1
ATOM 6111 C C . PRO C 1 174 ? 11.667 -22.690 17.242 1.00 33.24 174 PRO C C 1
ATOM 6112 O O . PRO C 1 174 ? 10.655 -23.345 17.506 1.00 35.05 174 PRO C O 1
ATOM 6116 N N . VAL C 1 175 ? 12.684 -22.562 18.089 1.00 30.72 175 VAL C N 1
ATOM 6117 C CA . VAL C 1 175 ? 12.674 -23.229 19.389 1.00 40.64 175 VAL C CA 1
ATOM 6118 C C . VAL C 1 175 ? 12.418 -22.255 20.541 1.00 36.74 175 VAL C C 1
ATOM 6119 O O . VAL C 1 175 ? 11.706 -22.593 21.485 1.00 33.02 175 VAL C O 1
ATOM 6123 N N . THR C 1 176 ? 12.946 -21.029 20.474 1.00 37.95 176 THR C N 1
ATOM 6124 C CA . THR C 1 176 ? 12.945 -20.133 21.621 1.00 41.59 176 THR C CA 1
ATOM 6125 C C . THR C 1 176 ? 12.763 -18.686 21.193 1.00 46.81 176 THR C C 1
ATOM 6126 O O . THR C 1 176 ? 13.062 -18.301 20.057 1.00 49.43 176 THR C O 1
ATOM 6130 N N . LEU C 1 177 ? 12.344 -17.868 22.158 1.00 45.94 177 LEU C N 1
ATOM 6131 C CA . LEU C 1 177 ? 12.405 -16.414 22.056 1.00 51.21 177 LEU C CA 1
ATOM 6132 C C . LEU C 1 177 ? 13.251 -15.861 23.202 1.00 50.38 177 LEU C C 1
ATOM 6133 O O . LEU C 1 177 ? 13.224 -16.406 24.314 1.00 42.98 177 LEU C O 1
ATOM 6138 N N . GLN C 1 178 ? 14.039 -14.784 22.926 1.00 46.95 178 GLN C N 1
ATOM 6139 C CA . GLN C 1 178 ? 14.917 -14.210 23.956 1.00 47.91 178 GLN C CA 1
ATOM 6140 C C . GLN C 1 178 ? 14.448 -12.814 24.357 1.00 48.94 178 GLN C C 1
ATOM 6141 O O . GLN C 1 178 ? 14.989 -11.807 23.869 1.00 48.66 178 GLN C O 1
ATOM 6147 N N . PRO C 1 179 ? 13.457 -12.715 25.243 1.00 41.10 179 PRO C N 1
ATOM 6148 C CA . PRO C 1 179 ? 12.905 -11.412 25.617 1.00 43.66 179 PRO C CA 1
ATOM 6149 C C . PRO C 1 179 ? 13.568 -10.811 26.848 1.00 45.25 179 PRO C C 1
ATOM 6150 O O . PRO C 1 179 ? 14.256 -11.468 27.629 1.00 44.82 179 PRO C O 1
ATOM 6154 N N . GLN C 1 180 ? 13.341 -9.524 27.003 1.00 51.44 180 GLN C N 1
ATOM 6155 C CA . GLN C 1 180 ? 13.597 -8.854 28.260 1.00 49.03 180 GLN C CA 1
ATOM 6156 C C . GLN C 1 180 ? 12.461 -9.231 29.204 1.00 45.18 180 GLN C C 1
ATOM 6157 O O . GLN C 1 180 ? 11.287 -9.058 28.853 1.00 40.01 180 GLN C O 1
ATOM 6163 N N . TYR C 1 181 ? 12.805 -9.790 30.375 1.00 44.76 181 TYR C N 1
ATOM 6164 C CA . TYR C 1 181 ? 11.826 -10.312 31.331 1.00 41.49 181 TYR C CA 1
ATOM 6165 C C . TYR C 1 181 ? 12.386 -10.261 32.749 1.00 47.27 181 TYR C C 1
ATOM 6166 O O . TYR C 1 181 ? 13.460 -10.812 33.016 1.00 46.93 181 TYR C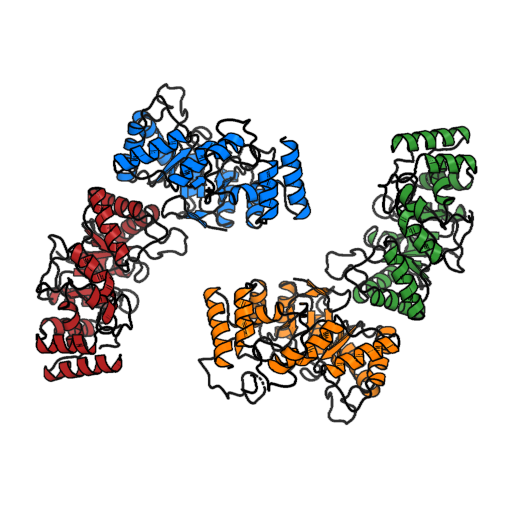 O 1
ATOM 6175 N N . ASN C 1 182 ? 11.646 -9.622 33.648 1.00 40.49 182 ASN C N 1
ATOM 6176 C CA . ASN C 1 182 ? 11.934 -9.592 35.080 1.00 46.07 182 ASN C CA 1
ATOM 6177 C C . ASN C 1 182 ? 10.713 -8.990 35.761 1.00 50.30 182 ASN C C 1
ATOM 6178 O O . ASN C 1 182 ? 9.720 -8.649 35.106 1.00 48.52 182 ASN C O 1
ATOM 6183 N N . LEU C 1 183 ? 10.800 -8.841 37.090 1.00 49.55 183 LEU C N 1
ATOM 6184 C CA . LEU C 1 183 ? 9.621 -8.434 37.856 1.00 49.82 183 LEU C CA 1
ATOM 6185 C C . LEU C 1 183 ? 9.108 -7.064 37.420 1.00 53.11 183 LEU C C 1
ATOM 6186 O O . LEU C 1 183 ? 7.911 -6.773 37.545 1.00 48.45 183 LEU C O 1
ATOM 6191 N N . LEU C 1 184 ? 9.987 -6.231 36.867 1.00 53.69 184 LEU C N 1
ATOM 6192 C CA . LEU C 1 184 ? 9.604 -4.903 36.416 1.00 54.19 184 LEU C CA 1
ATOM 6193 C C . LEU C 1 184 ? 9.321 -4.828 34.920 1.00 54.29 184 LEU C C 1
ATOM 6194 O O . LEU C 1 184 ? 8.732 -3.840 34.473 1.00 59.47 184 LEU C O 1
ATOM 6199 N N . VAL C 1 185 ? 9.701 -5.834 34.136 1.00 47.11 185 VAL C N 1
ATOM 6200 C CA . VAL C 1 185 ? 9.428 -5.842 32.699 1.00 48.77 185 VAL C CA 1
ATOM 6201 C C . VAL C 1 185 ? 8.700 -7.147 32.393 1.00 50.48 185 VAL C C 1
ATOM 6202 O O . VAL C 1 185 ? 9.304 -8.169 32.023 1.00 41.55 185 VAL C O 1
ATOM 6206 N N . ARG C 1 186 ? 7.370 -7.101 32.493 1.00 46.83 186 ARG C N 1
ATOM 6207 C CA . ARG C 1 186 ? 6.537 -8.285 32.323 1.00 45.42 186 ARG C CA 1
ATOM 6208 C C . ARG C 1 186 ? 5.565 -8.136 31.164 1.00 46.89 186 ARG C C 1
ATOM 6209 O O . ARG C 1 186 ? 4.547 -8.834 31.125 1.00 47.71 186 ARG C O 1
ATOM 6217 N N . ASP C 1 187 ? 5.843 -7.244 30.215 1.00 47.05 187 ASP C N 1
ATOM 6218 C CA . ASP C 1 187 ? 4.827 -6.985 29.205 1.00 51.49 187 ASP C CA 1
ATOM 6219 C C . ASP C 1 187 ? 4.725 -8.082 28.152 1.00 47.73 187 ASP C C 1
ATOM 6220 O O . ASP C 1 187 ? 3.720 -8.117 27.431 1.00 44.01 187 ASP C O 1
ATOM 6225 N N . ILE C 1 188 ? 5.707 -8.988 28.062 1.00 44.97 188 ILE C N 1
ATOM 6226 C CA . ILE C 1 188 ? 5.613 -10.105 27.128 1.00 42.34 188 ILE C CA 1
ATOM 6227 C C . ILE C 1 188 ? 4.468 -11.044 27.459 1.00 41.99 188 ILE C C 1
ATOM 6228 O O . ILE C 1 188 ? 4.151 -11.915 26.652 1.00 43.47 188 ILE C O 1
ATOM 6233 N N . GLU C 1 189 ? 3.827 -10.882 28.616 1.00 43.93 189 GLU C N 1
ATOM 6234 C CA . GLU C 1 189 ? 2.770 -11.798 29.030 1.00 42.86 189 GLU C CA 1
ATOM 6235 C C . GLU C 1 189 ? 1.434 -11.508 28.377 1.00 42.53 189 GLU C C 1
ATOM 6236 O O . GLU C 1 189 ? 0.476 -12.261 28.594 1.00 40.41 189 GLU C O 1
ATOM 6242 N N . HIS C 1 190 ? 1.341 -10.438 27.600 1.00 45.18 190 HIS C N 1
ATOM 6243 C CA . HIS C 1 190 ? 0.081 -10.114 26.955 1.00 49.42 190 HIS C CA 1
ATOM 6244 C C . HIS C 1 190 ? -0.087 -10.859 25.638 1.00 43.14 190 HIS C C 1
ATOM 6245 O O . HIS C 1 190 ? -1.141 -11.453 25.395 1.00 44.06 190 HIS C O 1
ATOM 6252 N N . GLU C 1 191 ? 0.931 -10.823 24.788 1.00 44.69 191 GLU C N 1
ATOM 6253 C CA . GLU C 1 191 ? 0.871 -11.484 23.490 1.00 41.43 191 GLU C CA 1
ATOM 6254 C C . GLU C 1 191 ? 2.037 -12.425 23.244 1.00 38.29 191 GLU C C 1
ATOM 6255 O O . GLU C 1 191 ? 1.836 -13.516 22.719 1.00 35.65 191 GLU C O 1
ATOM 6261 N N . ILE C 1 192 ? 3.245 -12.041 23.647 1.00 40.57 192 ILE C N 1
ATOM 6262 C CA . ILE C 1 192 ? 4.442 -12.777 23.252 1.00 38.98 192 ILE C CA 1
ATOM 6263 C C . ILE C 1 192 ? 4.489 -14.144 23.918 1.00 36.01 192 ILE C C 1
ATOM 6264 O O . ILE C 1 192 ? 4.824 -15.151 23.278 1.00 34.14 192 ILE C O 1
ATOM 6269 N N . VAL C 1 193 ? 4.194 -14.202 25.217 1.00 38.21 193 VAL C N 1
ATOM 6270 C CA . VAL C 1 193 ? 4.176 -15.474 25.951 1.00 39.61 193 VAL C CA 1
ATOM 6271 C C . VAL C 1 193 ? 3.105 -16.413 25.351 1.00 34.93 193 VAL C C 1
ATOM 6272 O O . VAL C 1 193 ? 3.447 -17.525 24.949 1.00 34.19 193 VAL C O 1
ATOM 6276 N N . PRO C 1 194 ? 1.837 -15.998 25.258 1.00 32.29 194 PRO C N 1
ATOM 6277 C CA . PRO C 1 194 ? 0.845 -16.896 24.636 1.00 34.46 194 PRO C CA 1
ATOM 6278 C C . PRO C 1 194 ? 1.258 -17.388 23.253 1.00 38.43 194 PRO C C 1
ATOM 6279 O O . PRO C 1 194 ? 1.176 -18.591 22.962 1.00 37.62 194 PRO C O 1
ATOM 6283 N N . ALA C 1 195 ? 1.729 -16.486 22.397 1.00 37.62 195 ALA C N 1
ATOM 6284 C CA . ALA C 1 195 ? 2.225 -16.884 21.089 1.00 34.01 195 ALA C CA 1
ATOM 6285 C C . ALA C 1 195 ? 3.253 -18.016 21.190 1.00 35.61 195 ALA C C 1
ATOM 6286 O O . ALA C 1 195 ? 3.103 -19.059 20.541 1.00 34.30 195 ALA C O 1
ATOM 6288 N N . CYS C 1 196 ? 4.302 -17.837 22.010 1.00 33.11 196 CYS C N 1
ATOM 6289 C CA . CYS C 1 196 ? 5.318 -18.886 22.151 1.00 38.34 196 CYS C CA 1
ATOM 6290 C C . CYS C 1 196 ? 4.762 -20.159 22.776 1.00 40.65 196 CYS C C 1
ATOM 6291 O O . CYS C 1 196 ? 5.156 -21.273 22.387 1.00 34.68 196 CYS C O 1
ATOM 6294 N N . GLN C 1 197 ? 3.862 -20.016 23.749 1.00 36.48 197 GLN C N 1
ATOM 6295 C CA . GLN C 1 197 ? 3.323 -21.193 24.411 1.00 42.05 197 GLN C CA 1
ATOM 6296 C C . GLN C 1 197 ? 2.524 -22.047 23.437 1.00 38.38 197 GLN C C 1
ATOM 6297 O O . GLN C 1 197 ? 2.705 -23.272 23.378 1.00 35.02 197 GLN C O 1
ATOM 6303 N N . ASP C 1 198 ? 1.662 -21.414 22.645 1.00 34.57 198 ASP C N 1
ATOM 6304 C CA . ASP C 1 198 ? 0.920 -22.152 21.636 1.00 32.32 198 ASP C CA 1
ATOM 6305 C C . ASP C 1 198 ? 1.854 -22.846 20.646 1.00 30.03 198 ASP C C 1
ATOM 6306 O O . ASP C 1 198 ? 1.545 -23.940 20.158 1.00 23.80 198 ASP C O 1
ATOM 6311 N N . ALA C 1 199 ? 3.007 -22.252 20.363 1.00 28.98 199 ALA C N 1
ATOM 6312 C CA . ALA C 1 199 ? 3.975 -22.835 19.437 1.00 30.92 199 ALA C CA 1
ATOM 6313 C C . ALA C 1 199 ? 4.985 -23.746 20.121 1.00 32.56 199 ALA C C 1
ATOM 6314 O O . ALA C 1 199 ? 5.949 -24.181 19.467 1.00 23.93 199 ALA C O 1
ATOM 6316 N N . ALA C 1 200 ? 4.811 -23.990 21.427 1.00 32.55 200 ALA C N 1
ATOM 6317 C CA . ALA C 1 200 ? 5.694 -24.811 22.245 1.00 32.73 200 ALA C CA 1
ATOM 6318 C C . ALA C 1 200 ? 7.076 -24.196 22.427 1.00 31.89 200 ALA C C 1
ATOM 6319 O O . ALA C 1 200 ? 8.019 -24.905 22.769 1.00 33.57 200 ALA C O 1
ATOM 6321 N N . MET C 1 201 ? 7.243 -22.904 22.169 1.00 34.02 201 MET C N 1
ATOM 6322 C CA . MET C 1 201 ? 8.580 -22.335 22.254 1.00 34.59 201 MET C CA 1
ATOM 6323 C C . MET C 1 201 ? 8.912 -21.983 23.689 1.00 39.67 201 MET C C 1
ATOM 6324 O O . MET C 1 201 ? 8.034 -21.855 24.550 1.00 44.27 201 MET C O 1
ATOM 6329 N N . GLY C 1 202 ? 10.202 -21.812 23.938 1.00 42.20 202 GLY C N 1
ATOM 6330 C CA . GLY C 1 202 ? 10.695 -21.439 25.248 1.00 41.56 202 GLY C CA 1
ATOM 6331 C C . GLY C 1 202 ? 11.237 -20.022 25.288 1.00 40.70 202 GLY C C 1
ATOM 6332 O O . GLY C 1 202 ? 11.677 -19.477 24.273 1.00 39.04 202 GLY C O 1
ATOM 6333 N N . LEU C 1 203 ? 11.201 -19.434 26.484 1.00 46.16 203 LEU C N 1
ATOM 6334 C CA . LEU C 1 203 ? 11.772 -18.121 26.741 1.00 41.62 203 LEU C CA 1
ATOM 6335 C C . LEU C 1 203 ? 13.234 -18.235 27.166 1.00 41.43 203 LEU C C 1
ATOM 6336 O O . LEU C 1 203 ? 13.633 -19.166 27.874 1.00 42.56 203 LEU C O 1
ATOM 6341 N N . LEU C 1 204 ? 14.043 -17.292 26.705 1.00 38.79 204 LEU C N 1
ATOM 6342 C CA . LEU C 1 204 ? 15.374 -17.066 27.249 1.00 39.55 204 LEU C CA 1
ATOM 6343 C C . LEU C 1 204 ? 15.359 -15.642 27.784 1.00 43.45 204 LEU C C 1
ATOM 6344 O O . LEU C 1 204 ? 15.842 -14.714 27.118 1.00 37.69 204 LEU C O 1
ATOM 6349 N N . PRO C 1 205 ? 14.784 -15.429 28.971 1.00 49.29 205 PRO C N 1
ATOM 6350 C CA . PRO C 1 205 ? 14.771 -14.080 29.560 1.00 43.13 205 PRO C CA 1
ATOM 6351 C C . PRO C 1 205 ? 16.180 -13.596 29.864 1.00 43.90 205 PRO C C 1
ATOM 6352 O O . PRO C 1 205 ? 16.968 -14.282 30.524 1.00 44.53 205 PRO C O 1
ATOM 6356 N N . TRP C 1 206 ? 16.500 -12.418 29.345 1.00 47.29 206 TRP C N 1
ATOM 6357 C CA . TRP C 1 206 ? 17.714 -11.689 29.666 1.00 47.03 206 TRP C CA 1
ATOM 6358 C C . TRP C 1 206 ? 17.312 -10.390 30.363 1.00 57.43 206 TRP C C 1
ATOM 6359 O O . TRP C 1 206 ? 16.132 -10.015 30.386 1.00 55.64 206 TRP C O 1
ATOM 6370 N N . SER C 1 207 ? 18.315 -9.711 30.962 1.00 60.79 207 SER C N 1
ATOM 6371 C CA . SER C 1 207 ? 18.126 -8.559 31.845 1.00 54.59 207 SER C CA 1
ATOM 6372 C C . SER C 1 207 ? 17.256 -8.975 33.024 1.00 53.40 207 SER C C 1
ATOM 6373 O O . SER C 1 207 ? 16.249 -8.323 33.323 1.00 52.28 207 SER C O 1
ATOM 6376 N N . PRO C 1 208 ? 17.616 -10.049 33.725 1.00 54.42 208 PRO C N 1
ATOM 6377 C CA . PRO C 1 208 ? 16.719 -10.553 34.772 1.00 53.91 208 PRO C CA 1
ATOM 6378 C C . PRO C 1 208 ? 16.714 -9.703 36.023 1.00 55.96 208 PRO C C 1
ATOM 6379 O O . PRO C 1 208 ? 15.731 -9.741 36.780 1.00 54.41 208 PRO C O 1
ATOM 6383 N N . LEU C 1 209 ? 17.777 -8.949 36.276 1.00 52.17 209 LEU C N 1
ATOM 6384 C CA . LEU C 1 209 ? 17.786 -7.998 37.371 1.00 52.85 209 LEU C CA 1
ATOM 6385 C C . LEU C 1 209 ? 17.398 -6.601 36.920 1.00 56.27 209 LEU C C 1
ATOM 6386 O O . LEU C 1 209 ? 17.546 -5.655 37.695 1.00 63.72 209 LEU C O 1
ATOM 6391 N N . GLY C 1 210 ? 16.919 -6.446 35.687 1.00 53.99 210 GLY C N 1
ATOM 6392 C CA . GLY C 1 210 ? 16.453 -5.150 35.218 1.00 50.46 210 GLY C CA 1
ATOM 6393 C C . GLY C 1 210 ? 17.544 -4.134 34.964 1.00 53.85 210 GLY C C 1
ATOM 6394 O O . GLY C 1 210 ? 17.291 -2.922 35.034 1.00 51.53 210 GLY C O 1
ATOM 6395 N N . GLY C 1 211 ? 18.747 -4.596 34.635 1.00 55.59 211 GLY C N 1
ATOM 6396 C CA . GLY C 1 211 ? 19.887 -3.709 34.621 1.00 61.11 211 GLY C CA 1
ATOM 6397 C C . GLY C 1 211 ? 20.390 -3.308 35.991 1.00 69.71 211 GLY C C 1
ATOM 6398 O O . GLY C 1 211 ? 21.139 -2.333 36.091 1.00 80.42 211 GLY C O 1
ATOM 6399 N N . GLY C 1 212 ? 19.984 -4.002 37.055 1.00 58.50 212 GLY C N 1
ATOM 6400 C CA . GLY C 1 212 ? 20.505 -3.773 38.391 1.00 61.81 212 GLY C CA 1
ATOM 6401 C C . GLY C 1 212 ? 19.482 -3.310 39.410 1.00 68.81 212 GLY C C 1
ATOM 6402 O O . GLY C 1 212 ? 19.703 -3.485 40.621 1.00 74.90 212 GLY C O 1
ATOM 6403 N N . TRP C 1 213 ? 18.359 -2.740 38.969 1.00 65.38 213 TRP C N 1
ATOM 6404 C CA . TRP C 1 213 ? 17.411 -2.150 39.908 1.00 70.06 213 TRP C CA 1
ATOM 6405 C C . TRP C 1 213 ? 16.815 -3.173 40.869 1.00 67.08 213 TRP C C 1
ATOM 6406 O O . TRP C 1 213 ? 16.342 -2.795 41.946 1.00 72.23 213 TRP C O 1
ATOM 6417 N N . LEU C 1 214 ? 16.854 -4.456 40.529 1.00 63.17 214 LEU C N 1
ATOM 6418 C CA . LEU C 1 214 ? 16.364 -5.496 41.417 1.00 67.80 214 LEU C CA 1
ATOM 6419 C C . LEU C 1 214 ? 17.486 -6.185 42.194 1.00 71.59 214 LEU C C 1
ATOM 6420 O O . LEU C 1 214 ? 17.212 -7.111 42.963 1.00 67.58 214 LEU C O 1
ATOM 6425 N N . ALA C 1 215 ? 18.737 -5.742 42.037 1.00 67.71 215 ALA C N 1
ATOM 6426 C CA . ALA C 1 215 ? 19.857 -6.368 42.730 1.00 75.88 215 ALA C CA 1
ATOM 6427 C C . ALA C 1 215 ? 20.169 -5.708 44.066 1.00 79.43 215 ALA C C 1
ATOM 6428 O O . ALA C 1 215 ? 20.596 -6.395 45.003 1.00 77.82 215 ALA C O 1
ATOM 6430 N N . GLY C 1 216 ? 19.950 -4.399 44.172 1.00 86.17 216 GLY C N 1
ATOM 6431 C CA . GLY C 1 216 ? 20.258 -3.639 45.373 1.00 87.36 216 GLY C CA 1
ATOM 6432 C C . GLY C 1 216 ? 21.190 -2.467 45.100 1.00 95.55 216 GLY C C 1
ATOM 6433 O O . GLY C 1 216 ? 21.121 -1.814 44.050 1.00 92.88 216 GLY C O 1
ATOM 6434 N N . ARG C 1 249 ? 3.783 0.307 41.880 1.00 65.59 249 ARG C N 1
ATOM 6435 C CA . ARG C 1 249 ? 4.973 1.128 41.709 1.00 60.58 249 ARG C CA 1
ATOM 6436 C C . ARG C 1 249 ? 6.207 0.237 41.749 1.00 61.50 249 ARG C C 1
ATOM 6437 O O . ARG C 1 249 ? 6.146 -0.919 42.172 1.00 54.04 249 ARG C O 1
ATOM 6445 N N . THR C 1 250 ? 7.327 0.768 41.264 1.00 65.38 250 THR C N 1
ATOM 6446 C CA . THR C 1 250 ? 8.537 -0.038 41.187 1.00 58.84 250 THR C CA 1
ATOM 6447 C C . THR C 1 250 ? 9.098 -0.308 42.573 1.00 60.25 250 THR C C 1
ATOM 6448 O O . THR C 1 250 ? 9.592 -1.409 42.844 1.00 55.50 250 THR C O 1
ATOM 6452 N N . TRP C 1 251 ? 9.034 0.685 43.465 1.00 62.40 251 TRP C N 1
ATOM 6453 C CA . TRP C 1 251 ? 9.675 0.519 44.761 1.00 62.08 251 TRP C CA 1
ATOM 6454 C C . TRP C 1 251 ? 8.896 -0.450 45.631 1.00 59.71 251 TRP C C 1
ATOM 6455 O O . TRP C 1 251 ? 9.495 -1.153 46.448 1.00 61.45 251 TRP C O 1
ATOM 6466 N N . GLN C 1 252 ? 7.573 -0.512 45.456 1.00 56.42 252 GLN C N 1
ATOM 6467 C CA . GLN C 1 252 ? 6.777 -1.542 46.116 1.00 59.01 252 GLN C CA 1
ATOM 6468 C C . GLN C 1 252 ? 7.274 -2.936 45.757 1.00 64.32 252 GLN C C 1
ATOM 6469 O O . GLN C 1 252 ? 7.357 -3.822 46.619 1.00 66.72 252 GLN C O 1
ATOM 6475 N N . ILE C 1 253 ? 7.578 -3.155 44.477 1.00 62.67 253 ILE C N 1
ATOM 6476 C CA . ILE C 1 253 ? 8.097 -4.448 44.034 1.00 64.69 253 ILE C CA 1
ATOM 6477 C C . ILE C 1 253 ? 9.467 -4.710 44.649 1.00 65.30 253 ILE C C 1
ATOM 6478 O O . ILE C 1 253 ? 9.706 -5.772 45.239 1.00 64.70 253 ILE C O 1
ATOM 6483 N N . ILE C 1 254 ? 10.387 -3.745 44.515 1.00 63.80 254 ILE C N 1
ATOM 6484 C CA . ILE C 1 254 ? 11.698 -3.849 45.156 1.00 60.91 254 ILE C CA 1
ATOM 6485 C C . ILE C 1 254 ? 11.547 -4.223 46.624 1.00 63.07 254 ILE C C 1
ATOM 6486 O O . ILE C 1 254 ? 12.255 -5.096 47.141 1.00 63.96 254 ILE C O 1
ATOM 6491 N N . ASP C 1 255 ? 10.625 -3.555 47.323 1.00 63.24 255 ASP C N 1
ATOM 6492 C CA . ASP C 1 255 ? 10.499 -3.758 48.764 1.00 69.74 255 ASP C CA 1
ATOM 6493 C C . ASP C 1 255 ? 10.037 -5.180 49.067 1.00 66.34 255 ASP C C 1
ATOM 6494 O O . ASP C 1 255 ? 10.657 -5.887 49.872 1.00 65.52 255 ASP C O 1
ATOM 6499 N N . MET C 1 256 ? 8.977 -5.637 48.392 1.00 67.28 256 MET C N 1
ATOM 6500 C CA . MET C 1 256 ? 8.528 -7.017 48.569 1.00 64.01 256 MET C CA 1
ATOM 6501 C C . MET C 1 256 ? 9.611 -8.017 48.184 1.00 58.45 256 MET C C 1
ATOM 6502 O O . MET C 1 256 ? 9.761 -9.058 48.829 1.00 57.04 256 MET C O 1
ATOM 6507 N N . VAL C 1 257 ? 10.364 -7.731 47.125 1.00 58.87 257 VAL C N 1
ATOM 6508 C CA . VAL C 1 257 ? 11.443 -8.632 46.744 1.00 57.57 257 VAL C CA 1
ATOM 6509 C C . VAL C 1 257 ? 12.464 -8.749 47.867 1.00 62.59 257 VAL C C 1
ATOM 6510 O O . VAL C 1 257 ? 12.886 -9.854 48.232 1.00 53.94 257 VAL C O 1
ATOM 6513 N N . ALA C 1 258 ? 12.860 -7.612 48.447 1.00 67.60 258 ALA C N 1
ATOM 6514 C CA . ALA C 1 258 ? 13.826 -7.628 49.546 1.00 68.47 258 ALA C CA 1
ATOM 6515 C C . ALA C 1 258 ? 13.221 -8.252 50.803 1.00 66.97 258 ALA C C 1
ATOM 6516 O O . ALA C 1 258 ? 13.897 -8.979 51.548 1.00 61.19 258 ALA C O 1
ATOM 6518 N N . GLU C 1 259 ? 11.941 -8.001 51.042 1.00 59.57 259 GLU C N 1
ATOM 6519 C CA . GLU C 1 259 ? 11.299 -8.607 52.193 1.00 62.29 259 GLU C CA 1
ATOM 6520 C C . GLU C 1 259 ? 11.262 -10.126 52.069 1.00 68.94 259 GLU C C 1
ATOM 6521 O O . GLU C 1 259 ? 11.585 -10.836 53.028 1.00 75.12 259 GLU C O 1
ATOM 6527 N N . ILE C 1 260 ? 10.895 -10.651 50.895 1.00 63.69 260 ILE C N 1
ATOM 6528 C CA . ILE C 1 260 ? 10.911 -12.101 50.720 1.00 64.04 260 ILE C CA 1
ATOM 6529 C C . ILE C 1 260 ? 12.347 -12.626 50.716 1.00 68.39 260 ILE C C 1
ATOM 6530 O O . ILE C 1 260 ? 12.606 -13.759 51.152 1.00 62.32 260 ILE C O 1
ATOM 6535 N N . ALA C 1 261 ? 13.305 -11.807 50.262 1.00 70.54 261 ALA C N 1
ATOM 6536 C CA . ALA C 1 261 ? 14.705 -12.230 50.263 1.00 67.95 261 ALA C CA 1
ATOM 6537 C C . ALA C 1 261 ? 15.188 -12.514 51.677 1.00 69.72 261 ALA C C 1
ATOM 6538 O O . ALA C 1 261 ? 15.901 -13.500 51.914 1.00 66.17 261 ALA C O 1
ATOM 6540 N N . LYS C 1 262 ? 14.795 -11.674 52.637 1.00 72.95 262 LYS C N 1
ATOM 6541 C CA . LYS C 1 262 ? 15.294 -11.851 53.993 1.00 73.83 262 LYS C CA 1
ATOM 6542 C C . LYS C 1 262 ? 14.478 -12.840 54.823 1.00 66.94 262 LYS C C 1
ATOM 6543 O O . LYS C 1 262 ? 15.032 -13.428 55.758 1.00 67.66 262 LYS C O 1
ATOM 6549 N N . GLU C 1 263 ? 13.207 -13.090 54.494 1.00 61.24 263 GLU C N 1
ATOM 6550 C CA . GLU C 1 263 ? 12.554 -14.211 55.161 1.00 67.25 263 GLU C CA 1
ATOM 6551 C C . GLU C 1 263 ? 12.990 -15.566 54.608 1.00 72.05 263 GLU C C 1
ATOM 6552 O O . GLU C 1 263 ? 12.618 -16.598 55.178 1.00 73.59 263 GLU C O 1
ATOM 6558 N N . ARG C 1 264 ? 13.775 -15.597 53.530 1.00 74.77 264 ARG C N 1
ATOM 6559 C CA . ARG C 1 264 ? 14.401 -16.828 53.069 1.00 68.54 264 ARG C CA 1
ATOM 6560 C C . ARG C 1 264 ? 15.889 -16.893 53.356 1.00 66.90 264 ARG C C 1
ATOM 6561 O O . ARG C 1 264 ? 16.501 -17.938 53.109 1.00 66.53 264 ARG C O 1
ATOM 6569 N N . GLY C 1 265 ? 16.477 -15.819 53.870 1.00 72.76 265 GLY C N 1
ATOM 6570 C CA . GLY C 1 265 ? 17.894 -15.803 54.174 1.00 75.22 265 GLY C CA 1
ATOM 6571 C C . GLY C 1 265 ? 18.736 -15.689 52.929 1.00 65.22 265 GLY C C 1
ATOM 6572 O O . GLY C 1 265 ? 19.759 -16.377 52.804 1.00 62.54 265 GLY C O 1
ATOM 6573 N N . VAL C 1 266 ? 18.324 -14.830 52.001 1.00 63.22 266 VAL C N 1
ATOM 6574 C CA . VAL C 1 266 ? 18.861 -14.835 50.653 1.00 64.77 266 VAL C CA 1
ATOM 6575 C C . VAL C 1 266 ? 18.906 -13.403 50.133 1.00 59.08 266 VAL C C 1
ATOM 6576 O O . VAL C 1 266 ? 18.200 -12.518 50.621 1.00 53.89 266 VAL C O 1
ATOM 6580 N N . SER C 1 267 ? 19.768 -13.177 49.145 1.00 59.17 267 SER C N 1
ATOM 6581 C CA . SER C 1 267 ? 19.909 -11.850 48.555 1.00 52.04 267 SER C CA 1
ATOM 6582 C C . SER C 1 267 ? 18.703 -11.492 47.698 1.00 46.56 267 SER C C 1
ATOM 6583 O O . SER C 1 267 ? 18.033 -12.360 47.139 1.00 58.32 267 SER C O 1
ATOM 6586 N N . ALA C 1 268 ? 18.435 -10.189 47.593 1.00 39.59 268 ALA C N 1
ATOM 6587 C CA . ALA C 1 268 ? 17.379 -9.708 46.708 1.00 50.79 268 ALA C CA 1
ATOM 6588 C C . ALA C 1 268 ? 17.629 -10.110 45.251 1.00 51.61 268 ALA C C 1
ATOM 6589 O O . ALA C 1 268 ? 16.705 -10.552 44.561 1.00 46.36 268 ALA C O 1
ATOM 6591 N N . ALA C 1 269 ? 18.866 -9.959 44.763 1.00 52.08 269 ALA C N 1
ATOM 6592 C CA . ALA C 1 269 ? 19.191 -10.399 43.408 1.00 51.09 269 ALA C CA 1
ATOM 6593 C C . ALA C 1 269 ? 18.846 -11.869 43.213 1.00 56.67 269 ALA C C 1
ATOM 6594 O O . ALA C 1 269 ? 18.306 -12.262 42.170 1.00 55.93 269 ALA C O 1
ATOM 6596 N N . GLN C 1 270 ? 19.125 -12.691 44.219 1.00 54.70 270 GLN C N 1
ATOM 6597 C CA . GLN C 1 270 ? 18.883 -14.118 44.089 1.00 51.52 270 GLN C CA 1
ATOM 6598 C C . GLN C 1 270 ? 17.400 -14.460 44.090 1.00 52.97 270 GLN C C 1
ATOM 6599 O O . GLN C 1 270 ? 17.015 -15.477 43.510 1.00 57.37 270 GLN C O 1
ATOM 6605 N N . VAL C 1 271 ? 16.554 -13.683 44.767 1.00 47.75 271 VAL C N 1
ATOM 6606 C CA . VAL C 1 271 ? 15.142 -14.060 44.695 1.00 56.76 271 VAL C CA 1
ATOM 6607 C C . VAL C 1 271 ? 14.507 -13.534 43.396 1.00 56.00 271 VAL C C 1
ATOM 6608 O O . VAL C 1 271 ? 13.674 -14.217 42.783 1.00 52.01 271 VAL C O 1
ATOM 6612 N N . ALA C 1 272 ? 14.926 -12.357 42.926 1.00 52.78 272 ALA C N 1
ATOM 6613 C CA . ALA C 1 272 ? 14.505 -11.890 41.607 1.00 55.89 272 ALA C CA 1
ATOM 6614 C C . ALA C 1 272 ? 14.906 -12.878 40.517 1.00 51.93 272 ALA C C 1
ATOM 6615 O O . ALA C 1 272 ? 14.121 -13.179 39.613 1.00 42.10 272 ALA C O 1
ATOM 6617 N N . LEU C 1 273 ? 16.128 -13.393 40.594 1.00 53.83 273 LEU C N 1
ATOM 6618 C CA . LEU C 1 273 ? 16.584 -14.378 39.629 1.00 49.74 273 LEU C CA 1
ATOM 6619 C C . LEU C 1 273 ? 15.786 -15.669 39.733 1.00 53.62 273 LEU C C 1
ATOM 6620 O O . LEU C 1 273 ? 15.469 -16.294 38.715 1.00 55.29 273 LEU C O 1
ATOM 6625 N N . ALA C 1 274 ? 15.470 -16.102 40.953 1.00 51.53 274 ALA C N 1
ATOM 6626 C CA . ALA C 1 274 ? 14.706 -17.332 41.083 1.00 50.00 274 ALA C CA 1
ATOM 6627 C C . ALA C 1 274 ? 13.292 -17.153 40.551 1.00 49.46 274 ALA C C 1
ATOM 6628 O O . ALA C 1 274 ? 12.685 -18.115 40.072 1.00 54.58 274 ALA C O 1
ATOM 6630 N N . TRP C 1 275 ? 12.764 -15.933 40.593 1.00 48.64 275 TRP C N 1
ATOM 6631 C CA . TRP C 1 275 ? 11.419 -15.704 40.076 1.00 52.29 275 TRP C CA 1
ATOM 6632 C C . TRP C 1 275 ? 11.354 -15.949 38.565 1.00 52.17 275 TRP C C 1
ATOM 6633 O O . TRP C 1 275 ? 10.536 -16.749 38.092 1.00 50.72 275 TRP C O 1
ATOM 6644 N N . VAL C 1 276 ? 12.226 -15.288 37.794 1.00 48.13 276 VAL C N 1
ATOM 6645 C CA . VAL C 1 276 ? 12.191 -15.423 36.337 1.00 47.72 276 VAL C CA 1
ATOM 6646 C C . VAL C 1 276 ? 12.419 -16.873 35.914 1.00 48.49 276 VAL C C 1
ATOM 6647 O O . VAL C 1 276 ? 11.749 -17.381 35.007 1.00 48.51 276 VAL C O 1
ATOM 6651 N N . VAL C 1 277 ? 13.327 -17.580 36.590 1.00 50.05 277 VAL C N 1
ATOM 6652 C CA . VAL C 1 277 ? 13.612 -18.954 36.200 1.00 47.12 277 VAL C CA 1
ATOM 6653 C C . VAL C 1 277 ? 12.417 -19.856 36.475 1.00 46.62 277 VAL C C 1
ATOM 6654 O O . VAL C 1 277 ? 12.306 -20.928 35.875 1.00 51.73 277 VAL C O 1
ATOM 6658 N N . ALA C 1 278 ? 11.498 -19.443 37.344 1.00 49.68 278 ALA C N 1
ATOM 6659 C CA . ALA C 1 278 ? 10.332 -20.254 37.669 1.00 50.80 278 ALA C CA 1
ATOM 6660 C C . ALA C 1 278 ? 9.088 -19.823 36.908 1.00 41.49 278 ALA C C 1
ATOM 6661 O O . ALA C 1 278 ? 8.025 -20.411 37.107 1.00 39.08 278 ALA C O 1
ATOM 6663 N N . ARG C 1 279 ? 9.187 -18.828 36.061 1.00 39.38 279 ARG C N 1
ATOM 6664 C CA . ARG C 1 279 ? 7.982 -18.356 35.392 1.00 46.12 279 ARG C CA 1
ATOM 6665 C C . ARG C 1 279 ? 7.592 -19.281 34.230 1.00 44.26 279 ARG C C 1
ATOM 6666 O O . ARG C 1 279 ? 8.432 -20.019 33.707 1.00 46.12 279 ARG C O 1
ATOM 6674 N N . PRO C 1 280 ? 6.313 -19.298 33.839 1.00 44.11 280 PRO C N 1
ATOM 6675 C CA . PRO C 1 280 ? 5.883 -20.201 32.752 1.00 44.30 280 PRO C CA 1
ATOM 6676 C C . PRO C 1 280 ? 6.600 -19.926 31.427 1.00 42.16 280 PRO C C 1
ATOM 6677 O O . PRO C 1 280 ? 6.856 -18.778 31.062 1.00 42.00 280 PRO C O 1
ATOM 6681 N N . ALA C 1 281 ? 6.929 -21.010 30.719 1.00 40.03 281 ALA C N 1
ATOM 6682 C CA . ALA C 1 281 ? 7.615 -21.075 29.424 1.00 39.55 281 ALA C CA 1
ATOM 6683 C C . ALA C 1 281 ? 9.108 -20.762 29.499 1.00 40.06 281 ALA C C 1
ATOM 6684 O O . ALA C 1 281 ? 9.786 -20.789 28.460 1.00 38.69 281 ALA C O 1
ATOM 6686 N N . VAL C 1 282 ? 9.659 -20.484 30.667 1.00 38.53 282 VAL C N 1
ATOM 6687 C CA . VAL C 1 282 ? 11.075 -20.139 30.724 1.00 44.83 282 VAL C CA 1
ATOM 6688 C C . VAL C 1 282 ? 11.902 -21.403 30.552 1.00 43.18 282 VAL C C 1
ATOM 6689 O O . VAL C 1 282 ? 11.645 -22.415 31.212 1.00 41.64 282 VAL C O 1
ATOM 6693 N N . THR C 1 283 ? 12.885 -21.365 29.654 1.00 41.00 283 THR C N 1
ATOM 6694 C CA . THR C 1 283 ? 13.793 -22.502 29.586 1.00 42.35 283 THR C CA 1
ATOM 6695 C C . THR C 1 283 ? 15.131 -22.217 30.238 1.00 44.61 283 THR C C 1
ATOM 6696 O O . THR C 1 283 ? 15.745 -23.139 30.775 1.00 53.76 283 THR C O 1
ATOM 6700 N N . ALA C 1 284 ? 15.573 -20.965 30.259 1.00 46.01 284 ALA C N 1
ATOM 6701 C CA . ALA C 1 284 ? 16.821 -20.619 30.927 1.00 45.49 284 ALA C CA 1
ATOM 6702 C C . ALA C 1 284 ? 16.890 -19.110 31.068 1.00 46.16 284 ALA C C 1
ATOM 6703 O O . ALA C 1 284 ? 16.328 -18.377 30.257 1.00 50.11 284 ALA C O 1
ATOM 6705 N N . VAL C 1 285 ? 17.582 -18.657 32.089 1.00 45.73 285 VAL C N 1
ATOM 6706 C CA . VAL C 1 285 ? 17.847 -17.239 32.267 1.00 41.02 285 VAL C CA 1
ATOM 6707 C C . VAL C 1 285 ? 19.274 -16.956 31.848 1.00 44.68 285 VAL C C 1
ATOM 6708 O O . VAL C 1 285 ? 20.184 -17.765 32.077 1.00 48.19 285 VAL C O 1
ATOM 6712 N N . ILE C 1 286 ? 19.478 -15.821 31.212 1.00 45.31 286 ILE C N 1
ATOM 6713 C CA . ILE C 1 286 ? 20.800 -15.449 30.749 1.00 50.12 286 ILE C CA 1
ATOM 6714 C C . ILE C 1 286 ? 21.386 -14.500 31.771 1.00 57.73 286 ILE C C 1
ATOM 6715 O O . ILE C 1 286 ? 20.797 -13.449 32.064 1.00 60.62 286 ILE C O 1
ATOM 6720 N N . LEU C 1 287 ? 22.532 -14.883 32.324 1.00 55.64 287 LEU C N 1
ATOM 6721 C CA . LEU C 1 287 ? 23.230 -14.067 33.306 1.00 57.13 287 LEU C CA 1
ATOM 6722 C C . LEU C 1 287 ? 24.219 -13.152 32.594 1.00 61.64 287 LEU C C 1
ATOM 6723 O O . LEU C 1 287 ? 25.054 -13.618 31.810 1.00 56.28 287 LEU C O 1
ATOM 6728 N N . GLY C 1 288 ? 24.111 -11.847 32.859 1.00 70.46 288 GLY C N 1
ATOM 6729 C CA . GLY C 1 288 ? 25.078 -10.883 32.370 1.00 73.74 288 GLY C CA 1
ATOM 6730 C C . GLY C 1 288 ? 26.197 -10.630 33.366 1.00 77.86 288 GLY C C 1
ATOM 6731 O O . GLY C 1 288 ? 26.561 -9.480 33.630 1.00 84.49 288 GLY C O 1
ATOM 6732 N N . ALA C 1 289 ? 26.745 -11.698 33.936 1.00 70.33 289 ALA C N 1
ATOM 6733 C CA . ALA C 1 289 ? 27.841 -11.563 34.884 1.00 72.79 289 ALA C CA 1
ATOM 6734 C C . ALA C 1 289 ? 29.057 -10.920 34.224 1.00 70.56 289 ALA C C 1
ATOM 6735 O O . ALA C 1 289 ? 29.443 -11.281 33.110 1.00 73.67 289 ALA C O 1
ATOM 6737 N N . ARG C 1 290 ? 29.658 -9.957 34.923 1.00 75.47 290 ARG C N 1
ATOM 6738 C CA . ARG C 1 290 ? 30.886 -9.309 34.484 1.00 72.72 290 ARG C CA 1
ATOM 6739 C C . ARG C 1 290 ? 32.081 -9.584 35.390 1.00 68.85 290 ARG C C 1
ATOM 6740 O O . ARG C 1 290 ? 33.208 -9.255 35.005 1.00 66.19 290 ARG C O 1
ATOM 6748 N N . THR C 1 291 ? 31.869 -10.161 36.580 1.00 72.24 291 THR C N 1
ATOM 6749 C CA . THR C 1 291 ? 32.938 -10.577 37.483 1.00 70.15 291 THR C CA 1
ATOM 6750 C C . THR C 1 291 ? 32.722 -12.034 37.856 1.00 63.23 291 THR C C 1
ATOM 6751 O O . THR C 1 291 ? 31.601 -12.545 37.805 1.00 66.54 291 THR C O 1
ATOM 6755 N N . ARG C 1 292 ? 33.805 -12.692 38.274 1.00 59.95 292 ARG C N 1
ATOM 6756 C CA . ARG C 1 292 ? 33.679 -14.064 38.755 1.00 63.80 292 ARG C CA 1
ATOM 6757 C C . ARG C 1 292 ? 32.730 -14.147 39.943 1.00 63.17 292 ARG C C 1
ATOM 6758 O O . ARG C 1 292 ? 32.029 -15.156 40.113 1.00 55.10 292 ARG C O 1
ATOM 6766 N N . GLU C 1 293 ? 32.664 -13.080 40.748 1.00 63.86 293 GLU C N 1
ATOM 6767 C CA . GLU C 1 293 ? 31.820 -13.099 41.935 1.00 67.36 293 GLU C CA 1
ATOM 6768 C C . GLU C 1 293 ? 30.368 -12.735 41.627 1.00 63.69 293 GLU C C 1
ATOM 6769 O O . GLU C 1 293 ? 29.467 -13.264 42.289 1.00 62.55 293 GLU C O 1
ATOM 6775 N N . GLN C 1 294 ? 30.106 -11.856 40.645 1.00 64.40 294 GLN C N 1
ATOM 6776 C CA . GLN C 1 294 ? 28.734 -11.738 40.146 1.00 68.63 294 GLN C CA 1
ATOM 6777 C C . GLN C 1 294 ? 28.204 -13.095 39.696 1.00 63.35 294 GLN C C 1
ATOM 6778 O O . GLN C 1 294 ? 27.060 -13.457 39.994 1.00 59.84 294 GLN C O 1
ATOM 6784 N N . LEU C 1 295 ? 29.030 -13.863 38.988 1.00 56.32 295 LEU C N 1
ATOM 6785 C CA . LEU C 1 295 ? 28.625 -15.205 38.603 1.00 57.37 295 LEU C CA 1
ATOM 6786 C C . LEU C 1 295 ? 28.311 -16.041 39.832 1.00 58.24 295 LEU C C 1
ATOM 6787 O O . LEU C 1 295 ? 27.283 -16.729 39.888 1.00 56.08 295 LEU C O 1
ATOM 6792 N N . ALA C 1 296 ? 29.179 -15.965 40.843 1.00 61.80 296 ALA C N 1
ATOM 6793 C CA . ALA C 1 296 ? 28.959 -16.717 42.072 1.00 56.96 296 ALA C CA 1
ATOM 6794 C C . ALA C 1 296 ? 27.720 -16.228 42.804 1.00 56.94 296 ALA C C 1
ATOM 6795 O O . ALA C 1 296 ? 26.911 -17.038 43.274 1.00 62.29 296 ALA C O 1
ATOM 6797 N N . ASP C 1 297 ? 27.541 -14.904 42.903 1.00 56.26 297 ASP C N 1
ATOM 6798 C CA . ASP C 1 297 ? 26.374 -14.376 43.610 1.00 58.53 297 ASP C CA 1
ATOM 6799 C C . ASP C 1 297 ? 25.084 -14.644 42.863 1.00 61.85 297 ASP C C 1
ATOM 6800 O O . ASP C 1 297 ? 24.033 -14.797 43.495 1.00 60.56 297 ASP C O 1
ATOM 6805 N N . ASN C 1 298 ? 25.136 -14.703 41.530 1.00 66.91 298 ASN C N 1
ATOM 6806 C CA . ASN C 1 298 ? 23.947 -15.050 40.760 1.00 64.74 298 ASN C CA 1
ATOM 6807 C C . ASN C 1 298 ? 23.650 -16.544 40.822 1.00 56.37 298 ASN C C 1
ATOM 6808 O O . ASN C 1 298 ? 22.501 -16.939 41.057 1.00 53.39 298 ASN C O 1
ATOM 6813 N N . LEU C 1 299 ? 24.675 -17.385 40.646 1.00 54.77 299 LEU C N 1
ATOM 6814 C CA . LEU C 1 299 ? 24.485 -18.830 40.744 1.00 57.78 299 LEU C CA 1
ATOM 6815 C C . LEU C 1 299 ? 24.044 -19.283 42.131 1.00 55.16 299 LEU C C 1
ATOM 6816 O O . LEU C 1 299 ? 23.654 -20.447 42.286 1.00 50.93 299 LEU C O 1
ATOM 6821 N N . GLY C 1 300 ? 24.109 -18.404 43.137 1.00 56.88 300 GLY C N 1
ATOM 6822 C CA . GLY C 1 300 ? 23.484 -18.698 44.413 1.00 47.49 300 GLY C CA 1
ATOM 6823 C C . GLY C 1 300 ? 21.983 -18.896 44.304 1.00 51.43 300 GLY C C 1
ATOM 6824 O O . GLY C 1 300 ? 21.380 -19.582 45.138 1.00 53.28 300 GLY C O 1
ATOM 6825 N N . ALA C 1 301 ? 21.355 -18.308 43.283 1.00 52.77 301 ALA C N 1
ATOM 6826 C CA . ALA C 1 301 ? 19.913 -18.479 43.126 1.00 57.52 301 ALA C CA 1
ATOM 6827 C C . ALA C 1 301 ? 19.538 -19.894 42.677 1.00 53.16 301 ALA C C 1
ATOM 6828 O O . ALA C 1 301 ? 18.379 -20.294 42.848 1.00 47.47 301 ALA C O 1
ATOM 6830 N N . VAL C 1 302 ? 20.495 -20.661 42.144 1.00 46.15 302 VAL C N 1
ATOM 6831 C CA . VAL C 1 302 ? 20.235 -22.053 41.776 1.00 53.18 302 VAL C CA 1
ATOM 6832 C C . VAL C 1 302 ? 19.702 -22.833 42.971 1.00 54.53 302 VAL C C 1
ATOM 6833 O O . VAL C 1 302 ? 18.749 -23.616 42.849 1.00 61.68 302 VAL C O 1
ATOM 6837 N N . ALA C 1 303 ? 20.319 -22.647 44.139 1.00 53.78 303 ALA C N 1
ATOM 6838 C CA . ALA C 1 303 ? 19.875 -23.334 45.344 1.00 55.65 303 ALA C CA 1
ATOM 6839 C C . ALA C 1 303 ? 18.561 -22.779 45.866 1.00 55.60 303 ALA C C 1
ATOM 6840 O O . ALA C 1 303 ? 17.891 -23.446 46.665 1.00 59.58 303 ALA C O 1
ATOM 6842 N N . VAL C 1 304 ? 18.181 -21.579 45.445 1.00 51.93 304 VAL C N 1
ATOM 6843 C CA . VAL C 1 304 ? 16.942 -20.978 45.918 1.00 50.31 304 VAL C CA 1
ATOM 6844 C C . VAL C 1 304 ? 15.782 -21.518 45.099 1.00 54.39 304 VAL C C 1
ATOM 6845 O O . VAL C 1 304 ? 15.863 -21.635 43.868 1.00 60.64 304 VAL C O 1
ATOM 6849 N N . THR C 1 305 ? 14.705 -21.863 45.791 1.00 50.13 305 THR C N 1
ATOM 6850 C CA . THR C 1 305 ? 13.500 -22.422 45.191 1.00 56.78 305 THR C CA 1
ATOM 6851 C C . THR C 1 305 ? 12.360 -21.742 45.938 1.00 52.90 305 THR C C 1
ATOM 6852 O O . THR C 1 305 ? 12.021 -22.142 47.056 1.00 62.69 305 THR C O 1
ATOM 6856 N N . LEU C 1 306 ? 11.788 -20.707 45.332 1.00 52.05 306 LEU C N 1
ATOM 6857 C CA . LEU C 1 306 ? 10.720 -19.960 45.981 1.00 51.92 306 LEU C CA 1
ATOM 6858 C C . LEU C 1 306 ? 9.470 -20.809 46.124 1.00 56.29 306 LEU C C 1
ATOM 6859 O O . LEU C 1 306 ? 9.144 -21.621 45.258 1.00 66.58 306 LEU C O 1
ATOM 6864 N N . SER C 1 307 ? 8.762 -20.607 47.224 1.00 59.43 307 SER C N 1
ATOM 6865 C CA . SER C 1 307 ? 7.545 -21.349 47.488 1.00 59.52 307 SER C CA 1
ATOM 6866 C C . SER C 1 307 ? 6.404 -20.812 46.637 1.00 59.40 307 SER C C 1
ATOM 6867 O O . SER C 1 307 ? 6.453 -19.690 46.130 1.00 59.12 307 SER C O 1
ATOM 6870 N N . THR C 1 308 ? 5.356 -21.631 46.506 1.00 60.84 308 THR C N 1
ATOM 6871 C CA . THR C 1 308 ? 4.205 -21.259 45.688 1.00 59.91 308 THR C CA 1
ATOM 6872 C C . THR C 1 308 ? 3.629 -19.921 46.126 1.00 58.47 308 THR C C 1
ATOM 6873 O O . THR C 1 308 ? 3.307 -19.065 45.295 1.00 60.75 308 THR C O 1
ATOM 6877 N N . GLU C 1 309 ? 3.484 -19.732 47.439 1.00 65.58 309 GLU C N 1
ATOM 6878 C CA . GLU C 1 309 ? 2.871 -18.508 47.957 1.00 69.50 309 GLU C CA 1
ATOM 6879 C C . GLU C 1 309 ? 3.739 -17.291 47.651 1.00 64.28 309 GLU C C 1
ATOM 6880 O O . GLU C 1 309 ? 3.228 -16.222 47.279 1.00 51.19 309 GLU C O 1
ATOM 6886 N N . GLU C 1 310 ? 5.056 -17.441 47.803 1.00 58.66 310 GLU C N 1
ATOM 6887 C CA . GLU C 1 310 ? 5.960 -16.340 47.518 1.00 58.30 310 GLU C CA 1
ATOM 6888 C C . GLU C 1 310 ? 5.842 -15.904 46.063 1.00 59.46 310 GLU C C 1
ATOM 6889 O O . GLU C 1 310 ? 5.791 -14.701 45.767 1.00 58.95 310 GLU C O 1
ATOM 6895 N N . MET C 1 311 ? 5.777 -16.870 45.142 1.00 59.36 311 MET C N 1
ATOM 6896 C CA . MET C 1 311 ? 5.597 -16.541 43.730 1.00 55.88 311 MET C CA 1
ATOM 6897 C C . MET C 1 311 ? 4.311 -15.764 43.527 1.00 54.33 311 MET C C 1
ATOM 6898 O O . MET C 1 311 ? 4.298 -14.727 42.855 1.00 51.48 311 MET C O 1
ATOM 6903 N N . GLU C 1 312 ? 3.216 -16.250 44.114 1.00 49.79 312 GLU C N 1
ATOM 6904 C CA . GLU C 1 312 ? 1.941 -15.562 43.976 1.00 54.53 312 GLU C CA 1
ATOM 6905 C C . GLU C 1 312 ? 2.026 -14.123 44.487 1.00 62.21 312 GLU C C 1
ATOM 6906 O O . GLU C 1 312 ? 1.458 -13.208 43.875 1.00 62.45 312 GLU C O 1
ATOM 6912 N N . ARG C 1 313 ? 2.764 -13.891 45.583 1.00 59.87 313 ARG C N 1
ATOM 6913 C CA . ARG C 1 313 ? 2.896 -12.531 46.106 1.00 58.91 313 ARG C CA 1
ATOM 6914 C C . ARG C 1 313 ? 3.752 -11.668 45.190 1.00 56.32 313 ARG C C 1
ATOM 6915 O O . ARG C 1 313 ? 3.470 -10.476 45.002 1.00 53.72 313 ARG C O 1
ATOM 6923 N N . LEU C 1 314 ? 4.812 -12.243 44.626 1.00 55.15 314 LEU C N 1
ATOM 6924 C CA . LEU C 1 314 ? 5.583 -11.516 43.625 1.00 53.63 314 LEU C CA 1
ATOM 6925 C C . LEU C 1 314 ? 4.745 -11.235 42.376 1.00 54.59 314 LEU C C 1
ATOM 6926 O O . LEU C 1 314 ? 4.796 -10.129 41.826 1.00 49.59 314 LEU C O 1
ATOM 6931 N N . ASN C 1 315 ? 3.938 -12.209 41.937 1.00 54.43 315 ASN C N 1
ATOM 6932 C CA . ASN C 1 315 ? 3.059 -11.968 40.791 1.00 58.51 315 ASN C CA 1
ATOM 6933 C C . ASN C 1 315 ? 2.072 -10.842 41.078 1.00 56.57 315 ASN C C 1
ATOM 6934 O O . ASN C 1 315 ? 1.781 -10.028 40.196 1.00 56.66 315 ASN C O 1
ATOM 6939 N N . ARG C 1 316 ? 1.536 -10.784 42.298 1.00 54.36 316 ARG C N 1
ATOM 6940 C CA . ARG C 1 316 ? 0.495 -9.802 42.588 1.00 58.37 316 ARG C CA 1
ATOM 6941 C C . ARG C 1 316 ? 1.043 -8.384 42.517 1.00 55.56 316 ARG C C 1
ATOM 6942 O O . ARG C 1 316 ? 0.455 -7.511 41.867 1.00 53.09 316 ARG C O 1
ATOM 6950 N N . VAL C 1 317 ? 2.180 -8.136 43.166 1.00 56.58 317 VAL C N 1
ATOM 6951 C CA . VAL C 1 317 ? 2.675 -6.764 43.227 1.00 64.82 317 VAL C CA 1
ATOM 6952 C C . VAL C 1 317 ? 3.359 -6.370 41.917 1.00 60.78 317 VAL C C 1
ATOM 6953 O O . VAL C 1 317 ? 3.280 -5.207 41.504 1.00 65.23 317 VAL C O 1
ATOM 6957 N N . SER C 1 318 ? 4.030 -7.298 41.234 1.00 59.19 318 SER C N 1
ATOM 6958 C CA . SER C 1 318 ? 4.598 -6.984 39.920 1.00 56.26 318 SER C CA 1
ATOM 6959 C C . SER C 1 318 ? 3.681 -7.536 38.836 1.00 61.03 318 SER C C 1
ATOM 6960 O O . SER C 1 318 ? 3.967 -8.533 38.186 1.00 68.96 318 SER C O 1
ATOM 6963 N N . ALA C 1 319 ? 2.552 -6.870 38.659 1.00 59.53 319 ALA C N 1
ATOM 6964 C CA . ALA C 1 319 ? 1.600 -7.306 37.666 1.00 59.57 319 ALA C CA 1
ATOM 6965 C C . ALA C 1 319 ? 1.441 -6.198 36.643 1.00 67.46 319 ALA C C 1
ATOM 6966 O O . ALA C 1 319 ? 1.230 -5.040 37.028 1.00 68.11 319 ALA C O 1
ATOM 6968 N N . PRO C 1 320 ? 1.551 -6.494 35.343 1.00 74.13 320 PRO C N 1
ATOM 6969 C CA . PRO C 1 320 ? 1.552 -5.407 34.358 1.00 68.99 320 PRO C CA 1
ATOM 6970 C C . PRO C 1 320 ? 0.227 -4.654 34.362 1.00 72.74 320 PRO C C 1
ATOM 6971 O O . PRO C 1 320 ? -0.819 -5.183 33.962 1.00 75.25 320 PRO C O 1
ATOM 6975 N N . ALA C 1 321 ? 0.275 -3.407 34.833 1.00 68.76 321 ALA C N 1
ATOM 6976 C CA . ALA C 1 321 ? -0.913 -2.570 34.982 1.00 66.64 321 ALA C CA 1
ATOM 6977 C C . ALA C 1 321 ? -1.264 -1.964 33.628 1.00 69.25 321 ALA C C 1
ATOM 6978 O O . ALA C 1 321 ? -0.612 -1.025 33.162 1.00 72.37 321 ALA C O 1
ATOM 6980 N N . MET C 1 322 ? -2.301 -2.494 32.991 1.00 65.31 322 MET C N 1
ATOM 6981 C CA . MET C 1 322 ? -2.664 -2.100 31.643 1.00 55.86 322 MET C CA 1
ATOM 6982 C C . MET C 1 322 ? -4.036 -1.439 31.615 1.00 55.26 322 MET C C 1
ATOM 6983 O O . MET C 1 322 ? -4.848 -1.584 32.533 1.00 58.89 322 MET C O 1
ATOM 6988 N N . ALA C 1 323 ? -4.291 -0.721 30.523 1.00 60.25 323 ALA C N 1
ATOM 6989 C CA . ALA C 1 323 ? -5.610 -0.170 30.258 1.00 51.07 323 ALA C CA 1
ATOM 6990 C C . ALA C 1 323 ? -6.607 -1.309 30.086 1.00 54.86 323 ALA C C 1
ATOM 6991 O O . ALA C 1 323 ? -6.223 -2.481 30.007 1.00 53.43 323 ALA C O 1
ATOM 6993 N N . ASP C 1 324 ? -7.889 -0.979 29.987 1.00 60.28 324 ASP C N 1
ATOM 6994 C CA . ASP C 1 324 ? -8.893 -2.014 30.177 1.00 56.33 324 ASP C CA 1
ATOM 6995 C C . ASP C 1 324 ? -9.075 -2.887 28.940 1.00 57.56 324 ASP C C 1
ATOM 6996 O O . ASP C 1 324 ? -9.084 -4.117 29.064 1.00 58.91 324 ASP C O 1
ATOM 7001 N N . TYR C 1 325 ? -9.213 -2.278 27.722 1.00 58.03 325 TYR C N 1
ATOM 7002 C CA . TYR C 1 325 ? -9.836 -3.050 26.638 1.00 52.90 325 TYR C CA 1
ATOM 7003 C C . TYR C 1 325 ? -8.997 -4.234 26.168 1.00 62.03 325 TYR C C 1
ATOM 7004 O O . TYR C 1 325 ? -9.463 -5.374 26.283 1.00 71.71 325 TYR C O 1
ATOM 7013 N N . PRO C 1 326 ? -7.818 -4.059 25.593 1.00 58.55 326 PRO C N 1
ATOM 7014 C CA . PRO C 1 326 ? -7.173 -5.253 25.025 1.00 54.22 326 PRO C CA 1
ATOM 7015 C C . PRO C 1 326 ? -6.604 -6.155 26.115 1.00 55.82 326 PRO C C 1
ATOM 7016 O O . PRO C 1 326 ? -6.894 -7.352 26.140 1.00 54.45 326 PRO C O 1
ATOM 7020 N N . TYR C 1 327 ? -5.871 -5.592 27.072 1.00 45.87 327 TYR C N 1
ATOM 7021 C CA . TYR C 1 327 ? -4.902 -6.386 27.808 1.00 53.42 327 TYR C CA 1
ATOM 7022 C C . TYR C 1 327 ? -5.096 -6.376 29.319 1.00 57.94 327 TYR C C 1
ATOM 7023 O O . TYR C 1 327 ? -4.317 -7.032 30.022 1.00 50.75 327 TYR C O 1
ATOM 7032 N N . GLY C 1 328 ? -6.122 -5.684 29.828 1.00 59.58 328 GLY C N 1
ATOM 7033 C CA . GLY C 1 328 ? -6.341 -5.539 31.249 1.00 54.31 328 GLY C CA 1
ATOM 7034 C C . GLY C 1 328 ? -7.308 -6.573 31.807 1.00 59.69 328 GLY C C 1
ATOM 7035 O O . GLY C 1 328 ? -7.719 -7.519 31.130 1.00 56.57 328 GLY C O 1
ATOM 7036 N N . GLU C 1 329 ? -7.675 -6.372 33.082 1.00 67.22 329 GLU C N 1
ATOM 7037 C CA . GLU C 1 329 ? -8.422 -7.393 33.815 1.00 62.73 329 GLU C CA 1
ATOM 7038 C C . GLU C 1 329 ? -9.774 -7.647 33.172 1.00 54.58 329 GLU C C 1
ATOM 7039 O O . GLU C 1 329 ? -10.234 -8.794 33.113 1.00 58.57 329 GLU C O 1
ATOM 7045 N N . ARG C 1 330 ? -10.425 -6.589 32.679 1.00 50.09 330 ARG C N 1
ATOM 7046 C CA . ARG C 1 330 ? -11.712 -6.774 32.013 1.00 57.70 330 ARG C CA 1
ATOM 7047 C C . ARG C 1 330 ? -11.543 -7.453 30.653 1.00 53.92 330 ARG C C 1
ATOM 7048 O O . ARG C 1 330 ? -12.362 -8.295 30.267 1.00 52.97 330 ARG C O 1
ATOM 7056 N N . GLY C 1 331 ? -10.489 -7.100 29.911 1.00 56.85 331 GLY C N 1
ATOM 7057 C CA . GLY C 1 331 ? -10.292 -7.690 28.596 1.00 55.64 331 GLY C CA 1
ATOM 7058 C C . GLY C 1 331 ? -10.013 -9.176 28.675 1.00 52.06 331 GLY C C 1
ATOM 7059 O O . GLY C 1 331 ? -10.604 -9.978 27.944 1.00 48.59 331 GLY C O 1
ATOM 7060 N N . VAL C 1 332 ? -9.111 -9.562 29.572 1.00 45.73 332 VAL C N 1
ATOM 7061 C CA . VAL C 1 332 ? -8.940 -10.975 29.882 1.00 51.29 332 VAL C CA 1
ATOM 7062 C C . VAL C 1 332 ? -10.262 -11.594 30.334 1.00 51.38 332 VAL C C 1
ATOM 7063 O O . VAL C 1 332 ? -10.586 -12.730 29.966 1.00 53.46 332 VAL C O 1
ATOM 7067 N N . SER C 1 333 ? -11.057 -10.855 31.114 1.00 54.01 333 SER C N 1
ATOM 7068 C CA . SER C 1 333 ? -12.238 -11.456 31.733 1.00 61.24 333 SER C CA 1
ATOM 7069 C C . SER C 1 333 ? -13.267 -11.868 30.679 1.00 46.70 333 SER C C 1
ATOM 7070 O O . SER C 1 333 ? -13.724 -13.022 30.647 1.00 40.16 333 SER C O 1
ATOM 7073 N N . GLN C 1 334 ? -13.630 -10.968 29.785 1.00 44.81 334 GLN C N 1
ATOM 7074 C CA . GLN C 1 334 ? -14.636 -11.434 28.838 1.00 61.76 334 GLN C CA 1
ATOM 7075 C C . GLN C 1 334 ? -14.061 -12.183 27.636 1.00 50.01 334 GLN C C 1
ATOM 7076 O O . GLN C 1 334 ? -14.834 -12.737 26.853 1.00 47.12 334 GLN C O 1
ATOM 7082 N N . ARG C 1 335 ? -12.742 -12.262 27.479 1.00 49.37 335 ARG C N 1
ATOM 7083 C CA . ARG C 1 335 ? -12.222 -13.282 26.579 1.00 51.23 335 ARG C CA 1
ATOM 7084 C C . ARG C 1 335 ? -12.282 -14.657 27.235 1.00 43.99 335 ARG C C 1
ATOM 7085 O O . ARG C 1 335 ? -12.640 -15.650 26.591 1.00 42.23 335 ARG C O 1
ATOM 7093 N N . HIS C 1 336 ? -11.995 -14.726 28.525 1.00 49.09 336 HIS C N 1
ATOM 7094 C CA . HIS C 1 336 ? -12.032 -16.003 29.223 1.00 48.05 336 HIS C CA 1
ATOM 7095 C C . HIS C 1 336 ? -13.412 -16.656 29.121 1.00 41.09 336 HIS C C 1
ATOM 7096 O O . HIS C 1 336 ? -14.447 -15.983 29.112 1.00 42.14 336 HIS C O 1
ATOM 7103 N N . ARG C 1 337 ? -13.407 -17.980 29.018 1.00 40.51 337 ARG C N 1
ATOM 7104 C CA . ARG C 1 337 ? -14.614 -18.799 28.965 1.00 51.49 337 ARG C CA 1
ATOM 7105 C C . ARG C 1 337 ? -14.706 -19.606 30.256 1.00 55.62 337 ARG C C 1
ATOM 7106 O O . ARG C 1 337 ? -13.912 -20.526 30.480 1.00 56.98 337 ARG C O 1
ATOM 7114 N N . LYS C 1 338 ? -15.660 -19.269 31.110 1.00 52.17 338 LYS C N 1
ATOM 7115 C CA . LYS C 1 338 ? -15.923 -20.134 32.249 1.00 62.61 338 LYS C CA 1
ATOM 7116 C C . LYS C 1 338 ? -16.711 -21.344 31.768 1.00 57.86 338 LYS C C 1
ATOM 7117 O O . LYS C 1 338 ? -17.591 -21.224 30.913 1.00 67.02 338 LYS C O 1
ATOM 7123 N N . MET C 1 339 ? -16.381 -22.521 32.285 1.00 56.40 339 MET C N 1
ATOM 7124 C CA . MET C 1 339 ? -17.245 -23.671 32.013 1.00 66.40 339 MET C CA 1
ATOM 7125 C C . MET C 1 339 ? -18.522 -23.522 32.841 1.00 64.58 339 MET C C 1
ATOM 7126 O O . MET C 1 339 ? -18.567 -23.869 34.023 1.00 69.76 339 MET C O 1
ATOM 7131 N N . ASP C 1 340 ? -19.568 -22.989 32.222 1.00 62.17 340 ASP C N 1
ATOM 7132 C CA . ASP C 1 340 ? -20.757 -22.569 32.950 1.00 61.27 340 ASP C CA 1
ATOM 7133 C C . ASP C 1 340 ? -21.691 -23.724 33.302 1.00 61.68 340 ASP C C 1
ATOM 7134 O O . ASP C 1 340 ? -22.609 -23.567 34.116 1.00 60.51 340 ASP C O 1
ATOM 7139 N N . MET D 1 1 ? 22.622 63.240 -37.058 1.00 42.57 1 MET D N 1
ATOM 7140 C CA . MET D 1 1 ? 21.364 63.524 -37.773 1.00 60.24 1 MET D CA 1
ATOM 7141 C C . MET D 1 1 ? 21.129 65.014 -38.035 1.00 74.22 1 MET D C 1
ATOM 7142 O O . MET D 1 1 ? 21.897 65.868 -37.576 1.00 78.31 1 MET D O 1
ATOM 7144 N N . GLU D 1 2 ? 20.036 65.330 -38.743 1.00 69.49 2 GLU D N 1
ATOM 7145 C CA . GLU D 1 2 ? 19.719 66.717 -39.055 1.00 68.61 2 GLU D CA 1
ATOM 7146 C C . GLU D 1 2 ? 18.506 67.271 -38.309 1.00 57.53 2 GLU D C 1
ATOM 7147 O O . GLU D 1 2 ? 18.408 68.493 -38.171 1.00 66.63 2 GLU D O 1
ATOM 7153 N N . TYR D 1 3 ? 17.590 66.427 -37.823 1.00 47.57 3 TYR D N 1
ATOM 7154 C CA . TYR D 1 3 ? 16.427 66.899 -37.064 1.00 54.56 3 TYR D CA 1
ATOM 7155 C C . TYR D 1 3 ? 16.739 66.939 -35.567 1.00 53.78 3 TYR D C 1
ATOM 7156 O O . TYR D 1 3 ? 17.254 65.966 -35.001 1.00 47.13 3 TYR D O 1
ATOM 7165 N N . 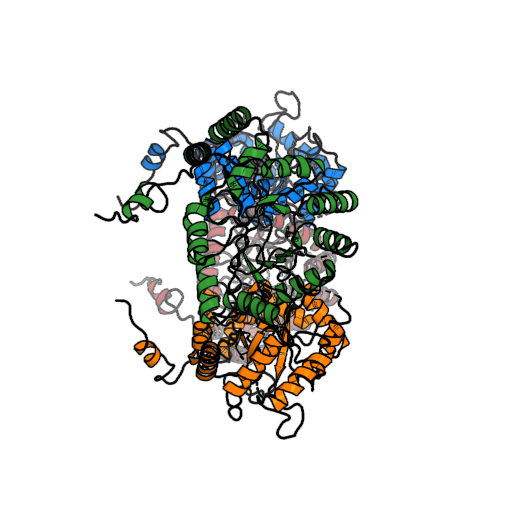ARG D 1 4 ? 16.419 68.059 -34.928 1.00 46.65 4 ARG D N 1
ATOM 7166 C CA . ARG D 1 4 ? 16.584 68.212 -33.492 1.00 46.52 4 ARG D CA 1
ATOM 7167 C C . ARG D 1 4 ? 15.230 68.197 -32.792 1.00 49.80 4 ARG D C 1
ATOM 7168 O O . ARG D 1 4 ? 14.272 68.829 -33.254 1.00 50.73 4 ARG D O 1
ATOM 7176 N N . LYS D 1 5 ? 15.158 67.446 -31.689 1.00 47.23 5 LYS D N 1
ATOM 7177 C CA . LYS D 1 5 ? 13.934 67.224 -30.923 1.00 46.11 5 LYS D CA 1
ATOM 7178 C C . LYS D 1 5 ? 14.275 67.329 -29.431 1.00 53.01 5 LYS D C 1
ATOM 7179 O O . LYS D 1 5 ? 15.449 67.443 -29.048 1.00 41.81 5 LYS D O 1
ATOM 7185 N N . LEU D 1 6 ? 13.254 67.241 -28.571 1.00 52.19 6 LEU D N 1
ATOM 7186 C CA . LEU D 1 6 ? 13.462 67.492 -27.148 1.00 44.72 6 LEU D CA 1
ATOM 7187 C C . LEU D 1 6 ? 13.771 66.235 -26.338 1.00 53.48 6 LEU D C 1
ATOM 7188 O O . LEU D 1 6 ? 14.840 66.134 -25.730 1.00 50.66 6 LEU D O 1
ATOM 7193 N N . GLY D 1 7 ? 12.824 65.290 -26.296 1.00 70.01 7 GLY D N 1
ATOM 7194 C CA . GLY D 1 7 ? 12.739 64.272 -25.247 1.00 49.09 7 GLY D CA 1
ATOM 7195 C C . GLY D 1 7 ? 12.360 64.842 -23.894 1.00 46.22 7 GLY D C 1
ATOM 7196 O O . GLY D 1 7 ? 13.223 64.853 -23.013 1.00 50.02 7 GLY D O 1
ATOM 7197 N N . ASN D 1 8 ? 11.122 65.366 -23.729 1.00 37.63 8 ASN D N 1
ATOM 7198 C CA . ASN D 1 8 ? 10.559 65.983 -22.497 1.00 46.22 8 ASN D CA 1
ATOM 7199 C C . ASN D 1 8 ? 11.479 66.827 -21.598 1.00 42.14 8 ASN D C 1
ATOM 7200 O O . ASN D 1 8 ? 11.408 66.745 -20.372 1.00 33.79 8 ASN D O 1
ATOM 7205 N N . SER D 1 9 ? 12.307 67.683 -22.163 1.00 43.45 9 SER D N 1
ATOM 7206 C CA . SER D 1 9 ? 13.114 68.549 -21.328 1.00 37.99 9 SER D CA 1
ATOM 7207 C C . SER D 1 9 ? 13.590 69.687 -22.213 1.00 42.92 9 SER D C 1
ATOM 7208 O O . SER D 1 9 ? 13.087 69.875 -23.328 1.00 44.91 9 SER D O 1
ATOM 7211 N N . GLY D 1 10 ? 14.546 70.459 -21.712 1.00 38.19 10 GLY D N 1
ATOM 7212 C CA . GLY D 1 10 ? 15.038 71.573 -22.481 1.00 44.13 10 GLY D CA 1
ATOM 7213 C C . GLY D 1 10 ? 16.151 71.147 -23.406 1.00 41.98 10 GLY D C 1
ATOM 7214 O O . GLY D 1 10 ? 16.411 71.809 -24.412 1.00 45.83 10 GLY D O 1
ATOM 7215 N N . THR D 1 11 ? 16.817 70.047 -23.067 1.00 39.56 11 THR D N 1
ATOM 7216 C CA . THR D 1 11 ? 17.908 69.548 -23.896 1.00 45.44 11 THR D CA 1
ATOM 7217 C C . THR D 1 11 ? 17.385 68.990 -25.218 1.00 43.37 11 THR D C 1
ATOM 7218 O O . THR D 1 11 ? 16.423 68.217 -25.251 1.00 47.32 11 THR D O 1
ATOM 7222 N N . VAL D 1 12 ? 17.999 69.384 -26.301 1.00 39.87 12 VAL D N 1
ATOM 7223 C CA . VAL D 1 12 ? 17.632 68.832 -27.594 1.00 45.14 12 VAL D CA 1
ATOM 7224 C C . VAL D 1 12 ? 18.712 67.865 -28.049 1.00 46.29 12 VAL D C 1
ATOM 7225 O O . VAL D 1 12 ? 19.905 67.997 -27.734 1.00 42.00 12 VAL D O 1
ATOM 7229 N N . VAL D 1 13 ? 18.275 66.858 -28.789 1.00 45.59 13 VAL D N 1
ATOM 7230 C CA . VAL D 1 13 ? 19.163 65.846 -29.325 1.00 41.66 13 VAL D CA 1
ATOM 7231 C C . VAL D 1 13 ? 18.812 65.647 -30.789 1.00 46.82 13 VAL D C 1
ATOM 7232 O O . VAL D 1 13 ? 17.736 66.029 -31.261 1.00 43.66 13 VAL D O 1
ATOM 7236 N N . THR D 1 14 ? 19.748 65.046 -31.506 1.00 47.32 14 THR D N 1
ATOM 7237 C CA . THR D 1 14 ? 19.564 64.792 -32.924 1.00 52.06 14 THR D CA 1
ATOM 7238 C C . THR D 1 14 ? 18.687 63.566 -33.118 1.00 50.08 14 THR D C 1
ATOM 7239 O O . THR D 1 14 ? 18.820 62.578 -32.389 1.00 51.51 14 THR D O 1
ATOM 7243 N N . SER D 1 15 ? 17.801 63.619 -34.122 1.00 41.16 15 SER D N 1
ATOM 7244 C CA . SER D 1 15 ? 16.830 62.543 -34.286 1.00 44.97 15 SER D CA 1
ATOM 7245 C C . SER D 1 15 ? 17.482 61.173 -34.426 1.00 48.33 15 SER D C 1
ATOM 7246 O O . SER D 1 15 ? 16.774 60.161 -34.371 1.00 49.72 15 SER D O 1
ATOM 7249 N N . TYR D 1 16 ? 18.802 61.114 -34.592 1.00 43.88 16 TYR D N 1
ATOM 7250 C CA . TYR D 1 16 ? 19.530 59.863 -34.681 1.00 46.46 16 TYR D CA 1
ATOM 7251 C C . TYR D 1 16 ? 20.552 59.844 -33.563 1.00 45.34 16 TYR D C 1
ATOM 7252 O O . TYR D 1 16 ? 21.259 60.833 -33.350 1.00 42.91 16 TYR D O 1
ATOM 7261 N N . CYS D 1 17 ? 20.603 58.728 -32.842 1.00 45.10 17 CYS D N 1
ATOM 7262 C CA . CYS D 1 17 ? 21.455 58.569 -31.676 1.00 48.36 17 CYS D CA 1
ATOM 7263 C C . CYS D 1 17 ? 22.403 57.398 -31.902 1.00 49.20 17 CYS D C 1
ATOM 7264 O O . CYS D 1 17 ? 22.037 56.393 -32.513 1.00 49.11 17 CYS D O 1
ATOM 7267 N N . LEU D 1 18 ? 23.626 57.533 -31.402 1.00 46.56 18 LEU D N 1
ATOM 7268 C CA . LEU D 1 18 ? 24.641 56.495 -31.553 1.00 54.92 18 LEU D CA 1
ATOM 7269 C C . LEU D 1 18 ? 24.554 55.461 -30.424 1.00 53.79 18 LEU D C 1
ATOM 7270 O O . LEU D 1 18 ? 24.717 55.805 -29.247 1.00 50.53 18 LEU D O 1
ATOM 7275 N N . GLY D 1 19 ? 24.330 54.196 -30.785 1.00 48.30 19 GLY D N 1
ATOM 7276 C CA . GLY D 1 19 ? 24.436 53.112 -29.837 1.00 46.85 19 GLY D CA 1
ATOM 7277 C C . GLY D 1 19 ? 25.850 52.580 -29.726 1.00 55.97 19 GLY D C 1
ATOM 7278 O O . GLY D 1 19 ? 26.569 52.464 -30.713 1.00 66.50 19 GLY D O 1
ATOM 7279 N N . THR D 1 20 ? 26.236 52.240 -28.493 1.00 64.69 20 THR D N 1
ATOM 7280 C CA . THR D 1 20 ? 27.564 51.716 -28.182 1.00 60.08 20 THR D CA 1
ATOM 7281 C C . THR D 1 20 ? 27.503 50.309 -27.599 1.00 60.34 20 THR D C 1
ATOM 7282 O O . THR D 1 20 ? 28.423 49.896 -26.885 1.00 63.22 20 THR D O 1
ATOM 7286 N N . MET D 1 21 ? 26.423 49.579 -27.876 1.00 60.85 21 MET D N 1
ATOM 7287 C CA . MET D 1 21 ? 26.338 48.168 -27.510 1.00 67.21 21 MET D CA 1
ATOM 7288 C C . MET D 1 21 ? 27.548 47.379 -28.002 1.00 65.16 21 MET D C 1
ATOM 7289 O O . MET D 1 21 ? 28.093 46.528 -27.287 1.00 64.76 21 MET D O 1
ATOM 7294 N N . THR D 1 22 ? 27.982 47.661 -29.220 1.00 62.45 22 THR D N 1
ATOM 7295 C CA . THR D 1 22 ? 29.027 46.912 -29.890 1.00 65.33 22 THR D CA 1
ATOM 7296 C C . THR D 1 22 ? 30.437 47.260 -29.407 1.00 65.91 22 THR D C 1
ATOM 7297 O O . THR D 1 22 ? 31.363 46.495 -29.676 1.00 68.05 22 THR D O 1
ATOM 7301 N N . PHE D 1 23 ? 30.618 48.358 -28.674 1.00 66.36 23 PHE D N 1
ATOM 7302 C CA . PHE D 1 23 ? 31.952 48.853 -28.329 1.00 63.11 23 PHE D CA 1
ATOM 7303 C C . PHE D 1 23 ? 32.610 47.974 -27.270 1.00 67.43 23 PHE D C 1
ATOM 7304 O O . PHE D 1 23 ? 32.154 47.915 -26.121 1.00 63.70 23 PHE D O 1
ATOM 7312 N N . GLY D 1 24 ? 33.712 47.327 -27.652 1.00 74.53 24 GLY D N 1
ATOM 7313 C CA . GLY D 1 24 ? 34.447 46.420 -26.796 1.00 67.35 24 GLY D CA 1
ATOM 7314 C C . GLY D 1 24 ? 34.156 44.947 -27.023 1.00 73.32 24 GLY D C 1
ATOM 7315 O O . GLY D 1 24 ? 34.866 44.103 -26.451 1.00 72.05 24 GLY D O 1
ATOM 7316 N N . GLN D 1 25 ? 33.142 44.614 -27.841 1.00 69.11 25 GLN D N 1
ATOM 7317 C CA . GLN D 1 25 ? 32.640 43.249 -27.992 1.00 75.54 25 GLN D CA 1
ATOM 7318 C C . GLN D 1 25 ? 32.887 42.696 -29.392 1.00 78.96 25 GLN D C 1
ATOM 7319 O O . GLN D 1 25 ? 33.522 41.647 -29.537 1.00 86.76 25 GLN D O 1
ATOM 7325 N N . GLU D 1 26 ? 32.387 43.377 -30.429 1.00 82.20 26 GLU D N 1
ATOM 7326 C CA . GLU D 1 26 ? 32.625 43.123 -31.852 1.00 82.00 26 GLU D CA 1
ATOM 7327 C C . GLU D 1 26 ? 33.390 44.256 -32.505 1.00 80.14 26 GLU D C 1
ATOM 7328 O O . GLU D 1 26 ? 34.191 44.029 -33.422 1.00 75.12 26 GLU D O 1
ATOM 7334 N N . THR D 1 27 ? 33.122 45.479 -32.064 1.00 79.12 27 THR D N 1
ATOM 7335 C CA . THR D 1 27 ? 33.859 46.664 -32.466 1.00 85.21 27 THR D CA 1
ATOM 7336 C C . THR D 1 27 ? 35.036 46.859 -31.514 1.00 79.66 27 THR D C 1
ATOM 7337 O O . THR D 1 27 ? 34.900 46.694 -30.299 1.00 72.32 27 THR D O 1
ATOM 7341 N N . ASP D 1 28 ? 36.199 47.173 -32.076 1.00 78.91 28 ASP D N 1
ATOM 7342 C CA . ASP D 1 28 ? 37.375 47.488 -31.281 1.00 74.34 28 ASP D CA 1
ATOM 7343 C C . ASP D 1 28 ? 37.419 48.987 -31.005 1.00 72.06 28 ASP D C 1
ATOM 7344 O O . ASP D 1 28 ? 36.793 49.782 -31.710 1.00 71.61 28 ASP D O 1
ATOM 7349 N N . GLU D 1 29 ? 38.187 49.368 -29.977 1.00 71.44 29 GLU D N 1
ATOM 7350 C CA . GLU D 1 29 ? 38.165 50.756 -29.509 1.00 65.80 29 GLU D CA 1
ATOM 7351 C C . GLU D 1 29 ? 38.616 51.733 -30.582 1.00 69.09 29 GLU D C 1
ATOM 7352 O O . GLU D 1 29 ? 38.128 52.870 -30.636 1.00 68.01 29 GLU D O 1
ATOM 7358 N N . ALA D 1 30 ? 39.543 51.309 -31.440 1.00 76.72 30 ALA D N 1
ATOM 7359 C CA . ALA D 1 30 ? 40.005 52.166 -32.525 1.00 71.99 30 ALA D CA 1
ATOM 7360 C C . ALA D 1 30 ? 38.872 52.469 -33.500 1.00 71.52 30 ALA D C 1
ATOM 7361 O O . ALA D 1 30 ? 38.622 53.634 -33.840 1.00 66.20 30 ALA D O 1
ATOM 7363 N N . THR D 1 31 ? 38.178 51.426 -33.966 1.00 67.98 31 THR D N 1
ATOM 7364 C CA . THR D 1 31 ? 37.019 51.627 -34.831 1.00 70.64 31 THR D CA 1
ATOM 7365 C C . THR D 1 31 ? 35.914 52.391 -34.104 1.00 71.98 31 THR D C 1
ATOM 7366 O O . THR D 1 31 ? 35.215 53.212 -34.714 1.00 68.36 31 THR D O 1
ATOM 7370 N N . SER D 1 32 ? 35.746 52.136 -32.795 1.00 71.74 32 SER D N 1
ATOM 7371 C CA . SER D 1 32 ? 34.744 52.852 -32.000 1.00 69.48 32 SER D CA 1
ATOM 7372 C C . SER D 1 32 ? 34.980 54.347 -32.047 1.00 65.25 32 SER D C 1
ATOM 7373 O O . SER D 1 32 ? 34.076 55.115 -32.388 1.00 68.14 32 SER D O 1
ATOM 7376 N N . HIS D 1 33 ? 36.190 54.777 -31.682 1.00 64.04 33 HIS D N 1
ATOM 7377 C CA . HIS D 1 33 ? 36.517 56.196 -31.755 1.00 65.80 33 HIS D CA 1
ATOM 7378 C C . HIS D 1 33 ? 36.304 56.737 -33.159 1.00 71.52 33 HIS D C 1
ATOM 7379 O O . HIS D 1 33 ? 35.907 57.898 -33.335 1.00 71.24 33 HIS D O 1
ATOM 7386 N N . LEU D 1 34 ? 36.545 55.903 -34.166 1.00 69.18 34 LEU D N 1
ATOM 7387 C CA . LEU D 1 34 ? 36.389 56.327 -35.548 1.00 74.89 34 LEU D CA 1
ATOM 7388 C C . LEU D 1 34 ? 34.919 56.361 -35.953 1.00 70.13 34 LEU D C 1
ATOM 7389 O O . LEU D 1 34 ? 34.508 57.215 -36.746 1.00 63.37 34 LEU D O 1
ATOM 7394 N N . ILE D 1 35 ? 34.112 55.437 -35.431 1.00 66.76 35 ILE D N 1
ATOM 7395 C CA . ILE D 1 35 ? 32.681 55.505 -35.705 1.00 67.58 35 ILE D CA 1
ATOM 7396 C C . ILE D 1 35 ? 32.088 56.736 -35.044 1.00 66.62 35 ILE D C 1
ATOM 7397 O O . ILE D 1 35 ? 31.238 57.424 -35.621 1.00 67.21 35 ILE D O 1
ATOM 7402 N N . MET D 1 36 ? 32.549 57.053 -33.836 1.00 64.00 36 MET D N 1
ATOM 7403 C CA . MET D 1 36 ? 31.997 58.195 -33.124 1.00 62.77 36 MET D CA 1
ATOM 7404 C C . MET D 1 36 ? 32.266 59.484 -33.883 1.00 65.52 36 MET D C 1
ATOM 7405 O O . MET D 1 36 ? 31.330 60.214 -34.236 1.00 60.28 36 MET D O 1
ATOM 7410 N N . ASP D 1 37 ? 33.538 59.765 -34.185 1.00 69.34 37 ASP D N 1
ATOM 7411 C CA . ASP D 1 37 ? 33.844 61.032 -34.839 1.00 68.33 37 ASP D CA 1
ATOM 7412 C C . ASP D 1 37 ? 33.180 61.115 -36.212 1.00 65.39 37 ASP D C 1
ATOM 7413 O O . ASP D 1 37 ? 32.838 62.212 -36.667 1.00 61.63 37 ASP D O 1
ATOM 7418 N N . ASP D 1 38 ? 32.944 59.966 -36.858 1.00 65.60 38 ASP D N 1
ATOM 7419 C CA . ASP D 1 38 ? 32.095 59.944 -38.046 1.00 64.93 38 ASP D CA 1
ATOM 7420 C C . ASP D 1 38 ? 30.687 60.403 -37.705 1.00 62.36 38 ASP D C 1
ATOM 7421 O O . ASP D 1 38 ? 30.087 61.207 -38.429 1.00 61.51 38 ASP D O 1
ATOM 7426 N N . TYR D 1 39 ? 30.143 59.895 -36.600 1.00 63.13 39 TYR D N 1
ATOM 7427 C CA . TYR D 1 39 ? 28.795 60.264 -36.198 1.00 60.41 39 TYR D CA 1
ATOM 7428 C C . TYR D 1 39 ? 28.719 61.746 -35.846 1.00 58.28 39 TYR D C 1
ATOM 7429 O O . TYR D 1 39 ? 27.795 62.450 -36.272 1.00 53.36 39 TYR D O 1
ATOM 7438 N N . ILE D 1 40 ? 29.690 62.239 -35.070 1.00 57.60 40 ILE D N 1
ATOM 7439 C CA . ILE D 1 40 ? 29.771 63.673 -34.813 1.00 56.99 40 ILE D CA 1
ATOM 7440 C C . ILE D 1 40 ? 29.875 64.436 -36.129 1.00 65.70 40 ILE D C 1
ATOM 7441 O O . ILE D 1 40 ? 29.189 65.447 -36.339 1.00 64.54 40 ILE D O 1
ATOM 7446 N N . LYS D 1 41 ? 30.704 63.930 -37.053 1.00 64.95 41 LYS D N 1
ATOM 7447 C CA . LYS D 1 41 ? 30.892 64.553 -38.359 1.00 61.30 41 LYS D CA 1
ATOM 7448 C C . LYS D 1 41 ? 29.597 64.588 -39.167 1.00 62.75 41 LYS D C 1
ATOM 7449 O O . LYS D 1 41 ? 29.401 65.483 -40.000 1.00 65.63 41 LYS D O 1
ATOM 7455 N N . ALA D 1 42 ? 28.699 63.637 -38.939 1.00 59.55 42 ALA D N 1
ATOM 7456 C CA . ALA D 1 42 ? 27.399 63.691 -39.587 1.00 55.85 42 ALA D CA 1
ATOM 7457 C C . ALA D 1 42 ? 26.453 64.691 -38.927 1.00 66.18 42 ALA D C 1
ATOM 7458 O O . ALA D 1 42 ? 25.373 64.953 -39.474 1.00 62.55 42 ALA D O 1
ATOM 7460 N N . GLY D 1 43 ? 26.817 65.236 -37.764 1.00 60.55 43 GLY D N 1
ATOM 7461 C CA . GLY D 1 43 ? 26.011 66.234 -37.092 1.00 64.24 43 GLY D CA 1
ATOM 7462 C C . GLY D 1 43 ? 25.196 65.764 -35.902 1.00 60.59 43 GLY D C 1
ATOM 7463 O O . GLY D 1 43 ? 24.301 66.503 -35.456 1.00 47.86 43 GLY D O 1
ATOM 7464 N N . GLY D 1 44 ? 25.474 64.565 -35.373 1.00 61.86 44 GLY D N 1
ATOM 7465 C CA . GLY D 1 44 ? 24.800 64.098 -34.181 1.00 54.71 44 GLY D CA 1
ATOM 7466 C C . GLY D 1 44 ? 25.412 64.644 -32.904 1.00 51.10 44 GLY D C 1
ATOM 7467 O O . GLY D 1 44 ? 26.558 65.117 -32.886 1.00 49.86 44 GLY D O 1
ATOM 7468 N N . ASN D 1 45 ? 24.608 64.574 -31.817 1.00 48.97 45 ASN D N 1
ATOM 7469 C CA . ASN D 1 45 ? 25.053 65.010 -30.494 1.00 50.41 45 ASN D CA 1
ATOM 7470 C C . ASN D 1 45 ? 24.594 64.086 -29.363 1.00 43.74 45 ASN D C 1
ATOM 7471 O O . ASN D 1 45 ? 24.624 64.494 -28.200 1.00 45.82 45 ASN D O 1
ATOM 7476 N N . PHE D 1 46 ? 24.199 62.850 -29.663 1.00 45.83 46 PHE D N 1
ATOM 7477 C CA . PHE D 1 46 ? 23.509 61.989 -28.706 1.00 44.76 46 PHE D CA 1
ATOM 7478 C C . PHE D 1 46 ? 24.079 60.578 -28.782 1.00 47.01 46 PHE D C 1
ATOM 7479 O O . PHE D 1 46 ? 23.938 59.907 -29.809 1.00 52.89 46 PHE D O 1
ATOM 7487 N N . ILE D 1 47 ? 24.686 60.106 -27.698 1.00 46.42 47 ILE D N 1
ATOM 7488 C CA . ILE D 1 47 ? 25.258 58.762 -27.654 1.00 53.11 47 ILE D CA 1
ATOM 7489 C C . ILE D 1 47 ? 24.723 58.009 -26.436 1.00 49.28 47 ILE D C 1
ATOM 7490 O O . ILE D 1 47 ? 24.848 58.483 -25.301 1.00 44.48 47 ILE D O 1
ATOM 7495 N N . ASP D 1 48 ? 24.168 56.823 -26.673 1.00 46.58 48 ASP D N 1
ATOM 7496 C CA . ASP D 1 48 ? 23.546 55.990 -25.648 1.00 45.57 48 ASP D CA 1
ATOM 7497 C C . ASP D 1 48 ? 24.444 54.805 -25.305 1.00 52.49 48 ASP D C 1
ATOM 7498 O O . ASP D 1 48 ? 24.780 54.011 -26.192 1.00 57.82 48 ASP D O 1
ATOM 7503 N N . THR D 1 49 ? 24.800 54.658 -24.017 1.00 48.46 49 THR D N 1
ATOM 7504 C CA . THR D 1 49 ? 25.507 53.453 -23.571 1.00 49.68 49 THR D CA 1
ATOM 7505 C C . THR D 1 49 ? 24.820 52.770 -22.391 1.00 49.61 49 THR D C 1
ATOM 7506 O O . THR D 1 49 ? 23.701 53.125 -22.018 1.00 50.81 49 THR D O 1
ATOM 7510 N N . ALA D 1 50 ? 25.475 51.756 -21.829 1.00 51.99 50 ALA D N 1
ATOM 7511 C CA . ALA D 1 50 ? 25.001 51.049 -20.650 1.00 49.48 50 ALA D CA 1
ATOM 7512 C C . ALA D 1 50 ? 26.213 50.499 -19.922 1.00 51.56 50 ALA D C 1
ATOM 7513 O O . ALA D 1 50 ? 27.219 50.161 -20.555 1.00 57.03 50 ALA D O 1
ATOM 7515 N N . ASN D 1 51 ? 26.113 50.415 -18.587 1.00 48.52 51 ASN D N 1
ATOM 7516 C CA . ASN D 1 51 ? 27.181 49.790 -17.802 1.00 52.85 51 ASN D CA 1
ATOM 7517 C C . ASN D 1 51 ? 27.387 48.320 -18.187 1.00 57.31 51 ASN D C 1
ATOM 7518 O O . ASN D 1 51 ? 28.525 47.843 -18.238 1.00 60.08 51 ASN D O 1
ATOM 7523 N N . VAL D 1 52 ? 26.304 47.591 -18.483 1.00 56.09 52 VAL D N 1
ATOM 7524 C CA . VAL D 1 52 ? 26.435 46.168 -18.793 1.00 56.39 52 VAL D CA 1
ATOM 7525 C C . VAL D 1 52 ? 27.095 45.930 -20.147 1.00 58.55 52 VAL D C 1
ATOM 7526 O O . VAL D 1 52 ? 27.504 44.799 -20.439 1.00 55.57 52 VAL D O 1
ATOM 7530 N N . TYR D 1 53 ? 27.199 46.955 -20.993 1.00 65.22 53 TYR D N 1
ATOM 7531 C CA . TYR D 1 53 ? 27.778 46.766 -22.321 1.00 64.59 53 TYR D CA 1
ATOM 7532 C C . TYR D 1 53 ? 29.247 46.413 -22.142 1.00 67.29 53 TYR D C 1
ATOM 7533 O O . TYR D 1 53 ? 30.044 47.245 -21.686 1.00 63.56 53 TYR D O 1
ATOM 7542 N N . SER D 1 54 ? 29.572 45.144 -22.426 1.00 65.73 54 SER D N 1
ATOM 7543 C CA . SER D 1 54 ? 30.921 44.593 -22.274 1.00 62.31 54 SER D CA 1
ATOM 7544 C C . SER D 1 54 ? 31.498 44.867 -20.889 1.00 59.82 54 SER D C 1
ATOM 7545 O O . SER D 1 54 ? 32.670 45.205 -20.748 1.00 56.27 54 SER D O 1
ATOM 7548 N N . ALA D 1 55 ? 30.670 44.716 -19.857 1.00 62.48 55 ALA D N 1
ATOM 7549 C CA . ALA D 1 55 ? 31.088 44.940 -18.464 1.00 64.98 55 ALA D CA 1
ATOM 7550 C C . ALA D 1 55 ? 31.691 46.330 -18.271 1.00 70.37 55 ALA D C 1
ATOM 7551 O O . ALA D 1 55 ? 32.685 46.505 -17.560 1.00 67.82 55 ALA D O 1
ATOM 7553 N N . GLY D 1 56 ? 31.089 47.332 -18.914 1.00 70.23 56 GLY D N 1
ATOM 7554 C CA . GLY D 1 56 ? 31.517 48.702 -18.738 1.00 66.95 56 GLY D CA 1
ATOM 7555 C C . GLY D 1 56 ? 32.645 49.146 -19.638 1.00 63.67 56 GLY D C 1
ATOM 7556 O O . GLY D 1 56 ? 33.011 50.330 -19.605 1.00 56.55 56 GLY D O 1
ATOM 7557 N N . VAL D 1 57 ? 33.205 48.240 -20.443 1.00 67.06 57 VAL D N 1
ATOM 7558 C CA . VAL D 1 57 ? 34.261 48.631 -21.374 1.00 68.70 57 VAL D CA 1
ATOM 7559 C C . VAL D 1 57 ? 33.728 49.630 -22.397 1.00 60.39 57 VAL D C 1
ATOM 7560 O O . VAL D 1 57 ? 34.375 50.643 -22.694 1.00 60.27 57 VAL D O 1
ATOM 7564 N N . SER D 1 58 ? 32.529 49.387 -22.918 1.00 53.25 58 SER D N 1
ATOM 75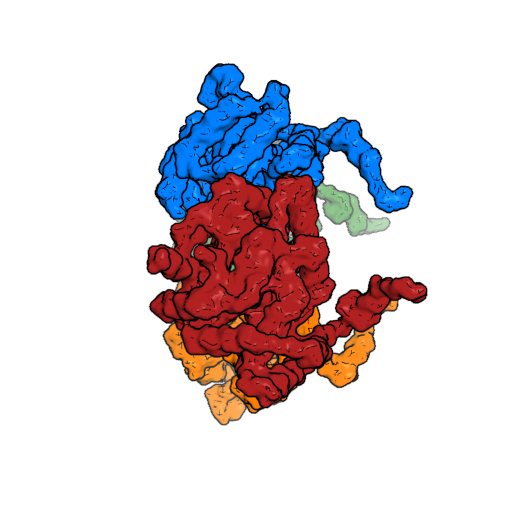65 C CA . SER D 1 58 ? 31.924 50.361 -23.814 1.00 57.47 58 SER D CA 1
ATOM 7566 C C . SER D 1 58 ? 31.841 51.738 -23.170 1.00 53.90 58 SER D C 1
ATOM 7567 O O . SER D 1 58 ? 31.973 52.751 -23.861 1.00 54.48 58 SER D O 1
ATOM 7570 N N . GLU D 1 59 ? 31.641 51.801 -21.855 1.00 60.70 59 GLU D N 1
ATOM 7571 C CA . GLU D 1 59 ? 31.584 53.097 -21.188 1.00 57.78 59 GLU D CA 1
ATOM 7572 C C . GLU D 1 59 ? 32.963 53.748 -21.105 1.00 62.45 59 GLU D C 1
ATOM 7573 O O . GLU D 1 59 ? 33.095 54.960 -21.330 1.00 59.91 59 GLU D O 1
ATOM 7579 N N . GLU D 1 60 ? 34.009 52.972 -20.778 1.00 66.30 60 GLU D N 1
ATOM 7580 C CA . GLU D 1 60 ? 35.351 53.553 -20.776 1.00 64.45 60 GLU D CA 1
ATOM 7581 C C . GLU D 1 60 ? 35.752 54.001 -22.173 1.00 59.84 60 GLU D C 1
ATOM 7582 O O . GLU D 1 60 ? 36.421 55.029 -22.326 1.00 59.52 60 GLU D O 1
ATOM 7588 N N . ILE D 1 61 ? 35.360 53.235 -23.202 1.00 54.15 61 ILE D N 1
ATOM 7589 C CA . ILE D 1 61 ? 35.649 53.610 -24.588 1.00 55.07 61 ILE D CA 1
ATOM 7590 C C . ILE D 1 61 ? 35.061 54.977 -24.908 1.00 59.01 61 ILE D C 1
ATOM 7591 O O . ILE D 1 61 ? 35.753 55.873 -25.407 1.00 63.14 61 ILE D O 1
ATOM 7596 N N . VAL D 1 62 ? 33.762 55.145 -24.655 1.00 57.84 62 VAL D N 1
ATOM 7597 C CA . VAL D 1 62 ? 33.142 56.457 -24.797 1.00 57.75 62 VAL D CA 1
ATOM 7598 C C . VAL D 1 62 ? 33.829 57.461 -23.885 1.00 60.68 62 VAL D C 1
ATOM 7599 O O . VAL D 1 62 ? 34.057 58.614 -24.270 1.00 65.19 62 VAL D O 1
ATOM 7603 N N . GLY D 1 63 ? 34.179 57.036 -22.669 1.00 55.58 63 GLY D N 1
ATOM 7604 C CA . GLY D 1 63 ? 34.890 57.878 -21.729 1.00 58.90 63 GLY D CA 1
ATOM 7605 C C . GLY D 1 63 ? 36.158 58.483 -22.298 1.00 58.97 63 GLY D C 1
ATOM 7606 O O . GLY D 1 63 ? 36.290 59.709 -22.352 1.00 63.67 63 GLY D O 1
ATOM 7607 N N . ARG D 1 64 ? 37.095 57.645 -22.750 1.00 59.97 64 ARG D N 1
ATOM 7608 C CA . ARG D 1 64 ? 38.334 58.196 -23.283 1.00 63.23 64 ARG D CA 1
ATOM 7609 C C . ARG D 1 64 ? 38.146 58.828 -24.674 1.00 61.98 64 ARG D C 1
ATOM 7610 O O . ARG D 1 64 ? 38.891 59.753 -25.021 1.00 59.39 64 ARG D O 1
ATOM 7618 N N . TRP D 1 65 ? 37.145 58.401 -25.459 1.00 57.74 65 TRP D N 1
ATOM 7619 C CA . TRP D 1 65 ? 36.818 59.152 -26.670 1.00 58.27 65 TRP D CA 1
ATOM 7620 C C . TRP D 1 65 ? 36.408 60.576 -26.333 1.00 63.08 65 TRP D C 1
ATOM 7621 O O . TRP D 1 65 ? 36.798 61.520 -27.026 1.00 64.23 65 TRP D O 1
ATOM 7632 N N . LEU D 1 66 ? 35.612 60.748 -25.272 1.00 65.57 66 LEU D N 1
ATOM 7633 C CA . LEU D 1 66 ? 35.214 62.087 -24.849 1.00 62.75 66 LEU D CA 1
ATOM 7634 C C . LEU D 1 66 ? 36.378 62.866 -24.258 1.00 62.62 66 LEU D C 1
ATOM 7635 O O . LEU D 1 66 ? 36.423 64.090 -24.391 1.00 66.62 66 LEU D O 1
ATOM 7640 N N . LYS D 1 67 ? 37.319 62.191 -23.593 1.00 63.46 67 LYS D N 1
ATOM 7641 C CA . LYS D 1 67 ? 38.482 62.905 -23.075 1.00 71.64 67 LYS D CA 1
ATOM 7642 C C . LYS D 1 67 ? 39.407 63.399 -24.191 1.00 72.39 67 LYS D C 1
ATOM 7643 O O . LYS D 1 67 ? 40.205 64.316 -23.958 1.00 65.97 67 LYS D O 1
ATOM 7649 N N . ALA D 1 68 ? 39.315 62.834 -25.395 1.00 65.58 68 ALA D N 1
ATOM 7650 C CA . ALA D 1 68 ? 40.185 63.254 -26.486 1.00 71.52 68 ALA D CA 1
ATOM 7651 C C . ALA D 1 68 ? 39.566 64.324 -27.378 1.00 74.94 68 ALA D C 1
ATOM 7652 O O . ALA D 1 68 ? 40.170 64.667 -28.397 1.00 82.28 68 ALA D O 1
ATOM 7654 N N . ARG D 1 69 ? 38.399 64.865 -27.027 1.00 77.03 69 ARG D N 1
ATOM 7655 C CA . ARG D 1 69 ? 37.754 65.898 -27.845 1.00 75.32 69 ARG D CA 1
ATOM 7656 C C . ARG D 1 69 ? 38.178 67.306 -27.437 1.00 70.62 69 ARG D C 1
ATOM 7657 O O . ARG D 1 69 ? 37.975 67.728 -26.301 1.00 74.31 69 ARG D O 1
ATOM 7665 N N . GLN D 1 75 ? 29.019 70.312 -27.521 1.00 62.93 75 GLN D N 1
ATOM 7666 C CA . GLN D 1 75 ? 28.875 69.369 -26.419 1.00 64.37 75 GLN D CA 1
ATOM 7667 C C . GLN D 1 75 ? 27.865 68.284 -26.809 1.00 56.14 75 GLN D C 1
ATOM 7668 O O . GLN D 1 75 ? 26.800 68.600 -27.347 1.00 59.68 75 GLN D O 1
ATOM 7674 N N . VAL D 1 76 ? 28.196 67.006 -26.530 1.00 54.72 76 VAL D N 1
ATOM 7675 C CA . VAL D 1 76 ? 27.334 65.870 -26.863 1.00 56.65 76 VAL D CA 1
ATOM 7676 C C . VAL D 1 76 ? 26.572 65.411 -25.622 1.00 50.31 76 VAL D C 1
ATOM 7677 O O . VAL D 1 76 ? 27.036 65.550 -24.488 1.00 42.04 76 VAL D O 1
ATOM 7681 N N . VAL D 1 77 ? 25.394 64.838 -25.858 1.00 48.69 77 VAL D N 1
ATOM 7682 C CA . VAL D 1 77 ? 24.528 64.316 -24.807 1.00 47.19 77 VAL D CA 1
ATOM 7683 C C . VAL D 1 77 ? 24.846 62.837 -24.602 1.00 46.24 77 VAL D C 1
ATOM 7684 O O . VAL D 1 77 ? 24.692 62.028 -25.525 1.00 50.85 77 VAL D O 1
ATOM 7688 N N . VAL D 1 78 ? 25.255 62.474 -23.387 1.00 40.70 78 VAL D N 1
ATOM 7689 C CA . VAL D 1 78 ? 25.633 61.107 -23.044 1.00 43.88 78 VAL D CA 1
ATOM 7690 C C . VAL D 1 78 ? 24.536 60.470 -22.192 1.00 45.19 78 VAL D C 1
ATOM 7691 O O . VAL D 1 78 ? 24.097 61.049 -21.191 1.00 41.27 78 VAL D O 1
ATOM 7695 N N . ALA D 1 79 ? 24.106 59.272 -22.589 1.00 39.86 79 ALA D N 1
ATOM 7696 C CA . ALA D 1 79 ? 23.115 58.493 -21.869 1.00 40.73 79 ALA D CA 1
ATOM 7697 C C . ALA D 1 79 ? 23.719 57.144 -21.493 1.00 48.05 79 ALA D C 1
ATOM 7698 O O . ALA D 1 79 ? 24.387 56.506 -22.310 1.00 48.93 79 ALA D O 1
ATOM 7700 N N . THR D 1 80 ? 23.510 56.712 -20.248 1.00 47.40 80 THR D N 1
ATOM 7701 C CA . THR D 1 80 ? 23.899 55.361 -19.854 1.00 49.38 80 THR D CA 1
ATOM 7702 C C . THR D 1 80 ? 22.767 54.738 -19.049 1.00 46.52 80 THR D C 1
ATOM 7703 O O . THR D 1 80 ? 21.727 55.360 -18.820 1.00 45.41 80 THR D O 1
ATOM 7707 N N . LYS D 1 81 ? 22.978 53.497 -18.616 1.00 44.60 81 LYS D N 1
ATOM 7708 C CA . LYS D 1 81 ? 21.984 52.759 -17.854 1.00 45.01 81 LYS D CA 1
ATOM 7709 C C . LYS D 1 81 ? 22.650 52.012 -16.706 1.00 49.14 81 LYS D C 1
ATOM 7710 O O . LYS D 1 81 ? 23.855 51.754 -16.729 1.00 50.67 81 LYS D O 1
ATOM 7716 N N . GLY D 1 82 ? 21.855 51.688 -15.683 1.00 38.56 82 GLY D N 1
ATOM 7717 C CA . GLY D 1 82 ? 22.209 50.600 -14.797 1.00 42.35 82 GLY D CA 1
ATOM 7718 C C . GLY D 1 82 ? 20.969 49.886 -14.297 1.00 52.76 82 GLY D C 1
ATOM 7719 O O . GLY D 1 82 ? 20.069 50.544 -13.774 1.00 62.21 82 GLY D O 1
ATOM 7720 N N . ARG D 1 83 ? 20.826 48.588 -14.558 1.00 47.12 83 ARG D N 1
ATOM 7721 C CA . ARG D 1 83 ? 19.858 47.780 -13.825 1.00 39.12 83 ARG D CA 1
ATOM 7722 C C . ARG D 1 83 ? 20.319 46.321 -13.756 1.00 42.73 83 ARG D C 1
ATOM 7723 O O . ARG D 1 83 ? 19.987 45.579 -12.827 1.00 42.25 83 ARG D O 1
ATOM 7731 N N . PHE D 1 84 ? 21.104 45.914 -14.718 1.00 43.89 84 PHE D N 1
ATOM 7732 C CA . PHE D 1 84 ? 21.449 44.522 -14.954 1.00 44.71 84 PHE D CA 1
ATOM 7733 C C . PHE D 1 84 ? 22.785 44.169 -14.288 1.00 46.30 84 PHE D C 1
ATOM 7734 O O . PHE D 1 84 ? 23.594 45.054 -13.989 1.00 46.22 84 PHE D O 1
ATOM 7742 N N . PRO D 1 85 ? 23.041 42.884 -14.017 1.00 44.47 85 PRO D N 1
ATOM 7743 C CA . PRO D 1 85 ? 24.173 42.518 -13.145 1.00 40.73 85 PRO D CA 1
ATOM 7744 C C . PRO D 1 85 ? 25.524 42.916 -13.713 1.00 46.98 85 PRO D C 1
ATOM 7745 O O . PRO D 1 85 ? 25.856 42.602 -14.855 1.00 57.84 85 PRO D O 1
ATOM 7749 N N . MET D 1 86 ? 26.306 43.610 -12.896 1.00 48.96 86 MET D N 1
ATOM 7750 C CA . MET D 1 86 ? 27.724 43.834 -13.145 1.00 56.08 86 MET D CA 1
ATOM 7751 C C . MET D 1 86 ? 28.605 42.889 -12.329 1.00 59.46 86 MET D C 1
ATOM 7752 O O . MET D 1 86 ? 29.827 43.072 -12.279 1.00 64.01 86 MET D O 1
ATOM 7757 N N . GLY D 1 87 ? 27.998 41.912 -11.662 1.00 56.38 87 GLY D N 1
ATOM 7758 C CA . GLY D 1 87 ? 28.662 40.822 -10.975 1.00 44.05 87 GLY D CA 1
ATOM 7759 C C . GLY D 1 87 ? 27.666 39.689 -10.831 1.00 51.27 87 GLY D C 1
ATOM 7760 O O . GLY D 1 87 ? 26.522 39.775 -11.281 1.00 55.62 87 GLY D O 1
ATOM 7761 N N . ALA D 1 88 ? 28.103 38.616 -10.181 1.00 57.34 88 ALA D N 1
ATOM 7762 C CA . ALA D 1 88 ? 27.227 37.483 -9.909 1.00 54.34 88 ALA D CA 1
ATOM 7763 C C . ALA D 1 88 ? 26.576 37.563 -8.526 1.00 58.93 88 ALA D C 1
ATOM 7764 O O . ALA D 1 88 ? 26.051 36.556 -8.036 1.00 63.65 88 ALA D O 1
ATOM 7766 N N . GLY D 1 89 ? 26.575 38.742 -7.900 1.00 56.15 89 GLY D N 1
ATOM 7767 C CA . GLY D 1 89 ? 26.066 38.897 -6.557 1.00 54.92 89 GLY D CA 1
ATOM 7768 C C . GLY D 1 89 ? 24.584 39.220 -6.486 1.00 53.32 89 GLY D C 1
ATOM 7769 O O . GLY D 1 89 ? 23.968 39.653 -7.463 1.00 58.79 89 GLY D O 1
ATOM 7770 N N . PRO D 1 90 ? 23.989 39.033 -5.302 1.00 55.39 90 PRO D N 1
ATOM 7771 C CA . PRO D 1 90 ? 22.559 39.348 -5.140 1.00 56.54 90 PRO D CA 1
ATOM 7772 C C . PRO D 1 90 ? 22.234 40.848 -5.184 1.00 54.79 90 PRO D C 1
ATOM 7773 O O . PRO D 1 90 ? 21.125 41.217 -5.595 1.00 48.66 90 PRO D O 1
ATOM 7777 N N . ASN D 1 91 ? 23.156 41.727 -4.781 1.00 52.54 91 ASN D N 1
ATOM 7778 C CA . ASN D 1 91 ? 22.962 43.168 -4.909 1.00 47.73 91 ASN D CA 1
ATOM 7779 C C . ASN D 1 91 ? 23.861 43.794 -5.972 1.00 45.35 91 ASN D C 1
ATOM 7780 O O . ASN D 1 91 ? 24.038 45.016 -5.994 1.00 46.85 91 ASN D O 1
ATOM 7785 N N . ASP D 1 92 ? 24.420 42.991 -6.865 1.00 47.78 92 ASP D N 1
ATOM 7786 C CA . ASP D 1 92 ? 25.114 43.534 -8.023 1.00 51.93 92 ASP D CA 1
ATOM 7787 C C . ASP D 1 92 ? 24.166 43.863 -9.177 1.00 47.22 92 ASP D C 1
ATOM 7788 O O . ASP D 1 92 ? 24.626 44.214 -10.263 1.00 49.54 92 ASP D O 1
ATOM 7793 N N . LEU D 1 93 ? 22.858 43.802 -8.942 1.00 50.89 93 LEU D N 1
ATOM 7794 C CA . LEU D 1 93 ? 21.829 44.088 -9.936 1.00 49.44 93 LEU D CA 1
ATOM 7795 C C . LEU D 1 93 ? 20.617 44.702 -9.237 1.00 49.18 93 LEU D C 1
ATOM 7796 O O . LEU D 1 93 ? 20.486 44.658 -8.004 1.00 50.45 93 LEU D O 1
ATOM 7801 N N . GLY D 1 94 ? 19.728 45.281 -10.042 1.00 45.63 94 GLY D N 1
ATOM 7802 C CA . GLY D 1 94 ? 18.462 45.805 -9.565 1.00 46.21 94 GLY D CA 1
ATOM 7803 C C . GLY D 1 94 ? 18.495 47.307 -9.300 1.00 44.55 94 GLY D C 1
ATOM 7804 O O . GLY D 1 94 ? 19.546 47.958 -9.273 1.00 44.25 94 GLY D O 1
ATOM 7805 N N . LEU D 1 95 ? 17.296 47.857 -9.096 1.00 39.58 95 LEU D N 1
ATOM 7806 C CA . LEU D 1 95 ? 17.110 49.289 -8.927 1.00 40.38 95 LEU D CA 1
ATOM 7807 C C . LEU D 1 95 ? 17.105 49.701 -7.462 1.00 42.97 95 LEU D C 1
ATOM 7808 O O . LEU D 1 95 ? 16.590 50.777 -7.134 1.00 39.48 95 LEU D O 1
ATOM 7813 N N . SER D 1 96 ? 17.666 48.863 -6.586 1.00 41.19 96 SER D N 1
ATOM 7814 C CA . SER D 1 96 ? 17.900 49.232 -5.199 1.00 37.91 96 SER D CA 1
ATOM 7815 C C . SER D 1 96 ? 18.816 50.442 -5.126 1.00 42.17 96 SER D C 1
ATOM 7816 O O . SER D 1 96 ? 19.619 50.700 -6.024 1.00 42.67 96 SER D O 1
ATOM 7819 N N . ARG D 1 97 ? 18.707 51.189 -4.038 1.00 37.17 97 ARG D N 1
ATOM 7820 C CA . ARG D 1 97 ? 19.526 52.376 -3.977 1.00 39.46 97 ARG D CA 1
ATOM 7821 C C . ARG D 1 97 ? 20.951 52.041 -3.561 1.00 48.07 97 ARG D C 1
ATOM 7822 O O . ARG D 1 97 ? 21.881 52.765 -3.938 1.00 44.65 97 ARG D O 1
ATOM 7830 N N . THR D 1 98 ? 21.153 50.941 -2.821 1.00 47.03 98 THR D N 1
ATOM 7831 C CA . THR D 1 98 ? 22.517 50.491 -2.551 1.00 46.71 98 THR D CA 1
ATOM 7832 C C . THR D 1 98 ? 23.224 50.085 -3.850 1.00 51.29 98 THR D C 1
ATOM 7833 O O . THR D 1 98 ? 24.372 50.477 -4.091 1.00 52.89 98 THR D O 1
ATOM 7837 N N . ASN D 1 99 ? 22.550 49.320 -4.718 1.00 45.43 99 ASN D N 1
ATOM 7838 C CA . ASN D 1 99 ? 23.211 48.937 -5.966 1.00 49.84 99 ASN D CA 1
ATOM 7839 C C . ASN D 1 99 ? 23.321 50.106 -6.939 1.00 48.50 99 ASN D C 1
ATOM 7840 O O . ASN D 1 99 ? 24.341 50.250 -7.617 1.00 52.69 99 ASN D O 1
ATOM 7845 N N . LEU D 1 100 ? 22.273 50.925 -7.060 1.00 45.69 100 LEU D N 1
ATOM 7846 C CA . LEU D 1 100 ? 22.338 52.052 -7.983 1.00 44.58 100 LEU D CA 1
ATOM 7847 C C . LEU D 1 100 ? 23.361 53.083 -7.542 1.00 43.31 100 LEU D C 1
ATOM 7848 O O . LEU D 1 100 ? 23.958 53.752 -8.392 1.00 38.80 100 LEU D O 1
ATOM 7853 N N . ASN D 1 101 ? 23.559 53.241 -6.226 1.00 48.90 101 ASN D N 1
ATOM 7854 C CA . ASN D 1 101 ? 24.563 54.182 -5.739 1.00 45.20 101 ASN D CA 1
ATOM 7855 C C . ASN D 1 101 ? 25.926 53.857 -6.329 1.00 50.67 101 ASN D C 1
ATOM 7856 O O . ASN D 1 101 ? 26.583 54.725 -6.922 1.00 50.93 101 ASN D O 1
ATOM 7861 N N . ARG D 1 102 ? 26.363 52.600 -6.199 1.00 44.62 102 ARG D N 1
ATOM 7862 C CA . ARG D 1 102 ? 27.675 52.258 -6.728 1.00 49.77 102 ARG D CA 1
ATOM 7863 C C . ARG D 1 102 ? 27.650 52.036 -8.233 1.00 44.86 102 ARG D C 1
ATOM 7864 O O . ARG D 1 102 ? 28.685 52.216 -8.872 1.00 46.87 102 ARG D O 1
ATOM 7872 N N . ALA D 1 103 ? 26.492 51.693 -8.811 1.00 43.35 103 ALA D N 1
ATOM 7873 C CA . ALA D 1 103 ? 26.387 51.565 -10.267 1.00 47.93 103 ALA D CA 1
ATOM 7874 C C . ALA D 1 103 ? 26.543 52.914 -10.963 1.00 48.38 103 ALA D C 1
ATOM 7875 O O . ALA D 1 103 ? 27.205 53.006 -12.005 1.00 43.55 103 ALA D O 1
ATOM 7877 N N . LEU D 1 104 ? 25.920 53.964 -10.411 1.00 46.37 104 LEU D N 1
ATOM 7878 C CA . LEU D 1 104 ? 26.086 55.304 -10.959 1.00 43.60 104 LEU D CA 1
ATOM 7879 C C . LEU D 1 104 ? 27.512 55.806 -10.754 1.00 46.35 104 LEU D C 1
ATOM 7880 O O . LEU D 1 104 ? 28.117 56.360 -11.678 1.00 45.62 104 LEU D O 1
ATOM 7885 N N . ASN D 1 105 ? 28.081 55.583 -9.564 1.00 51.23 105 ASN D N 1
ATOM 7886 C CA . ASN D 1 105 ? 29.455 56.019 -9.300 1.00 56.83 105 ASN D CA 1
ATOM 7887 C C . ASN D 1 105 ? 30.448 55.393 -10.283 1.00 56.12 105 ASN D C 1
ATOM 7888 O O . ASN D 1 105 ? 31.416 56.043 -10.700 1.00 55.33 105 ASN D O 1
ATOM 7893 N N . ASP D 1 106 ? 30.234 54.126 -10.650 1.00 52.62 106 ASP D N 1
ATOM 7894 C CA . ASP D 1 106 ? 31.203 53.443 -11.502 1.00 58.74 106 ASP D CA 1
ATOM 7895 C C . ASP D 1 106 ? 31.105 53.929 -12.942 1.00 58.88 106 ASP D C 1
ATOM 7896 O O . ASP D 1 106 ? 32.130 54.189 -13.583 1.00 62.50 106 ASP D O 1
ATOM 7901 N N . SER D 1 107 ? 29.887 54.085 -13.466 1.00 55.54 107 SER D N 1
ATOM 7902 C CA . SER D 1 107 ? 29.770 54.613 -14.821 1.00 55.42 107 SER D CA 1
ATOM 7903 C C . SER D 1 107 ? 30.155 56.087 -14.884 1.00 54.86 107 SER D C 1
ATOM 7904 O O . SER D 1 107 ? 30.607 56.557 -15.934 1.00 54.34 107 SER D O 1
ATOM 7907 N N . LEU D 1 108 ? 30.005 56.837 -13.790 1.00 55.46 108 LEU D N 1
ATOM 7908 C CA . LEU D 1 108 ? 30.572 58.180 -13.790 1.00 52.46 108 LEU D CA 1
ATOM 7909 C C . LEU D 1 108 ? 32.073 58.107 -13.984 1.00 53.29 108 LEU D C 1
ATOM 7910 O O . LEU D 1 108 ? 32.639 58.840 -14.805 1.00 57.28 108 LEU D O 1
ATOM 7915 N N . ARG D 1 109 ? 32.720 57.172 -13.284 1.00 56.60 109 ARG D N 1
ATOM 7916 C CA . ARG D 1 109 ? 34.165 57.007 -13.389 1.00 58.04 109 ARG D CA 1
ATOM 7917 C C . ARG D 1 109 ? 34.567 56.508 -14.776 1.00 56.86 109 ARG D C 1
ATOM 7918 O O . ARG D 1 109 ? 35.501 57.039 -15.386 1.00 60.13 109 ARG D O 1
ATOM 7926 N N . ARG D 1 110 ? 33.859 55.509 -15.306 1.00 54.31 110 ARG D N 1
ATOM 7927 C CA . ARG D 1 110 ? 34.218 54.977 -16.621 1.00 64.62 110 ARG D CA 1
ATOM 7928 C C . ARG D 1 110 ? 34.006 55.989 -17.745 1.00 63.51 110 ARG D C 1
ATOM 7929 O O . ARG D 1 110 ? 34.736 55.960 -18.747 1.00 63.28 110 ARG D O 1
ATOM 7937 N N . LEU D 1 111 ? 33.006 56.863 -17.622 1.00 60.62 111 LEU D N 1
ATOM 7938 C CA . LEU D 1 111 ? 32.830 57.936 -18.591 1.00 60.18 111 LEU D CA 1
ATOM 7939 C C . LEU D 1 111 ? 33.728 59.124 -18.296 1.00 60.56 111 LEU D C 1
ATOM 7940 O O . LEU D 1 111 ? 33.829 60.026 -19.139 1.00 55.19 111 LEU D O 1
ATOM 7945 N N . GLY D 1 112 ? 34.375 59.139 -17.127 1.00 56.30 112 GLY D N 1
ATOM 7946 C CA . GLY D 1 112 ? 35.247 60.230 -16.750 1.00 53.46 112 GLY D CA 1
ATOM 7947 C C . GLY D 1 112 ? 34.568 61.573 -16.720 1.00 57.67 112 GLY D C 1
ATOM 7948 O O . GLY D 1 112 ? 35.247 62.598 -16.834 1.00 59.37 112 GLY D O 1
ATOM 7949 N N . VAL D 1 113 ? 33.237 61.596 -16.578 1.00 58.82 113 VAL D N 1
ATOM 7950 C CA . VAL D 1 113 ? 32.446 62.824 -16.618 1.00 59.55 113 VAL D CA 1
ATOM 7951 C C . VAL D 1 113 ? 32.029 63.206 -15.205 1.00 65.13 113 VAL D C 1
ATOM 7952 O O . VAL D 1 113 ? 32.003 62.379 -14.285 1.00 63.28 113 VAL D O 1
ATOM 7956 N N . GLU D 1 114 ? 31.648 64.476 -15.042 1.00 63.31 114 GLU D N 1
ATOM 7957 C CA . GLU D 1 114 ? 31.222 65.020 -13.756 1.00 61.14 114 GLU D CA 1
ATOM 7958 C C . GLU D 1 114 ? 29.703 65.067 -13.602 1.00 66.06 114 GLU D C 1
ATOM 7959 O O . GLU D 1 114 ? 29.211 65.337 -12.494 1.00 66.56 114 GLU D O 1
ATOM 7965 N N . GLN D 1 115 ? 28.955 64.825 -14.685 1.00 59.04 115 GLN D N 1
ATOM 7966 C CA . GLN D 1 115 ? 27.496 64.757 -14.633 1.00 50.28 115 GLN D CA 1
ATOM 7967 C C . GLN D 1 115 ? 26.978 64.031 -15.872 1.00 48.49 115 GLN D C 1
ATOM 7968 O O . GLN D 1 115 ? 27.067 64.565 -16.980 1.00 52.33 115 GLN D O 1
ATOM 7974 N N . ILE D 1 116 ? 26.393 62.847 -15.679 1.00 43.12 116 ILE D N 1
ATOM 7975 C CA . ILE D 1 116 ? 25.704 62.160 -16.762 1.00 41.54 116 ILE D CA 1
ATOM 7976 C C . ILE D 1 116 ? 24.456 62.943 -17.159 1.00 43.57 116 ILE D C 1
ATOM 7977 O O . ILE D 1 116 ? 23.751 63.501 -16.311 1.00 47.33 116 ILE D O 1
ATOM 7982 N N . ASP D 1 117 ? 24.173 63.012 -18.455 1.00 42.14 117 ASP D N 1
ATOM 7983 C CA . ASP D 1 117 ? 23.021 63.822 -18.842 1.00 43.33 117 ASP D CA 1
ATOM 7984 C C . ASP D 1 117 ? 21.714 63.058 -18.668 1.00 45.48 117 ASP D C 1
ATOM 7985 O O . ASP D 1 117 ? 20.717 63.632 -18.215 1.00 47.62 117 ASP D O 1
ATOM 7990 N N . LEU D 1 118 ? 21.709 61.767 -18.985 1.00 37.10 118 LEU D N 1
ATOM 7991 C CA . LEU D 1 118 ? 20.501 60.961 -18.973 1.00 31.47 118 LEU D CA 1
ATOM 7992 C C . LEU D 1 118 ? 20.888 59.600 -18.439 1.00 42.54 118 LEU D C 1
ATOM 7993 O O . LEU D 1 118 ? 21.735 58.920 -19.026 1.00 48.97 118 LEU D O 1
ATOM 7998 N N . TYR D 1 119 ? 20.280 59.216 -17.325 1.00 43.08 119 TYR D N 1
ATOM 7999 C CA . TYR D 1 119 ? 20.557 57.956 -16.651 1.00 43.63 119 TYR D CA 1
ATOM 8000 C C . TYR D 1 119 ? 19.275 57.142 -16.668 1.00 39.36 119 TYR D C 1
ATOM 8001 O O . TYR D 1 119 ? 18.268 57.573 -16.100 1.00 39.38 119 TYR D O 1
ATOM 8010 N N . GLN D 1 120 ? 19.302 55.973 -17.300 1.00 30.61 120 GLN D N 1
ATOM 8011 C CA . GLN D 1 120 ? 18.079 55.215 -17.505 1.00 35.45 120 GLN D CA 1
ATOM 8012 C C . GLN D 1 120 ? 18.081 53.918 -16.711 1.00 37.75 120 GLN D C 1
ATOM 8013 O O . GLN D 1 120 ? 19.110 53.244 -16.611 1.00 37.99 120 GLN D O 1
ATOM 8019 N N . MET D 1 121 ? 16.915 53.586 -16.137 1.00 38.56 121 MET D N 1
ATOM 8020 C CA . MET D 1 121 ? 16.684 52.270 -15.546 1.00 33.98 121 MET D CA 1
ATOM 8021 C C . MET D 1 121 ? 16.530 51.236 -16.657 1.00 36.98 121 MET D C 1
ATOM 8022 O O . MET D 1 121 ? 15.588 51.306 -17.449 1.00 36.99 121 MET D O 1
ATOM 8027 N N . HIS D 1 122 ? 17.445 50.263 -16.707 1.00 45.36 122 HIS D N 1
ATOM 8028 C CA . HIS D 1 122 ? 17.525 49.386 -17.868 1.00 42.23 122 HIS D CA 1
ATOM 8029 C C . HIS D 1 122 ? 16.304 48.491 -17.993 1.00 43.77 122 HIS D C 1
ATOM 8030 O O . HIS D 1 122 ? 15.909 48.127 -19.113 1.00 44.43 122 HIS D O 1
ATOM 8037 N N . ALA D 1 123 ? 15.710 48.108 -16.867 1.00 39.64 123 ALA D N 1
ATOM 8038 C CA . ALA D 1 123 ? 14.457 47.367 -16.878 1.00 40.57 123 ALA D CA 1
ATOM 8039 C C . ALA D 1 123 ? 13.757 47.613 -15.554 1.00 42.65 123 ALA D C 1
ATOM 8040 O O . ALA D 1 123 ? 14.369 48.033 -14.565 1.00 35.70 123 ALA D O 1
ATOM 8042 N N . TRP D 1 124 ? 12.452 47.376 -15.568 1.00 44.13 124 TRP D N 1
ATOM 8043 C CA . TRP D 1 124 ? 11.660 47.388 -14.348 1.00 42.34 124 TRP D CA 1
ATOM 8044 C C . TRP D 1 124 ? 12.274 46.460 -13.308 1.00 37.65 124 TRP D C 1
ATOM 8045 O O . TRP D 1 124 ? 12.950 45.487 -13.645 1.00 38.27 124 TRP D O 1
ATOM 8056 N N . ASP D 1 125 ? 12.038 46.758 -12.025 1.00 42.57 125 ASP D N 1
ATOM 8057 C CA . ASP D 1 125 ? 12.567 45.937 -10.930 1.00 40.61 125 ASP D CA 1
ATOM 8058 C C . ASP D 1 125 ? 11.465 45.724 -9.898 1.00 39.22 125 ASP D C 1
ATOM 8059 O O . ASP D 1 125 ? 11.339 46.506 -8.953 1.00 40.34 125 ASP D O 1
ATOM 8064 N N . ALA D 1 126 ? 10.704 44.634 -10.049 1.00 39.91 126 ALA D N 1
ATOM 8065 C CA . ALA D 1 126 ? 9.603 44.386 -9.123 1.00 38.69 126 ALA D CA 1
ATOM 8066 C C . ALA D 1 126 ? 10.068 44.204 -7.685 1.00 40.45 126 ALA D C 1
ATOM 8067 O O . ALA D 1 126 ? 9.269 44.431 -6.769 1.00 40.57 126 ALA D O 1
ATOM 8069 N N . VAL D 1 127 ? 11.336 43.835 -7.465 1.00 42.37 127 VAL D N 1
ATOM 8070 C CA . VAL D 1 127 ? 11.840 43.651 -6.098 1.00 45.36 127 VAL D CA 1
ATOM 8071 C C . VAL D 1 127 ? 11.863 44.980 -5.343 1.00 42.21 127 VAL D C 1
ATOM 8072 O O . VAL D 1 127 ? 11.512 45.049 -4.162 1.00 45.58 127 VAL D O 1
ATOM 8076 N N . THR D 1 128 ? 12.281 46.046 -6.012 1.00 39.64 128 THR D N 1
ATOM 8077 C CA . THR D 1 128 ? 12.506 47.362 -5.439 1.00 41.64 128 THR D CA 1
ATOM 8078 C C . THR D 1 128 ? 11.239 48.196 -5.549 1.00 37.29 128 THR D C 1
ATOM 8079 O O . THR D 1 128 ? 10.687 48.334 -6.648 1.00 38.95 128 THR D O 1
ATOM 8083 N N . PRO D 1 129 ? 10.757 48.756 -4.449 1.00 41.17 129 PRO D N 1
ATOM 8084 C CA . PRO D 1 129 ? 9.662 49.724 -4.546 1.00 36.59 129 PRO D CA 1
ATOM 8085 C C . PRO D 1 129 ? 10.092 50.922 -5.377 1.00 34.76 129 PRO D C 1
ATOM 8086 O O . PRO D 1 129 ? 11.232 51.388 -5.286 1.00 31.69 129 PRO D O 1
ATOM 8090 N N . ILE D 1 130 ? 9.168 51.393 -6.219 1.00 32.43 130 ILE D N 1
ATOM 8091 C CA . ILE D 1 130 ? 9.480 52.490 -7.119 1.00 28.01 130 ILE D CA 1
ATOM 8092 C C . ILE D 1 130 ? 9.806 53.742 -6.323 1.00 34.03 130 ILE D C 1
ATOM 8093 O O . ILE D 1 130 ? 10.581 54.594 -6.773 1.00 38.62 130 ILE D O 1
ATOM 8098 N N . GLU D 1 131 ? 9.257 53.860 -5.117 1.00 37.12 131 GLU D N 1
ATOM 8099 C CA . GLU D 1 131 ? 9.545 55.021 -4.281 1.00 39.01 131 GLU D CA 1
ATOM 8100 C C . GLU D 1 131 ? 11.029 55.111 -3.974 1.00 36.29 131 GLU D C 1
ATOM 8101 O O . GLU D 1 131 ? 11.597 56.205 -3.926 1.00 35.66 131 GLU D O 1
ATOM 8107 N N . GLU D 1 132 ? 11.667 53.968 -3.742 1.00 34.87 132 GLU D N 1
ATOM 8108 C CA . GLU D 1 132 ? 13.071 53.988 -3.374 1.00 38.72 132 GLU D CA 1
ATOM 8109 C C . GLU D 1 132 ? 13.932 54.394 -4.565 1.00 38.30 132 GLU D C 1
ATOM 8110 O O . GLU D 1 132 ? 14.839 55.227 -4.427 1.00 43.26 132 GLU D O 1
ATOM 8116 N N . THR D 1 133 ? 13.635 53.846 -5.744 1.00 33.30 133 THR D N 1
ATOM 8117 C CA . THR D 1 133 ? 14.397 54.184 -6.938 1.00 35.83 133 THR D CA 1
ATOM 8118 C C . THR D 1 133 ? 14.268 55.666 -7.272 1.00 37.39 133 THR D C 1
ATOM 8119 O O . THR D 1 133 ? 15.272 56.379 -7.429 1.00 33.26 133 THR D O 1
ATOM 8123 N N . LEU D 1 134 ? 13.031 56.143 -7.392 1.00 34.52 134 LEU D N 1
ATOM 8124 C CA . LEU D 1 134 ? 12.815 57.536 -7.742 1.00 33.39 134 LEU D CA 1
ATOM 8125 C C . LEU D 1 134 ? 13.451 58.466 -6.718 1.00 35.80 134 LEU D C 1
ATOM 8126 O O . LEU D 1 134 ? 14.017 59.508 -7.087 1.00 34.32 134 LEU D O 1
ATOM 8131 N N . ARG D 1 135 ? 13.391 58.098 -5.428 1.00 29.56 135 ARG D N 1
ATOM 8132 C CA . ARG D 1 135 ? 14.019 58.926 -4.408 1.00 29.23 135 ARG D CA 1
ATOM 8133 C C . ARG D 1 135 ? 15.537 58.947 -4.565 1.00 32.22 135 ARG D C 1
ATOM 8134 O O . ARG D 1 135 ? 16.175 59.993 -4.379 1.00 33.02 135 ARG D O 1
ATOM 8142 N N . PHE D 1 136 ? 16.138 57.813 -4.908 1.00 26.57 136 PHE D N 1
ATOM 8143 C CA . PHE D 1 136 ? 17.562 57.826 -5.214 1.00 28.55 136 PHE D CA 1
ATOM 8144 C C . PHE D 1 136 ? 17.851 58.727 -6.416 1.00 34.05 136 PHE D C 1
ATOM 8145 O O . PHE D 1 136 ? 18.728 59.594 -6.359 1.00 28.94 136 PHE D O 1
ATOM 8153 N N . LEU D 1 137 ? 17.112 58.536 -7.518 1.00 33.92 137 LEU D N 1
ATOM 8154 C CA . LEU D 1 137 ? 17.341 59.355 -8.702 1.00 30.56 137 LEU D CA 1
ATOM 8155 C C . LEU D 1 137 ? 17.212 60.841 -8.384 1.00 36.58 137 LEU D C 1
ATOM 8156 O O . LEU D 1 137 ? 17.979 61.657 -8.907 1.00 41.31 137 LEU D O 1
ATOM 8161 N N . ASP D 1 138 ? 16.268 61.214 -7.514 1.00 30.08 138 ASP D N 1
ATOM 8162 C CA . ASP D 1 138 ? 16.132 62.623 -7.171 1.00 28.77 138 ASP D CA 1
ATOM 8163 C C . ASP D 1 138 ? 17.340 63.116 -6.389 1.00 29.64 138 ASP D C 1
ATOM 8164 O O . ASP D 1 138 ? 17.808 64.237 -6.603 1.00 31.72 138 ASP D O 1
ATOM 8169 N N . ASP D 1 139 ? 17.851 62.289 -5.474 1.00 33.87 139 ASP D N 1
ATOM 8170 C CA . ASP D 1 139 ? 19.076 62.620 -4.748 1.00 37.74 139 ASP D CA 1
ATOM 8171 C C . ASP D 1 139 ? 20.251 62.801 -5.706 1.00 39.93 139 ASP D C 1
ATOM 8172 O O . ASP D 1 139 ? 21.141 63.623 -5.450 1.00 39.78 139 ASP D O 1
ATOM 8177 N N . ALA D 1 140 ? 20.254 62.072 -6.830 1.00 36.59 140 ALA D N 1
ATOM 8178 C CA . ALA D 1 140 ? 21.330 62.227 -7.800 1.00 36.65 140 ALA D CA 1
ATOM 8179 C C . ALA D 1 140 ? 21.191 63.519 -8.595 1.00 44.05 140 ALA D C 1
ATOM 8180 O O . ALA D 1 140 ? 22.207 64.119 -8.978 1.00 45.33 140 ALA D O 1
ATOM 8182 N N . VAL D 1 141 ? 19.955 63.966 -8.848 1.00 36.38 141 VAL D N 1
ATOM 8183 C CA . VAL D 1 141 ? 19.755 65.274 -9.457 1.00 33.26 141 VAL D CA 1
ATOM 8184 C C . VAL D 1 141 ? 20.198 66.375 -8.509 1.00 37.35 141 VAL D C 1
ATOM 8185 O O . VAL D 1 141 ? 20.855 67.338 -8.913 1.00 37.47 141 VAL D O 1
ATOM 8189 N N . SER D 1 142 ? 19.842 66.261 -7.233 1.00 41.84 142 SER D N 1
ATOM 8190 C CA . SER D 1 142 ? 20.279 67.271 -6.274 1.00 40.69 142 SER D CA 1
ATOM 8191 C C . SER D 1 142 ? 21.793 67.271 -6.117 1.00 38.25 142 SER D C 1
ATOM 8192 O O . SER D 1 142 ? 22.387 68.291 -5.748 1.00 37.46 142 SER D O 1
ATOM 8195 N N . ALA D 1 143 ? 22.433 66.137 -6.365 1.00 40.36 143 ALA D N 1
ATOM 8196 C CA . ALA D 1 143 ? 23.874 66.072 -6.191 1.00 41.85 143 ALA D CA 1
ATOM 8197 C C . ALA D 1 143 ? 24.633 66.560 -7.421 1.00 38.32 143 ALA D C 1
ATOM 8198 O O . ALA D 1 143 ? 25.861 66.666 -7.370 1.00 41.18 143 ALA D O 1
ATOM 8200 N N . GLY D 1 144 ? 23.941 66.869 -8.512 1.00 33.87 144 GLY D N 1
ATOM 8201 C CA . GLY D 1 144 ? 24.625 67.114 -9.763 1.00 38.99 144 GLY D CA 1
ATOM 8202 C C . GLY D 1 144 ? 25.222 65.894 -10.448 1.00 47.29 144 GLY D C 1
ATOM 8203 O O . GLY D 1 144 ? 25.902 66.059 -11.468 1.00 48.77 144 GLY D O 1
ATOM 8204 N N . LYS D 1 145 ? 25.001 64.671 -9.930 1.00 38.02 145 LYS D N 1
ATOM 8205 C CA . LYS D 1 145 ? 25.532 63.480 -10.603 1.00 41.30 145 LYS D CA 1
ATOM 8206 C C . LYS D 1 145 ? 24.863 63.213 -11.962 1.00 42.68 145 LYS D C 1
ATOM 8207 O O . LYS D 1 145 ? 25.503 62.683 -12.877 1.00 36.71 145 LYS D O 1
ATOM 8213 N N . ILE D 1 146 ? 23.580 63.540 -12.107 1.00 42.16 146 ILE D N 1
ATOM 8214 C CA . ILE D 1 146 ? 22.835 63.291 -13.334 1.00 40.13 146 ILE D CA 1
ATOM 8215 C C . ILE D 1 146 ? 21.917 64.472 -13.593 1.00 40.92 146 ILE D C 1
ATOM 8216 O O . ILE D 1 146 ? 21.491 65.172 -12.668 1.00 45.34 146 ILE D O 1
ATOM 8221 N N . ALA D 1 147 ? 21.604 64.694 -14.862 1.00 38.37 147 ALA D N 1
ATOM 8222 C CA . ALA D 1 147 ? 20.628 65.724 -15.167 1.00 41.24 147 ALA D CA 1
ATOM 8223 C C . ALA D 1 147 ? 19.211 65.158 -15.219 1.00 44.65 147 ALA D C 1
ATOM 8224 O O . ALA D 1 147 ? 18.303 65.662 -14.542 1.00 39.96 147 ALA D O 1
ATOM 8226 N N . TYR D 1 148 ? 19.011 64.108 -16.010 1.00 32.27 148 TYR D N 1
ATOM 8227 C CA . TYR D 1 148 ? 17.694 63.547 -16.218 1.00 37.85 148 TYR D CA 1
ATOM 8228 C C . TYR D 1 148 ? 17.723 62.048 -15.968 1.00 36.00 148 TYR D C 1
ATOM 8229 O O . TYR D 1 148 ? 18.780 61.425 -15.906 1.00 36.80 148 TYR D O 1
ATOM 8238 N N . TYR D 1 149 ? 16.537 61.467 -15.849 1.00 35.64 149 TYR D N 1
ATOM 8239 C CA . TYR D 1 149 ? 16.405 60.025 -15.802 1.00 35.27 149 TYR D CA 1
ATOM 8240 C C . TYR D 1 149 ? 15.274 59.628 -16.733 1.00 33.43 149 TYR D C 1
ATOM 8241 O O . TYR D 1 149 ? 14.376 60.422 -17.015 1.00 30.87 149 TYR D O 1
ATOM 8250 N N . GLY D 1 150 ? 15.382 58.419 -17.269 1.00 29.50 150 GLY D N 1
ATOM 8251 C CA . GLY D 1 150 ? 14.334 57.845 -18.069 1.00 29.24 150 GLY D CA 1
ATOM 8252 C C . GLY D 1 150 ? 14.281 56.355 -17.840 1.00 36.96 150 GLY D C 1
ATOM 8253 O O . GLY D 1 150 ? 14.940 55.818 -16.938 1.00 35.91 150 GLY D O 1
ATOM 8254 N N . PHE D 1 151 ? 13.511 55.652 -18.645 1.00 36.47 151 PHE D N 1
ATOM 8255 C CA . PHE D 1 151 ? 13.412 54.227 -18.439 1.00 34.90 151 PHE D CA 1
ATOM 8256 C C . PHE D 1 151 ? 13.753 53.498 -19.722 1.00 36.44 151 PHE D C 1
ATOM 8257 O O . PHE D 1 151 ? 14.024 54.096 -20.767 1.00 41.05 151 PHE D O 1
ATOM 8265 N N . SER D 1 152 ? 13.766 52.181 -19.594 1.00 37.22 152 SER D N 1
ATOM 8266 C CA . SER D 1 152 ? 13.777 51.254 -20.710 1.00 43.42 152 SER D CA 1
ATOM 8267 C C . SER D 1 152 ? 13.186 49.951 -20.179 1.00 43.27 152 SER D C 1
ATOM 8268 O O . SER D 1 152 ? 13.472 49.562 -19.040 1.00 41.42 152 SER D O 1
ATOM 8271 N N . ASN D 1 153 ? 12.342 49.298 -20.981 1.00 37.17 153 ASN D N 1
ATOM 8272 C CA . ASN D 1 153 ? 11.726 48.030 -20.581 1.00 38.77 153 ASN D CA 1
ATOM 8273 C C . ASN D 1 153 ? 10.892 48.227 -19.313 1.00 43.57 153 ASN D C 1
ATOM 8274 O O . ASN D 1 153 ? 11.013 47.497 -18.320 1.00 44.82 153 ASN D O 1
ATOM 8279 N N . TYR D 1 154 ? 10.065 49.262 -19.351 1.00 37.56 154 TYR D N 1
ATOM 8280 C CA . TYR D 1 154 ? 8.971 49.457 -18.423 1.00 37.01 154 TYR D CA 1
ATOM 8281 C C . TYR D 1 154 ? 7.668 49.175 -19.151 1.00 41.84 154 TYR D C 1
ATOM 8282 O O . TYR D 1 154 ? 7.532 49.448 -20.353 1.00 33.91 154 TYR D O 1
ATOM 8291 N N . LEU D 1 155 ? 6.721 48.617 -18.404 1.00 39.54 155 LEU D N 1
ATOM 8292 C CA . LEU D 1 155 ? 5.371 48.443 -18.894 1.00 30.42 155 LEU D CA 1
ATOM 8293 C C . LEU D 1 155 ? 4.653 49.788 -18.885 1.00 35.22 155 LEU D C 1
ATOM 8294 O O . LEU D 1 155 ? 5.113 50.762 -18.289 1.00 36.42 155 LEU D O 1
ATOM 8299 N N . GLY D 1 156 ? 3.523 49.847 -19.589 1.00 39.58 156 GLY D N 1
ATOM 8300 C CA . GLY D 1 156 ? 2.767 51.086 -19.637 1.00 33.36 156 GLY D CA 1
ATOM 8301 C C . GLY D 1 156 ? 2.225 51.492 -18.283 1.00 27.85 156 GLY D C 1
ATOM 8302 O O . GLY D 1 156 ? 2.276 52.666 -17.908 1.00 32.95 156 GLY D O 1
ATOM 8303 N N . TRP D 1 157 ? 1.689 50.537 -17.529 1.00 31.94 157 TRP D N 1
ATOM 8304 C CA . TRP D 1 157 ? 1.237 50.885 -16.184 1.00 38.71 157 TRP D CA 1
ATOM 8305 C C . TRP D 1 157 ? 2.421 51.235 -15.284 1.00 37.53 157 TRP D C 1
ATOM 8306 O O . TRP D 1 157 ? 2.270 51.988 -14.314 1.00 36.36 157 TRP D O 1
ATOM 8317 N N . GLN D 1 158 ? 3.606 50.713 -15.599 1.00 34.52 158 GLN D N 1
ATOM 8318 C CA . GLN D 1 158 ? 4.756 50.972 -14.746 1.00 33.20 158 GLN D CA 1
ATOM 8319 C C . GLN D 1 158 ? 5.289 52.371 -14.970 1.00 35.55 158 GLN D C 1
ATOM 8320 O O . GLN D 1 158 ? 5.605 53.080 -14.004 1.00 39.29 158 GLN D O 1
ATOM 8326 N N . VAL D 1 159 ? 5.380 52.791 -16.233 1.00 30.79 159 VAL D N 1
ATOM 8327 C CA . VAL D 1 159 ? 5.671 54.189 -16.537 1.00 34.23 159 VAL D CA 1
ATOM 8328 C C . VAL D 1 159 ? 4.682 55.088 -15.802 1.00 35.51 159 VAL D C 1
ATOM 8329 O O . VAL D 1 159 ? 5.068 56.039 -15.115 1.00 33.14 159 VAL D O 1
ATOM 8333 N N . THR D 1 160 ? 3.386 54.782 -15.923 1.00 37.95 160 THR D N 1
ATOM 8334 C CA . THR D 1 160 ? 2.370 55.676 -15.380 1.00 37.52 160 THR D CA 1
ATOM 8335 C C . THR D 1 160 ? 2.503 55.788 -13.872 1.00 34.04 160 THR D C 1
ATOM 8336 O O . THR D 1 160 ? 2.376 56.885 -13.311 1.00 36.64 160 THR D O 1
ATOM 8340 N N . LYS D 1 161 ? 2.797 54.673 -13.199 1.00 33.56 161 LYS D N 1
ATOM 8341 C CA . LYS D 1 161 ? 2.989 54.730 -11.754 1.00 38.52 161 LYS D CA 1
ATOM 8342 C C . LYS D 1 161 ? 4.211 55.568 -11.403 1.00 34.81 161 LYS D C 1
ATOM 8343 O O . LYS D 1 161 ? 4.166 56.384 -10.478 1.00 33.19 161 LYS D O 1
ATOM 8349 N N . ALA D 1 162 ? 5.298 55.401 -12.158 1.00 34.22 162 ALA D N 1
ATOM 8350 C CA . ALA D 1 162 ? 6.516 56.157 -11.888 1.00 32.04 162 ALA D CA 1
ATOM 8351 C C . ALA D 1 162 ? 6.292 57.643 -12.092 1.00 37.37 162 ALA D C 1
ATOM 8352 O O . ALA D 1 162 ? 6.787 58.468 -11.314 1.00 39.94 162 ALA D O 1
ATOM 8354 N N . VAL D 1 163 ? 5.540 57.999 -13.130 1.00 31.52 163 VAL D N 1
ATOM 8355 C CA . VAL D 1 163 ? 5.276 59.398 -13.438 1.00 32.03 163 VAL D CA 1
ATOM 8356 C C . VAL D 1 163 ? 4.480 60.061 -12.316 1.00 36.12 163 VAL D C 1
ATOM 8357 O O . VAL D 1 163 ? 4.796 61.173 -11.881 1.00 39.77 163 VAL D O 1
ATOM 8361 N N . HIS D 1 164 ? 3.421 59.404 -11.845 1.00 37.79 164 HIS D N 1
ATOM 8362 C CA . HIS D 1 164 ? 2.556 60.025 -10.842 1.00 36.00 164 HIS D CA 1
ATOM 8363 C C . HIS D 1 164 ? 3.119 59.913 -9.427 1.00 35.38 164 HIS D C 1
ATOM 8364 O O . HIS D 1 164 ? 2.924 60.830 -8.613 1.00 30.38 164 HIS D O 1
ATOM 8371 N N . VAL D 1 165 ? 3.841 58.836 -9.120 1.00 28.68 165 VAL D N 1
ATOM 8372 C CA . VAL D 1 165 ? 4.560 58.798 -7.851 1.00 36.63 165 VAL D CA 1
ATOM 8373 C C . VAL D 1 165 ? 5.626 59.896 -7.808 1.00 39.64 165 VAL D C 1
ATOM 8374 O O . VAL D 1 165 ? 5.773 60.605 -6.798 1.00 31.68 165 VAL D O 1
ATOM 8378 N N . ALA D 1 166 ? 6.366 60.072 -8.911 1.00 35.42 166 ALA D N 1
ATOM 8379 C CA . ALA D 1 166 ? 7.367 61.133 -8.961 1.00 35.87 166 ALA D CA 1
ATOM 8380 C C . ALA D 1 166 ? 6.751 62.510 -8.724 1.00 43.33 166 ALA D C 1
ATOM 8381 O O . ALA D 1 166 ? 7.374 63.376 -8.083 1.00 39.22 166 ALA D O 1
ATOM 8383 N N . ARG D 1 167 ? 5.545 62.761 -9.251 1.00 40.59 167 ARG D N 1
ATOM 8384 C CA . ARG D 1 167 ? 5.043 64.104 -9.018 1.00 39.45 167 ARG D CA 1
ATOM 8385 C C . ARG D 1 167 ? 4.222 64.211 -7.743 1.00 32.50 167 ARG D C 1
ATOM 8386 O O . ARG D 1 167 ? 3.964 65.322 -7.285 1.00 28.83 167 ARG D O 1
ATOM 8394 N N . ALA D 1 168 ? 3.874 63.099 -7.109 1.00 34.78 168 ALA D N 1
ATOM 8395 C CA . ALA D 1 168 ? 3.324 63.224 -5.763 1.00 34.14 168 ALA D CA 1
ATOM 8396 C C . ALA D 1 168 ? 4.393 63.696 -4.767 1.00 38.41 168 ALA D C 1
ATOM 8397 O O . ALA D 1 168 ? 4.079 64.403 -3.804 1.00 34.82 168 ALA D O 1
ATOM 8399 N N . ASN D 1 169 ? 5.661 63.364 -5.007 1.00 36.83 169 ASN D N 1
ATOM 8400 C CA . ASN D 1 169 ? 6.738 63.694 -4.086 1.00 32.88 169 ASN D CA 1
ATOM 8401 C C . ASN D 1 169 ? 7.609 64.854 -4.583 1.00 32.76 169 ASN D C 1
ATOM 8402 O O . ASN D 1 169 ? 8.718 65.045 -4.088 1.00 29.29 169 ASN D O 1
ATOM 8407 N N . HIS D 1 170 ? 7.121 65.642 -5.543 1.00 35.40 170 HIS D N 1
ATOM 8408 C CA . HIS D 1 170 ? 7.844 66.812 -6.059 1.00 29.19 170 HIS D CA 1
ATOM 8409 C C . HIS D 1 170 ? 9.226 66.437 -6.609 1.00 29.56 170 HIS D C 1
ATOM 8410 O O . HIS D 1 170 ? 10.185 67.198 -6.482 1.00 38.81 170 HIS D O 1
ATOM 8416 N N . TRP D 1 171 ? 9.338 65.264 -7.229 1.00 24.08 171 TRP D N 1
ATOM 8417 C CA . TRP D 1 171 ? 10.556 64.900 -7.932 1.00 23.98 171 TRP D CA 1
ATOM 8418 C C . TRP D 1 171 ? 10.467 65.283 -9.418 1.00 29.88 171 TRP D C 1
ATOM 8419 O O . TRP D 1 171 ? 9.388 65.553 -9.959 1.00 31.49 171 TRP D O 1
ATOM 8430 N N . THR D 1 172 ? 11.621 65.351 -10.067 1.00 21.47 172 THR D N 1
ATOM 8431 C CA . THR D 1 172 ? 11.605 65.681 -11.480 1.00 32.15 172 THR D CA 1
ATOM 8432 C C . THR D 1 172 ? 10.933 64.561 -12.276 1.00 33.98 172 THR D C 1
ATOM 8433 O O . THR D 1 172 ? 10.796 63.415 -11.822 1.00 30.10 172 THR D O 1
ATOM 8437 N N . ALA D 1 173 ? 10.492 64.920 -13.468 1.00 35.22 173 ALA D N 1
ATOM 8438 C CA . ALA D 1 173 ? 9.806 63.991 -14.357 1.00 36.59 173 ALA D CA 1
ATOM 8439 C C . ALA D 1 173 ? 10.815 63.143 -15.133 1.00 36.57 173 ALA D C 1
ATOM 8440 O O . ALA D 1 173 ? 11.845 63.650 -15.581 1.00 37.15 173 ALA D O 1
ATOM 8442 N N . PRO D 1 174 ? 10.536 61.857 -15.313 1.00 37.91 174 PRO D N 1
ATOM 8443 C CA . PRO D 1 174 ? 11.252 61.098 -16.344 1.00 36.83 174 PRO D CA 1
ATOM 8444 C C . PRO D 1 174 ? 11.059 61.768 -17.698 1.00 38.44 174 PRO D C 1
ATOM 8445 O O . PRO D 1 174 ? 10.007 62.347 -17.995 1.00 37.37 174 PRO D O 1
ATOM 8449 N N . VAL D 1 175 ? 12.087 61.696 -18.532 1.00 33.24 175 VAL D N 1
ATOM 8450 C CA . VAL D 1 175 ? 12.026 62.340 -19.829 1.00 43.76 175 VAL D CA 1
ATOM 8451 C C . VAL D 1 175 ? 11.752 61.346 -20.953 1.00 35.67 175 VAL D C 1
ATOM 8452 O O . VAL D 1 175 ? 11.058 61.676 -21.911 1.00 38.50 175 VAL D O 1
ATOM 8456 N N . THR D 1 176 ? 12.236 60.116 -20.849 1.00 36.15 176 THR D N 1
ATOM 8457 C CA . THR D 1 176 ? 12.213 59.254 -22.014 1.00 33.50 176 THR D CA 1
ATOM 8458 C C . THR D 1 176 ? 11.959 57.822 -21.597 1.00 36.12 176 THR D C 1
ATOM 8459 O O . THR D 1 176 ? 12.108 57.443 -20.436 1.00 40.73 176 THR D O 1
ATOM 8463 N N . LEU D 1 177 ? 11.617 57.022 -22.582 1.00 38.83 177 LEU D N 1
ATOM 8464 C CA . LEU D 1 177 ? 11.585 55.579 -22.464 1.00 42.01 177 LEU D CA 1
ATOM 8465 C C . LEU D 1 177 ? 12.333 55.009 -23.671 1.00 45.47 177 LEU D C 1
ATOM 8466 O O . LEU D 1 177 ? 12.211 55.541 -24.781 1.00 43.65 177 LEU D O 1
ATOM 8471 N N . GLN D 1 178 ? 13.148 53.962 -23.449 1.00 43.70 178 GLN D N 1
ATOM 8472 C CA . GLN D 1 178 ? 13.936 53.340 -24.517 1.00 44.43 178 GLN D CA 1
ATOM 8473 C C . GLN D 1 178 ? 13.361 51.963 -24.827 1.00 43.03 178 GLN D C 1
ATOM 8474 O O . GLN D 1 178 ? 13.831 50.947 -24.285 1.00 41.43 178 GLN D O 1
ATOM 8480 N N . PRO D 1 179 ? 12.360 51.869 -25.692 1.00 38.18 179 PRO D N 1
ATOM 8481 C CA . PRO D 1 179 ? 11.773 50.574 -26.007 1.00 43.58 179 PRO D CA 1
ATOM 8482 C C . PRO D 1 179 ? 12.431 49.954 -27.235 1.00 44.95 179 PRO D C 1
ATOM 8483 O O . PRO D 1 179 ? 13.205 50.573 -27.964 1.00 42.06 179 PRO D O 1
ATOM 8487 N N . GLN D 1 180 ? 12.138 48.693 -27.421 1.00 47.88 180 GLN D N 1
ATOM 8488 C CA . GLN D 1 180 ? 12.478 48.041 -28.661 1.00 52.38 180 GLN D CA 1
ATOM 8489 C C . GLN D 1 180 ? 11.372 48.378 -29.656 1.00 50.62 180 GLN D C 1
ATOM 8490 O O . GLN D 1 180 ? 10.191 48.131 -29.381 1.00 49.84 180 GLN D O 1
ATOM 8496 N N . TYR D 1 181 ? 11.732 48.984 -30.785 1.00 47.92 181 TYR D N 1
ATOM 8497 C CA . TYR D 1 181 ? 10.703 49.482 -31.698 1.00 49.77 181 TYR D CA 1
ATOM 8498 C C . TYR D 1 181 ? 11.208 49.464 -33.136 1.00 50.80 181 TYR D C 1
ATOM 8499 O O . TYR D 1 181 ? 12.203 50.124 -33.464 1.00 53.14 181 TYR D O 1
ATOM 8508 N N . ASN D 1 182 ? 10.514 48.703 -33.980 1.00 51.56 182 ASN D N 1
ATOM 8509 C CA . ASN D 1 182 ? 10.727 48.643 -35.424 1.00 48.13 182 ASN D CA 1
ATOM 8510 C C . ASN D 1 182 ? 9.455 48.060 -36.037 1.00 51.58 182 ASN D C 1
ATOM 8511 O O . ASN D 1 182 ? 8.485 47.782 -35.330 1.00 52.07 182 ASN D O 1
ATOM 8516 N N . LEU D 1 183 ? 9.460 47.846 -37.355 1.00 53.93 183 LEU D N 1
ATOM 8517 C CA . LEU D 1 183 ? 8.216 47.404 -37.985 1.00 52.23 183 LEU D CA 1
ATOM 8518 C C . LEU D 1 183 ? 7.800 45.997 -37.565 1.00 55.83 183 LEU D C 1
ATOM 8519 O O . LEU D 1 183 ? 6.616 45.659 -37.660 1.00 53.31 183 LEU D O 1
ATOM 8524 N N . LEU D 1 184 ? 8.728 45.173 -37.097 1.00 51.72 184 LEU D N 1
ATOM 8525 C CA . LEU D 1 184 ? 8.351 43.843 -36.642 1.00 58.80 184 LEU D CA 1
ATOM 8526 C C . LEU D 1 184 ? 7.976 43.809 -35.160 1.00 65.65 184 LEU D C 1
ATOM 8527 O O . LEU D 1 184 ? 7.350 42.839 -34.709 1.00 67.55 184 LEU D O 1
ATOM 8532 N N . VAL D 1 185 ? 8.331 44.844 -34.398 1.00 61.82 185 VAL D N 1
ATOM 8533 C CA . VAL D 1 185 ? 8.094 44.889 -32.955 1.00 59.91 185 VAL D CA 1
ATOM 8534 C C . VAL D 1 185 ? 7.362 46.197 -32.657 1.00 53.77 185 VAL D C 1
ATOM 8535 O O . VAL D 1 185 ? 7.982 47.215 -32.333 1.00 52.46 185 VAL D O 1
ATOM 8539 N N . ARG D 1 186 ? 6.029 46.165 -32.705 1.00 52.45 186 ARG D N 1
ATOM 8540 C CA . ARG D 1 186 ? 5.233 47.376 -32.554 1.00 46.68 186 ARG D CA 1
ATOM 8541 C C . ARG D 1 186 ? 4.262 47.300 -31.385 1.00 45.65 186 ARG D C 1
ATOM 8542 O O . ARG D 1 186 ? 3.376 48.148 -31.265 1.00 51.69 186 ARG D O 1
ATOM 8550 N N . ASP D 1 187 ? 4.423 46.326 -30.496 1.00 47.96 187 ASP D N 1
ATOM 8551 C CA . ASP D 1 187 ? 3.408 46.130 -29.468 1.00 58.13 187 ASP D CA 1
ATOM 8552 C C . ASP D 1 187 ? 3.505 47.114 -28.300 1.00 51.71 187 ASP D C 1
ATOM 8553 O O . ASP D 1 187 ? 2.604 47.104 -27.447 1.00 48.33 187 ASP D O 1
ATOM 8558 N N . ILE D 1 188 ? 4.536 47.970 -28.246 1.00 48.44 188 ILE D N 1
ATOM 8559 C CA . ILE D 1 188 ? 4.521 49.088 -27.302 1.00 43.62 188 ILE D CA 1
ATOM 8560 C C . ILE D 1 188 ? 3.405 50.067 -27.604 1.00 42.11 188 ILE D C 1
ATOM 8561 O O . ILE D 1 188 ? 3.109 50.917 -26.771 1.00 45.43 188 ILE D O 1
ATOM 8566 N N . GLU D 1 189 ? 2.775 49.973 -28.774 1.00 45.27 189 GLU D N 1
ATOM 8567 C CA . GLU D 1 189 ? 1.717 50.913 -29.133 1.00 46.64 189 GLU D CA 1
ATOM 8568 C C . GLU D 1 189 ? 0.395 50.634 -28.419 1.00 45.81 189 GLU D C 1
ATOM 8569 O O . GLU D 1 189 ? -0.565 51.391 -28.607 1.00 46.64 189 GLU D O 1
ATOM 8575 N N . HIS D 1 190 ? 0.310 49.579 -27.611 1.00 41.37 190 HIS D N 1
ATOM 8576 C CA . HIS D 1 190 ? -0.925 49.324 -26.883 1.00 44.35 190 HIS D CA 1
ATOM 8577 C C . HIS D 1 190 ? -0.969 50.042 -25.539 1.00 43.43 190 HIS D C 1
ATOM 8578 O O . HIS D 1 190 ? -2.004 50.598 -25.160 1.00 44.03 190 HIS D O 1
ATOM 8585 N N . GLU D 1 191 ? 0.120 50.030 -24.785 1.00 42.86 191 GLU D N 1
ATOM 8586 C CA . GLU D 1 191 ? 0.046 50.666 -23.484 1.00 40.37 191 GLU D CA 1
ATOM 8587 C C . GLU D 1 191 ? 1.203 51.623 -23.288 1.00 39.57 191 GLU D C 1
ATOM 8588 O O . GLU D 1 191 ? 1.041 52.669 -22.665 1.00 41.10 191 GLU D O 1
ATOM 8594 N N . ILE D 1 192 ? 2.368 51.275 -23.834 1.00 40.40 192 ILE D N 1
ATOM 8595 C CA . ILE D 1 192 ? 3.598 51.991 -23.511 1.00 37.45 192 ILE D CA 1
ATOM 8596 C C . ILE D 1 192 ? 3.654 53.349 -24.208 1.00 36.33 192 ILE D C 1
ATOM 8597 O O . ILE D 1 192 ? 4.049 54.358 -23.610 1.00 40.22 192 ILE D O 1
ATOM 8602 N N . VAL D 1 193 ? 3.271 53.406 -25.472 1.00 38.27 193 VAL D N 1
ATOM 8603 C CA . VAL D 1 193 ? 3.277 54.675 -26.184 1.00 38.17 193 VAL D CA 1
ATOM 8604 C C . VAL D 1 193 ? 2.188 55.578 -25.618 1.00 37.76 193 VAL D C 1
ATOM 8605 O O . VAL D 1 193 ? 2.481 56.742 -25.324 1.00 40.57 193 VAL D O 1
ATOM 8609 N N . PRO D 1 194 ? 0.937 55.119 -25.441 1.00 39.66 194 PRO D N 1
ATOM 8610 C CA . PRO D 1 194 ? -0.057 56.007 -24.804 1.00 37.93 194 PRO D CA 1
ATOM 8611 C C . PRO D 1 194 ? 0.373 56.498 -23.424 1.00 43.03 194 PRO D C 1
ATOM 8612 O O . PRO D 1 194 ? 0.137 57.668 -23.074 1.00 42.16 194 PRO D O 1
ATOM 8616 N N . ALA D 1 195 ? 1.005 55.633 -22.628 1.00 37.92 195 ALA D N 1
ATOM 8617 C CA . ALA D 1 195 ? 1.489 56.044 -21.315 1.00 35.22 195 ALA D CA 1
ATOM 8618 C C . ALA D 1 195 ? 2.550 57.148 -21.422 1.00 38.94 195 ALA D C 1
ATOM 8619 O O . ALA D 1 195 ? 2.469 58.166 -20.719 1.00 37.24 195 ALA D O 1
ATOM 8621 N N . CYS D 1 196 ? 3.559 56.965 -22.296 1.00 35.63 196 CYS D N 1
ATOM 8622 C CA . CYS D 1 196 ? 4.596 57.990 -22.479 1.00 38.17 196 CYS D CA 1
ATOM 8623 C C . CYS D 1 196 ? 4.036 59.280 -23.062 1.00 41.47 196 CYS D C 1
ATOM 8624 O O . CYS D 1 196 ? 4.544 60.379 -22.766 1.00 34.51 196 CYS D O 1
ATOM 8627 N N . GLN D 1 197 ? 3.011 59.160 -23.907 1.00 37.38 197 GLN D N 1
ATOM 8628 C CA . GLN D 1 197 ? 2.408 60.332 -24.513 1.00 37.92 197 GLN D CA 1
ATOM 8629 C C . GLN D 1 197 ? 1.638 61.133 -23.477 1.00 36.41 197 GLN D C 1
ATOM 8630 O O . GLN D 1 197 ? 1.825 62.348 -23.360 1.00 38.64 197 GLN D O 1
ATOM 8636 N N . ASP D 1 198 ? 0.798 60.462 -22.686 1.00 36.26 198 ASP D N 1
ATOM 8637 C CA . ASP D 1 198 ? 0.081 61.156 -21.626 1.00 29.27 198 ASP D CA 1
ATOM 8638 C C . ASP D 1 198 ? 1.030 61.870 -20.675 1.00 32.08 198 ASP D C 1
ATOM 8639 O O . ASP D 1 198 ? 0.685 62.927 -20.140 1.00 35.68 198 ASP D O 1
ATOM 8644 N N . ALA D 1 199 ? 2.230 61.338 -20.464 1.00 33.13 199 ALA D N 1
ATOM 8645 C CA . ALA D 1 199 ? 3.216 62.001 -19.606 1.00 34.66 199 ALA D CA 1
ATOM 8646 C C . ALA D 1 199 ? 4.182 62.898 -20.379 1.00 39.98 199 ALA D C 1
ATOM 8647 O O . ALA D 1 199 ? 5.174 63.365 -19.790 1.00 36.29 199 ALA D O 1
ATOM 8649 N N . ALA D 1 200 ? 3.945 63.113 -21.684 1.00 36.76 200 ALA D N 1
ATOM 8650 C CA . ALA D 1 200 ? 4.820 63.935 -22.517 1.00 33.91 200 ALA D CA 1
ATOM 8651 C C . ALA D 1 200 ? 6.245 63.373 -22.610 1.00 34.42 200 ALA D C 1
ATOM 8652 O O . ALA D 1 200 ? 7.193 64.110 -22.905 1.00 30.53 200 ALA D O 1
ATOM 8654 N N . MET D 1 201 ? 6.438 62.086 -22.350 1.00 29.62 201 MET D N 1
ATOM 8655 C CA . MET D 1 201 ? 7.777 61.546 -22.533 1.00 37.88 201 MET D CA 1
ATOM 8656 C C . MET D 1 201 ? 8.040 61.264 -24.010 1.00 41.14 201 MET D C 1
ATOM 8657 O O . MET D 1 201 ? 7.113 61.090 -24.810 1.00 45.54 201 MET D O 1
ATOM 8662 N N . GLY D 1 202 ? 9.321 61.180 -24.364 1.00 39.37 202 GLY D N 1
ATOM 8663 C CA . GLY D 1 202 ? 9.729 60.741 -25.688 1.00 40.81 202 GLY D CA 1
ATOM 8664 C C . GLY D 1 202 ? 10.201 59.297 -25.695 1.00 40.07 202 GLY D C 1
ATOM 8665 O O . GLY D 1 202 ? 10.668 58.785 -24.685 1.00 40.85 202 GLY D O 1
ATOM 8666 N N . LEU D 1 203 ? 10.068 58.638 -26.853 1.00 45.86 203 LEU D N 1
ATOM 8667 C CA . LEU 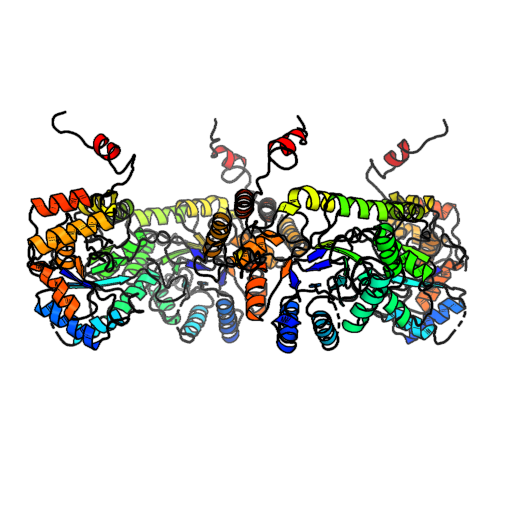D 1 203 ? 10.624 57.302 -27.063 1.00 38.44 203 LEU D CA 1
ATOM 8668 C C . LEU D 1 203 ? 12.042 57.372 -27.623 1.00 40.76 203 LEU D C 1
ATOM 8669 O O . LEU D 1 203 ? 12.354 58.214 -28.471 1.00 45.93 203 LEU D O 1
ATOM 8674 N N . LEU D 1 204 ? 12.897 56.488 -27.140 1.00 40.91 204 LEU D N 1
ATOM 8675 C CA . LEU D 1 204 ? 14.219 56.258 -27.715 1.00 42.20 204 LEU D CA 1
ATOM 8676 C C . LEU D 1 204 ? 14.244 54.848 -28.290 1.00 47.47 204 LEU D C 1
ATOM 8677 O O . LEU D 1 204 ? 14.688 53.921 -27.605 1.00 42.90 204 LEU D O 1
ATOM 8682 N N . PRO D 1 205 ? 13.763 54.632 -29.518 1.00 51.68 205 PRO D N 1
ATOM 8683 C CA . PRO D 1 205 ? 13.692 53.262 -30.043 1.00 44.70 205 PRO D CA 1
ATOM 8684 C C . PRO D 1 205 ? 15.082 52.734 -30.362 1.00 48.76 205 PRO D C 1
ATOM 8685 O O . PRO D 1 205 ? 15.919 53.441 -30.931 1.00 49.82 205 PRO D O 1
ATOM 8689 N N . TRP D 1 206 ? 15.325 51.489 -29.971 1.00 51.90 206 TRP D N 1
ATOM 8690 C CA . TRP D 1 206 ? 16.546 50.772 -30.279 1.00 47.03 206 TRP D CA 1
ATOM 8691 C C . TRP D 1 206 ? 16.187 49.463 -30.972 1.00 57.35 206 TRP D C 1
ATOM 8692 O O . TRP D 1 206 ? 15.037 49.003 -30.926 1.00 51.32 206 TRP D O 1
ATOM 8703 N N . SER D 1 207 ? 17.207 48.868 -31.607 1.00 64.26 207 SER D N 1
ATOM 8704 C CA . SER D 1 207 ? 17.034 47.755 -32.549 1.00 52.44 207 SER D CA 1
ATOM 8705 C C . SER D 1 207 ? 16.092 48.127 -33.650 1.00 52.24 207 SER D C 1
ATOM 8706 O O . SER D 1 207 ? 15.082 47.329 -33.919 1.00 50.49 207 SER D O 1
ATOM 8709 N N . PRO D 1 208 ? 16.241 49.223 -34.358 1.00 56.36 208 PRO D N 1
ATOM 8710 C CA . PRO D 1 208 ? 15.266 49.631 -35.376 1.00 58.30 208 PRO D CA 1
ATOM 8711 C C . PRO D 1 208 ? 15.356 48.833 -36.665 1.00 57.95 208 PRO D C 1
ATOM 8712 O O . PRO D 1 208 ? 14.425 48.903 -37.481 1.00 66.74 208 PRO D O 1
ATOM 8716 N N . LEU D 1 209 ? 16.445 48.097 -36.882 1.00 56.41 209 LEU D N 1
ATOM 8717 C CA . LEU D 1 209 ? 16.572 47.210 -38.027 1.00 59.19 209 LEU D CA 1
ATOM 8718 C C . LEU D 1 209 ? 16.179 45.771 -37.705 1.00 59.40 209 LEU D C 1
ATOM 8719 O O . LEU D 1 209 ? 16.430 44.881 -38.520 1.00 59.01 209 LEU D O 1
ATOM 8724 N N . GLY D 1 210 ? 15.565 45.524 -36.549 1.00 55.23 210 GLY D N 1
ATOM 8725 C CA . GLY D 1 210 ? 15.168 44.176 -36.180 1.00 52.06 210 GLY D CA 1
ATOM 8726 C C . GLY D 1 210 ? 16.319 43.240 -35.888 1.00 56.14 210 GLY D C 1
ATOM 8727 O O . GLY D 1 210 ? 16.164 42.015 -36.002 1.00 52.72 210 GLY D O 1
ATOM 8728 N N . GLY D 1 211 ? 17.470 43.783 -35.491 1.00 62.12 211 GLY D N 1
ATOM 8729 C CA . GLY D 1 211 ? 18.674 42.992 -35.347 1.00 64.29 211 GLY D CA 1
ATOM 8730 C C . GLY D 1 211 ? 19.330 42.624 -36.654 1.00 64.21 211 GLY D C 1
ATOM 8731 O O . GLY D 1 211 ? 20.199 41.746 -36.673 1.00 74.21 211 GLY D O 1
ATOM 8732 N N . GLY D 1 212 ? 18.937 43.269 -37.753 1.00 59.34 212 GLY D N 1
ATOM 8733 C CA . GLY D 1 212 ? 19.401 42.941 -39.081 1.00 62.32 212 GLY D CA 1
ATOM 8734 C C . GLY D 1 212 ? 18.301 42.456 -40.005 1.00 63.21 212 GLY D C 1
ATOM 8735 O O . GLY D 1 212 ? 18.379 42.686 -41.221 1.00 66.23 212 GLY D O 1
ATOM 8736 N N . TRP D 1 213 ? 17.259 41.827 -39.450 1.00 62.14 213 TRP D N 1
ATOM 8737 C CA . TRP D 1 213 ? 16.211 41.195 -40.250 1.00 63.68 213 TRP D CA 1
ATOM 8738 C C . TRP D 1 213 ? 15.486 42.176 -41.166 1.00 62.45 213 TRP D C 1
ATOM 8739 O O . TRP D 1 213 ? 14.802 41.748 -42.102 1.00 63.39 213 TRP D O 1
ATOM 8750 N N . LEU D 1 214 ? 15.610 43.472 -40.922 1.00 67.26 214 LEU D N 1
ATOM 8751 C CA . LEU D 1 214 ? 15.014 44.478 -41.778 1.00 67.88 214 LEU D CA 1
ATOM 8752 C C . LEU D 1 214 ? 16.033 45.139 -42.692 1.00 72.39 214 LEU D C 1
ATOM 8753 O O . LEU D 1 214 ? 15.636 45.894 -43.589 1.00 75.91 214 LEU D O 1
ATOM 8758 N N . ALA D 1 215 ? 17.326 44.869 -42.497 1.00 73.37 215 ALA D N 1
ATOM 8759 C CA . ALA D 1 215 ? 18.387 45.410 -43.348 1.00 75.98 215 ALA D CA 1
ATOM 8760 C C . ALA D 1 215 ? 18.651 44.485 -44.543 1.00 73.13 215 ALA D C 1
ATOM 8761 O O . ALA D 1 215 ? 19.451 44.807 -45.415 1.00 83.98 215 ALA D O 1
ATOM 8763 N N . ARG D 1 249 ? 2.638 39.201 -42.220 1.00 74.52 249 ARG D N 1
ATOM 8764 C CA . ARG D 1 249 ? 3.715 38.352 -41.729 1.00 72.76 249 ARG D CA 1
ATOM 8765 C C . ARG D 1 249 ? 5.061 39.056 -41.797 1.00 69.38 249 ARG D C 1
ATOM 8766 O O . ARG D 1 249 ? 5.175 40.160 -42.336 1.00 67.05 249 ARG D O 1
ATOM 8774 N N . THR D 1 250 ? 6.077 38.399 -41.239 1.00 65.95 250 THR D N 1
ATOM 8775 C CA . THR D 1 250 ? 7.426 38.954 -41.233 1.00 66.95 250 THR D CA 1
ATOM 8776 C C . THR D 1 250 ? 7.905 39.246 -42.650 1.00 71.73 250 THR D C 1
ATOM 8777 O O . THR D 1 250 ? 8.272 40.381 -42.981 1.00 69.94 250 THR D O 1
ATOM 8781 N N . TRP D 1 251 ? 7.910 38.225 -43.509 1.00 74.77 251 TRP D N 1
ATOM 8782 C CA . TRP D 1 251 ? 8.365 38.432 -44.877 1.00 80.91 251 TRP D CA 1
ATOM 8783 C C . TRP D 1 251 ? 7.446 39.374 -45.648 1.00 74.64 251 TRP D C 1
ATOM 8784 O O . TRP D 1 251 ? 7.905 40.033 -46.587 1.00 71.63 251 TRP D O 1
ATOM 8795 N N . GLN D 1 252 ? 6.178 39.487 -45.247 1.00 66.08 252 GLN D N 1
ATOM 8796 C CA . GLN D 1 252 ? 5.291 40.459 -45.871 1.00 68.24 252 GLN D CA 1
ATOM 8797 C C . GLN D 1 252 ? 5.731 41.889 -45.576 1.00 67.90 252 GLN D C 1
ATOM 8798 O O . GLN D 1 252 ? 5.640 42.771 -46.438 1.00 65.30 252 GLN D O 1
ATOM 8804 N N . ILE D 1 253 ? 6.196 42.141 -44.358 1.00 70.59 253 ILE D N 1
ATOM 8805 C CA . ILE D 1 253 ? 6.638 43.484 -44.007 1.00 70.34 253 ILE D CA 1
ATOM 8806 C C . ILE D 1 253 ? 7.957 43.800 -44.690 1.00 66.77 253 ILE D C 1
ATOM 8807 O O . ILE D 1 253 ? 8.137 44.888 -45.252 1.00 67.80 253 ILE D O 1
ATOM 8812 N N . ILE D 1 254 ? 8.897 42.849 -44.652 1.00 66.60 254 ILE D N 1
ATOM 8813 C CA . ILE D 1 254 ? 10.208 43.051 -45.267 1.00 67.75 254 ILE D CA 1
ATOM 8814 C C . ILE D 1 254 ? 10.060 43.311 -46.756 1.00 65.54 254 ILE D C 1
ATOM 8815 O O . ILE D 1 254 ? 10.806 44.104 -47.344 1.00 67.09 254 ILE D O 1
ATOM 8820 N N . ASP D 1 255 ? 9.082 42.657 -47.385 1.00 69.26 255 ASP D N 1
ATOM 8821 C CA . ASP D 1 255 ? 8.894 42.810 -48.822 1.00 72.06 255 ASP D CA 1
ATOM 8822 C C . ASP D 1 255 ? 8.387 44.200 -49.166 1.00 64.83 255 ASP D C 1
ATOM 8823 O O . ASP D 1 255 ? 8.770 44.761 -50.196 1.00 68.38 255 ASP D O 1
ATOM 8828 N N . MET D 1 256 ? 7.546 44.782 -48.308 1.00 68.31 256 MET D N 1
ATOM 8829 C CA . MET D 1 256 ? 7.087 46.146 -48.551 1.00 71.04 256 MET D CA 1
ATOM 8830 C C . MET D 1 256 ? 8.166 47.177 -48.273 1.00 67.89 256 MET D C 1
ATOM 8831 O O . MET D 1 256 ? 8.219 48.215 -48.947 1.00 67.65 256 MET D O 1
ATOM 8836 N N . VAL D 1 257 ? 9.018 46.931 -47.282 1.00 63.40 257 VAL D N 1
ATOM 8837 C CA . VAL D 1 257 ? 10.134 47.841 -47.058 1.00 66.46 257 VAL D CA 1
ATOM 8838 C C . VAL D 1 257 ? 11.068 47.823 -48.266 1.00 67.57 257 VAL D C 1
ATOM 8839 O O . VAL D 1 257 ? 11.440 48.875 -48.802 1.00 62.10 257 VAL D O 1
ATOM 8843 N N . ALA D 1 258 ? 11.416 46.621 -48.744 1.00 70.25 258 ALA D N 1
ATOM 8844 C CA . ALA D 1 258 ? 12.213 46.488 -49.967 1.00 72.63 258 ALA D CA 1
ATOM 8845 C C . ALA D 1 258 ? 11.531 47.158 -51.161 1.00 71.87 258 ALA D C 1
ATOM 8846 O O . ALA D 1 258 ? 12.196 47.799 -51.989 1.00 65.68 258 ALA D O 1
ATOM 8848 N N . GLU D 1 259 ? 10.204 47.016 -51.258 1.00 69.36 259 GLU D N 1
ATOM 8849 C CA . GLU D 1 259 ? 9.418 47.679 -52.296 1.00 72.76 259 GLU D CA 1
ATOM 8850 C C . GLU D 1 259 ? 9.608 49.187 -52.254 1.00 78.39 259 GLU D C 1
ATOM 8851 O O . GLU D 1 259 ? 10.000 49.808 -53.251 1.00 80.79 259 GLU D O 1
ATOM 8857 N N . ILE D 1 260 ? 9.304 49.798 -51.104 1.00 70.47 260 ILE D N 1
ATOM 8858 C CA . ILE D 1 260 ? 9.428 51.244 -50.983 1.00 73.62 260 ILE D CA 1
ATOM 8859 C C . ILE D 1 260 ? 10.889 51.665 -51.133 1.00 74.48 260 ILE D C 1
ATOM 8860 O O . ILE D 1 260 ? 11.179 52.778 -51.596 1.00 72.52 260 ILE D O 1
ATOM 8865 N N . ALA D 1 261 ? 11.827 50.763 -50.817 1.00 77.71 261 ALA D N 1
ATOM 8866 C CA . ALA D 1 261 ? 13.246 51.121 -50.810 1.00 77.97 261 ALA D CA 1
ATOM 8867 C C . ALA D 1 261 ? 13.731 51.523 -52.197 1.00 77.59 261 ALA D C 1
ATOM 8868 O O . ALA D 1 261 ? 14.367 52.571 -52.364 1.00 77.31 261 ALA D O 1
ATOM 8870 N N . LYS D 1 262 ? 13.447 50.713 -53.213 1.00 81.86 262 LYS D N 1
ATOM 8871 C CA . LYS D 1 262 ? 13.974 51.046 -54.529 1.00 88.49 262 LYS D CA 1
ATOM 8872 C C . LYS D 1 262 ? 12.938 51.611 -55.498 1.00 88.05 262 LYS D C 1
ATOM 8873 O O . LYS D 1 262 ? 13.240 51.733 -56.691 1.00 89.06 262 LYS D O 1
ATOM 8879 N N . GLU D 1 263 ? 11.746 51.993 -55.023 1.00 77.61 263 GLU D N 1
ATOM 8880 C CA . GLU D 1 263 ? 11.038 53.060 -55.717 1.00 69.97 263 GLU D CA 1
ATOM 8881 C C . GLU D 1 263 ? 11.721 54.400 -55.506 1.00 80.13 263 GLU D C 1
ATOM 8882 O O . GLU D 1 263 ? 11.494 55.327 -56.294 1.00 82.23 263 GLU D O 1
ATOM 8888 N N . ARG D 1 264 ? 12.550 54.516 -54.462 1.00 78.93 264 ARG D N 1
ATOM 8889 C CA . ARG D 1 264 ? 13.202 55.765 -54.091 1.00 77.05 264 ARG D CA 1
ATOM 8890 C C . ARG D 1 264 ? 14.708 55.751 -54.307 1.00 77.60 264 ARG D C 1
ATOM 8891 O O . ARG D 1 264 ? 15.355 56.782 -54.089 1.00 80.67 264 ARG D O 1
ATOM 8899 N N . GLY D 1 265 ? 15.285 54.618 -54.707 1.00 78.22 265 GLY D N 1
ATOM 8900 C CA . GLY D 1 265 ? 16.716 54.548 -54.952 1.00 82.28 265 GLY D CA 1
ATOM 8901 C C . GLY D 1 265 ? 17.574 54.471 -53.710 1.00 78.93 265 GLY D C 1
ATOM 8902 O O . GLY D 1 265 ? 18.700 54.988 -53.706 1.00 79.15 265 GLY D O 1
ATOM 8903 N N . VAL D 1 266 ? 17.078 53.827 -52.651 1.00 78.85 266 VAL D N 1
ATOM 8904 C CA . VAL D 1 266 ? 17.726 53.830 -51.347 1.00 80.14 266 VAL D CA 1
ATOM 8905 C C . VAL D 1 266 ? 17.737 52.412 -50.792 1.00 68.14 266 VAL D C 1
ATOM 8906 O O . VAL D 1 266 ? 17.068 51.511 -51.298 1.00 67.43 266 VAL D O 1
ATOM 8910 N N . SER D 1 267 ? 18.505 52.240 -49.723 1.00 61.76 267 SER D N 1
ATOM 8911 C CA . SER D 1 267 ? 18.606 50.963 -49.035 1.00 63.50 267 SER D CA 1
ATOM 8912 C C . SER D 1 267 ? 17.346 50.653 -48.219 1.00 66.60 267 SER D C 1
ATOM 8913 O O . SER D 1 267 ? 16.626 51.551 -47.770 1.00 71.12 267 SER D O 1
ATOM 8916 N N . ALA D 1 268 ? 17.089 49.352 -48.024 1.00 62.27 268 ALA D N 1
ATOM 8917 C CA . ALA D 1 268 ? 15.950 48.915 -47.213 1.00 68.41 268 ALA D CA 1
ATOM 8918 C C . ALA D 1 268 ? 16.140 49.255 -45.735 1.00 67.06 268 ALA D C 1
ATOM 8919 O O . ALA D 1 268 ? 15.177 49.613 -45.044 1.00 62.80 268 ALA D O 1
ATOM 8921 N N . ALA D 1 269 ? 17.361 49.105 -45.218 1.00 62.45 269 ALA D N 1
ATOM 8922 C CA . ALA D 1 269 ? 17.637 49.589 -43.874 1.00 62.09 269 ALA D CA 1
ATOM 8923 C C . ALA D 1 269 ? 17.336 51.078 -43.754 1.00 65.06 269 ALA D C 1
ATOM 8924 O O . ALA D 1 269 ? 16.960 51.551 -42.677 1.00 67.18 269 ALA D O 1
ATOM 8926 N N . GLN D 1 270 ? 17.482 51.828 -44.846 1.00 61.89 270 GLN D N 1
ATOM 8927 C CA . GLN D 1 270 ? 17.254 53.267 -44.812 1.00 64.67 270 GLN D CA 1
ATOM 8928 C C . GLN D 1 270 ? 15.776 53.606 -44.814 1.00 64.43 270 GLN D C 1
ATOM 8929 O O . GLN D 1 270 ? 15.390 54.682 -44.342 1.00 59.91 270 GLN D O 1
ATOM 8935 N N . VAL D 1 271 ? 14.944 52.722 -45.359 1.00 62.17 271 VAL D N 1
ATOM 8936 C CA . VAL D 1 271 ? 13.513 52.989 -45.371 1.00 62.90 271 VAL D CA 1
ATOM 8937 C C . VAL D 1 271 ? 12.888 52.610 -44.040 1.00 60.09 271 VAL D C 1
ATOM 8938 O O . VAL D 1 271 ? 12.044 53.341 -43.511 1.00 59.35 271 VAL D O 1
ATOM 8942 N N . ALA D 1 272 ? 13.300 51.471 -43.477 1.00 58.54 272 ALA D N 1
ATOM 8943 C CA . ALA D 1 272 ? 12.820 51.077 -42.158 1.00 57.97 272 ALA D CA 1
ATOM 8944 C C . ALA D 1 272 ? 13.260 52.077 -41.087 1.00 61.94 272 ALA D C 1
ATOM 8945 O O . ALA D 1 272 ? 12.465 52.460 -40.220 1.00 59.24 272 ALA D O 1
ATOM 8947 N N . LEU D 1 273 ? 14.516 52.528 -41.153 1.00 61.88 273 LEU D N 1
ATOM 8948 C CA . LEU D 1 273 ? 15.025 53.521 -40.211 1.00 57.55 273 LEU D CA 1
ATOM 8949 C C . LEU D 1 273 ? 14.259 54.839 -40.293 1.00 52.30 273 LEU D C 1
ATOM 8950 O O . LEU D 1 273 ? 13.970 55.463 -39.268 1.00 57.68 273 LEU D O 1
ATOM 8955 N N . ALA D 1 274 ? 13.940 55.299 -41.492 1.00 53.63 274 ALA D N 1
ATOM 8956 C CA . ALA D 1 274 ? 13.138 56.515 -41.585 1.00 57.95 274 ALA D CA 1
ATOM 8957 C C . ALA D 1 274 ? 11.692 56.269 -41.176 1.00 56.50 274 ALA D C 1
ATOM 8958 O O . ALA D 1 274 ? 10.944 57.223 -40.933 1.00 56.94 274 ALA D O 1
ATOM 8960 N N . TRP D 1 275 ? 11.275 55.013 -41.095 1.00 57.04 275 TRP D N 1
ATOM 8961 C CA . TRP D 1 275 ? 9.945 54.742 -40.576 1.00 57.55 275 TRP D CA 1
ATOM 8962 C C . TRP D 1 275 ? 9.907 54.922 -39.056 1.00 56.57 275 TRP D C 1
ATOM 8963 O O . TRP D 1 275 ? 8.932 55.453 -38.506 1.00 46.81 275 TRP D O 1
ATOM 8974 N N . VAL D 1 276 ? 10.967 54.510 -38.360 1.00 52.97 276 VAL D N 1
ATOM 8975 C CA . VAL D 1 276 ? 10.961 54.605 -36.907 1.00 54.72 276 VAL D CA 1
ATOM 8976 C C . VAL D 1 276 ? 11.018 56.061 -36.456 1.00 54.68 276 VAL D C 1
ATOM 8977 O O . VAL D 1 276 ? 10.161 56.505 -35.679 1.00 51.30 276 VAL D O 1
ATOM 8981 N N . VAL D 1 277 ? 12.007 56.831 -36.941 1.00 49.88 277 VAL D N 1
ATOM 8982 C CA . VAL D 1 277 ? 12.164 58.213 -36.477 1.00 52.11 277 VAL D CA 1
ATOM 8983 C C . VAL D 1 277 ? 10.972 59.093 -36.802 1.00 49.56 277 VAL D C 1
ATOM 8984 O O . VAL D 1 277 ? 10.870 60.190 -36.246 1.00 59.03 277 VAL D O 1
ATOM 8988 N N . ALA D 1 278 ? 10.067 58.649 -37.670 1.00 51.09 278 ALA D N 1
ATOM 8989 C CA . ALA D 1 278 ? 8.859 59.400 -37.990 1.00 53.68 278 ALA D CA 1
ATOM 8990 C C . ALA D 1 278 ? 7.636 58.974 -37.172 1.00 49.52 278 ALA D C 1
ATOM 8991 O O . ALA D 1 278 ? 6.577 59.606 -37.286 1.00 49.83 278 ALA D O 1
ATOM 8993 N N . ARG D 1 279 ? 7.754 57.938 -36.335 1.00 44.03 279 ARG D N 1
ATOM 8994 C CA . ARG D 1 279 ? 6.575 57.448 -35.640 1.00 45.55 279 ARG D CA 1
ATOM 8995 C C . ARG D 1 279 ? 6.263 58.335 -34.432 1.00 48.15 279 ARG D C 1
ATOM 8996 O O . ARG D 1 279 ? 7.164 58.959 -33.868 1.00 49.34 279 ARG D O 1
ATOM 9004 N N . PRO D 1 280 ? 4.995 58.424 -34.031 1.00 45.78 280 PRO D N 1
ATOM 9005 C CA . PRO D 1 280 ? 4.642 59.317 -32.923 1.00 50.03 280 PRO D CA 1
ATOM 9006 C C . PRO D 1 280 ? 5.438 59.001 -31.664 1.00 46.75 280 PRO D C 1
ATOM 9007 O O . PRO D 1 280 ? 5.809 57.852 -31.412 1.00 52.15 280 PRO D O 1
ATOM 9011 N N . ALA D 1 281 ? 5.724 60.052 -30.896 1.00 43.50 281 ALA D N 1
ATOM 9012 C CA . ALA D 1 281 ? 6.342 60.045 -29.570 1.00 42.88 281 ALA D CA 1
ATOM 9013 C C . ALA D 1 281 ? 7.848 59.831 -29.667 1.00 46.56 281 ALA D C 1
ATOM 9014 O O . ALA D 1 281 ? 8.552 59.904 -28.626 1.00 42.43 281 ALA D O 1
ATOM 9016 N N . VAL D 1 282 ? 8.385 59.624 -30.865 1.00 39.08 282 VAL D N 1
ATOM 9017 C CA . VAL D 1 282 ? 9.783 59.242 -30.995 1.00 45.15 282 VAL D CA 1
ATOM 9018 C C . VAL D 1 282 ? 10.650 60.480 -30.840 1.00 41.48 282 VAL D C 1
ATOM 9019 O O . VAL D 1 282 ? 10.351 61.533 -31.411 1.00 39.65 282 VAL D O 1
ATOM 9023 N N . THR D 1 283 ? 11.715 60.360 -30.045 1.00 40.64 283 THR D N 1
ATOM 9024 C CA . THR D 1 283 ? 12.700 61.423 -29.886 1.00 41.98 283 THR D CA 1
ATOM 9025 C C . THR D 1 283 ? 13.932 61.199 -30.748 1.00 40.45 283 THR D C 1
ATOM 9026 O O . THR D 1 283 ? 14.334 62.087 -31.505 1.00 49.05 283 THR D O 1
ATOM 9030 N N . ALA D 1 284 ? 14.542 60.026 -30.656 1.00 39.58 284 ALA D N 1
ATOM 9031 C CA . ALA D 1 284 ? 15.752 59.744 -31.416 1.00 42.97 284 ALA D CA 1
ATOM 9032 C C . ALA D 1 284 ? 15.915 58.237 -31.494 1.00 45.40 284 ALA D C 1
ATOM 9033 O O . ALA D 1 284 ? 15.729 57.540 -30.490 1.00 48.01 284 ALA D O 1
ATOM 9035 N N . VAL D 1 285 ? 16.232 57.740 -32.680 1.00 47.80 285 VAL D N 1
ATOM 9036 C CA . VAL D 1 285 ? 16.532 56.326 -32.866 1.00 47.20 285 VAL D CA 1
ATOM 9037 C C . VAL D 1 285 ? 17.998 56.104 -32.565 1.00 41.87 285 VAL D C 1
ATOM 9038 O O . VAL D 1 285 ? 18.843 56.962 -32.847 1.00 47.25 285 VAL D O 1
ATOM 9042 N N . ILE D 1 286 ? 18.299 54.977 -31.941 1.00 42.64 286 ILE D N 1
ATOM 9043 C CA . ILE D 1 286 ? 19.664 54.627 -31.594 1.00 48.93 286 ILE D CA 1
ATOM 9044 C C . ILE D 1 286 ? 20.151 53.620 -32.621 1.00 54.12 286 ILE D C 1
ATOM 9045 O O . ILE D 1 286 ? 19.477 52.613 -32.889 1.00 53.09 286 ILE D O 1
ATOM 9050 N N . LEU D 1 287 ? 21.296 53.925 -33.232 1.00 56.59 287 LEU D N 1
ATOM 9051 C CA . LEU D 1 287 ? 21.857 53.140 -34.321 1.00 57.00 287 LEU D CA 1
ATOM 9052 C C . LEU D 1 287 ? 22.862 52.141 -33.765 1.00 65.14 287 LEU D C 1
ATOM 9053 O O . LEU D 1 287 ? 23.691 52.494 -32.918 1.00 63.68 287 LEU D O 1
ATOM 9058 N N . GLY D 1 288 ? 22.770 50.893 -34.229 1.00 69.13 288 GLY D N 1
ATOM 9059 C CA . GLY D 1 288 ? 23.678 49.845 -33.801 1.00 76.26 288 GLY D CA 1
ATOM 9060 C C . GLY D 1 288 ? 24.850 49.650 -34.742 1.00 82.64 288 GLY D C 1
ATOM 9061 O O . GLY D 1 288 ? 25.167 48.519 -35.129 1.00 91.83 288 GLY D O 1
ATOM 9062 N N . ALA D 1 289 ? 25.488 50.753 -35.121 1.00 77.58 289 ALA D N 1
ATOM 9063 C CA . ALA D 1 289 ? 26.621 50.717 -36.036 1.00 77.42 289 ALA D CA 1
ATOM 9064 C C . ALA D 1 289 ? 27.757 49.876 -35.477 1.00 76.49 289 ALA D C 1
ATOM 9065 O O . ALA D 1 289 ? 28.270 50.158 -34.391 1.00 74.60 289 ALA D O 1
ATOM 9067 N N . ARG D 1 290 ? 28.170 48.859 -36.237 1.00 81.67 290 ARG D N 1
ATOM 9068 C CA . ARG D 1 290 ? 29.310 48.028 -35.871 1.00 80.32 290 ARG D CA 1
ATOM 9069 C C . ARG D 1 290 ? 30.598 48.439 -36.577 1.00 72.96 290 ARG D C 1
ATOM 9070 O O . ARG D 1 290 ? 31.674 48.337 -35.982 1.00 75.08 290 ARG D O 1
ATOM 9078 N N . THR D 1 291 ? 30.512 48.920 -37.816 1.00 76.87 291 THR D N 1
ATOM 9079 C CA . THR D 1 291 ? 31.659 49.429 -38.564 1.00 78.41 291 THR D CA 1
ATOM 9080 C C . THR D 1 291 ? 31.319 50.800 -39.126 1.00 77.66 291 THR D C 1
ATOM 9081 O O . THR D 1 291 ? 30.147 51.110 -39.362 1.00 76.26 291 THR D O 1
ATOM 9085 N N . ARG D 1 292 ? 32.360 51.613 -39.370 1.00 79.63 292 ARG D N 1
ATOM 9086 C CA . ARG D 1 292 ? 32.134 52.963 -39.891 1.00 79.24 292 ARG D CA 1
ATOM 9087 C C . ARG D 1 292 ? 31.297 52.930 -41.151 1.00 73.63 292 ARG D C 1
ATOM 9088 O O . ARG D 1 292 ? 30.467 53.817 -41.385 1.00 77.09 292 ARG D O 1
ATOM 9096 N N . GLU D 1 293 ? 31.515 51.924 -41.986 1.00 71.25 293 GLU D N 1
ATOM 9097 C CA . GLU D 1 293 ? 30.754 51.830 -43.218 1.00 80.86 293 GLU D CA 1
ATOM 9098 C C . GLU D 1 293 ? 29.276 51.609 -42.929 1.00 79.37 293 GLU D C 1
ATOM 9099 O O . GLU D 1 293 ? 28.414 52.230 -43.566 1.00 78.82 293 GLU D O 1
ATOM 9105 N N . GLN D 1 294 ? 28.959 50.740 -41.960 1.00 76.34 294 GLN D N 1
ATOM 9106 C CA . GLN D 1 294 ? 27.553 50.524 -41.633 1.00 78.13 294 GLN D CA 1
ATOM 9107 C C . GLN D 1 294 ? 26.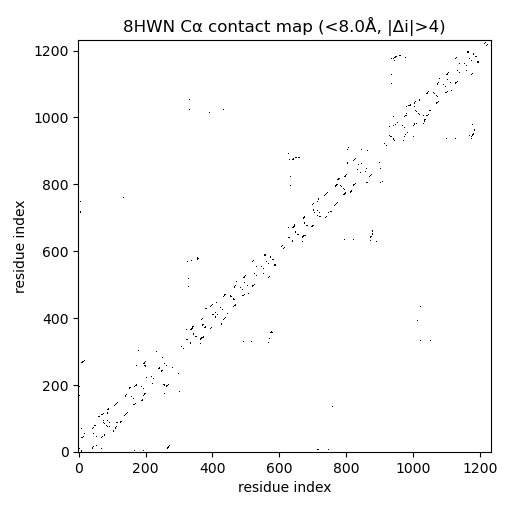947 51.751 -40.960 1.00 78.93 294 GLN D C 1
ATOM 9108 O O . GLN D 1 294 ? 25.741 52.000 -41.095 1.00 75.29 294 GLN D O 1
ATOM 9114 N N . LEU D 1 295 ? 27.763 52.526 -40.237 1.00 74.62 295 LEU D N 1
ATOM 9115 C CA . LEU D 1 295 ? 27.298 53.795 -39.687 1.00 70.01 295 LEU D CA 1
ATOM 9116 C C . LEU D 1 295 ? 26.991 54.787 -40.796 1.00 70.22 295 LEU D C 1
ATOM 9117 O O . LEU D 1 295 ? 25.940 55.442 -40.789 1.00 67.13 295 LEU D O 1
ATOM 9122 N N . ALA D 1 296 ? 27.917 54.921 -41.750 1.00 78.54 296 ALA D N 1
ATOM 9123 C CA . ALA D 1 296 ? 27.674 55.749 -42.925 1.00 76.38 296 ALA D CA 1
ATOM 9124 C C . ALA D 1 296 ? 26.436 55.284 -43.681 1.00 65.93 296 ALA D C 1
ATOM 9125 O O . ALA D 1 296 ? 25.669 56.103 -44.201 1.00 66.28 296 ALA D O 1
ATOM 9127 N N . ASP D 1 297 ? 26.215 53.973 -43.735 1.00 67.75 297 ASP D N 1
ATOM 9128 C CA . ASP D 1 297 ? 25.069 53.462 -44.475 1.00 78.03 297 ASP D CA 1
ATOM 9129 C C . ASP D 1 297 ? 23.750 53.712 -43.750 1.00 75.02 297 ASP D C 1
ATOM 9130 O O . ASP D 1 297 ? 22.718 53.901 -44.404 1.00 77.75 297 ASP D O 1
ATOM 9135 N N . ASN D 1 298 ? 23.753 53.707 -42.415 1.00 77.71 298 ASN D N 1
ATOM 9136 C CA . ASN D 1 298 ? 22.527 54.001 -41.677 1.00 74.39 298 ASN D CA 1
ATOM 9137 C C . ASN D 1 298 ? 22.190 55.489 -41.737 1.00 69.80 298 ASN D C 1
ATOM 9138 O O . ASN D 1 298 ? 21.043 55.855 -42.005 1.00 67.35 298 ASN D O 1
ATOM 9143 N N . LEU D 1 299 ? 23.180 56.362 -41.519 1.00 70.02 299 LEU D N 1
ATOM 9144 C CA . LEU D 1 299 ? 22.929 57.800 -41.503 1.00 69.93 299 LEU D CA 1
ATOM 9145 C C . LEU D 1 299 ? 22.540 58.355 -42.868 1.00 66.86 299 LEU D C 1
ATOM 9146 O O . LEU D 1 299 ? 22.064 59.498 -42.945 1.00 64.37 299 LEU D O 1
ATOM 9151 N N . GLY D 1 300 ? 22.720 57.580 -43.938 1.00 63.65 300 GLY D N 1
ATOM 9152 C CA . GLY D 1 300 ? 22.093 57.937 -45.192 1.00 62.83 300 GLY D CA 1
ATOM 9153 C C . GLY D 1 300 ? 20.585 58.027 -45.088 1.00 62.02 300 GLY D C 1
ATOM 9154 O O . GLY D 1 300 ? 19.945 58.639 -45.949 1.00 61.76 300 GLY D O 1
ATOM 9155 N N . ALA D 1 301 ? 20.001 57.432 -44.045 1.00 64.52 301 ALA D N 1
ATOM 9156 C CA . ALA D 1 301 ? 18.557 57.466 -43.839 1.00 62.94 301 ALA D CA 1
ATOM 9157 C C . ALA D 1 301 ? 18.047 58.826 -43.379 1.00 62.61 301 ALA D C 1
ATOM 9158 O O . ALA D 1 301 ? 16.827 59.051 -43.413 1.00 58.22 301 ALA D O 1
ATOM 9160 N N . VAL D 1 302 ? 18.925 59.736 -42.943 1.00 52.93 302 VAL D N 1
ATOM 9161 C CA . VAL D 1 302 ? 18.385 61.003 -42.475 1.00 64.03 302 VAL D CA 1
ATOM 9162 C C . VAL D 1 302 ? 17.952 61.862 -43.654 1.00 66.29 302 VAL D C 1
ATOM 9163 O O . VAL D 1 302 ? 16.982 62.626 -43.548 1.00 73.44 302 VAL D O 1
ATOM 9167 N N . ALA D 1 303 ? 18.626 61.734 -44.800 1.00 63.42 303 ALA D N 1
ATOM 9168 C CA . ALA D 1 303 ? 18.171 62.432 -45.998 1.00 65.91 303 ALA D CA 1
ATOM 9169 C C . ALA D 1 303 ? 16.847 61.868 -46.503 1.00 69.53 303 ALA D C 1
ATOM 9170 O O . ALA D 1 303 ? 16.037 62.609 -47.078 1.00 74.29 303 ALA D O 1
ATOM 9172 N N . VAL D 1 304 ? 16.605 60.573 -46.285 1.00 67.17 304 VAL D N 1
ATOM 9173 C CA . VAL D 1 304 ? 15.322 59.969 -46.639 1.00 65.61 304 VAL D CA 1
ATOM 9174 C C . VAL D 1 304 ? 14.244 60.465 -45.685 1.00 69.38 304 VAL D C 1
ATOM 9175 O O . VAL D 1 304 ? 14.372 60.345 -44.459 1.00 70.70 304 VAL D O 1
ATOM 9179 N N . THR D 1 305 ? 13.168 61.014 -46.248 1.00 71.21 305 THR D N 1
ATOM 9180 C CA . THR D 1 305 ? 11.982 61.420 -45.497 1.00 66.83 305 THR D CA 1
ATOM 9181 C C . THR D 1 305 ? 10.758 60.845 -46.210 1.00 66.23 305 THR D C 1
ATOM 9182 O O . THR D 1 305 ? 10.397 61.307 -47.299 1.00 75.35 305 THR D O 1
ATOM 9186 N N . LEU D 1 306 ? 10.114 59.848 -45.597 1.00 64.88 306 LEU D N 1
ATOM 9187 C CA . LEU D 1 306 ? 9.037 59.111 -46.250 1.00 63.02 306 LEU D CA 1
ATOM 9188 C C . LEU D 1 306 ? 7.740 59.914 -46.290 1.00 57.97 306 LEU D C 1
ATOM 9189 O O . LEU D 1 306 ? 7.412 60.664 -45.372 1.00 68.47 306 LEU D O 1
ATOM 9194 N N . SER D 1 307 ? 6.990 59.729 -47.367 1.00 59.88 307 SER D N 1
ATOM 9195 C CA . SER D 1 307 ? 5.764 60.471 -47.573 1.00 63.09 307 SER D CA 1
ATOM 9196 C C . SER D 1 307 ? 4.652 59.944 -46.680 1.00 64.49 307 SER D C 1
ATOM 9197 O O . SER D 1 307 ? 4.721 58.847 -46.124 1.00 62.73 307 SER D O 1
ATOM 9200 N N . THR D 1 308 ? 3.593 60.746 -46.589 1.00 66.33 308 THR D N 1
ATOM 9201 C CA . THR D 1 308 ? 2.349 60.304 -45.970 1.00 66.51 308 THR D CA 1
ATOM 9202 C C . THR D 1 308 ? 1.918 58.951 -46.508 1.00 70.72 308 THR D C 1
ATOM 9203 O O . THR D 1 308 ? 1.568 58.042 -45.745 1.00 70.46 308 THR D O 1
ATOM 9207 N N . GLU D 1 309 ? 1.936 58.805 -47.833 1.00 80.61 309 GLU D N 1
ATOM 9208 C CA . GLU D 1 309 ? 1.391 57.614 -48.471 1.00 78.03 309 GLU D CA 1
ATOM 9209 C C . GLU D 1 309 ? 2.245 56.390 -48.164 1.00 73.25 309 GLU D C 1
ATOM 9210 O O . GLU D 1 309 ? 1.714 55.331 -47.826 1.00 67.25 309 GLU D O 1
ATOM 9216 N N . GLU D 1 310 ? 3.572 56.532 -48.232 1.00 72.09 310 GLU D N 1
ATOM 9217 C CA . GLU D 1 310 ? 4.443 55.392 -47.957 1.00 72.98 310 GLU D CA 1
ATOM 9218 C C . GLU D 1 310 ? 4.382 54.981 -46.490 1.00 69.89 310 GLU D C 1
ATOM 9219 O O . GLU D 1 310 ? 4.354 53.784 -46.177 1.00 66.98 310 GLU D O 1
ATOM 9225 N N . MET D 1 311 ? 4.350 55.945 -45.571 1.00 66.67 311 MET D N 1
ATOM 9226 C CA . MET D 1 311 ? 4.301 55.540 -44.179 1.00 61.61 311 MET D CA 1
ATOM 9227 C C . MET D 1 311 ? 2.938 54.987 -43.807 1.00 65.87 311 MET D C 1
ATOM 9228 O O . MET D 1 311 ? 2.845 54.105 -42.943 1.00 65.58 311 MET D O 1
ATOM 9233 N N . GLU D 1 312 ? 1.871 55.476 -44.439 1.00 62.89 312 GLU D N 1
ATOM 9234 C CA . GLU D 1 312 ? 0.573 54.877 -44.155 1.00 68.53 312 GLU D CA 1
ATOM 9235 C C . GLU D 1 312 ? 0.493 53.435 -44.652 1.00 66.94 312 GLU D C 1
ATOM 9236 O O . GLU D 1 312 ? -0.135 52.597 -43.997 1.00 68.06 312 GLU D O 1
ATOM 9242 N N . ARG D 1 313 ? 1.134 53.101 -45.776 1.00 65.52 313 ARG D N 1
ATOM 9243 C CA . ARG D 1 313 ? 1.046 51.712 -46.213 1.00 67.33 313 ARG D CA 1
ATOM 9244 C C . ARG D 1 313 ? 1.961 50.812 -45.383 1.00 67.82 313 ARG D C 1
ATOM 9245 O O . ARG D 1 313 ? 1.581 49.682 -45.052 1.00 67.84 313 ARG D O 1
ATOM 9253 N N . LEU D 1 314 ? 3.152 51.290 -45.007 1.00 58.53 314 LEU D N 1
ATOM 9254 C CA . LEU D 1 314 ? 3.943 50.542 -44.031 1.00 61.10 314 LEU D CA 1
ATOM 9255 C C . LEU D 1 314 ? 3.179 50.339 -42.719 1.00 63.76 314 LEU D C 1
ATOM 9256 O O . LEU D 1 314 ? 3.277 49.272 -42.098 1.00 58.84 314 LEU D O 1
ATOM 9261 N N . ASN D 1 315 ? 2.428 51.355 -42.270 1.00 59.81 315 ASN D N 1
ATOM 9262 C CA . ASN D 1 315 ? 1.619 51.187 -41.061 1.00 60.28 315 ASN D CA 1
ATOM 9263 C C . ASN D 1 315 ? 0.561 50.112 -41.257 1.00 62.11 315 ASN D C 1
ATOM 9264 O O . ASN D 1 315 ? 0.291 49.328 -40.345 1.00 56.65 315 ASN D O 1
ATOM 9269 N N . ARG D 1 316 ? -0.044 50.058 -42.449 1.00 69.26 316 ARG D N 1
ATOM 9270 C CA . ARG D 1 316 ? -1.108 49.090 -42.724 1.00 69.52 316 ARG D CA 1
ATOM 9271 C C . ARG D 1 316 ? -0.566 47.662 -42.815 1.00 64.12 316 ARG D C 1
ATOM 9272 O O . ARG D 1 316 ? -1.187 46.718 -42.308 1.00 59.99 316 ARG D O 1
ATOM 9280 N N . VAL D 1 317 ? 0.585 47.481 -43.465 1.00 62.49 317 VAL D N 1
ATOM 9281 C CA . VAL D 1 317 ? 1.112 46.136 -43.663 1.00 66.65 317 VAL D CA 1
ATOM 9282 C C . VAL D 1 317 ? 1.835 45.638 -42.422 1.00 70.45 317 VAL D C 1
ATOM 9283 O O . VAL D 1 317 ? 1.996 44.420 -42.252 1.00 71.21 317 VAL D O 1
ATOM 9287 N N . SER D 1 318 ? 2.261 46.548 -41.543 1.00 72.58 318 SER D N 1
ATOM 9288 C CA . SER D 1 318 ? 3.004 46.201 -40.339 1.00 59.41 318 SER D CA 1
ATOM 9289 C C . SER D 1 318 ? 2.155 46.251 -39.076 1.00 60.26 318 SER D C 1
ATOM 9290 O O . SER D 1 318 ? 2.619 45.790 -38.024 1.00 61.86 318 SER D O 1
ATOM 9293 N N . ALA D 1 319 ? 0.923 46.768 -39.168 1.00 61.54 319 ALA D N 1
ATOM 9294 C CA . ALA D 1 319 ? 0.064 46.967 -38.008 1.00 65.01 319 ALA D CA 1
ATOM 9295 C C . ALA D 1 319 ? -0.019 45.685 -37.183 1.00 72.18 319 ALA D C 1
ATOM 9296 O O . ALA D 1 319 ? -0.244 44.605 -37.748 1.00 70.99 319 ALA D O 1
ATOM 9298 N N . PRO D 1 320 ? 0.169 45.752 -35.856 1.00 75.98 320 PRO D N 1
ATOM 9299 C CA . PRO D 1 320 ? 0.217 44.505 -35.082 1.00 80.34 320 PRO D CA 1
ATOM 9300 C C . PRO D 1 320 ? -1.113 43.775 -35.136 1.00 89.51 320 PRO D C 1
ATOM 9301 O O . PRO D 1 320 ? -2.094 44.191 -34.510 1.00 83.81 320 PRO D O 1
ATOM 9305 N N . ALA D 1 321 ? -1.138 42.662 -35.877 1.00 99.43 321 ALA D N 1
ATOM 9306 C CA . ALA D 1 321 ? -2.341 41.854 -36.036 1.00 99.83 321 ALA D CA 1
ATOM 9307 C C . ALA D 1 321 ? -2.573 41.078 -34.749 1.00 102.19 321 ALA D C 1
ATOM 9308 O O . ALA D 1 321 ? -2.451 39.848 -34.707 1.00 106.43 321 ALA D O 1
ATOM 9310 N N . MET D 1 322 ? -2.893 41.810 -33.689 1.00 94.74 322 MET D N 1
ATOM 9311 C CA . MET D 1 322 ? -3.048 41.252 -32.352 1.00 90.47 322 MET D CA 1
ATOM 9312 C C . MET D 1 322 ? -4.497 40.816 -32.178 1.00 85.83 322 MET D C 1
ATOM 9313 O O . MET D 1 322 ? -5.386 41.643 -31.972 1.00 86.40 322 MET D O 1
ATOM 9318 N N . ALA D 1 323 ? -4.745 39.513 -32.281 1.00 93.61 323 ALA D N 1
ATOM 9319 C CA . ALA D 1 323 ? -6.102 39.018 -32.090 1.00 96.67 323 ALA D CA 1
ATOM 9320 C C . ALA D 1 323 ? -6.522 39.399 -30.675 1.00 73.35 323 ALA D C 1
ATOM 9321 O O . ALA D 1 323 ? -5.924 38.935 -29.699 1.00 70.06 323 ALA D O 1
ATOM 9323 N N . ASP D 1 324 ? -7.498 40.287 -30.541 1.00 62.93 324 ASP D N 1
ATOM 9324 C CA . ASP D 1 324 ? -7.767 40.804 -29.214 1.00 79.62 324 ASP D CA 1
ATOM 9325 C C . ASP D 1 324 ? -9.243 40.950 -28.928 1.00 79.98 324 ASP D C 1
ATOM 9326 O O . ASP D 1 324 ? -10.049 41.232 -29.819 1.00 77.38 324 ASP D O 1
ATOM 9331 N N . TYR D 1 325 ? -9.574 40.726 -27.649 1.00 79.05 325 TYR D N 1
ATOM 9332 C CA . TYR D 1 325 ? -10.559 41.556 -26.982 1.00 69.91 325 TYR D CA 1
ATOM 9333 C C . TYR D 1 325 ? -9.942 42.913 -26.678 1.00 76.65 325 TYR D C 1
ATOM 9334 O O . TYR D 1 325 ? -10.312 43.886 -27.343 1.00 83.26 325 TYR D O 1
ATOM 9343 N N . PRO D 1 326 ? -8.936 43.031 -25.736 1.00 72.59 326 PRO D N 1
ATOM 9344 C CA . PRO D 1 326 ? -8.681 44.353 -25.130 1.00 57.13 326 PRO D CA 1
ATOM 9345 C C . PRO D 1 326 ? -7.897 45.315 -26.008 1.00 57.53 326 PRO D C 1
ATOM 9346 O O . PRO D 1 326 ? -8.180 46.515 -26.000 1.00 59.93 326 PRO D O 1
ATOM 9350 N N . TYR D 1 327 ? -6.947 44.825 -26.799 1.00 56.28 327 TYR D N 1
ATOM 9351 C CA . TYR D 1 327 ? -5.945 45.702 -27.389 1.00 59.72 327 TYR D CA 1
ATOM 9352 C C . TYR D 1 327 ? -6.063 45.863 -28.902 1.00 68.47 327 TYR D C 1
ATOM 9353 O O . TYR D 1 327 ? -5.187 46.488 -29.516 1.00 62.66 327 TYR D O 1
ATOM 9362 N N . GLY D 1 328 ? -7.113 45.332 -29.520 1.00 68.33 328 GLY D N 1
ATOM 9363 C CA . GLY D 1 328 ? -7.139 45.323 -30.963 1.00 66.45 328 GLY D CA 1
ATOM 9364 C C . GLY D 1 328 ? -8.483 45.658 -31.551 1.00 71.11 328 GLY D C 1
ATOM 9365 O O . GLY D 1 328 ? -9.170 46.562 -31.069 1.00 74.37 328 GLY D O 1
ATOM 9366 N N . GLU D 1 329 ? -8.879 44.894 -32.567 1.00 74.63 329 GLU D N 1
ATOM 9367 C CA . GLU D 1 329 ? -9.964 45.246 -33.477 1.00 80.71 329 GLU D CA 1
ATOM 9368 C C . GLU D 1 329 ? -11.196 45.814 -32.792 1.00 76.55 329 GLU D C 1
ATOM 9369 O O . GLU D 1 329 ? -11.480 47.016 -32.880 1.00 66.30 329 GLU D O 1
ATOM 9375 N N . ARG D 1 330 ? -11.893 44.948 -32.052 1.00 78.76 330 ARG D N 1
ATOM 9376 C CA . ARG D 1 330 ? -13.150 45.328 -31.422 1.00 76.83 330 ARG D CA 1
ATOM 9377 C C . ARG D 1 330 ? -12.920 46.101 -30.131 1.00 67.30 330 ARG D C 1
ATOM 9378 O O . ARG D 1 330 ? -13.736 46.955 -29.773 1.00 63.12 330 ARG D O 1
ATOM 9386 N N . GLY D 1 331 ? -11.820 45.821 -29.429 1.00 69.97 331 GLY D N 1
ATOM 9387 C CA . GLY D 1 331 ? -11.607 46.440 -28.130 1.00 62.87 331 GLY D CA 1
ATOM 9388 C C . GLY D 1 331 ? -11.395 47.939 -28.217 1.00 65.44 331 GLY D C 1
ATOM 9389 O O . GLY D 1 331 ? -11.977 48.711 -27.441 1.00 62.53 331 GLY D O 1
ATOM 9390 N N . VAL D 1 332 ? -10.551 48.376 -29.158 1.00 57.31 332 VAL D N 1
ATOM 9391 C CA . VAL D 1 332 ? -10.281 49.803 -29.260 1.00 54.96 332 VAL D CA 1
ATOM 9392 C C . VAL D 1 332 ? -11.527 50.565 -29.734 1.00 52.75 332 VAL D C 1
ATOM 9393 O O . VAL D 1 332 ? -11.750 51.714 -29.330 1.00 46.69 332 VAL D O 1
ATOM 9397 N N . SER D 1 333 ? -12.375 49.937 -30.554 1.00 54.49 333 SER D N 1
ATOM 9398 C CA . SER D 1 333 ? -13.559 50.622 -31.063 1.00 55.04 333 SER D CA 1
ATOM 9399 C C . SER D 1 333 ? -14.562 50.910 -29.946 1.00 51.10 333 SER D C 1
ATOM 9400 O O . SER D 1 333 ? -15.125 52.012 -29.862 1.00 51.22 333 SER D O 1
ATOM 9403 N N . GLN D 1 334 ? -14.796 49.935 -29.078 1.00 45.62 334 GLN D N 1
ATOM 9404 C CA . GLN D 1 334 ? -15.683 50.169 -27.951 1.00 54.24 334 GLN D CA 1
ATOM 9405 C C . GLN D 1 334 ? -15.132 51.251 -27.009 1.00 58.75 334 GLN D C 1
ATOM 9406 O O . GLN D 1 334 ? -15.912 52.042 -26.458 1.00 56.24 334 GLN D O 1
ATOM 9412 N N . ARG D 1 335 ? -13.797 51.336 -26.841 1.00 59.79 335 ARG D N 1
ATOM 9413 C CA . ARG D 1 335 ? -13.208 52.390 -26.008 1.00 55.55 335 ARG D CA 1
ATOM 9414 C C . ARG D 1 335 ? -13.211 53.741 -26.703 1.00 50.88 335 ARG D C 1
ATOM 9415 O O . ARG D 1 335 ? -13.183 54.776 -26.025 1.00 50.75 335 ARG D O 1
ATOM 9423 N N . HIS D 1 336 ? -13.228 53.749 -28.032 1.00 52.45 336 HIS D N 1
ATOM 9424 C CA . HIS D 1 336 ? -13.310 54.993 -28.769 1.00 50.24 336 HIS D CA 1
ATOM 9425 C C . HIS D 1 336 ? -14.668 55.635 -28.543 1.00 48.09 336 HIS D C 1
ATOM 9426 O O . HIS D 1 336 ? -15.687 54.958 -28.375 1.00 52.04 336 HIS D O 1
ATOM 9433 N N . ARG D 1 337 ? -14.663 56.956 -28.507 1.00 46.09 337 ARG D N 1
ATOM 9434 C CA . ARG D 1 337 ? -15.879 57.745 -28.387 1.00 58.29 337 ARG D CA 1
ATOM 9435 C C . ARG D 1 337 ? -15.961 58.623 -29.627 1.00 60.48 337 ARG D C 1
ATOM 9436 O O . ARG D 1 337 ? -15.121 59.514 -29.824 1.00 55.59 337 ARG D O 1
ATOM 9444 N N . LYS D 1 338 ? -16.950 58.352 -30.472 1.00 59.45 338 LYS D N 1
ATOM 9445 C CA . LYS D 1 338 ? -17.204 59.227 -31.606 1.00 64.90 338 LYS D CA 1
ATOM 9446 C C . LYS D 1 338 ? -17.771 60.542 -31.099 1.00 62.37 338 LYS D C 1
ATOM 9447 O O . LYS D 1 338 ? -18.719 60.551 -30.305 1.00 52.75 338 LYS D O 1
ATOM 9453 N N . MET D 1 339 ? -17.174 61.654 -31.545 1.00 63.61 339 MET D N 1
ATOM 9454 C CA . MET D 1 339 ? -17.620 62.975 -31.109 1.00 64.41 339 MET D CA 1
ATOM 9455 C C . MET D 1 339 ? -18.937 63.395 -31.755 1.00 60.53 339 MET D C 1
ATOM 9456 O O . MET D 1 339 ? -19.544 64.375 -31.310 1.00 54.32 339 MET D O 1
ATOM 9461 N N . ASP D 1 340 ? -19.410 62.652 -32.762 1.00 69.47 340 ASP D N 1
ATOM 9462 C CA . ASP D 1 340 ? -20.718 62.903 -33.357 1.00 66.14 340 ASP D CA 1
ATOM 9463 C C . ASP D 1 340 ? -21.844 62.313 -32.519 1.00 62.41 340 ASP D C 1
ATOM 9464 O O . ASP D 1 340 ? -22.949 62.864 -32.507 1.00 70.09 340 ASP D O 1
ATOM 9469 N N . GLY D 1 341 ? -21.596 61.197 -31.833 1.00 62.74 341 GLY D N 1
ATOM 9470 C CA . GLY D 1 341 ? -22.624 60.515 -31.064 1.00 67.71 341 GLY D CA 1
ATOM 9471 C C . GLY D 1 341 ? -23.103 59.192 -31.650 1.00 70.41 341 GLY D C 1
ATOM 9472 O O . GLY D 1 341 ? -22.321 58.264 -31.875 1.00 67.53 341 GLY D O 1
#

Solvent-accessible surface area: 55749 Å² total

Nearest PDB structures (foldseek):
  8hwn-assembly3_C  TM=1.003E+00  e=1.890E-64  Devosia
  8hwn-assembly2_A  TM=1.001E+00  e=1.380E-58  Devosia
  4xk2-assembly2_B  TM=9.220E-01  e=3.043E-30  Polaromonas sp. JS666
  4ast-assembly1_D  TM=9.227E-01  e=1.645E-25  Escherichia coli K-12
  1gve-assembly1_B  TM=9.041E-01  e=1.849E-23  Rattus norvegicus

Organism: NCBI:txid1335043

Sequence (1232 aa):
YRKLGNSGTVVTSYCLGTMTFGQETDEATSHLIMDDYIKAGGNFIDTANVYSAGVSEEIVGRWLKKARPQVVVATKGRFPMGAGPNDLGLSRTNLNRALNDSLRRLGVEQIDLYQMHAWDAVTPIEETLRFLDDAVSAGKIAYYGFSNYLGWQVTKAVHVARANHWTAPVTLQPQYNLLVRDIEHEIVPACQDAAMGLLPWSPLGGGWLAGKYQRDVMPSGATRGENPNRGMRTWQIIDMVAEIAKERGVSAAQVALAWVVARPAVTAVILGARTREQLADNLGAVAVTLSTEEMERLNRVSAPAMADYPYGERGVSQRHRKMDEYRKLGNSGTVVTSYCLGTMTFGQETDEATSHLIMDDYIKAGGNFIDTANVYSAGVSEEIVGRWLKARPQVVVATKGRFPMGAGPNDLGLSRTNLNRALNDSLRRLGVEQIDLYQMHAWDAVTPIEETLRFLDDAVSAGKIAYYGFSNYLGWQVTKAVHVARANHWTAPVTLQPQYNLLVRDIEHEIVPACQDAAMGLLPWSPLGGGWLAGRTWQIIDMVAEIAKERGVSAAQVALAWVVARPAVTAVILGARTREQLADNLGAVAVTLSTEEMERLNRVSAPAMADYPYGERGVSQRHRKMDGEYRKLGNSGTVVTSYCLGTMTFGQETDEATSHLIMDDYIKAGGNFIDTANVYSAGVSEEIVGRWLKKARQVVVATKGRFPMGAGPNDLGLSRTNLNRALNDSLRRLGVEQIDLYQMHAWDAVTPIEETLRFLDDAVSAGKIAYYGFSNYLGWQVTKAVHVARANHWTAPVTLQPQYNLLVRDIEHEIVPACQDAAMGLLPWSPLGGGWLAGRTWQIIDMVAEIAKERGVSAAQVALAWVVARPAVTAVILGARTREQLADNLGAVAVTLSTEEMERLNRVSAPAMADYPYGERGVSQRHRKMDMEYRKLGNSGTVVTSYCLGTMTFGQETDEATSHLIMDDYIKAGGNFIDTANVYSAGVSEEIVGRWLKARQVVVATKGRFPMGAGPNDLGLSRTNLNRALNDSLRRLGVEQIDLYQMHAWDAVTPIEETLRFLDDAVSAGKIAYYGFSNYLGWQVTKAVHVARANHWTAPVTLQPQYNLLVRDIEHEIVPACQDAAMGLLPWSPLGGGWLARTWQIIDMVAEIAKERGVSAAQVALAWVVARPAVTAVILGARTREQLADNLGAVAVTLSTEEMERLNRVSAPAMADYPYGERGVSQRHRKMDG

Foldseek 3Di:
DWDDLQDPDIFDAAAAEQLLDQPPADLVQVLVLVVLCVVLPGQHYEYECPSNLNVSLLSLLVSCVVDPRHQYEYEFADASDPDPLSGHLALVNVVVRLVSSCVSNVHQEHAEYEYQEDGPVDDLVRNQVSVQVCCVVRNYPAYAYEHYAQVRLQVNQVVCVVVVGDGHREYEYADFLLDHPCVQRNVVSCVVVLGAYAHECLCQQVLQQPPDDPDDQQCLNRHHNGRDPSNVSVVLSVLLCVVAPVVPATSLLVRLLLQSPDPRHRYYYQHDSGSVSSVNNVVSVPDHDDPVSNVVSCVVSPDADDCDRGHDNPVVVVDDDPD/DDWDFFQDPDIWHQAEAEQLQPPVPHDLVQVLVLVVVCVVVPGAHYEYECVSVNNVSLLSLLVSCVPPPRHAYEYEQAQASDPDPLNHHLALVNVVVRLVSSCVSSVDQAHEEYEHAEDGPVDDLVRNQVSVQVCCVVRNYNAYAYEHYWLVRLLVNQVVCVVVVGDGHREYEYADFLQDHVCVQRNVVSCVVSVGAYAHECQCVVCVQQVVVVLLNVLLVVVQVVVVAGSLLSSLLLQSPDPRHRHYYDHQNGSVVSVNNCVSVPDHDPPPSNVVSCVVSPDDDPDDCRHDVNVVVPDDDPPD/DDWDFFQDDDIWHQAEAEQLPDPPQADLVQVLVLVVLCVVLPGAHYEYECVSPLNPSLLSLLVSVVVHNHAYEYEFADASDPDPLCGHLALVNVVVRLVSSCVSNVHQEHAEYEHAEDHPVDPLLRNQVSVQVCCVVRRYPAYAYEDDAQVRLLVNQVSCVVVVGDGHGEYEYADFLQDHVCVQRVQVSCVVSVGAYAHECLCVVPVQQVVVVVLSVLLCVVQVVVPHGSLLSRLLLQSPDPRHRHYYDHDRGSVSSVNNCVSVPPHDDPVSSVVSCVVSPPDDDADRGDPNNVVVVDDDPD/DPDWDDLADDDIWHQAEAELLQDPPLADLVQVLVLVVLVVVLPGQHYEEECPSNNNNSLLSLQVSVVPDNHAYEYEFAQASDPDPLSGHLALVNVVVRLVVSCVSNVHQEHAEYEYEADHPVDDLLRNQVSVQVCCVVRRYPAYAYEHAALVRLLCNQVSCVVVPGDGHREYEYADFLQDHVCVQRNLVSCVVSLGAYAHEPHCVVVLQLVSVQLSVLLVVVAVVVPARSLLSRLLLQSPDPRHRHYYDPDRGSVVSVRNSVSVVPHDDPVSSVVSCVSSPPPDPDCCRDDPNVVVVDDDPVD

InterPro domains:
  IPR023210 NADP-dependent oxidoreductase domain [PF00248] (17-317)
  IPR036812 NAD(P)-dependent oxidoreductase domain superfamily [G3DSA:3.20.20.100] (1-331)
  IPR036812 NAD(P)-dependent oxidoreductase domain superfamily [SSF51430] (1-319)
  IPR050523 Aldo/Keto Reductase Detoxification and Biosynthesis [PTHR43364] (1-321)

Secondary structure (P-SEA, 3-state):
cbbbbcccccccccbbbbcccccccccaaaaaaaaaaaaaacccbbbbbcccccaaaaaaaaaaaaccccbbbbbccccccccccccccccaaaaaaaaaaaaaaaccccccbbbcccccccccaaaaaaaaaaaaaaccccccccccccaaaaaaaaaaaaaaccccccccccccccccccccccaaaaaaaacbbbbcccccccccccccaaaaaaaaaaaaaaacccaaaaaaaaaaacccccbbbbbcccaaaaaaaaccccccccaaaaaaaaaaaccccccccccaaaaaaacccccc/cccccccccccccbbbbcccccccccaaaaaaaaaaaaaacccbbbbbcccccaaaaaaaaaaaaacccbbbbbccccccccccccccccaaaaaaaaaaaaaaaccccccbbbcccccccccaaaaaaaaaaaaaaccccccccccccaaaaaaaaaaaaaaccccccccccccccccccccccaaaaaaaacbbbbccccccccccccccccccccccccccccccccccaaaaaaaaaaaaaaacccaaaaaaaaaaacccccbbbbbcccaaaaaaaaccccccccaaaaaaaaaaaccccccccccaaaaaaaccccc/cbbbbcccccccccbbbbcccccccccaaaaaaaaaaaaaacccbbbbbcccccaaaaaaa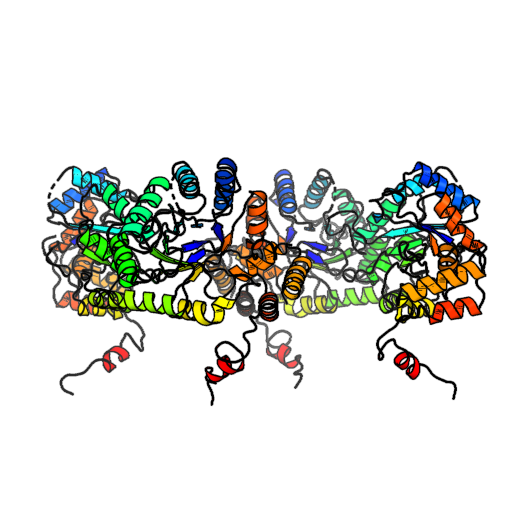aaaaaaccbbbbbccccccccccccccccaaaaaaaaaaaaaaaccccccbbbcccccccccaaaaaaaaaaaaaaccccbbbbccccaaaaaaaaaaaaacccccccccccccccccccccccaaaaaaaacbbbbcccccccccccccaaaaaaaaaaaaaaacccaaaaaaaaaaacccccbbbbbcccaaaaaaaaccccccccaaaaaaaaaaaccccccccccaaaaaaaccccc/ccbbbbcccccccccbbbbcccccccccaaaaaaaaaaaaaacccbbbbbcccccaaaaaaaaaaaaaccbbbbbbcccccccccccccccaaaaaaaaaaaaaaaccccccbbbcccccccccaaaaaaaaaaaaaaccccccccccccaaaaaaaaaaaaaaccccccccccccccccccccccaaaaaaaacbbbbccccccccccccaaaaaaaaaaaaaaccccaaaaaaaaaaacccccbbbbbcccaaaaaaaaccccccccaaaaaaaaaaaccccccccccaaaaaaacccccc

B-factor: mean 53.24, std 15.06, range [16.81, 108.47]